Protein AF-A0AAV9HVR0-F1 (afdb_monomer)

Nearest PDB structures (foldseek):
  8p1p-assembly1_A  TM=6.462E-01  e=8.041E-19  Homo sapiens
  8p1p-assembly1_B-2  TM=6.160E-01  e=1.056E-17  Homo sapiens
  6h4i-assembly1_A  TM=6.341E-01  e=3.829E-17  Homo sapiens
  6hej-assembly1_B  TM=6.881E-01  e=4.518E-16  Homo sapiens
  8hje-assembly1_A  TM=6.708E-01  e=6.071E-10  Homo sapiens

Foldseek 3Di:
DPVVLLVVQLVVLCVLVVDALPPDPVLSSQLVSQLCVVQVNHSVSVSVVVVVPPDSVVSCVVRVDPPDDPCVVVDDPPDDDDDDDDDDDDDDDDDDDDDDDDDDDDDDDDDDDDDDDDDDDDDPPPDVVVVVVVVVVVVPDDDDDDDDDPDDDPPPDPDDDVVSPDDPPPDDPPPLPPFPALVLFFDDPPAFAFAFEDPVLQPDADAQVRLVLSLLLQQQLSLQLLLVLDDADPVFLDDDLCVQVPDDDFDPPQDPDDVDDGGQHDLSSLSNLSSLCRPFFRTNYGYCSSNLVSLQVVCPVPPDSHSVQSVLVVSCVSCVVVVVVVSNLQQKWKKFKAQLPVRHTDDIDMGREAEQEDDPPDPPDAAAPVSSVCCVQQVQLVVCPPPRGGGMGMATARHHQKYKYWFDYDPPFQHFYHYDQKWFRLLRHPVCVVVNSVLSVLVVVLVVLVVVLVVVLCVLQWDADPPPRDIDGLLVVLVVLLVVLVVVLLVLQLVLVVVVQVVCVVVVDPPDDRDRPPPDPDDPPDDPPPDRGDHDPVSVVSNVVSVVVSVVSVVSSVVSVVVCVPRRVVSVVVSVVSVVVSVQFLTDADPDPSRGGDFMKGWAWKDQGNFKIKGFADPPPDPPDDPQQRIWIWGDDSNHIDIDGHGPVCCSCPQRGTNTTMIIMIGTPPSNPDDRDDDDPSSVVRSVVNNVSSVVSVVVVVVVDDPPPDDDDDDDDDDDDDDDDDDDDDDDDDDDDDDDDDDDDDDDDDDDDDDDDDDDDDDDDDDDDDDDDDDDDDDDDDDDDDDDD

pLDDT: mean 70.29, std 22.04, range [25.86, 96.88]

Organism: NCBI:txid585594

InterPro domains:
  IPR055335 UBA domain-containing protein 6/RUP1 [PTHR39597] (28-734)

Mean predicted aligned error: 20.7 Å

Solvent-accessible surface area (backbone atoms only — not comparable to full-atom values): 49253 Å² total; per-residue (Å²): 130,60,68,72,59,54,52,55,35,45,53,51,35,49,64,71,67,72,62,74,83,75,82,42,73,70,60,36,50,51,28,47,53,44,43,26,69,77,42,81,67,38,38,70,58,44,48,53,54,52,69,69,44,88,43,70,67,61,56,46,62,67,32,66,71,72,76,85,67,79,64,78,80,66,71,64,101,68,89,78,93,76,86,81,87,87,79,89,86,85,81,92,80,83,86,86,81,83,88,83,88,79,93,86,82,88,84,90,85,84,92,86,86,79,84,90,79,85,82,88,78,100,78,76,94,78,49,69,66,58,56,49,52,55,57,62,63,69,73,76,81,87,81,91,83,90,83,81,95,76,82,82,71,81,96,80,66,96,74,79,65,66,84,80,73,51,83,73,76,69,78,80,67,71,68,77,75,71,78,60,57,64,76,66,33,49,44,55,91,97,57,78,48,42,36,38,66,58,77,93,76,48,95,59,83,78,59,46,53,27,45,52,52,54,42,36,58,72,28,27,36,49,33,40,36,47,56,60,68,34,75,86,54,95,87,39,81,62,86,56,96,54,28,57,78,39,45,77,62,62,60,91,85,60,68,66,50,94,93,50,76,69,70,68,56,58,64,46,56,47,50,34,50,52,56,44,38,56,73,70,46,54,43,29,57,36,40,35,47,44,58,43,50,52,36,49,61,77,37,76,88,54,97,70,95,46,46,61,60,36,44,42,53,52,50,49,53,55,27,59,79,65,71,39,61,80,50,39,37,37,41,37,24,36,32,41,31,25,34,64,84,79,70,41,83,75,47,79,50,74,42,42,62,46,79,48,67,60,64,89,83,42,80,79,68,66,51,35,54,66,50,49,50,48,54,67,36,36,38,39,57,73,69,25,83,85,56,71,91,76,23,41,32,47,27,33,72,43,73,29,42,32,45,35,36,35,41,46,64,46,99,83,49,59,70,60,55,49,72,68,63,63,46,42,52,38,71,42,29,51,93,39,43,72,62,41,52,50,50,50,51,54,49,51,53,50,49,52,52,50,51,53,48,48,55,54,46,46,67,70,38,49,39,64,39,92,86,76,70,50,74,43,52,47,62,60,52,46,51,51,51,40,52,52,44,51,51,53,45,48,52,54,51,49,52,31,45,50,52,55,48,54,52,42,52,76,72,66,55,81,93,78,78,90,77,68,90,87,78,59,105,56,80,89,82,81,75,84,78,85,70,84,59,83,68,51,74,69,53,49,53,53,42,52,54,41,50,53,51,43,53,51,48,52,53,49,52,53,53,49,51,51,47,42,56,69,65,45,49,56,54,52,52,51,47,55,53,50,50,52,51,63,63,43,54,21,56,45,83,56,94,49,75,90,40,37,48,80,49,57,26,38,58,42,28,43,32,50,51,49,46,39,34,36,34,56,53,68,95,82,66,61,102,79,63,54,86,62,45,46,26,33,41,37,37,58,58,90,60,41,74,48,76,46,76,36,34,64,69,53,48,47,58,71,35,41,27,60,67,42,47,28,34,39,33,31,30,26,67,64,31,61,68,37,80,71,70,78,77,51,71,51,48,50,52,35,36,55,50,52,40,52,50,52,52,50,51,46,49,51,49,66,70,69,54,76,83,76,94,80,75,90,74,83,81,81,86,74,87,84,84,90,83,85,81,87,79,92,75,91,78,85,85,80,82,90,82,88,77,91,81,84,89,82,89,83,89,81,90,83,89,82,86,85,87,86,87,87,83,88,91,81,88,84,90,85,91,83,85,85,88,81,84,84,86,80,91,79,90,79,89,86,79,91,79,90,78,91,132

Structure (mmCIF, N/CA/C/O backbone):
data_AF-A0AAV9HVR0-F1
#
_entry.id   AF-A0AAV9HVR0-F1
#
loop_
_atom_site.group_PDB
_atom_site.id
_atom_site.type_symbol
_atom_site.label_atom_id
_atom_site.label_alt_id
_atom_site.label_comp_id
_atom_site.label_asym_id
_atom_site.label_entity_id
_atom_site.label_seq_id
_atom_site.pdbx_PDB_ins_code
_atom_site.Cartn_x
_atom_site.Cartn_y
_atom_site.Cartn_z
_atom_site.occupancy
_atom_site.B_iso_or_equiv
_atom_site.auth_seq_id
_atom_site.auth_comp_id
_atom_site.auth_asym_id
_atom_site.auth_atom_id
_atom_site.pdbx_PDB_model_num
ATOM 1 N N . MET A 1 1 ? 3.695 33.295 18.277 1.00 54.12 1 MET A N 1
ATOM 2 C CA . MET A 1 1 ? 2.438 32.615 18.662 1.00 54.12 1 MET A CA 1
ATOM 3 C C . MET A 1 1 ? 2.546 31.175 18.195 1.00 54.12 1 MET A C 1
ATOM 5 O O . MET A 1 1 ? 3.170 30.970 17.165 1.00 54.12 1 MET A O 1
ATOM 9 N N . SER A 1 2 ? 2.028 30.203 18.947 1.00 61.91 2 SER A N 1
ATOM 10 C CA . SER A 1 2 ? 1.855 28.835 18.438 1.00 61.91 2 SER A CA 1
ATOM 11 C C . SER A 1 2 ? 0.768 28.820 17.358 1.00 61.91 2 SER A C 1
ATOM 13 O O . SER A 1 2 ? -0.158 29.630 17.431 1.00 61.91 2 SER A O 1
ATOM 15 N N . ASP A 1 3 ? 0.858 27.910 16.386 1.00 64.81 3 ASP A N 1
ATOM 16 C CA . ASP A 1 3 ? -0.096 27.833 15.265 1.00 64.81 3 ASP A CA 1
ATOM 17 C C . ASP A 1 3 ? -1.551 27.668 15.739 1.00 64.81 3 ASP A C 1
ATOM 19 O O . ASP A 1 3 ? -2.451 28.299 15.193 1.00 64.81 3 ASP A O 1
ATOM 23 N N . ASN A 1 4 ? -1.770 26.975 16.863 1.00 66.56 4 ASN A N 1
ATOM 24 C CA . ASN A 1 4 ? -3.090 26.838 17.496 1.00 66.56 4 ASN A CA 1
ATOM 25 C C . ASN A 1 4 ? -3.722 28.174 17.931 1.00 66.56 4 ASN A C 1
ATOM 27 O O . ASN A 1 4 ? -4.943 28.292 17.981 1.00 66.56 4 ASN A O 1
ATOM 31 N N . VAL A 1 5 ? -2.914 29.184 18.270 1.00 74.25 5 VAL A N 1
ATOM 32 C CA . VAL A 1 5 ? -3.422 30.514 18.649 1.00 74.25 5 VAL A CA 1
ATOM 33 C C . VAL A 1 5 ? -3.776 31.330 17.407 1.00 74.25 5 VAL A C 1
ATOM 35 O O . VAL A 1 5 ? -4.727 32.101 17.442 1.00 74.25 5 VAL A O 1
ATOM 38 N N . ILE A 1 6 ? -3.044 31.138 16.307 1.00 78.00 6 ILE A N 1
ATOM 39 C CA . ILE A 1 6 ? -3.316 31.813 15.033 1.00 78.00 6 ILE A CA 1
ATOM 40 C C . ILE A 1 6 ? -4.590 31.243 14.405 1.00 78.00 6 ILE A C 1
ATOM 42 O O . ILE A 1 6 ? -5.441 32.020 13.990 1.00 78.00 6 ILE A O 1
ATOM 46 N N . GLU A 1 7 ? -4.771 29.919 14.407 1.00 81.62 7 GLU A N 1
ATOM 47 C CA . GLU A 1 7 ? -6.015 29.293 13.934 1.00 81.62 7 GLU A CA 1
ATOM 48 C C . GLU A 1 7 ? -7.235 29.744 14.749 1.00 81.62 7 GLU A C 1
ATOM 50 O O . GLU A 1 7 ? -8.265 30.076 14.169 1.00 81.62 7 GLU A O 1
ATOM 55 N N . GLY A 1 8 ? -7.097 29.886 16.073 1.00 82.56 8 GLY A N 1
ATOM 56 C CA . GLY A 1 8 ? -8.169 30.429 16.913 1.00 82.56 8 GLY A CA 1
ATOM 57 C C . GLY A 1 8 ? -8.541 31.886 16.596 1.00 82.56 8 GLY A C 1
ATOM 58 O O . GLY A 1 8 ? -9.698 32.267 16.749 1.00 82.56 8 GLY A O 1
ATOM 59 N N . GLU A 1 9 ? -7.596 32.710 16.138 1.00 83.19 9 GLU A N 1
ATOM 60 C CA . GLU A 1 9 ? -7.876 34.083 15.685 1.00 83.19 9 GLU A CA 1
ATOM 61 C C . GLU A 1 9 ? -8.457 34.123 14.261 1.00 83.19 9 GLU A C 1
ATOM 63 O O . GLU A 1 9 ? -9.280 34.988 13.964 1.00 83.19 9 GLU A O 1
ATOM 68 N N . ILE A 1 10 ? -8.094 33.167 13.396 1.00 84.12 10 ILE A N 1
ATOM 69 C CA . ILE A 1 10 ? -8.716 32.992 12.074 1.00 84.12 10 ILE A CA 1
ATOM 70 C C . ILE A 1 10 ? -10.199 32.647 12.243 1.00 84.12 10 ILE A C 1
ATOM 72 O O . ILE A 1 10 ? -11.046 33.307 11.643 1.00 84.12 10 ILE A O 1
ATOM 76 N N . ASP A 1 11 ? -10.521 31.670 13.096 1.00 84.38 11 ASP A N 1
ATOM 77 C CA . ASP A 1 11 ? -11.905 31.245 13.328 1.00 84.38 11 ASP A CA 1
ATOM 78 C C . ASP A 1 11 ? -12.755 32.377 13.931 1.00 84.38 11 ASP A C 1
ATOM 80 O O . ASP A 1 11 ? -13.873 32.616 13.473 1.00 84.38 11 ASP A O 1
ATOM 84 N N . LYS A 1 12 ? -12.203 33.150 14.880 1.00 84.00 12 LYS A N 1
ATOM 85 C CA . LYS A 1 12 ? -12.871 34.348 15.422 1.00 84.00 12 LYS A CA 1
ATOM 86 C C . LYS A 1 12 ? -13.159 35.399 14.356 1.00 84.00 12 LYS A C 1
ATOM 88 O O . LYS A 1 12 ? -14.213 36.025 14.397 1.00 84.00 12 LYS A O 1
ATOM 93 N N . PHE A 1 13 ? -12.232 35.632 13.426 1.00 82.69 13 PHE A N 1
ATOM 94 C CA . PHE A 1 13 ? -12.444 36.598 12.350 1.00 82.69 13 PHE A CA 1
ATOM 95 C C . PHE A 1 13 ? -13.535 36.127 11.379 1.00 82.69 13 PHE A C 1
ATOM 97 O O . PHE A 1 13 ? -14.404 36.922 11.030 1.00 82.69 13 PHE A O 1
ATOM 104 N N . ILE A 1 14 ? -13.539 34.839 11.007 1.00 84.50 14 ILE A N 1
ATOM 105 C CA . ILE A 1 14 ? -14.584 34.232 10.163 1.00 84.50 14 ILE A CA 1
ATOM 106 C C . ILE A 1 14 ? -15.962 34.355 10.834 1.00 84.50 14 ILE A C 1
ATOM 108 O O . ILE A 1 14 ? -16.940 34.711 10.174 1.00 84.50 14 ILE A O 1
ATOM 112 N N . GLU A 1 15 ? -16.039 34.129 12.149 1.00 83.12 15 GLU A N 1
ATOM 113 C CA . GLU A 1 15 ? -17.267 34.318 12.930 1.00 83.12 15 GLU A CA 1
ATOM 114 C C . GLU A 1 15 ? -17.723 35.789 12.949 1.00 83.12 15 GLU A C 1
ATOM 116 O O . GLU A 1 15 ? -18.919 36.063 12.855 1.00 83.12 15 GLU A O 1
ATOM 121 N N . LEU A 1 16 ? -16.784 36.742 13.016 1.00 79.50 16 LEU A N 1
ATOM 122 C CA . LEU A 1 16 ? -17.091 38.174 13.082 1.00 79.50 16 LEU A CA 1
ATOM 123 C C . LEU A 1 16 ? -17.635 38.749 11.766 1.00 79.50 16 LEU A C 1
ATOM 125 O O . LEU A 1 16 ? -18.479 39.645 11.799 1.00 79.50 16 LEU A O 1
ATOM 129 N N . ILE A 1 17 ? -17.141 38.266 10.621 1.00 79.25 17 ILE A N 1
ATOM 130 C CA . ILE A 1 17 ? -17.593 38.724 9.297 1.00 79.25 17 ILE A CA 1
ATOM 131 C C . ILE A 1 17 ? -18.865 38.000 8.839 1.00 79.25 17 ILE A C 1
ATOM 133 O O . ILE A 1 17 ? -19.659 38.575 8.100 1.00 79.25 17 ILE A O 1
ATOM 137 N N . GLY A 1 18 ? -19.089 36.759 9.291 1.00 73.62 18 GLY A N 1
ATOM 138 C CA . GLY A 1 18 ? -20.303 35.985 9.001 1.00 73.62 18 GLY A CA 1
ATOM 139 C C . GLY A 1 18 ? -20.497 35.596 7.527 1.00 73.62 18 GLY A C 1
ATOM 140 O O . GLY A 1 18 ? -21.554 35.078 7.170 1.00 73.62 18 GLY A O 1
ATOM 141 N N . GLU A 1 19 ? -19.499 35.829 6.671 1.00 75.06 19 GLU A N 1
ATOM 142 C CA . GLU A 1 19 ? -19.525 35.540 5.236 1.00 75.06 19 GLU A CA 1
ATOM 143 C C . GLU A 1 19 ? -18.166 35.021 4.732 1.00 75.06 19 GLU A C 1
ATOM 145 O O . GLU A 1 19 ? -17.115 35.368 5.263 1.00 75.06 19 GLU A O 1
ATOM 150 N N . SER A 1 20 ? -18.175 34.167 3.702 1.00 76.62 20 SER A N 1
ATOM 151 C CA . SER A 1 20 ? -16.949 33.624 3.088 1.00 76.62 20 SER A CA 1
ATOM 152 C C . SER A 1 20 ? -16.311 34.641 2.138 1.00 76.62 20 SER A C 1
ATOM 154 O O . SER A 1 20 ? -17.031 35.329 1.412 1.00 76.62 20 SER A O 1
ATOM 156 N N . LEU A 1 21 ? -14.975 34.717 2.094 1.00 74.81 21 LEU A N 1
ATOM 157 C CA . LEU A 1 21 ? -14.229 35.654 1.246 1.00 74.81 21 LEU A CA 1
ATOM 158 C C . LEU A 1 21 ? -14.249 35.223 -0.231 1.00 74.81 21 LEU A C 1
ATOM 160 O O . LEU A 1 21 ? -14.633 35.999 -1.095 1.00 74.81 21 LEU A O 1
ATOM 164 N N . THR A 1 22 ? -13.913 33.981 -0.551 1.00 74.88 22 THR A N 1
ATOM 165 C CA . THR A 1 22 ? -13.774 33.504 -1.941 1.00 74.88 22 THR A CA 1
ATOM 166 C C . THR A 1 22 ? -14.703 32.339 -2.282 1.00 74.88 22 THR A C 1
ATOM 168 O O . THR A 1 22 ? -14.755 31.915 -3.434 1.00 74.88 22 THR A O 1
ATOM 171 N N . GLY A 1 23 ? -15.458 31.826 -1.305 1.00 71.19 23 GLY A N 1
ATOM 172 C CA . GLY A 1 23 ? -16.250 30.598 -1.421 1.00 71.19 23 GLY A CA 1
ATOM 173 C C . GLY A 1 23 ? -15.439 29.317 -1.191 1.00 71.19 23 GLY A C 1
ATOM 174 O O . GLY A 1 23 ? -16.030 28.245 -1.083 1.00 71.19 23 GLY A O 1
ATOM 175 N N . ASP A 1 24 ? -14.110 29.422 -1.085 1.00 73.75 24 ASP A N 1
ATOM 176 C CA . ASP A 1 24 ? -13.186 28.323 -0.802 1.00 73.75 24 ASP A CA 1
ATOM 177 C C . ASP A 1 24 ? -12.581 28.495 0.609 1.00 73.75 24 ASP A C 1
ATOM 179 O O . ASP A 1 24 ? -11.787 29.417 0.832 1.00 73.75 24 ASP A O 1
ATOM 183 N N . PRO A 1 25 ? -12.910 27.612 1.573 1.00 75.88 25 PRO A N 1
ATOM 184 C CA . PRO A 1 25 ? -12.429 27.714 2.950 1.00 75.88 25 PRO A CA 1
ATOM 185 C C . PRO A 1 25 ? -10.902 27.703 3.073 1.00 75.88 25 PRO A C 1
ATOM 187 O O . PRO A 1 25 ? -10.356 28.316 3.990 1.00 75.88 25 PRO A O 1
ATOM 190 N N . PHE A 1 26 ? -10.193 27.021 2.168 1.00 72.25 26 PHE A N 1
ATOM 191 C CA . PHE A 1 26 ? -8.735 26.922 2.233 1.00 72.25 26 PHE A CA 1
ATOM 192 C C . PHE A 1 26 ? -8.062 28.229 1.810 1.00 72.25 26 PHE A C 1
ATOM 194 O O . PHE A 1 26 ? -7.109 28.672 2.459 1.00 72.25 26 PHE A O 1
ATOM 201 N N . LYS A 1 27 ? -8.588 28.879 0.766 1.00 77.06 27 LYS A N 1
ATOM 202 C CA . LYS A 1 27 ? -8.116 30.194 0.304 1.00 77.06 27 LYS A CA 1
ATOM 203 C C . LYS A 1 27 ? -8.501 31.307 1.265 1.00 77.06 27 LYS A C 1
ATOM 205 O O . LYS A 1 27 ? -7.692 32.187 1.537 1.00 77.06 27 LYS A O 1
ATOM 210 N N . ASP A 1 28 ? -9.692 31.241 1.847 1.00 81.88 28 ASP A N 1
ATOM 211 C CA . ASP A 1 28 ? -10.123 32.218 2.844 1.00 81.88 28 ASP A CA 1
ATOM 212 C C . ASP A 1 28 ? -9.186 32.194 4.054 1.00 81.88 28 ASP A C 1
ATOM 214 O O . ASP A 1 28 ? -8.675 33.232 4.472 1.00 81.88 28 ASP A O 1
ATOM 218 N N . ARG A 1 29 ? -8.867 30.997 4.563 1.00 84.62 29 ARG A N 1
ATOM 219 C CA . ARG A 1 29 ? -7.934 30.840 5.686 1.00 84.62 29 ARG A CA 1
ATOM 220 C C . ARG A 1 29 ? -6.528 31.330 5.350 1.00 84.62 29 ARG A C 1
ATOM 222 O O . ARG A 1 29 ? -5.893 31.921 6.220 1.00 84.62 29 ARG A O 1
ATOM 229 N N . SER A 1 30 ? -6.024 31.129 4.130 1.00 82.12 30 SER A N 1
ATOM 230 C CA . SER A 1 30 ? -4.694 31.634 3.751 1.00 82.12 30 SER A CA 1
ATOM 231 C C . SER A 1 30 ? -4.657 33.166 3.666 1.00 82.12 30 SER A C 1
ATOM 233 O O . SER A 1 30 ? -3.738 33.779 4.213 1.00 82.12 30 SER A O 1
ATOM 235 N N . ILE A 1 31 ? -5.689 33.789 3.090 1.00 82.19 31 ILE A N 1
ATOM 236 C CA . ILE A 1 31 ? -5.834 35.251 3.006 1.00 82.19 31 ILE A CA 1
ATOM 237 C C . ILE A 1 31 ? -5.959 35.862 4.411 1.00 82.19 31 ILE A C 1
ATOM 239 O O . ILE A 1 31 ? -5.260 36.824 4.734 1.00 82.19 31 ILE A O 1
ATOM 243 N N . ILE A 1 32 ? -6.786 35.278 5.286 1.00 84.75 32 ILE A N 1
ATOM 244 C CA . ILE A 1 32 ? -6.977 35.750 6.669 1.00 84.75 32 ILE A CA 1
ATOM 245 C C . ILE A 1 32 ? -5.693 35.577 7.485 1.00 84.75 32 ILE A C 1
ATOM 247 O O . ILE A 1 32 ? -5.305 36.473 8.237 1.00 84.75 32 ILE A O 1
ATOM 251 N N . ARG A 1 33 ? -4.981 34.459 7.304 1.00 84.75 33 ARG A N 1
ATOM 252 C CA . ARG A 1 33 ? -3.683 34.219 7.948 1.00 84.75 33 ARG A CA 1
ATOM 253 C C . ARG A 1 33 ? -2.655 35.274 7.539 1.00 84.75 33 ARG A C 1
ATOM 255 O O . ARG A 1 33 ? -1.903 35.747 8.391 1.00 84.75 33 ARG A O 1
ATOM 262 N N . ASN A 1 34 ? -2.643 35.684 6.273 1.00 81.19 34 ASN A N 1
ATOM 263 C CA . ASN A 1 34 ? -1.795 36.780 5.810 1.00 81.19 34 ASN A CA 1
ATOM 264 C C . ASN A 1 34 ? -2.235 38.119 6.418 1.00 81.19 34 ASN A C 1
ATOM 266 O O . ASN A 1 34 ? -1.401 38.845 6.956 1.00 81.19 34 ASN A O 1
ATOM 270 N N . ALA A 1 35 ? -3.535 38.418 6.444 1.00 80.81 35 ALA A N 1
ATOM 271 C CA . ALA A 1 35 ? -4.063 39.635 7.062 1.00 80.81 35 ALA A CA 1
ATOM 272 C C . ALA A 1 35 ? -3.730 39.744 8.568 1.00 80.81 35 ALA A C 1
ATOM 274 O O . ALA A 1 35 ? -3.391 40.835 9.039 1.00 80.81 35 ALA A O 1
ATOM 275 N N . LEU A 1 36 ? -3.739 38.627 9.312 1.00 81.88 36 LEU A N 1
ATOM 276 C CA . LEU A 1 36 ? -3.297 38.546 10.716 1.00 81.88 36 LEU A CA 1
ATOM 277 C C . LEU A 1 36 ? -1.830 38.921 10.879 1.00 81.88 36 LEU A C 1
ATOM 279 O O . LEU A 1 36 ? -1.511 39.727 11.757 1.00 81.88 36 LEU A O 1
ATOM 283 N N . ARG A 1 37 ? -0.958 38.434 9.990 1.00 78.31 37 ARG A N 1
ATOM 284 C CA . ARG A 1 37 ? 0.477 38.748 10.036 1.00 78.31 37 ARG A CA 1
ATOM 285 C C . ARG A 1 37 ? 0.751 40.246 9.914 1.00 78.31 37 ARG A C 1
ATOM 287 O O . ARG A 1 37 ? 1.641 40.748 10.597 1.00 78.31 37 ARG A O 1
ATOM 294 N N . TYR A 1 38 ? -0.023 40.965 9.101 1.00 73.69 38 TYR A N 1
ATOM 295 C CA . TYR A 1 38 ? 0.150 42.409 8.902 1.00 73.69 38 TYR A CA 1
ATOM 296 C C . TYR A 1 38 ? -0.520 43.275 9.980 1.00 73.69 38 TYR A C 1
ATOM 298 O O . TYR A 1 38 ? -0.087 44.404 10.201 1.00 73.69 38 TYR A O 1
ATOM 306 N N . ASN A 1 39 ? -1.528 42.758 10.691 1.00 77.12 39 ASN A N 1
ATOM 307 C CA . ASN A 1 39 ? -2.329 43.522 11.658 1.00 77.12 39 ASN A CA 1
ATOM 308 C C . ASN A 1 39 ? -2.141 43.035 13.106 1.00 77.12 39 ASN A C 1
ATOM 310 O O . ASN A 1 39 ? -3.091 42.909 13.879 1.00 77.12 39 ASN A O 1
ATOM 314 N N . SER A 1 40 ? -0.883 42.788 13.495 1.00 77.38 40 SER A N 1
ATOM 315 C CA . SER A 1 40 ? -0.478 42.435 14.870 1.00 77.38 40 SER A CA 1
ATOM 316 C C . SER A 1 40 ? -1.107 41.150 15.437 1.00 77.38 40 SER A C 1
ATOM 318 O O . SER A 1 40 ? -1.135 40.970 16.653 1.00 77.38 40 SER A O 1
ATOM 320 N N . ASN A 1 41 ? -1.551 40.235 14.566 1.00 78.12 41 ASN A N 1
ATOM 321 C CA . ASN A 1 41 ? -2.150 38.939 14.906 1.00 78.12 41 ASN A CA 1
ATOM 322 C C . ASN A 1 41 ? -3.346 39.037 15.877 1.00 78.12 41 ASN A C 1
ATOM 324 O O . ASN A 1 41 ? -3.425 38.272 16.837 1.00 78.12 41 ASN A O 1
ATOM 328 N N . GLN A 1 42 ? -4.248 39.998 15.656 1.00 79.62 42 GLN A N 1
ATOM 329 C CA . GLN A 1 42 ? -5.499 40.153 16.410 1.00 79.62 42 GLN A CA 1
ATOM 330 C C . GLN A 1 42 ? -6.679 40.251 15.439 1.00 79.62 42 GLN A C 1
ATOM 332 O O . GLN A 1 42 ? -6.671 41.119 14.563 1.00 79.62 42 GLN A O 1
ATOM 337 N N . ALA A 1 43 ? -7.698 39.404 15.606 1.00 80.12 43 ALA A N 1
ATOM 338 C CA . ALA A 1 43 ? -8.868 39.367 14.724 1.00 80.12 43 ALA A CA 1
ATOM 339 C C . ALA A 1 43 ? -9.648 40.696 14.702 1.00 80.12 43 ALA A C 1
ATOM 341 O O . ALA A 1 43 ? -10.098 41.138 13.646 1.00 80.12 43 ALA A O 1
ATOM 342 N N . GLU A 1 44 ? -9.748 41.378 15.846 1.00 78.69 44 GLU A N 1
ATOM 343 C CA . GLU A 1 44 ? -10.481 42.647 15.995 1.00 78.69 44 GLU A CA 1
ATOM 344 C C . GLU A 1 44 ? -9.895 43.776 15.129 1.00 78.69 44 GLU A C 1
ATOM 346 O O . GLU A 1 44 ? -10.634 44.582 14.563 1.00 78.69 44 GLU A O 1
ATOM 351 N N . ASN A 1 45 ? -8.569 43.797 14.964 1.00 78.88 45 ASN A N 1
ATOM 352 C CA . ASN A 1 45 ? -7.878 44.792 14.141 1.00 78.88 45 ASN A CA 1
ATOM 353 C C . ASN A 1 45 ? -8.055 44.535 12.641 1.00 78.88 45 ASN A C 1
ATOM 355 O O . ASN A 1 45 ? -8.006 45.466 11.845 1.00 78.88 45 ASN A O 1
ATOM 359 N N . ILE A 1 46 ? -8.240 43.279 12.235 1.00 81.06 46 ILE A N 1
ATOM 360 C CA . ILE A 1 46 ? -8.563 42.956 10.840 1.00 81.06 46 ILE A CA 1
ATOM 361 C C . ILE A 1 46 ? -10.025 43.269 10.570 1.00 81.06 46 ILE A C 1
ATOM 363 O O . ILE A 1 46 ? -10.344 43.764 9.498 1.00 81.06 46 ILE A O 1
ATOM 367 N N . ALA A 1 47 ? -10.907 43.013 11.537 1.00 79.50 47 ALA A N 1
ATOM 368 C CA . ALA A 1 47 ? -12.326 43.308 11.412 1.00 79.50 47 ALA A CA 1
ATOM 369 C C . ALA A 1 47 ? -12.584 44.799 11.205 1.00 79.50 47 ALA A C 1
ATOM 371 O O . ALA A 1 47 ? -13.375 45.150 10.337 1.00 79.50 47 ALA A O 1
ATOM 372 N N . SER A 1 48 ? -11.878 45.684 11.915 1.00 78.50 48 SER A N 1
ATOM 373 C CA . SER A 1 48 ? -11.975 47.123 11.641 1.00 78.50 48 SER A CA 1
ATOM 374 C C . SER A 1 48 ? -11.531 47.467 10.215 1.00 78.50 48 SER A C 1
ATOM 376 O O . SER A 1 48 ? -12.250 48.168 9.514 1.00 78.50 48 SER A O 1
ATOM 378 N N . VAL A 1 49 ? -10.420 46.896 9.737 1.00 75.69 49 VAL A N 1
ATOM 379 C CA . VAL A 1 49 ? -9.940 47.084 8.354 1.00 75.69 49 VAL A CA 1
ATOM 380 C C . VAL A 1 49 ? -10.924 46.521 7.323 1.00 75.69 49 VAL A C 1
ATOM 382 O O . VAL A 1 49 ? -11.119 47.133 6.277 1.00 75.69 49 VAL A O 1
ATOM 385 N N . TRP A 1 50 ? -11.557 45.384 7.609 1.00 77.75 50 TRP A N 1
ATOM 386 C CA . TRP A 1 50 ? -12.583 44.768 6.769 1.00 77.75 50 TRP A CA 1
ATOM 387 C C . TRP A 1 50 ? -13.828 45.650 6.658 1.00 77.75 50 TRP A C 1
ATOM 389 O O . TRP A 1 50 ? -14.284 45.915 5.553 1.00 77.75 50 TRP A O 1
ATOM 399 N N . PHE A 1 51 ? -14.347 46.155 7.780 1.00 77.69 51 PHE A N 1
ATOM 400 C CA . PHE A 1 51 ? -15.533 47.015 7.778 1.00 77.69 51 PHE A CA 1
ATOM 401 C C . PHE A 1 51 ? -15.257 48.427 7.239 1.00 77.69 51 PHE A C 1
ATOM 403 O O . PHE A 1 51 ? -16.165 49.049 6.689 1.00 77.69 51 PHE A O 1
ATOM 410 N N . ASP A 1 52 ? -14.022 48.925 7.345 1.00 75.12 52 ASP A N 1
ATOM 411 C CA . ASP A 1 52 ? -13.610 50.193 6.730 1.00 75.12 52 ASP A CA 1
ATOM 412 C C . ASP A 1 52 ? -13.430 50.059 5.205 1.00 75.12 52 ASP A C 1
ATOM 414 O O . ASP A 1 52 ? -13.693 51.000 4.445 1.00 75.12 52 ASP A O 1
ATOM 418 N N . LEU A 1 53 ? -13.004 48.884 4.729 1.00 69.19 53 LEU A N 1
ATOM 419 C CA . LEU A 1 53 ? -12.931 48.549 3.310 1.00 69.19 53 LEU A CA 1
ATOM 420 C C . LEU A 1 53 ? -14.320 48.131 2.820 1.00 69.19 53 LEU A C 1
ATOM 422 O O . LEU A 1 53 ? -14.646 46.956 2.724 1.00 69.19 53 LEU A O 1
ATOM 426 N N . ASN A 1 54 ? -15.125 49.116 2.424 1.00 59.44 54 ASN A N 1
ATOM 427 C CA . ASN A 1 54 ? -16.471 48.959 1.845 1.00 59.44 54 ASN A CA 1
ATOM 428 C C . ASN A 1 54 ? -16.566 48.059 0.579 1.00 59.44 54 ASN A C 1
ATOM 430 O O . ASN A 1 54 ? -17.610 48.031 -0.075 1.00 59.44 54 ASN A O 1
ATOM 434 N N . ASN A 1 55 ? -15.492 47.368 0.185 1.00 68.81 55 ASN A N 1
ATOM 435 C CA . ASN A 1 55 ? -15.464 46.412 -0.911 1.00 68.81 55 ASN A CA 1
ATOM 436 C C . ASN A 1 55 ? -14.584 45.194 -0.568 1.00 68.81 55 ASN A C 1
ATOM 438 O O . ASN A 1 55 ? -13.357 45.287 -0.492 1.00 68.81 55 ASN A O 1
ATOM 442 N N . LYS A 1 56 ? -15.232 44.037 -0.458 1.00 73.31 56 LYS A N 1
ATOM 443 C CA . LYS A 1 56 ? -14.648 42.708 -0.252 1.00 73.31 56 LYS A CA 1
ATOM 444 C C . LYS A 1 56 ? -13.503 42.364 -1.211 1.00 73.31 56 LYS A C 1
ATOM 446 O O . LYS A 1 56 ? -12.487 41.826 -0.772 1.00 73.31 56 LYS A O 1
ATOM 451 N N . ASP A 1 57 ? -13.622 42.736 -2.483 1.00 74.19 57 ASP A N 1
ATOM 452 C CA . ASP A 1 57 ? -12.611 42.415 -3.496 1.00 74.19 57 ASP A CA 1
ATOM 453 C C . ASP A 1 57 ? -11.288 43.141 -3.216 1.00 74.19 57 ASP A C 1
ATOM 455 O O . ASP A 1 57 ? -10.214 42.580 -3.403 1.00 74.19 57 ASP A O 1
ATOM 459 N N . THR A 1 58 ? -11.348 44.349 -2.643 1.00 74.00 58 THR A N 1
ATOM 460 C CA . THR A 1 58 ? -10.141 45.122 -2.297 1.00 74.00 58 THR A CA 1
ATOM 461 C C . THR A 1 58 ? -9.381 44.535 -1.111 1.00 74.00 58 THR A C 1
ATOM 463 O O . THR A 1 58 ? -8.158 44.648 -1.037 1.00 74.00 58 THR A O 1
ATOM 466 N N . PHE A 1 59 ? -10.085 43.891 -0.178 1.00 80.25 59 PHE A N 1
ATOM 467 C CA . PHE A 1 59 ? -9.447 43.179 0.926 1.00 80.25 59 PHE A CA 1
ATOM 468 C C . PHE A 1 59 ? -8.770 41.902 0.429 1.00 80.25 59 PHE A C 1
ATOM 470 O O . PHE A 1 59 ? -7.639 41.613 0.817 1.00 80.25 59 PHE A O 1
ATOM 477 N N . ILE A 1 60 ? -9.446 41.169 -0.458 1.00 79.62 60 ILE A N 1
ATOM 478 C CA . ILE A 1 60 ? -8.905 39.969 -1.090 1.00 79.62 60 ILE A CA 1
ATOM 479 C C . ILE A 1 60 ? -7.654 40.341 -1.892 1.00 79.62 60 ILE A C 1
ATOM 481 O O . ILE A 1 60 ? -6.586 39.837 -1.572 1.00 79.62 60 ILE A O 1
ATOM 485 N N . GLU A 1 61 ? -7.715 41.312 -2.805 1.00 73.44 61 GLU A N 1
ATOM 486 C CA . GLU A 1 61 ? -6.548 41.773 -3.578 1.00 73.44 61 GLU A CA 1
ATOM 487 C C . GLU A 1 61 ? -5.361 42.180 -2.691 1.00 73.44 61 GLU A C 1
ATOM 489 O O . GLU A 1 61 ? -4.210 41.868 -3.001 1.00 73.44 61 GLU A O 1
ATOM 494 N N . ARG A 1 62 ? -5.628 42.834 -1.554 1.00 73.94 62 ARG A N 1
ATOM 495 C CA . ARG A 1 62 ? -4.588 43.314 -0.635 1.00 73.94 62 ARG A CA 1
ATOM 496 C C . ARG A 1 62 ? -3.821 42.196 0.073 1.00 73.94 62 ARG A C 1
ATOM 498 O O . ARG A 1 62 ? -2.656 42.400 0.406 1.00 73.94 62 ARG A O 1
ATOM 505 N N . TYR A 1 63 ? -4.460 41.058 0.339 1.00 77.31 63 TYR A N 1
ATOM 506 C CA . TYR A 1 63 ? -3.895 39.984 1.171 1.00 77.31 63 TYR A CA 1
ATOM 507 C C . TYR A 1 63 ? -3.788 38.626 0.452 1.00 77.31 63 TYR A C 1
ATOM 509 O O . TYR A 1 63 ? -3.219 37.680 1.005 1.00 77.31 63 TYR A O 1
ATOM 517 N N . GLN A 1 64 ? -4.291 38.535 -0.783 1.00 73.69 64 GLN A N 1
ATOM 518 C CA . GLN A 1 64 ? -4.189 37.373 -1.671 1.00 73.69 64 GLN A CA 1
ATOM 519 C C . GLN A 1 64 ? -2.815 37.277 -2.344 1.00 73.69 64 GLN A C 1
ATOM 521 O O . GLN A 1 64 ? -2.357 36.171 -2.617 1.00 73.69 64 GLN A O 1
ATOM 526 N N . VAL A 1 65 ? -2.135 38.406 -2.578 1.00 58.53 65 VAL A N 1
ATOM 527 C CA . VAL A 1 65 ? -0.837 38.456 -3.271 1.00 58.53 65 VAL A CA 1
ATOM 528 C C . VAL A 1 65 ? 0.265 38.871 -2.299 1.00 58.53 65 VAL A C 1
ATOM 530 O O . VAL A 1 65 ? 0.654 40.033 -2.220 1.00 58.53 65 VAL A O 1
ATOM 533 N N . SER A 1 66 ? 0.777 37.913 -1.531 1.00 48.78 66 SER A N 1
ATOM 534 C CA . SER A 1 66 ? 2.064 38.078 -0.849 1.00 48.78 66 SER A CA 1
ATOM 535 C C . SER A 1 66 ? 2.747 36.736 -0.570 1.00 48.78 66 SER A C 1
ATOM 537 O O . SER A 1 66 ? 3.218 36.486 0.540 1.00 48.78 66 SER A O 1
ATOM 539 N N . GLU A 1 67 ? 2.833 35.872 -1.580 1.00 42.44 67 GLU A N 1
ATOM 540 C CA . GLU A 1 67 ? 4.115 35.203 -1.798 1.00 42.44 67 GLU A CA 1
ATOM 541 C C . GLU A 1 67 ? 4.994 36.215 -2.529 1.00 42.44 67 GLU A C 1
ATOM 543 O O . GLU A 1 67 ? 4.606 36.788 -3.544 1.00 42.44 67 GLU A O 1
ATOM 548 N N . TRP A 1 68 ? 6.132 36.532 -1.925 1.00 41.16 68 TRP A N 1
ATOM 549 C CA . TRP A 1 68 ? 7.144 37.393 -2.514 1.00 41.16 68 TRP A CA 1
ATOM 550 C C . TRP A 1 68 ? 7.544 36.824 -3.878 1.00 41.16 68 TRP A C 1
ATOM 552 O O . TRP A 1 68 ? 8.122 35.742 -3.926 1.00 41.16 68 TRP A O 1
ATOM 562 N N . ASP A 1 69 ? 7.238 37.538 -4.963 1.00 42.28 69 ASP A N 1
ATOM 563 C CA . ASP A 1 69 ? 7.690 37.183 -6.306 1.00 42.28 69 ASP A CA 1
ATOM 564 C C . ASP A 1 69 ? 9.100 37.765 -6.537 1.00 42.28 69 ASP A C 1
ATOM 566 O O . ASP A 1 69 ? 9.256 38.982 -6.703 1.00 42.28 69 ASP A O 1
ATOM 570 N N . PRO A 1 70 ? 10.159 36.933 -6.536 1.00 42.34 70 PRO A N 1
ATOM 571 C CA . PRO A 1 70 ? 11.525 37.394 -6.749 1.00 42.34 70 PRO A CA 1
ATOM 572 C C . PRO A 1 70 ? 11.787 37.872 -8.189 1.00 42.34 70 PRO A C 1
ATOM 574 O O . PRO A 1 70 ? 12.849 38.445 -8.441 1.00 42.34 70 PRO A O 1
ATOM 577 N N . THR A 1 71 ? 10.856 37.681 -9.132 1.00 48.91 71 THR A N 1
ATOM 578 C CA . THR A 1 71 ? 11.040 38.073 -10.540 1.00 48.91 71 THR A CA 1
ATOM 579 C C . THR A 1 71 ? 10.750 39.552 -10.816 1.00 48.91 71 THR A C 1
ATOM 581 O O . THR A 1 71 ? 11.255 40.097 -11.799 1.00 48.91 71 THR A O 1
ATOM 584 N N . ALA A 1 72 ? 10.075 40.262 -9.903 1.00 49.09 72 ALA A N 1
ATOM 585 C CA . ALA A 1 72 ? 9.782 41.695 -10.041 1.00 49.09 72 ALA A CA 1
ATOM 586 C C . ALA A 1 72 ? 11.041 42.595 -10.080 1.00 49.09 72 ALA A C 1
ATOM 588 O O . ALA A 1 72 ? 10.994 43.713 -10.593 1.00 49.09 72 ALA A O 1
ATOM 589 N N . PHE A 1 73 ? 12.184 42.109 -9.580 1.00 43.03 73 PHE A N 1
ATOM 590 C CA . PHE A 1 73 ? 13.469 42.826 -9.599 1.00 43.03 73 PHE A CA 1
ATOM 591 C C . PHE A 1 73 ? 14.369 42.463 -10.794 1.00 43.03 73 PHE A C 1
ATOM 593 O O . PHE A 1 73 ? 15.442 43.046 -10.943 1.00 43.03 73 PHE A O 1
ATOM 600 N N . GLY A 1 74 ? 13.944 41.524 -11.647 1.00 50.09 74 GLY A N 1
ATOM 601 C CA . GLY A 1 74 ? 14.696 41.064 -12.820 1.00 50.09 74 GLY A CA 1
ATOM 602 C C . GLY A 1 74 ? 14.358 41.781 -14.130 1.00 50.09 74 GLY A C 1
ATOM 603 O O . GLY A 1 74 ? 14.902 41.419 -15.171 1.00 50.09 74 GLY A O 1
ATOM 604 N N . ALA A 1 75 ? 13.461 42.772 -14.113 1.00 43.00 75 ALA A N 1
ATOM 605 C CA . ALA A 1 75 ? 12.991 43.418 -15.334 1.00 43.00 75 ALA A CA 1
ATOM 606 C C . ALA A 1 75 ? 14.119 44.184 -16.052 1.00 43.00 75 ALA A C 1
ATOM 608 O O . ALA A 1 75 ? 14.749 45.094 -15.507 1.00 43.00 75 ALA A O 1
ATOM 609 N N . THR A 1 76 ? 14.363 43.817 -17.309 1.00 42.88 76 THR A N 1
ATOM 610 C CA . THR A 1 76 ? 15.279 44.512 -18.216 1.00 42.88 76 THR A CA 1
ATOM 611 C C . THR A 1 76 ? 14.788 45.925 -18.539 1.00 42.88 76 THR A C 1
ATOM 613 O O . THR A 1 76 ? 13.595 46.209 -18.537 1.00 42.88 76 THR A O 1
ATOM 616 N N . ARG A 1 77 ? 15.728 46.826 -18.854 1.00 40.66 77 ARG A N 1
ATOM 617 C CA . ARG A 1 77 ? 15.534 48.273 -19.091 1.00 40.66 77 ARG A CA 1
ATOM 618 C C . ARG A 1 77 ? 14.715 48.639 -20.349 1.00 40.66 77 ARG A C 1
ATOM 620 O O . ARG A 1 77 ? 14.845 49.758 -20.840 1.00 40.66 77 ARG A O 1
ATOM 627 N N . GLU A 1 78 ? 13.907 47.737 -20.889 1.00 36.66 78 GLU A N 1
ATOM 628 C CA . GLU A 1 78 ? 12.985 48.019 -21.992 1.00 36.66 78 GLU A CA 1
ATOM 629 C C . GLU A 1 78 ? 11.606 47.506 -21.588 1.00 36.66 78 GLU A C 1
ATOM 631 O O . GLU A 1 78 ? 11.428 46.330 -21.290 1.00 36.66 78 GLU A O 1
ATOM 636 N N . GLY A 1 79 ? 10.685 48.454 -21.414 1.00 48.72 79 GLY A N 1
ATOM 637 C CA . GLY A 1 79 ? 9.451 48.256 -20.673 1.00 48.72 79 GLY A CA 1
ATOM 638 C C . GLY A 1 79 ? 8.407 47.436 -21.416 1.00 48.72 79 GLY A C 1
ATOM 639 O O . GLY A 1 79 ? 8.134 47.694 -22.583 1.00 48.72 79 GLY A O 1
ATOM 640 N N . ASP A 1 80 ? 7.755 46.558 -20.658 1.00 32.16 80 ASP A N 1
ATOM 641 C CA . ASP A 1 80 ? 6.403 46.077 -20.921 1.00 32.16 80 ASP A CA 1
ATOM 642 C C . ASP A 1 80 ? 5.544 46.227 -19.647 1.00 32.16 80 ASP A C 1
ATOM 644 O O . ASP A 1 80 ? 6.090 46.280 -18.538 1.00 32.16 80 ASP A O 1
ATOM 648 N N . PRO A 1 81 ? 4.211 46.381 -19.775 1.00 41.22 81 PRO A N 1
ATOM 649 C CA . PRO A 1 81 ? 3.372 46.952 -18.729 1.00 41.22 81 PRO A CA 1
ATOM 650 C C . PRO A 1 81 ? 2.685 45.879 -17.868 1.00 41.22 81 PRO A C 1
ATOM 652 O O . PRO A 1 81 ? 1.798 45.171 -18.337 1.00 41.22 81 PRO A O 1
ATOM 655 N N . THR A 1 82 ? 3.006 45.830 -16.574 1.00 33.97 82 THR A N 1
ATOM 656 C CA . THR A 1 82 ? 2.195 45.171 -15.526 1.00 33.97 82 THR A CA 1
ATOM 657 C C . THR A 1 82 ? 2.079 46.095 -14.291 1.00 33.97 82 THR A C 1
ATOM 659 O O . THR A 1 82 ? 2.740 47.137 -14.244 1.00 33.97 82 THR A O 1
ATOM 662 N N . PRO A 1 83 ? 1.111 45.857 -13.382 1.00 34.16 83 PRO A N 1
ATOM 663 C CA . PRO A 1 83 ? 0.239 46.893 -12.839 1.00 34.16 83 PRO A CA 1
ATOM 664 C C . PRO A 1 83 ? 0.909 47.830 -11.828 1.00 34.16 83 PRO A C 1
ATOM 666 O O . PRO A 1 83 ? 1.724 47.458 -10.991 1.00 34.16 83 PRO A O 1
ATOM 669 N N . ILE A 1 84 ? 0.476 49.083 -11.921 1.00 34.19 84 ILE A N 1
ATOM 670 C CA . ILE A 1 84 ? 0.860 50.232 -11.108 1.00 34.19 84 ILE A CA 1
ATOM 671 C C . ILE A 1 84 ? 0.560 49.972 -9.624 1.00 34.19 84 ILE A C 1
ATOM 673 O O . ILE A 1 84 ? -0.582 49.714 -9.245 1.00 34.19 84 ILE A O 1
ATOM 677 N N . ILE A 1 85 ? 1.577 50.137 -8.776 1.00 31.12 85 ILE A N 1
ATOM 678 C CA . ILE A 1 85 ? 1.441 50.249 -7.319 1.00 31.12 85 ILE A CA 1
ATOM 679 C C . ILE A 1 85 ? 0.645 51.528 -7.011 1.00 31.12 85 ILE A C 1
ATOM 681 O O . ILE A 1 85 ? 1.158 52.640 -7.149 1.00 31.12 85 ILE A O 1
ATOM 685 N N . TYR A 1 86 ? -0.617 51.386 -6.600 1.00 29.17 86 TYR A N 1
ATOM 686 C CA . TYR A 1 86 ? -1.421 52.498 -6.094 1.00 29.17 86 TYR A CA 1
ATOM 687 C C . TYR A 1 86 ? -1.057 52.808 -4.639 1.00 29.17 86 TYR A C 1
ATOM 689 O O . TYR A 1 86 ? -1.313 52.024 -3.728 1.00 29.17 86 TYR A O 1
ATOM 697 N N . GLY A 1 87 ? -0.515 54.004 -4.415 1.00 27.02 87 GLY A N 1
ATOM 698 C CA . GLY A 1 87 ? -0.362 54.586 -3.089 1.00 27.02 87 GLY A CA 1
ATOM 699 C C . GLY A 1 87 ? 0.164 56.017 -3.150 1.00 27.02 87 GLY A C 1
ATOM 700 O O . GLY A 1 87 ? 1.325 56.229 -3.468 1.00 27.02 87 GLY A O 1
ATOM 701 N N . VAL A 1 88 ? -0.687 56.965 -2.742 1.00 27.50 88 VAL A N 1
ATOM 702 C CA . VAL A 1 88 ? -0.442 58.403 -2.490 1.00 27.50 88 VAL A CA 1
ATOM 703 C C . VAL A 1 88 ? -0.736 59.375 -3.651 1.00 27.50 88 VAL A C 1
ATOM 705 O O . VAL A 1 88 ? 0.128 59.779 -4.420 1.00 27.50 88 VAL A O 1
ATOM 708 N N . THR A 1 89 ? -1.969 59.886 -3.657 1.00 25.86 89 THR A N 1
ATOM 709 C CA . THR A 1 89 ? -2.309 61.276 -4.026 1.00 25.86 89 THR A CA 1
ATOM 710 C C . THR A 1 89 ? -2.786 61.966 -2.742 1.00 25.86 89 THR A C 1
ATOM 712 O O . THR A 1 89 ? -3.581 61.364 -2.029 1.00 25.86 89 THR A O 1
ATOM 715 N N . GLY A 1 90 ? -2.442 63.182 -2.329 1.00 27.97 90 GLY A N 1
ATOM 716 C CA . GLY A 1 90 ? -1.522 64.229 -2.759 1.00 27.97 90 GLY A CA 1
ATOM 717 C C . GLY A 1 90 ? -1.678 65.385 -1.749 1.00 27.97 90 GLY A C 1
ATOM 718 O O . GLY A 1 90 ? -2.744 65.520 -1.155 1.00 27.97 90 GLY A O 1
ATOM 719 N N . SER A 1 91 ? -0.647 66.200 -1.516 1.00 26.23 91 SER A N 1
ATOM 720 C CA . SER A 1 91 ? -0.798 67.588 -1.047 1.00 26.23 91 SER A CA 1
ATOM 721 C C . SER A 1 91 ? 0.534 68.325 -1.163 1.00 26.23 91 SER A C 1
ATOM 723 O O . SER A 1 91 ? 1.604 67.786 -0.898 1.00 26.23 91 SER A O 1
ATOM 725 N N . GLU A 1 92 ? 0.416 69.569 -1.592 1.00 30.89 92 GLU A N 1
ATOM 726 C CA . GLU A 1 92 ? 1.426 70.575 -1.884 1.00 30.89 92 GLU A CA 1
ATOM 727 C C . GLU A 1 92 ? 2.450 70.780 -0.753 1.00 30.89 92 GLU A C 1
ATOM 729 O O . GLU A 1 92 ? 2.057 70.872 0.409 1.00 30.89 92 GLU A O 1
ATOM 734 N N . SER A 1 93 ? 3.739 70.947 -1.096 1.00 31.00 93 SER A N 1
ATOM 735 C CA . SER A 1 93 ? 4.615 72.053 -0.635 1.00 31.00 93 SER A CA 1
ATOM 736 C C . SER A 1 93 ? 6.114 71.734 -0.777 1.00 31.00 93 SER A C 1
ATOM 738 O O . SER A 1 93 ? 6.646 70.845 -0.127 1.00 31.00 93 SER A O 1
ATOM 740 N N . PHE A 1 94 ? 6.778 72.534 -1.617 1.00 27.92 94 PHE A N 1
ATOM 741 C CA . PHE A 1 94 ? 8.173 72.995 -1.550 1.00 27.92 94 PHE A CA 1
ATOM 742 C C . PHE A 1 94 ? 9.269 72.045 -1.024 1.00 27.92 94 PHE A C 1
ATOM 744 O O . PHE A 1 94 ? 9.509 71.938 0.176 1.00 27.92 94 PHE A O 1
ATOM 751 N N . ALA A 1 95 ? 10.083 71.519 -1.947 1.00 29.36 95 ALA A N 1
ATOM 752 C CA . ALA A 1 95 ? 11.450 71.098 -1.637 1.00 29.36 95 ALA A CA 1
ATOM 753 C C . ALA A 1 95 ? 12.355 72.343 -1.452 1.00 29.36 95 ALA A C 1
ATOM 755 O O . ALA A 1 95 ? 12.429 73.169 -2.370 1.00 29.36 95 ALA A O 1
ATOM 756 N N . PRO A 1 96 ? 13.060 72.513 -0.315 1.00 31.61 96 PRO A N 1
ATOM 757 C CA . PRO A 1 96 ? 13.978 73.629 -0.113 1.00 31.61 96 PRO A CA 1
ATOM 758 C C . PRO A 1 96 ? 15.248 73.487 -0.958 1.00 31.61 96 PRO A C 1
ATOM 760 O O . PRO A 1 96 ? 15.878 72.434 -1.038 1.00 31.61 96 PRO A O 1
ATOM 763 N N . SER A 1 97 ? 15.633 74.599 -1.570 1.00 31.61 97 SER A N 1
ATOM 764 C CA . SER A 1 97 ? 16.812 74.803 -2.404 1.00 31.61 97 SER A CA 1
ATOM 765 C C . SER A 1 97 ? 18.148 74.832 -1.637 1.00 31.61 97 SER A C 1
ATOM 767 O O . SER A 1 97 ? 18.266 75.475 -0.600 1.00 31.61 97 SER A O 1
ATOM 769 N N . ARG A 1 98 ? 19.141 74.176 -2.260 1.00 45.47 98 ARG A N 1
ATOM 770 C CA . ARG A 1 98 ? 20.628 74.257 -2.232 1.00 45.47 98 ARG A CA 1
ATOM 771 C C . ARG A 1 98 ? 21.318 75.375 -1.418 1.00 45.47 98 ARG A C 1
ATOM 773 O O . ARG A 1 98 ? 20.876 76.520 -1.437 1.00 45.47 98 ARG A O 1
ATOM 780 N N . PRO A 1 99 ? 22.569 75.115 -0.978 1.00 34.72 99 PRO A N 1
ATOM 781 C CA . PRO A 1 99 ? 23.681 75.916 -1.510 1.00 34.72 99 PRO A CA 1
ATOM 782 C C . PRO A 1 99 ? 24.940 75.111 -1.921 1.00 34.72 99 PRO A C 1
ATOM 784 O O . PRO A 1 99 ? 25.028 73.914 -1.661 1.00 34.72 99 PRO A O 1
ATOM 787 N N . PRO A 1 100 ? 25.881 75.755 -2.645 1.00 34.47 100 PRO A N 1
ATOM 788 C CA . PRO A 1 100 ? 26.643 75.137 -3.730 1.00 34.47 100 PRO A CA 1
ATOM 789 C C . PRO A 1 100 ? 28.166 75.098 -3.506 1.00 34.47 100 PRO A C 1
ATOM 791 O O . PRO A 1 100 ? 28.684 75.644 -2.535 1.00 34.47 100 PRO A O 1
ATOM 794 N N . SER A 1 101 ? 28.867 74.626 -4.548 1.00 30.06 101 SER A N 1
ATOM 795 C CA . SER A 1 101 ? 30.308 74.789 -4.846 1.00 30.06 101 SER A CA 1
ATOM 796 C C . SER A 1 101 ? 31.182 73.639 -4.315 1.00 30.06 101 SER A C 1
ATOM 798 O O . SER A 1 101 ? 31.003 73.203 -3.193 1.00 30.06 101 SER A O 1
ATOM 800 N N . ARG A 1 102 ? 32.168 73.103 -5.041 1.00 32.25 102 ARG A N 1
ATOM 801 C CA . ARG A 1 102 ? 32.948 73.686 -6.136 1.00 32.25 102 ARG A CA 1
ATOM 802 C C . ARG A 1 102 ? 33.584 72.556 -6.956 1.00 32.25 102 ARG A C 1
ATOM 804 O O . ARG A 1 102 ? 34.359 71.761 -6.439 1.00 32.25 102 ARG A O 1
ATOM 811 N N . SER A 1 103 ? 33.233 72.513 -8.230 1.00 28.97 103 SER A N 1
ATOM 812 C CA . SER A 1 103 ? 34.039 71.951 -9.306 1.00 28.97 103 SER A CA 1
ATOM 813 C C . SER A 1 103 ? 35.357 72.720 -9.417 1.00 28.97 103 SER A C 1
ATOM 815 O O . SER A 1 103 ? 35.320 73.947 -9.437 1.00 28.97 103 SER A O 1
ATOM 817 N N . ASP A 1 104 ? 36.482 72.008 -9.469 1.00 29.22 104 ASP A N 1
ATOM 818 C CA . ASP A 1 104 ? 37.537 72.186 -10.477 1.00 29.22 104 ASP A CA 1
ATOM 819 C C . ASP A 1 104 ? 38.676 71.189 -10.218 1.00 29.22 104 ASP A C 1
ATOM 821 O O . ASP A 1 104 ? 39.398 71.294 -9.232 1.00 29.22 104 ASP A O 1
ATOM 825 N N . ASN A 1 105 ? 38.805 70.202 -11.109 1.00 30.66 105 ASN A N 1
ATOM 826 C CA . ASN A 1 105 ? 40.050 69.918 -11.829 1.00 30.66 105 ASN A CA 1
ATOM 827 C C . ASN A 1 105 ? 39.783 68.898 -12.954 1.00 30.66 105 ASN A C 1
ATOM 829 O O . ASN A 1 105 ? 39.698 67.692 -12.743 1.00 30.66 105 ASN A O 1
ATOM 833 N N . ARG A 1 106 ? 39.664 69.435 -14.177 1.00 33.66 106 ARG A N 1
ATOM 834 C CA . ARG A 1 106 ? 40.153 68.837 -15.441 1.00 33.66 106 ARG A CA 1
ATOM 835 C C . ARG A 1 106 ? 41.571 68.284 -15.237 1.00 33.66 106 ARG A C 1
ATOM 837 O O . ARG A 1 106 ? 42.323 68.885 -14.481 1.00 33.66 106 ARG A O 1
ATOM 844 N N . SER A 1 107 ? 42.103 67.268 -15.908 1.00 29.20 107 SER A N 1
ATOM 845 C CA . SER A 1 107 ? 41.813 66.414 -17.084 1.00 29.20 107 SER A CA 1
ATOM 846 C C . SER A 1 107 ? 42.903 65.285 -17.033 1.00 29.20 107 SER A C 1
ATOM 848 O O . SER A 1 107 ? 43.667 65.318 -16.064 1.00 29.20 107 SER A O 1
ATOM 850 N N . PRO A 1 108 ? 43.140 64.368 -18.011 1.00 40.72 108 PRO A N 1
ATOM 851 C CA . PRO A 1 108 ? 42.532 64.179 -19.339 1.00 40.72 108 PRO A CA 1
ATOM 852 C C . PRO A 1 108 ? 42.189 62.712 -19.715 1.00 40.72 108 PRO A C 1
ATOM 854 O O . PRO A 1 108 ? 42.680 61.768 -19.111 1.00 40.72 108 PRO A O 1
ATOM 857 N N . LEU A 1 109 ? 41.431 62.564 -20.810 1.00 31.06 109 LEU A N 1
ATOM 858 C CA . LEU A 1 109 ? 41.560 61.588 -21.921 1.00 31.06 109 LEU A CA 1
ATOM 859 C C . LEU A 1 109 ? 40.197 61.030 -22.393 1.00 31.06 109 LEU A C 1
ATOM 861 O O . LEU A 1 109 ? 39.249 60.984 -21.613 1.00 31.06 109 LEU A O 1
ATOM 865 N N . PRO A 1 110 ? 40.050 60.785 -23.711 1.00 33.12 110 PRO A N 1
ATOM 866 C CA . PRO A 1 110 ? 38.872 61.212 -24.466 1.00 33.12 110 PRO A CA 1
ATOM 867 C C . PRO A 1 110 ? 37.817 60.112 -24.685 1.00 33.12 110 PRO A C 1
ATOM 869 O O . PRO A 1 110 ? 38.128 58.927 -24.584 1.00 33.12 110 PRO A O 1
ATOM 872 N N . PRO A 1 111 ? 36.577 60.501 -25.040 1.00 41.75 111 PRO A N 1
ATOM 873 C CA . PRO A 1 111 ? 35.475 59.584 -25.285 1.00 41.75 111 PRO A CA 1
ATOM 874 C C . PRO A 1 111 ? 35.501 59.065 -26.728 1.00 41.75 111 PRO A C 1
ATOM 876 O O . PRO A 1 111 ? 35.615 59.850 -27.668 1.00 41.75 111 PRO A O 1
ATOM 879 N N . LEU A 1 112 ? 35.317 57.759 -26.908 1.00 31.11 112 LEU A N 1
ATOM 880 C CA . LEU A 1 112 ? 34.970 57.163 -28.196 1.00 31.11 112 LEU A CA 1
ATOM 881 C C . LEU A 1 112 ? 33.861 56.129 -27.984 1.00 31.11 112 LEU A C 1
ATOM 883 O O . LEU A 1 112 ? 34.110 54.982 -27.635 1.00 31.11 112 LEU A O 1
ATOM 887 N N . LEU A 1 113 ? 32.624 56.570 -28.211 1.00 33.16 113 LEU A N 1
ATOM 888 C CA . LEU A 1 113 ? 31.543 55.715 -28.679 1.00 33.16 113 LEU A CA 1
ATOM 889 C C . LEU A 1 113 ? 31.132 56.271 -30.045 1.00 33.16 113 LEU A C 1
ATOM 891 O O . LEU A 1 113 ? 30.752 57.439 -30.144 1.00 33.16 113 LEU A O 1
ATOM 895 N N . GLY A 1 114 ? 31.255 55.458 -31.090 1.00 27.52 114 GLY A N 1
ATOM 896 C CA . GLY A 1 114 ? 30.873 55.829 -32.447 1.00 27.52 114 GLY A CA 1
ATOM 897 C C . GLY A 1 114 ? 31.195 54.731 -33.455 1.00 27.52 114 GLY A C 1
ATOM 898 O O . GLY A 1 114 ? 32.327 54.631 -33.899 1.00 27.52 114 GLY A O 1
ATOM 899 N N . GLU A 1 115 ? 30.170 53.932 -33.756 1.00 33.50 115 GLU A N 1
ATOM 900 C CA . GLU A 1 115 ? 29.858 53.256 -35.027 1.00 33.50 115 GLU A CA 1
ATOM 901 C C . GLU A 1 115 ? 30.957 52.653 -35.935 1.00 33.50 115 GLU A C 1
ATOM 903 O O . GLU A 1 115 ? 31.831 53.338 -36.452 1.00 33.50 115 GLU A O 1
ATOM 908 N N . LYS A 1 116 ? 30.674 51.396 -36.326 1.00 35.09 116 LYS A N 1
ATOM 909 C CA . LYS A 1 116 ? 31.045 50.681 -37.569 1.00 35.09 116 LYS A CA 1
ATOM 910 C C . LYS A 1 116 ? 32.527 50.358 -37.823 1.00 35.09 116 LYS A C 1
ATOM 912 O O . LYS A 1 116 ? 33.284 51.215 -38.251 1.00 35.09 116 LYS A O 1
ATOM 917 N N . ALA A 1 117 ? 32.850 49.061 -37.792 1.00 27.38 117 ALA A N 1
ATOM 918 C CA . ALA A 1 117 ? 33.736 48.354 -38.739 1.00 27.38 117 ALA A CA 1
ATOM 919 C C . ALA A 1 117 ? 33.644 46.841 -38.411 1.00 27.38 117 ALA A C 1
ATOM 921 O O . ALA A 1 117 ? 33.640 46.488 -37.242 1.00 27.38 117 ALA A O 1
ATOM 922 N N . GLN A 1 118 ? 33.369 45.888 -39.307 1.00 28.98 118 GLN A N 1
ATOM 923 C CA . GLN A 1 118 ? 34.150 45.469 -40.478 1.00 28.98 118 GLN A CA 1
ATOM 924 C C . GLN A 1 118 ? 35.626 45.149 -40.163 1.00 28.98 118 GLN A C 1
ATOM 926 O O . GLN A 1 118 ? 36.468 46.030 -40.221 1.00 28.98 118 GLN A O 1
ATOM 931 N N . GLY A 1 119 ? 35.910 43.855 -39.957 1.00 30.19 119 GLY A N 1
ATOM 932 C CA . GLY A 1 119 ? 37.102 43.160 -40.466 1.00 30.19 119 GLY A CA 1
ATOM 933 C C . GLY A 1 119 ? 38.422 43.233 -39.679 1.00 30.19 119 GLY A C 1
ATOM 934 O O . GLY A 1 119 ? 38.954 44.317 -39.480 1.00 30.19 119 GLY A O 1
ATOM 935 N N . TYR A 1 120 ? 38.998 42.032 -39.464 1.00 30.98 120 TYR A N 1
ATOM 936 C CA . TYR A 1 120 ? 40.426 41.697 -39.234 1.00 30.98 120 TYR A CA 1
ATOM 937 C C . TYR A 1 120 ? 40.984 42.035 -37.823 1.00 30.98 120 TYR A C 1
ATOM 939 O O . TYR A 1 120 ? 40.683 43.097 -37.305 1.00 30.98 120 TYR A O 1
ATOM 947 N N . THR A 1 121 ? 41.773 41.227 -37.089 1.00 34.44 121 THR A N 1
ATOM 948 C CA . THR A 1 121 ? 42.672 40.071 -37.349 1.00 34.44 121 THR A CA 1
ATOM 949 C C . THR A 1 121 ? 42.942 39.249 -36.063 1.00 34.44 121 THR A C 1
ATOM 951 O O . THR A 1 121 ? 42.961 39.813 -34.971 1.00 34.44 121 THR A O 1
ATOM 954 N N . ASP A 1 122 ? 43.282 37.964 -36.226 1.00 42.81 122 ASP A N 1
ATOM 955 C CA . ASP A 1 122 ? 43.669 36.946 -35.221 1.00 42.81 122 ASP A CA 1
ATOM 956 C C . ASP A 1 122 ? 45.004 37.191 -34.462 1.00 42.81 122 ASP A C 1
ATOM 958 O O . ASP A 1 122 ? 45.945 36.406 -34.601 1.00 42.81 122 ASP A O 1
ATOM 962 N N . ALA A 1 123 ? 45.154 38.258 -33.663 1.00 47.75 123 ALA A N 1
ATOM 963 C CA . ALA A 1 123 ? 46.433 38.485 -32.955 1.00 47.75 123 ALA A CA 1
ATOM 964 C C . ALA A 1 123 ? 46.399 38.917 -31.474 1.00 47.75 123 ALA A C 1
ATOM 966 O O . ALA A 1 123 ? 47.464 38.898 -30.864 1.00 47.75 123 ALA A O 1
ATOM 967 N N . ASP A 1 124 ? 45.246 39.206 -30.860 1.00 45.84 124 ASP A N 1
ATOM 968 C CA . ASP A 1 124 ? 45.191 39.685 -29.456 1.00 45.84 124 ASP A CA 1
ATOM 969 C C . ASP A 1 124 ? 44.487 38.723 -28.471 1.00 45.84 124 ASP A C 1
ATOM 971 O O . ASP A 1 124 ? 44.243 39.058 -27.315 1.00 45.84 124 ASP A O 1
ATOM 975 N N . GLU A 1 125 ? 44.204 37.483 -28.880 1.00 46.97 125 GLU A N 1
ATOM 976 C CA . GLU A 1 125 ? 43.470 36.491 -28.069 1.00 46.97 125 GLU A CA 1
ATOM 977 C C . GLU A 1 125 ? 44.310 35.793 -26.970 1.00 46.97 125 GLU A C 1
ATOM 979 O O . GLU A 1 125 ? 43.821 34.899 -26.287 1.00 46.97 125 GLU A O 1
ATOM 984 N N . ASN A 1 126 ? 45.572 36.194 -26.768 1.00 51.34 126 ASN A N 1
ATOM 985 C CA . ASN A 1 126 ? 46.519 35.531 -25.855 1.00 51.34 126 ASN A CA 1
ATOM 986 C C . ASN A 1 126 ? 47.044 36.434 -24.721 1.00 51.34 126 ASN A C 1
ATOM 988 O O . ASN A 1 126 ? 48.169 36.234 -24.259 1.00 51.34 126 ASN A O 1
ATOM 992 N N . ASP A 1 127 ? 46.267 37.415 -24.253 1.00 60.44 127 ASP A N 1
ATOM 993 C CA . ASP A 1 127 ? 46.651 38.187 -23.064 1.00 60.44 127 ASP A CA 1
ATOM 994 C C . ASP A 1 127 ? 46.266 37.434 -21.766 1.00 60.44 127 ASP A C 1
ATOM 996 O O . ASP A 1 127 ? 45.072 37.283 -21.461 1.00 60.44 127 ASP A O 1
ATOM 1000 N N . PRO A 1 128 ? 47.244 36.928 -20.982 1.00 61.00 128 PRO A N 1
ATOM 1001 C CA . PRO A 1 128 ? 46.971 36.170 -19.764 1.00 61.00 128 PRO A CA 1
ATOM 1002 C C . PRO A 1 128 ? 46.273 37.003 -18.684 1.00 61.00 128 PRO A C 1
ATOM 1004 O O . PRO A 1 128 ? 45.567 36.425 -17.856 1.00 61.00 128 PRO A O 1
ATOM 1007 N N . ASP A 1 129 ? 46.417 38.332 -18.687 1.00 59.12 129 ASP A N 1
ATOM 1008 C CA . ASP A 1 129 ? 45.751 39.192 -17.703 1.00 59.12 129 ASP A CA 1
ATOM 1009 C C . ASP A 1 129 ? 44.267 39.397 -18.031 1.00 59.12 129 ASP A C 1
ATOM 1011 O O . ASP A 1 129 ? 43.438 39.443 -17.117 1.00 59.12 129 ASP A O 1
ATOM 1015 N N . LEU A 1 130 ? 43.893 39.405 -19.315 1.00 68.50 130 LEU A N 1
ATOM 1016 C CA . LEU A 1 130 ? 42.490 39.462 -19.730 1.00 68.50 130 LEU A CA 1
ATOM 1017 C C . LEU A 1 130 ? 41.763 38.148 -19.415 1.00 68.50 130 LEU A C 1
ATOM 1019 O O . LEU A 1 130 ? 40.652 38.163 -18.879 1.00 68.50 130 LEU A O 1
ATOM 1023 N N . ALA A 1 131 ? 42.414 37.008 -19.665 1.00 66.25 131 ALA A N 1
ATOM 1024 C CA . ALA A 1 131 ? 41.888 35.696 -19.292 1.00 66.25 131 ALA A CA 1
ATOM 1025 C C . ALA A 1 131 ? 41.722 35.561 -17.767 1.00 66.25 131 ALA A C 1
ATOM 1027 O O . ALA A 1 131 ? 40.735 34.997 -17.290 1.00 66.25 131 ALA A O 1
ATOM 1028 N N . ARG A 1 132 ? 42.650 36.130 -16.987 1.00 67.44 132 ARG A N 1
ATOM 1029 C CA . ARG A 1 132 ? 42.594 36.132 -15.519 1.00 67.44 132 ARG A CA 1
ATOM 1030 C C . ARG A 1 132 ? 41.507 37.062 -14.977 1.00 67.44 132 ARG A C 1
ATOM 1032 O O . ARG A 1 132 ? 40.822 36.694 -14.026 1.00 67.44 132 ARG A O 1
ATOM 1039 N N . ALA A 1 133 ? 41.301 38.222 -15.597 1.00 57.09 133 ALA A N 1
ATOM 1040 C CA . ALA A 1 133 ? 40.215 39.135 -15.249 1.00 57.09 133 ALA A CA 1
ATOM 1041 C C . ALA A 1 133 ? 38.836 38.521 -15.550 1.00 57.09 133 ALA A C 1
ATOM 1043 O O . ALA A 1 133 ? 37.954 38.551 -14.694 1.00 57.09 133 ALA A O 1
ATOM 1044 N N . LEU A 1 134 ? 38.672 37.874 -16.710 1.00 63.50 134 LEU A N 1
ATOM 1045 C CA . LEU A 1 134 ? 37.434 37.175 -17.079 1.00 63.50 134 LEU A CA 1
ATOM 1046 C C . LEU A 1 134 ? 37.157 35.950 -16.195 1.00 63.50 134 LEU A C 1
ATOM 1048 O O . LEU A 1 134 ? 36.000 35.679 -15.875 1.00 63.50 134 LEU A O 1
ATOM 1052 N N . ALA A 1 135 ? 38.196 35.227 -15.766 1.00 58.28 135 ALA A N 1
ATOM 1053 C CA . ALA A 1 135 ? 38.057 34.116 -14.826 1.00 58.28 135 ALA A CA 1
ATOM 1054 C C . ALA A 1 135 ? 37.613 34.592 -13.433 1.00 58.28 135 ALA A C 1
ATOM 1056 O O . ALA A 1 135 ? 36.726 33.987 -12.835 1.00 58.28 135 ALA A O 1
ATOM 1057 N N . ASN A 1 136 ? 38.168 35.708 -12.949 1.00 51.69 136 ASN A N 1
ATOM 1058 C CA . ASN A 1 136 ? 37.810 36.272 -11.647 1.00 51.69 136 ASN A CA 1
ATOM 1059 C C . ASN A 1 136 ? 36.403 36.899 -11.644 1.00 51.69 136 ASN A C 1
ATOM 1061 O O . ASN A 1 136 ? 35.714 36.828 -10.633 1.00 51.69 136 ASN A O 1
ATOM 1065 N N . SER A 1 137 ? 35.934 37.456 -12.767 1.00 45.75 137 SER A N 1
ATOM 1066 C CA . SER A 1 137 ? 34.579 38.023 -12.874 1.00 45.75 137 SER A CA 1
ATOM 1067 C C . SER A 1 137 ? 33.461 36.989 -13.068 1.00 45.75 137 SER A C 1
ATOM 1069 O O . SER A 1 137 ? 32.296 37.343 -12.914 1.00 45.75 137 SER A O 1
ATOM 1071 N N . ARG A 1 138 ? 33.768 35.720 -13.382 1.00 44.25 138 ARG A N 1
ATOM 1072 C CA . ARG A 1 138 ? 32.754 34.646 -13.506 1.00 44.25 138 ARG A CA 1
ATOM 1073 C C . ARG A 1 138 ? 32.358 34.004 -12.172 1.00 44.25 138 ARG A C 1
ATOM 1075 O O . ARG A 1 138 ? 31.440 33.193 -12.168 1.00 44.25 138 ARG A O 1
ATOM 1082 N N . ILE A 1 139 ? 33.028 34.352 -11.071 1.00 45.50 139 ILE A N 1
ATOM 1083 C CA . ILE A 1 139 ? 32.776 33.761 -9.746 1.00 45.50 139 ILE A CA 1
ATOM 1084 C C . ILE A 1 139 ? 31.701 34.535 -8.956 1.00 45.50 139 ILE A C 1
ATOM 1086 O O . ILE A 1 139 ? 31.031 33.937 -8.122 1.00 45.50 139 ILE A O 1
ATOM 1090 N N . ASP A 1 140 ? 31.437 35.806 -9.277 1.00 41.88 140 ASP A N 1
ATOM 1091 C CA . ASP A 1 140 ? 30.575 36.684 -8.465 1.00 41.88 140 ASP A CA 1
ATOM 1092 C C . ASP A 1 140 ? 29.284 37.128 -9.175 1.00 41.88 140 ASP A C 1
ATOM 1094 O O . ASP A 1 140 ? 28.989 38.321 -9.273 1.00 41.88 140 ASP A O 1
ATOM 1098 N N . ILE A 1 141 ? 28.469 36.186 -9.665 1.00 36.41 141 ILE A N 1
ATOM 1099 C CA . ILE A 1 141 ? 27.079 36.497 -10.044 1.00 36.41 141 ILE A CA 1
ATOM 1100 C C . ILE A 1 141 ? 26.133 35.410 -9.526 1.00 36.41 141 ILE A C 1
ATOM 1102 O O . ILE A 1 141 ? 25.854 34.429 -10.211 1.00 36.41 141 ILE A O 1
ATOM 1106 N N . GLY A 1 142 ? 25.598 35.631 -8.321 1.00 31.30 142 GLY A N 1
ATOM 1107 C CA . GLY A 1 142 ? 24.353 35.008 -7.868 1.00 31.30 142 GLY A CA 1
ATOM 1108 C C . GLY A 1 142 ? 24.306 34.693 -6.374 1.00 31.30 142 GLY A C 1
ATOM 1109 O O . GLY A 1 142 ? 24.924 33.733 -5.932 1.00 31.30 142 GLY A O 1
ATOM 1110 N N . GLY A 1 143 ? 23.505 35.442 -5.605 1.00 31.38 143 GLY A N 1
ATOM 1111 C CA . GLY A 1 143 ? 23.018 34.965 -4.304 1.00 31.38 143 GLY A CA 1
ATOM 1112 C C . GLY A 1 143 ? 22.761 36.041 -3.249 1.00 31.38 143 GLY A C 1
ATOM 1113 O O . GLY A 1 143 ? 23.689 36.531 -2.614 1.00 31.38 143 GLY A O 1
ATOM 1114 N N . ASN A 1 144 ? 21.479 36.350 -3.029 1.00 31.86 144 ASN A N 1
ATOM 1115 C CA . ASN A 1 144 ? 20.951 37.132 -1.906 1.00 31.86 144 ASN A CA 1
ATOM 1116 C C . ASN A 1 144 ? 21.466 36.626 -0.547 1.00 31.86 144 ASN A C 1
ATOM 1118 O O . ASN A 1 144 ? 21.284 35.459 -0.206 1.00 31.86 144 ASN A O 1
ATOM 1122 N N . ALA A 1 145 ? 22.003 37.534 0.271 1.00 33.56 145 ALA A N 1
ATOM 1123 C CA . ALA A 1 145 ? 22.413 37.261 1.643 1.00 33.56 145 ALA A CA 1
ATOM 1124 C C . ALA A 1 145 ? 21.465 37.936 2.647 1.00 33.56 145 ALA A C 1
ATOM 1126 O O . ALA A 1 145 ? 21.446 39.157 2.780 1.00 33.56 145 ALA A O 1
ATOM 1127 N N . TYR A 1 146 ? 20.755 37.124 3.427 1.00 35.97 146 TYR A N 1
ATOM 1128 C CA . TYR A 1 146 ? 20.399 37.471 4.800 1.00 35.97 146 TYR A CA 1
ATOM 1129 C C . TYR A 1 146 ? 21.060 36.447 5.718 1.00 35.97 146 TYR A C 1
ATOM 1131 O O . TYR A 1 146 ? 20.471 35.404 5.940 1.00 35.97 146 TYR A O 1
ATOM 1139 N N . THR A 1 147 ? 22.251 36.737 6.257 1.00 35.22 147 THR A N 1
ATOM 1140 C CA . THR A 1 147 ? 22.612 36.404 7.652 1.00 35.22 147 THR A CA 1
ATOM 1141 C C . THR A 1 147 ? 23.901 37.109 8.090 1.00 35.22 147 THR A C 1
ATOM 1143 O O . THR A 1 147 ? 24.885 37.150 7.358 1.00 35.22 147 THR A O 1
ATOM 1146 N N . SER A 1 148 ? 23.890 37.537 9.356 1.00 35.50 148 SER A N 1
ATOM 1147 C CA . SER A 1 148 ? 24.935 38.191 10.164 1.00 35.50 148 SER A CA 1
ATOM 1148 C C . SER A 1 148 ? 25.020 39.725 10.053 1.00 35.50 148 SER A C 1
ATOM 1150 O O . SER A 1 148 ? 25.618 40.308 9.156 1.00 35.50 148 SER A O 1
ATOM 1152 N N . ASN A 1 149 ? 24.392 40.394 11.027 1.00 46.44 149 ASN A N 1
ATOM 1153 C CA . ASN A 1 149 ? 24.520 41.830 11.279 1.00 46.44 149 ASN A CA 1
ATOM 1154 C C . ASN A 1 149 ? 25.955 42.161 11.721 1.00 46.44 149 ASN A C 1
ATOM 1156 O O . ASN A 1 149 ? 26.263 42.128 12.913 1.00 46.44 149 ASN A O 1
ATOM 1160 N N . VAL A 1 150 ? 26.820 42.523 10.775 1.00 48.75 150 VAL A N 1
ATOM 1161 C CA . VAL A 1 150 ? 28.035 43.295 11.062 1.00 48.75 150 VAL A CA 1
ATOM 1162 C C . VAL A 1 150 ? 27.717 44.762 10.768 1.00 48.75 150 VAL A C 1
ATOM 1164 O O . VAL A 1 150 ? 27.673 45.190 9.618 1.00 48.75 150 VAL A O 1
ATOM 1167 N N . GLN A 1 151 ? 27.423 45.539 11.813 1.00 48.19 151 GLN A N 1
ATOM 1168 C CA . GLN A 1 151 ? 27.143 46.970 11.682 1.00 48.19 151 GLN A CA 1
ATOM 1169 C C . GLN A 1 151 ? 28.468 47.745 11.600 1.00 48.19 151 GLN A C 1
ATOM 1171 O O . GLN A 1 151 ? 29.205 47.833 12.585 1.00 48.19 151 GLN A O 1
ATOM 1176 N N . PHE A 1 152 ? 28.768 48.340 10.446 1.00 54.00 152 PHE A N 1
ATOM 1177 C CA . PHE A 1 152 ? 29.876 49.288 10.322 1.00 54.00 152 PHE A CA 1
ATOM 1178 C C . PHE A 1 152 ? 29.527 50.596 11.049 1.00 54.00 152 PHE A C 1
ATOM 1180 O O . PHE A 1 152 ? 28.470 51.188 10.828 1.00 54.00 152 PHE A O 1
ATOM 1187 N N . GLY A 1 153 ? 30.410 51.044 11.944 1.00 59.97 153 GLY A N 1
ATOM 1188 C CA . GLY A 1 153 ? 30.309 52.364 12.570 1.00 59.97 153 GLY A CA 1
ATOM 1189 C C . GLY A 1 153 ? 30.726 53.492 11.612 1.00 59.97 153 GLY A C 1
ATOM 1190 O O . GLY A 1 153 ? 31.291 53.219 10.554 1.00 59.97 153 GLY A O 1
ATOM 1191 N N . PRO A 1 154 ? 30.481 54.768 11.969 1.00 61.25 154 PRO A N 1
ATOM 1192 C CA . PRO A 1 154 ? 30.924 55.909 11.168 1.00 61.25 154 PRO A CA 1
ATOM 1193 C C . PRO A 1 154 ? 32.441 55.863 10.930 1.00 61.25 154 PRO A C 1
ATOM 1195 O O . PRO A 1 154 ? 33.202 55.494 11.828 1.00 61.25 154 PRO A O 1
ATOM 1198 N N . ALA A 1 155 ? 32.857 56.231 9.715 1.00 52.56 155 ALA A N 1
ATOM 1199 C CA . ALA A 1 155 ? 34.210 56.088 9.172 1.00 52.56 155 ALA A CA 1
ATOM 1200 C C . ALA A 1 155 ? 35.237 57.053 9.804 1.00 52.56 155 ALA A C 1
ATOM 1202 O O . ALA A 1 155 ? 35.838 57.879 9.126 1.00 52.56 155 ALA A O 1
ATOM 1203 N N . ASN A 1 156 ? 35.432 56.936 11.117 1.00 58.44 156 ASN A N 1
ATOM 1204 C CA . ASN A 1 156 ? 36.373 57.729 11.909 1.00 58.44 156 ASN A CA 1
ATOM 1205 C C . ASN A 1 156 ? 37.434 56.832 12.577 1.00 58.44 156 ASN A C 1
ATOM 1207 O O . ASN A 1 156 ? 37.942 57.177 13.642 1.00 58.44 156 ASN A O 1
ATOM 1211 N N . ARG A 1 157 ? 37.702 55.643 12.024 1.00 60.53 157 ARG A N 1
ATOM 1212 C CA . ARG A 1 157 ? 38.690 54.698 12.562 1.00 60.53 157 ARG A CA 1
ATOM 1213 C C . ARG A 1 157 ? 39.872 54.601 11.608 1.00 60.53 157 ARG A C 1
ATOM 1215 O O . ARG A 1 157 ? 39.665 54.377 10.420 1.00 60.53 157 ARG A O 1
ATOM 1222 N N . ASP A 1 158 ? 41.069 54.778 12.157 1.00 66.00 158 ASP A N 1
ATOM 1223 C CA . ASP A 1 158 ? 42.323 54.770 11.397 1.00 66.00 158 ASP A CA 1
ATOM 1224 C C . ASP A 1 158 ? 42.747 53.353 11.005 1.00 66.00 158 ASP A C 1
ATOM 1226 O O . ASP A 1 158 ? 43.266 53.153 9.914 1.00 66.00 158 ASP A O 1
ATOM 1230 N N . ASP A 1 159 ? 42.436 52.372 11.854 1.00 59.72 159 ASP A N 1
ATOM 1231 C CA . ASP A 1 159 ? 42.663 50.963 11.586 1.00 59.72 159 ASP A CA 1
ATOM 1232 C C . ASP A 1 159 ? 41.416 50.152 11.886 1.00 59.72 159 ASP A C 1
ATOM 1234 O O . ASP A 1 159 ? 40.572 50.438 12.742 1.00 59.72 159 ASP A O 1
ATOM 1238 N N . TYR A 1 160 ? 41.332 49.093 11.127 1.00 60.53 160 TYR A N 1
ATOM 1239 C CA . TYR A 1 160 ? 40.180 48.267 10.951 1.00 60.53 160 TYR A CA 1
ATOM 1240 C C . TYR A 1 160 ? 40.802 46.849 11.228 1.00 60.53 160 TYR A C 1
ATOM 1242 O O . TYR A 1 160 ? 41.948 46.586 10.850 1.00 60.53 160 TYR A O 1
ATOM 1250 N N . ASP A 1 161 ? 40.120 45.929 11.927 1.00 59.38 161 ASP A N 1
ATOM 1251 C CA . ASP A 1 161 ? 40.573 44.534 12.111 1.00 59.38 161 ASP A CA 1
ATOM 1252 C C . ASP A 1 161 ? 40.253 43.634 10.885 1.00 59.38 161 ASP A C 1
ATOM 1254 O O . ASP A 1 161 ? 39.072 43.410 10.599 1.00 59.38 161 ASP A O 1
ATOM 1258 N N . PRO A 1 162 ? 41.259 43.056 10.189 1.00 58.47 162 PRO A N 1
ATOM 1259 C CA . PRO A 1 162 ? 41.056 42.208 9.010 1.00 58.47 162 PRO A CA 1
ATOM 1260 C C . PRO A 1 162 ? 40.165 40.987 9.247 1.00 58.47 162 PRO A C 1
ATOM 1262 O O . PRO A 1 162 ? 39.586 40.476 8.297 1.00 58.47 162 PRO A O 1
ATOM 1265 N N . SER A 1 163 ? 40.033 40.507 10.487 1.00 58.75 163 SER A N 1
ATOM 1266 C CA . SER A 1 163 ? 39.142 39.387 10.820 1.00 58.75 163 SER A CA 1
ATOM 1267 C C . SER A 1 163 ? 37.651 39.751 10.767 1.00 58.75 163 SER A C 1
ATOM 1269 O O . SER A 1 163 ? 36.806 38.860 10.741 1.00 58.75 163 SER A O 1
ATOM 1271 N N . GLN A 1 164 ? 37.320 41.048 10.720 1.00 55.19 164 GLN A N 1
ATOM 1272 C CA . GLN A 1 164 ? 35.947 41.552 10.616 1.00 55.19 164 GLN A CA 1
ATOM 1273 C C . GLN A 1 164 ? 35.500 41.836 9.174 1.00 55.19 164 GLN A C 1
ATOM 1275 O O . GLN A 1 164 ? 34.313 42.084 8.962 1.00 55.19 164 GLN A O 1
ATOM 1280 N N . TRP A 1 165 ? 36.406 41.790 8.187 1.00 55.72 165 TRP A N 1
ATOM 1281 C CA . TRP A 1 165 ? 36.048 41.861 6.755 1.00 55.72 165 TRP A CA 1
ATOM 1282 C C . TRP A 1 165 ? 36.851 40.899 5.875 1.00 55.72 165 TRP A C 1
ATOM 1284 O O . TRP A 1 165 ? 36.845 41.026 4.650 1.00 55.72 165 TRP A O 1
ATOM 1294 N N . SER A 1 166 ? 37.514 39.900 6.468 1.00 42.62 166 SER A N 1
ATOM 1295 C CA . SER A 1 166 ? 37.912 38.722 5.708 1.00 42.62 166 SER A CA 1
ATOM 1296 C C . SER A 1 166 ? 36.638 38.015 5.259 1.00 42.62 166 SER A C 1
ATOM 1298 O O . SER A 1 166 ? 35.679 37.889 6.023 1.00 42.62 166 SER A O 1
ATOM 1300 N N . MET A 1 167 ? 36.598 37.606 3.991 1.00 45.44 167 MET A N 1
ATOM 1301 C CA . MET A 1 167 ? 35.461 36.864 3.467 1.00 45.44 167 MET A CA 1
ATOM 1302 C C . MET A 1 167 ? 35.258 35.618 4.327 1.00 45.44 167 MET A C 1
ATOM 1304 O O . MET A 1 167 ? 36.077 34.698 4.312 1.00 45.44 167 MET A O 1
ATOM 1308 N N . VAL A 1 168 ? 34.171 35.596 5.095 1.00 42.22 168 VAL A N 1
ATOM 1309 C CA . VAL A 1 168 ? 33.662 34.364 5.680 1.00 42.22 168 VAL A CA 1
ATOM 1310 C C . VAL A 1 168 ? 33.243 33.525 4.483 1.00 42.22 168 VAL A C 1
ATOM 1312 O O . VAL A 1 168 ? 32.282 33.878 3.799 1.00 42.22 168 VAL A O 1
ATOM 1315 N N . THR A 1 169 ? 33.986 32.455 4.182 1.00 37.75 169 THR A N 1
ATOM 1316 C CA . THR A 1 169 ? 33.497 31.438 3.248 1.00 37.75 169 THR A CA 1
ATOM 1317 C C . THR A 1 169 ? 32.128 31.039 3.759 1.00 37.75 169 THR A C 1
ATOM 1319 O O . THR A 1 169 ? 32.009 30.596 4.907 1.00 37.75 169 THR A O 1
ATOM 1322 N N . GLN A 1 170 ? 31.102 31.298 2.948 1.00 36.91 170 GLN A N 1
ATOM 1323 C CA . GLN A 1 170 ? 29.729 30.950 3.267 1.00 36.91 170 GLN A CA 1
ATOM 1324 C C . GLN A 1 170 ? 29.716 29.535 3.842 1.00 36.91 170 GLN A C 1
ATOM 1326 O O . GLN A 1 170 ? 30.381 28.636 3.323 1.00 36.91 170 GLN A O 1
ATOM 1331 N N . THR A 1 171 ? 29.032 29.408 4.979 1.00 34.56 171 THR A N 1
ATOM 1332 C CA . THR A 1 171 ? 28.568 28.162 5.592 1.00 34.56 171 THR A CA 1
ATOM 1333 C C . THR A 1 171 ? 28.682 26.990 4.637 1.00 34.56 171 THR A C 1
ATOM 1335 O O . THR A 1 171 ? 27.904 26.965 3.691 1.00 34.56 171 THR A O 1
ATOM 1338 N N . ARG A 1 172 ? 29.647 26.088 4.880 1.00 40.50 172 ARG A N 1
ATOM 1339 C CA . ARG A 1 172 ? 29.764 24.739 4.302 1.00 40.50 172 ARG A CA 1
ATOM 1340 C C . ARG A 1 172 ? 28.748 24.505 3.178 1.00 40.50 172 ARG A C 1
ATOM 1342 O O . ARG A 1 172 ? 27.754 23.814 3.380 1.00 40.50 172 ARG A O 1
ATOM 1349 N N . ILE A 1 173 ? 28.994 25.095 2.009 1.00 39.28 173 ILE A N 1
ATOM 1350 C CA . ILE A 1 173 ? 28.567 24.449 0.780 1.00 39.28 173 ILE A CA 1
ATOM 1351 C C . ILE A 1 173 ? 29.358 23.158 0.876 1.00 39.28 173 ILE A C 1
ATOM 1353 O O . ILE A 1 173 ? 30.590 23.199 0.895 1.00 39.28 173 ILE A O 1
ATOM 1357 N N . GLU A 1 174 ? 28.679 22.048 1.164 1.00 36.03 174 GLU A N 1
ATOM 1358 C CA . GLU A 1 174 ? 29.308 20.752 0.985 1.00 36.03 174 GLU A CA 1
ATOM 1359 C C . GLU A 1 174 ? 29.882 20.816 -0.423 1.00 36.03 174 GLU A C 1
ATOM 1361 O O . GLU A 1 174 ? 29.123 20.983 -1.378 1.00 36.03 174 GLU A O 1
ATOM 1366 N N . GLU A 1 175 ? 31.217 20.844 -0.542 1.00 34.50 175 GLU A N 1
ATOM 1367 C CA . GLU A 1 175 ? 31.857 20.679 -1.840 1.00 34.50 175 GLU A CA 1
ATOM 1368 C C . GLU A 1 175 ? 31.111 19.520 -2.499 1.00 34.50 175 GLU A C 1
ATOM 1370 O O . GLU A 1 175 ? 30.956 18.494 -1.818 1.00 34.50 175 GLU A O 1
ATOM 1375 N N . PRO A 1 176 ? 30.564 19.679 -3.724 1.00 43.94 176 PRO A N 1
ATOM 1376 C CA . PRO A 1 176 ? 29.891 18.575 -4.385 1.00 43.94 176 PRO A CA 1
ATOM 1377 C C . PRO A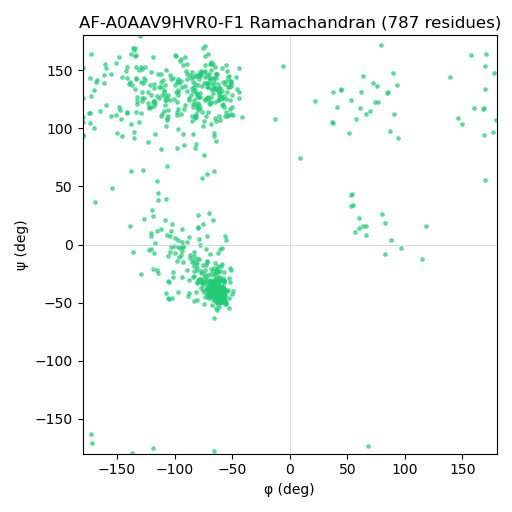 1 176 ? 30.878 17.428 -4.315 1.00 43.94 176 PRO A C 1
ATOM 1379 O O . PRO A 1 176 ? 31.989 17.561 -4.833 1.00 43.94 176 PRO A O 1
ATOM 1382 N N . GLN A 1 177 ? 30.534 16.389 -3.544 1.00 48.81 177 GLN A N 1
ATOM 1383 C CA . GLN A 1 177 ? 31.436 15.271 -3.331 1.00 48.81 177 GLN A CA 1
ATOM 1384 C C . GLN A 1 177 ? 31.823 14.816 -4.726 1.00 48.81 177 GLN A C 1
ATOM 1386 O O . GLN A 1 177 ? 30.955 14.391 -5.491 1.00 48.81 177 GLN A O 1
ATOM 1391 N N . GLY A 1 178 ? 33.092 15.034 -5.090 1.00 58.69 178 GLY A N 1
ATOM 1392 C CA . GLY A 1 178 ? 33.582 14.663 -6.404 1.00 58.69 178 GLY A CA 1
ATOM 1393 C C . GLY A 1 178 ? 33.194 13.214 -6.630 1.00 58.69 178 GLY A C 1
ATOM 1394 O O . GLY A 1 178 ? 33.267 12.411 -5.695 1.00 58.69 178 GLY A O 1
ATOM 1395 N N . GLU A 1 179 ? 32.700 12.907 -7.826 1.00 69.12 179 GLU A N 1
ATOM 1396 C CA . GLU A 1 179 ? 32.172 11.577 -8.079 1.00 69.12 179 GLU A CA 1
ATOM 1397 C C . GLU A 1 179 ? 33.185 10.506 -7.665 1.00 69.12 179 GLU A C 1
ATOM 1399 O O . GLU A 1 179 ? 34.397 10.683 -7.863 1.00 69.12 179 GLU A O 1
ATOM 1404 N N . PRO A 1 180 ? 32.709 9.402 -7.065 1.00 74.88 180 PRO A N 1
ATOM 1405 C CA . PRO A 1 180 ? 33.588 8.358 -6.570 1.00 74.88 180 PRO A CA 1
ATOM 1406 C C . PRO A 1 180 ? 34.504 7.871 -7.694 1.00 74.88 180 PRO A C 1
ATOM 1408 O O . PRO A 1 180 ? 34.135 7.845 -8.876 1.00 74.88 180 PRO A O 1
ATOM 1411 N N . ASP A 1 181 ? 35.709 7.445 -7.315 1.00 78.88 181 ASP A N 1
ATOM 1412 C CA . ASP A 1 181 ? 36.684 6.942 -8.277 1.00 78.88 181 ASP A CA 1
ATOM 1413 C C . ASP A 1 181 ? 36.054 5.852 -9.172 1.00 78.88 181 ASP A C 1
ATOM 1415 O O . ASP A 1 181 ? 35.291 5.019 -8.662 1.00 78.88 181 ASP A O 1
ATOM 1419 N N . PRO A 1 182 ? 36.360 5.813 -10.485 1.00 80.88 182 PRO A N 1
ATOM 1420 C CA . PRO A 1 182 ? 35.773 4.835 -11.404 1.00 80.88 182 PRO A CA 1
ATOM 1421 C C . PRO A 1 182 ? 35.924 3.386 -10.916 1.00 80.88 182 PRO A C 1
ATOM 1423 O O . PRO A 1 182 ? 35.071 2.542 -11.187 1.00 80.88 182 PRO A O 1
ATOM 1426 N N . SER A 1 183 ? 36.973 3.096 -10.139 1.00 83.44 183 SER A N 1
ATOM 1427 C CA . SER A 1 183 ? 37.212 1.781 -9.538 1.00 83.44 183 SER A CA 1
ATOM 1428 C C . SER A 1 183 ? 36.117 1.359 -8.547 1.00 83.44 183 SER A C 1
ATOM 1430 O O . SER A 1 183 ? 35.736 0.188 -8.530 1.00 83.44 183 SER A O 1
ATOM 1432 N N . PHE A 1 184 ? 35.574 2.293 -7.754 1.00 81.88 184 PHE A N 1
ATOM 1433 C CA . PHE A 1 184 ? 34.467 2.033 -6.816 1.00 81.88 184 PHE A CA 1
ATOM 1434 C C . PHE A 1 184 ? 33.113 1.897 -7.522 1.00 81.88 184 PHE A C 1
ATOM 1436 O O . PHE A 1 184 ? 32.180 1.320 -6.967 1.00 81.88 184 PHE A O 1
ATOM 1443 N N . ARG A 1 185 ? 33.027 2.376 -8.767 1.00 86.56 185 ARG A N 1
ATOM 1444 C CA . ARG A 1 185 ? 31.836 2.302 -9.6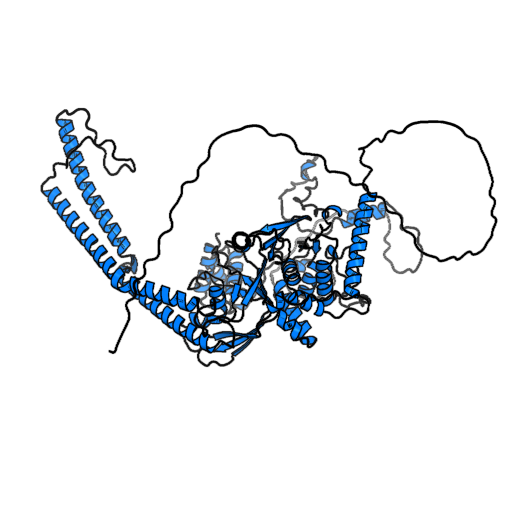22 1.00 86.56 185 ARG A CA 1
ATOM 1445 C C . ARG A 1 185 ? 31.760 1.045 -10.477 1.00 86.56 185 ARG A C 1
ATOM 1447 O O . ARG A 1 185 ? 30.845 0.905 -11.281 1.00 86.56 185 ARG A O 1
ATOM 1454 N N . LYS A 1 186 ? 32.717 0.128 -10.354 1.00 88.38 186 LYS A N 1
ATOM 1455 C CA . LYS A 1 186 ? 32.719 -1.106 -11.139 1.00 88.38 186 LYS A CA 1
ATOM 1456 C C . LYS A 1 186 ? 31.734 -2.122 -10.556 1.00 88.38 186 LYS A C 1
ATOM 1458 O O . LYS A 1 186 ? 31.832 -2.477 -9.381 1.00 88.38 186 LYS A O 1
ATOM 1463 N N . ARG A 1 187 ? 30.824 -2.634 -11.390 1.00 88.75 187 ARG A N 1
ATOM 1464 C CA . ARG A 1 187 ? 29.869 -3.685 -11.012 1.00 88.75 187 ARG A CA 1
ATOM 1465 C C . ARG A 1 187 ? 30.604 -4.983 -10.680 1.00 88.75 187 ARG A C 1
ATOM 1467 O O . ARG A 1 187 ? 31.505 -5.406 -11.412 1.00 88.75 187 ARG A O 1
ATOM 1474 N N . ARG A 1 188 ? 30.225 -5.638 -9.580 1.00 84.81 188 ARG A N 1
ATOM 1475 C CA . ARG A 1 188 ? 30.672 -7.012 -9.310 1.00 84.81 188 ARG A CA 1
ATOM 1476 C C . ARG A 1 188 ? 29.862 -7.989 -10.172 1.00 84.81 188 ARG A C 1
ATOM 1478 O O . ARG A 1 188 ? 28.697 -7.717 -10.452 1.00 84.81 188 ARG A O 1
ATOM 1485 N N . PRO A 1 189 ? 30.431 -9.135 -10.582 1.00 80.06 189 PRO A N 1
ATOM 1486 C CA . PRO A 1 189 ? 29.675 -10.143 -11.321 1.00 80.06 189 PRO A CA 1
ATOM 1487 C C . PRO A 1 189 ? 28.391 -10.535 -10.575 1.00 80.06 189 PRO A C 1
ATOM 1489 O O . PRO A 1 189 ? 28.445 -10.763 -9.367 1.00 80.06 189 PRO A O 1
ATOM 1492 N N . LYS A 1 190 ? 27.261 -10.626 -11.293 1.00 77.06 190 LYS A N 1
ATOM 1493 C CA . LYS A 1 190 ? 25.922 -10.951 -10.752 1.00 77.06 190 LYS A CA 1
ATOM 1494 C C . LYS A 1 190 ? 25.342 -9.928 -9.752 1.00 77.06 190 LYS A C 1
ATOM 1496 O O . LYS A 1 190 ? 24.407 -10.242 -9.019 1.00 77.06 190 LYS A O 1
ATOM 1501 N N . GLN A 1 191 ? 25.898 -8.717 -9.690 1.00 83.62 191 GLN A N 1
ATOM 1502 C CA . GLN A 1 191 ? 25.348 -7.624 -8.890 1.00 83.62 191 GLN A CA 1
ATOM 1503 C C . GLN A 1 191 ? 24.336 -6.817 -9.714 1.00 83.62 191 GLN A C 1
ATOM 1505 O O . GLN A 1 191 ? 24.565 -6.572 -10.897 1.00 83.62 191 GLN A O 1
ATOM 1510 N N . GLU A 1 192 ? 23.250 -6.366 -9.082 1.00 88.69 192 GLU A N 1
ATOM 1511 C CA . GLU A 1 192 ? 22.287 -5.482 -9.756 1.00 88.69 192 GLU A CA 1
ATOM 1512 C C . GLU A 1 192 ? 22.835 -4.072 -9.922 1.00 88.69 192 GLU A C 1
ATOM 1514 O O . GLU A 1 192 ? 23.607 -3.602 -9.080 1.00 88.69 192 GLU A O 1
ATOM 1519 N N . VAL A 1 193 ? 22.400 -3.406 -10.986 1.00 91.25 193 VAL A N 1
ATOM 1520 C CA . VAL A 1 193 ? 22.696 -1.997 -11.241 1.00 91.25 193 VAL A CA 1
ATOM 1521 C C . VAL A 1 193 ? 21.710 -1.132 -10.458 1.00 91.25 193 VAL A C 1
ATOM 1523 O O . VAL A 1 193 ? 20.515 -1.410 -10.441 1.00 91.25 193 VAL A O 1
ATOM 1526 N N . PHE A 1 194 ? 22.209 -0.087 -9.799 1.00 92.81 194 PHE A N 1
ATOM 1527 C CA . PHE A 1 194 ? 21.374 0.878 -9.085 1.00 92.81 194 PHE A CA 1
ATOM 1528 C C . PHE A 1 194 ? 21.054 2.102 -9.954 1.00 92.81 194 PHE A C 1
ATOM 1530 O O . PHE A 1 194 ? 21.936 2.611 -10.642 1.00 92.81 194 PHE A O 1
ATOM 1537 N N . LEU A 1 195 ? 19.830 2.625 -9.891 1.00 92.50 195 LEU A N 1
ATOM 1538 C CA . LEU A 1 195 ? 19.470 3.902 -10.517 1.00 92.50 195 LEU A CA 1
ATOM 1539 C C . LEU A 1 195 ? 19.292 4.970 -9.440 1.00 92.50 195 LEU A C 1
ATOM 1541 O O . LEU A 1 195 ? 18.317 4.944 -8.695 1.00 92.50 195 LEU A O 1
ATOM 1545 N N . ARG A 1 196 ? 20.248 5.900 -9.357 1.00 89.50 196 ARG A N 1
ATOM 1546 C CA . ARG A 1 196 ? 20.231 7.002 -8.389 1.00 89.50 196 ARG A CA 1
ATOM 1547 C C . ARG A 1 196 ? 19.423 8.188 -8.905 1.00 89.50 196 ARG A C 1
ATOM 1549 O O . ARG A 1 196 ? 19.460 8.492 -10.098 1.00 89.50 196 ARG A O 1
ATOM 1556 N N . THR A 1 197 ? 18.803 8.902 -7.978 1.00 84.81 197 THR A N 1
ATOM 1557 C CA . THR A 1 197 ? 18.250 10.244 -8.186 1.00 84.81 197 THR A CA 1
ATOM 1558 C C . THR A 1 197 ? 19.276 11.266 -7.688 1.00 84.81 197 THR A C 1
ATOM 1560 O O . THR A 1 197 ? 19.836 11.075 -6.605 1.00 84.81 197 THR A O 1
ATOM 1563 N N . THR A 1 198 ? 19.586 12.328 -8.445 1.00 74.06 198 THR A N 1
ATOM 1564 C CA . THR A 1 198 ? 20.478 13.393 -7.942 1.00 74.06 198 THR A CA 1
ATOM 1565 C C . THR A 1 198 ? 19.695 14.585 -7.391 1.00 74.06 198 THR A C 1
ATOM 1567 O O . THR A 1 198 ? 18.843 15.184 -8.048 1.00 74.06 198 THR A O 1
ATOM 1570 N N . ALA A 1 199 ? 20.033 14.982 -6.160 1.00 57.94 199 ALA A N 1
ATOM 1571 C CA . ALA A 1 199 ? 19.381 16.087 -5.456 1.00 57.94 199 ALA A CA 1
ATOM 1572 C C . ALA A 1 199 ? 19.508 17.446 -6.177 1.00 57.94 199 ALA A C 1
ATOM 1574 O O . ALA A 1 199 ? 18.687 18.328 -5.961 1.00 57.94 199 ALA A O 1
ATOM 1575 N N . ALA A 1 200 ? 20.510 17.622 -7.049 1.00 49.72 200 ALA A N 1
ATOM 1576 C CA . ALA A 1 200 ? 20.763 18.879 -7.758 1.00 49.72 200 ALA A CA 1
ATOM 1577 C C . ALA A 1 200 ? 19.737 19.191 -8.865 1.00 49.72 200 ALA A C 1
ATOM 1579 O O . ALA A 1 200 ? 19.654 20.336 -9.307 1.00 49.72 200 ALA A O 1
ATOM 1580 N N . ARG A 1 201 ? 18.974 18.190 -9.328 1.00 50.91 201 ARG A N 1
ATOM 1581 C CA . ARG A 1 201 ? 17.922 18.353 -10.348 1.00 50.91 201 ARG A CA 1
ATOM 1582 C C . ARG A 1 201 ? 16.516 18.012 -9.855 1.00 50.91 201 ARG A C 1
ATOM 1584 O O . ARG A 1 201 ? 15.557 18.283 -10.569 1.00 50.91 201 ARG A O 1
ATOM 1591 N N . SER A 1 202 ? 16.387 17.477 -8.641 1.00 51.00 202 SER A N 1
ATOM 1592 C CA . SER A 1 202 ? 15.095 17.291 -7.983 1.00 51.00 202 SER A CA 1
ATOM 1593 C C . SER A 1 202 ? 14.585 18.635 -7.458 1.00 51.00 202 SER A C 1
ATOM 1595 O O . SER A 1 202 ? 15.154 19.210 -6.534 1.00 51.00 202 SER A O 1
ATOM 1597 N N . THR A 1 203 ? 13.489 19.144 -8.015 1.00 46.19 203 THR A N 1
ATOM 1598 C CA . THR A 1 203 ? 12.785 20.353 -7.546 1.00 46.19 203 THR A CA 1
ATOM 1599 C C . THR A 1 203 ? 11.961 20.124 -6.263 1.00 46.19 203 THR A C 1
ATOM 1601 O O . THR A 1 203 ? 11.100 20.935 -5.928 1.00 46.19 203 THR A O 1
ATOM 1604 N N . GLY A 1 204 ? 12.220 19.046 -5.510 1.00 51.53 204 GLY A N 1
ATOM 1605 C CA . GLY A 1 204 ? 11.477 18.681 -4.299 1.00 51.53 204 GLY A CA 1
ATOM 1606 C C . GLY A 1 204 ? 12.079 17.499 -3.529 1.00 51.53 204 GLY A C 1
ATOM 1607 O O . GLY A 1 204 ? 13.243 17.139 -3.733 1.00 51.53 204 GLY A O 1
ATOM 1608 N N . SER A 1 205 ? 11.285 16.898 -2.628 1.00 54.50 205 SER A N 1
ATOM 1609 C CA . SER A 1 205 ? 11.658 15.655 -1.936 1.00 54.50 205 SER A CA 1
ATOM 1610 C C . SER A 1 205 ? 12.022 14.586 -2.963 1.00 54.50 205 SER A C 1
ATOM 1612 O O . SER A 1 205 ? 11.265 14.389 -3.910 1.00 54.50 205 SER A O 1
ATOM 1614 N N . GLY A 1 206 ? 13.158 13.916 -2.775 1.00 70.00 206 GLY A N 1
ATOM 1615 C CA . GLY A 1 206 ? 13.678 12.914 -3.702 1.00 70.00 206 GLY A CA 1
ATOM 1616 C C . GLY A 1 206 ? 12.631 11.910 -4.195 1.00 70.00 206 GLY A C 1
ATOM 1617 O O . GLY A 1 206 ? 11.844 11.386 -3.403 1.00 70.00 206 GLY A O 1
ATOM 1618 N N . HIS A 1 207 ? 12.607 11.659 -5.505 1.00 85.31 207 HIS A N 1
ATOM 1619 C CA . HIS A 1 207 ? 11.668 10.734 -6.135 1.00 85.31 207 HIS A CA 1
ATOM 1620 C C . HIS A 1 207 ? 12.243 9.317 -6.266 1.00 85.31 207 HIS A C 1
ATOM 1622 O O . HIS A 1 207 ? 13.450 9.099 -6.391 1.00 85.31 207 HIS A O 1
ATOM 1628 N N . ARG A 1 208 ? 11.354 8.330 -6.318 1.00 90.06 208 ARG A N 1
ATOM 1629 C CA . ARG A 1 208 ? 11.620 6.883 -6.315 1.00 90.06 208 ARG A CA 1
ATOM 1630 C C . ARG A 1 208 ? 11.489 6.233 -7.690 1.00 90.06 208 ARG A C 1
ATOM 1632 O O . ARG A 1 208 ? 11.520 5.010 -7.788 1.00 90.06 208 ARG A O 1
ATOM 1639 N N . LEU A 1 209 ? 11.392 7.026 -8.759 1.00 91.19 209 LEU A N 1
ATOM 1640 C CA . LEU A 1 209 ? 11.292 6.512 -10.130 1.00 91.19 209 LEU A CA 1
ATOM 1641 C C . LEU A 1 209 ? 12.437 5.545 -10.494 1.00 91.19 209 LEU A C 1
ATOM 1643 O O . LEU A 1 209 ? 12.186 4.505 -11.096 1.00 91.19 209 LEU A O 1
ATOM 1647 N N . GLY A 1 210 ? 13.678 5.827 -10.075 1.00 91.75 210 GLY A N 1
ATOM 1648 C CA . GLY A 1 210 ? 14.820 4.934 -10.325 1.00 91.75 210 GLY A CA 1
ATOM 1649 C C . GLY A 1 210 ? 14.641 3.561 -9.674 1.00 91.75 210 GLY A C 1
ATOM 1650 O O . GLY A 1 210 ? 14.836 2.531 -10.317 1.00 91.75 210 GLY A O 1
ATOM 1651 N N . ALA A 1 211 ? 14.172 3.545 -8.427 1.00 92.50 211 ALA A N 1
ATOM 1652 C CA . ALA A 1 211 ? 13.847 2.323 -7.705 1.00 92.50 211 ALA A CA 1
ATOM 1653 C C . ALA A 1 211 ? 12.692 1.544 -8.354 1.00 92.50 211 ALA A C 1
ATOM 1655 O O . ALA A 1 211 ? 12.759 0.320 -8.457 1.00 92.50 211 ALA A O 1
ATOM 1656 N N . LEU A 1 212 ? 11.660 2.244 -8.836 1.00 94.06 212 LEU A N 1
ATOM 1657 C CA . LEU A 1 212 ? 10.543 1.635 -9.557 1.00 94.06 212 LEU A CA 1
ATOM 1658 C C . LEU A 1 212 ? 11.021 0.943 -10.843 1.00 94.06 212 LEU A C 1
ATOM 1660 O O . LEU A 1 212 ? 10.673 -0.211 -11.082 1.00 94.06 212 LEU A O 1
ATOM 1664 N N . MET A 1 213 ? 11.889 1.600 -11.620 1.00 94.69 213 MET A N 1
ATOM 1665 C CA . MET A 1 213 ? 12.482 1.015 -12.829 1.00 94.69 213 MET A CA 1
ATOM 1666 C C . MET A 1 213 ? 13.329 -0.222 -12.520 1.00 94.69 213 MET A C 1
ATOM 1668 O O . MET A 1 213 ? 13.268 -1.204 -13.257 1.00 94.69 213 MET A O 1
ATOM 1672 N N . MET A 1 214 ? 14.081 -0.215 -11.414 1.00 94.75 214 MET A N 1
ATOM 1673 C CA . MET A 1 214 ? 14.831 -1.395 -10.971 1.00 94.75 214 MET A CA 1
ATOM 1674 C C . MET A 1 214 ? 13.910 -2.574 -10.632 1.00 94.75 214 MET A C 1
ATOM 1676 O O . MET A 1 214 ? 14.256 -3.713 -10.931 1.00 94.75 214 MET A O 1
ATOM 1680 N N . ILE A 1 215 ? 12.747 -2.326 -10.021 1.00 95.44 215 ILE A N 1
ATOM 1681 C CA . ILE A 1 215 ? 11.782 -3.389 -9.711 1.00 95.44 215 ILE A CA 1
ATOM 1682 C C . ILE A 1 215 ? 11.128 -3.912 -10.994 1.00 95.44 215 ILE A C 1
ATOM 1684 O O . ILE A 1 215 ? 11.064 -5.123 -11.192 1.00 95.44 215 ILE A O 1
ATOM 1688 N N . PHE A 1 216 ? 10.695 -3.025 -11.894 1.00 95.69 216 PHE A N 1
ATOM 1689 C CA . PHE A 1 216 ? 10.106 -3.426 -13.176 1.00 95.69 216 PHE A CA 1
ATOM 1690 C C . PHE A 1 216 ? 11.078 -4.206 -14.055 1.00 95.69 216 PHE A C 1
ATOM 1692 O O . PHE A 1 216 ? 10.677 -5.171 -14.692 1.00 95.69 216 PHE A O 1
ATOM 1699 N N . HIS A 1 217 ? 12.365 -3.857 -14.041 1.00 94.56 217 HIS A N 1
ATOM 1700 C CA . HIS A 1 217 ? 13.406 -4.622 -14.730 1.00 94.56 217 HIS A CA 1
ATOM 1701 C C . HIS A 1 217 ? 13.479 -6.087 -14.276 1.00 94.56 217 HIS A C 1
ATOM 1703 O O . HIS A 1 217 ? 13.810 -6.958 -15.080 1.00 94.56 217 HIS A O 1
ATOM 1709 N N . LYS A 1 218 ? 13.146 -6.369 -13.012 1.00 93.00 218 LYS A N 1
ATOM 1710 C CA . LYS A 1 218 ? 13.153 -7.725 -12.451 1.00 93.00 218 LYS A CA 1
ATOM 1711 C C . LYS A 1 218 ? 11.903 -8.537 -12.718 1.00 93.00 218 LYS A C 1
ATOM 1713 O O . LYS A 1 218 ? 11.946 -9.747 -12.545 1.00 93.00 218 LYS A O 1
ATOM 1718 N N . ILE A 1 219 ? 10.828 -7.908 -13.170 1.00 95.12 219 ILE A N 1
ATOM 1719 C CA . ILE A 1 219 ? 9.624 -8.610 -13.601 1.00 95.12 219 ILE A CA 1
ATOM 1720 C C . ILE A 1 219 ? 9.743 -8.799 -15.120 1.00 95.12 219 ILE A C 1
ATOM 1722 O O . ILE A 1 219 ? 9.705 -7.798 -15.839 1.00 95.12 219 ILE A O 1
ATOM 1726 N N . PRO A 1 220 ? 9.899 -10.032 -15.639 1.00 94.31 220 PRO A N 1
ATOM 1727 C CA . PRO A 1 220 ? 10.123 -10.260 -17.066 1.00 94.31 220 PRO A CA 1
ATOM 1728 C C . PRO A 1 220 ? 9.088 -9.590 -17.976 1.00 94.31 220 PRO A C 1
ATOM 1730 O O . PRO A 1 220 ? 9.485 -8.892 -18.909 1.00 94.31 220 PRO A O 1
ATOM 1733 N N . GLY A 1 221 ? 7.793 -9.698 -17.662 1.00 93.38 221 GLY A N 1
ATOM 1734 C CA . GLY A 1 221 ? 6.736 -9.060 -18.454 1.00 93.38 221 GLY A CA 1
ATOM 1735 C C . GLY A 1 221 ? 6.795 -7.530 -18.447 1.00 93.38 221 GLY A C 1
ATOM 1736 O O . GLY A 1 221 ? 6.711 -6.894 -19.497 1.00 93.38 221 GLY A O 1
ATOM 1737 N N . ALA A 1 222 ? 7.075 -6.911 -17.294 1.00 95.00 222 ALA A N 1
ATOM 1738 C CA . ALA A 1 222 ? 7.272 -5.460 -17.216 1.00 95.00 222 ALA A CA 1
ATOM 1739 C C . ALA A 1 222 ? 8.525 -5.009 -17.976 1.00 95.00 222 ALA A C 1
ATOM 1741 O O . ALA A 1 222 ? 8.485 -4.029 -18.721 1.00 95.00 222 ALA A O 1
ATOM 1742 N N . ARG A 1 223 ? 9.639 -5.736 -17.835 1.00 94.56 223 ARG A N 1
ATOM 1743 C CA . ARG A 1 223 ? 10.875 -5.477 -18.583 1.00 94.56 223 ARG A CA 1
ATOM 1744 C C . ARG A 1 223 ? 10.627 -5.545 -20.090 1.00 94.56 223 ARG A C 1
ATOM 1746 O O . ARG A 1 223 ? 11.066 -4.657 -20.820 1.00 94.56 223 ARG A O 1
ATOM 1753 N N . ASN A 1 224 ? 9.925 -6.577 -20.551 1.00 93.50 224 ASN A N 1
ATOM 1754 C CA . ASN A 1 224 ? 9.567 -6.764 -21.954 1.00 93.50 224 ASN A CA 1
ATOM 1755 C C . ASN A 1 224 ? 8.700 -5.607 -22.461 1.00 93.50 224 ASN A C 1
ATOM 1757 O O . ASN A 1 224 ? 9.018 -5.008 -23.488 1.00 93.50 224 ASN A O 1
ATOM 1761 N N . ALA A 1 225 ? 7.665 -5.238 -21.707 1.00 91.94 225 ALA A N 1
ATOM 1762 C CA . ALA A 1 225 ? 6.785 -4.121 -22.025 1.00 91.94 225 ALA A CA 1
ATOM 1763 C C . ALA A 1 225 ? 7.550 -2.791 -22.147 1.00 91.94 225 ALA A C 1
ATOM 1765 O O . ALA A 1 225 ? 7.391 -2.089 -23.145 1.00 91.94 225 ALA A O 1
ATOM 1766 N N . LEU A 1 226 ? 8.455 -2.483 -21.208 1.00 92.31 226 LEU A N 1
ATOM 1767 C CA . LEU A 1 226 ? 9.268 -1.258 -21.248 1.00 92.31 226 LEU A CA 1
ATOM 1768 C C . LEU A 1 226 ? 10.240 -1.215 -22.436 1.00 92.31 226 LEU A C 1
ATOM 1770 O O . LEU A 1 226 ? 10.472 -0.150 -23.006 1.00 92.31 226 LEU A O 1
ATOM 1774 N N . LEU A 1 227 ? 10.789 -2.363 -22.850 1.00 90.50 227 LEU A N 1
ATOM 1775 C CA . LEU A 1 227 ? 11.608 -2.458 -24.067 1.00 90.50 227 LEU A CA 1
ATOM 1776 C C . LEU A 1 227 ? 10.791 -2.244 -25.350 1.00 90.50 227 LEU A C 1
ATOM 1778 O O . LEU A 1 227 ? 11.360 -1.861 -26.374 1.00 90.50 227 LEU A O 1
ATOM 1782 N N . LEU A 1 228 ? 9.484 -2.512 -25.304 1.00 87.00 228 LEU A N 1
ATOM 1783 C CA . LEU A 1 228 ? 8.552 -2.377 -26.425 1.00 87.00 228 LEU A CA 1
ATOM 1784 C C . LEU A 1 228 ? 7.843 -1.016 -26.474 1.00 87.00 228 LEU A C 1
ATOM 1786 O O . LEU A 1 228 ? 7.138 -0.750 -27.458 1.00 87.00 228 LEU A O 1
ATOM 1790 N N . THR A 1 229 ? 8.040 -0.157 -25.468 1.00 82.62 229 THR A N 1
ATOM 1791 C CA . THR A 1 229 ? 7.506 1.212 -25.423 1.00 82.62 229 THR A CA 1
ATOM 1792 C C . THR A 1 229 ? 7.950 2.007 -26.655 1.00 82.62 229 THR A C 1
ATOM 1794 O O . THR A 1 229 ? 7.115 2.529 -27.399 1.00 82.62 229 THR A O 1
ATOM 1797 N N . GLY A 1 230 ? 9.257 2.006 -26.941 1.00 76.31 230 GLY A N 1
ATOM 1798 C CA . GLY A 1 230 ? 9.851 2.689 -28.090 1.00 76.31 230 GLY A CA 1
ATOM 1799 C C . GLY A 1 230 ? 10.051 1.802 -29.319 1.00 76.31 230 GLY A C 1
ATOM 1800 O O . GLY A 1 230 ? 10.139 0.578 -29.231 1.00 76.31 230 GLY A O 1
ATOM 1801 N N . ASN A 1 231 ? 10.155 2.420 -30.497 1.00 78.00 231 ASN A N 1
ATOM 1802 C CA . ASN A 1 231 ? 10.696 1.745 -31.680 1.00 78.00 231 ASN A CA 1
ATOM 1803 C C . ASN A 1 231 ? 12.210 1.957 -31.721 1.00 78.00 231 ASN A C 1
ATOM 1805 O O . ASN A 1 231 ? 12.688 3.017 -31.337 1.00 78.00 231 ASN A O 1
ATOM 1809 N N . ALA A 1 232 ? 12.969 0.983 -32.228 1.00 77.56 232 ALA A N 1
ATOM 1810 C CA . ALA A 1 232 ? 14.410 1.155 -32.387 1.00 77.56 232 ALA A CA 1
ATOM 1811 C C . ALA A 1 232 ? 14.703 2.358 -33.312 1.00 77.56 232 ALA A C 1
ATOM 1813 O O . ALA A 1 232 ? 14.297 2.318 -34.481 1.00 77.56 232 ALA A O 1
ATOM 1814 N N . PRO A 1 233 ? 15.415 3.401 -32.838 1.00 81.06 233 PRO A N 1
ATOM 1815 C CA . PRO A 1 233 ? 15.716 4.561 -33.665 1.00 81.06 233 PRO A CA 1
ATOM 1816 C C . PRO A 1 233 ? 16.565 4.150 -34.870 1.00 81.06 233 PRO A C 1
ATOM 1818 O O . PRO A 1 233 ? 17.519 3.380 -34.701 1.00 81.06 233 PRO A O 1
ATOM 1821 N N . PRO A 1 234 ? 16.294 4.676 -36.079 1.00 76.56 234 PRO A N 1
ATOM 1822 C CA . PRO A 1 234 ? 17.048 4.315 -37.281 1.00 76.56 234 PRO A CA 1
ATOM 1823 C C . PRO A 1 234 ? 18.540 4.667 -37.173 1.00 76.56 234 PRO A C 1
ATOM 1825 O O . PRO A 1 234 ? 19.387 3.977 -37.736 1.00 76.56 234 PRO A O 1
ATOM 1828 N N . GLU A 1 235 ? 18.870 5.706 -36.407 1.00 78.81 235 GLU A N 1
ATOM 1829 C CA . GLU A 1 235 ? 20.240 6.176 -36.167 1.00 78.81 235 GLU A CA 1
ATOM 1830 C C . GLU A 1 235 ? 20.876 5.552 -34.906 1.00 78.81 235 GLU A C 1
ATOM 1832 O O . GLU A 1 235 ? 22.056 5.759 -34.612 1.00 78.81 235 GLU A O 1
ATOM 1837 N N . GLY A 1 236 ? 20.112 4.728 -34.181 1.00 82.88 236 GLY A N 1
ATOM 1838 C CA . GLY A 1 236 ? 20.465 4.169 -32.880 1.00 82.88 236 GLY A CA 1
ATOM 1839 C C . GLY A 1 236 ? 20.262 5.147 -31.718 1.00 82.88 236 GLY A C 1
ATOM 1840 O O . GLY A 1 236 ? 20.019 6.333 -31.901 1.00 82.88 236 GLY A O 1
ATOM 1841 N N . TYR A 1 237 ? 20.401 4.647 -30.489 1.00 85.06 237 TYR A N 1
ATOM 1842 C CA . TYR A 1 237 ? 20.100 5.392 -29.257 1.00 85.06 237 TYR A CA 1
ATOM 1843 C C . TYR A 1 237 ? 21.093 6.519 -28.899 1.00 85.06 237 TYR A C 1
ATOM 1845 O O . TYR A 1 237 ? 20.977 7.101 -27.824 1.00 85.06 237 TYR A O 1
ATOM 1853 N N . GLY A 1 238 ? 22.062 6.855 -29.756 1.00 86.06 238 GLY A N 1
ATOM 1854 C CA . GLY A 1 238 ? 23.107 7.845 -29.453 1.00 86.06 238 GLY A CA 1
ATOM 1855 C C . GLY A 1 238 ? 24.095 7.396 -28.361 1.00 86.06 238 GLY A C 1
ATOM 1856 O O . GLY A 1 238 ? 24.105 6.236 -27.958 1.00 86.06 238 GLY A O 1
ATOM 1857 N N . ASN A 1 239 ? 24.997 8.286 -27.933 1.00 86.56 239 ASN A N 1
ATOM 1858 C CA . ASN A 1 239 ? 25.915 8.071 -26.802 1.00 86.56 239 ASN A CA 1
ATOM 1859 C C . ASN A 1 239 ? 26.457 9.421 -26.298 1.00 86.56 239 ASN A C 1
ATOM 1861 O O . ASN A 1 239 ? 26.839 10.262 -27.113 1.00 86.56 239 ASN A O 1
ATOM 1865 N N . HIS A 1 240 ? 26.554 9.597 -24.980 1.00 88.06 240 HIS A N 1
ATOM 1866 C CA . HIS A 1 240 ? 27.235 10.717 -24.340 1.00 88.06 240 HIS A CA 1
ATOM 1867 C C . HIS A 1 240 ? 28.083 10.227 -23.149 1.00 88.06 240 HIS A C 1
ATOM 1869 O O . HIS A 1 240 ? 27.634 9.396 -22.362 1.00 88.06 240 HIS A O 1
ATOM 1875 N N . LYS A 1 241 ? 29.312 10.752 -22.996 1.00 86.75 241 LYS A N 1
ATOM 1876 C CA . LYS A 1 241 ? 30.281 10.298 -21.970 1.00 86.75 241 LYS A CA 1
ATOM 1877 C C . LYS A 1 241 ? 29.754 10.445 -20.545 1.00 86.75 241 LYS A C 1
ATOM 1879 O O . LYS A 1 241 ? 30.022 9.589 -19.707 1.00 86.75 241 LYS A O 1
ATOM 1884 N N . ASP A 1 242 ? 28.990 11.503 -20.322 1.00 87.38 242 ASP A N 1
ATOM 1885 C CA . ASP A 1 242 ? 28.470 11.880 -19.011 1.00 87.38 242 ASP A CA 1
ATOM 1886 C C . ASP A 1 242 ? 26.941 11.624 -18.939 1.00 87.38 242 ASP A C 1
ATOM 1888 O O . ASP A 1 242 ? 26.233 12.229 -18.138 1.00 87.38 242 ASP A O 1
ATOM 1892 N N . TRP A 1 243 ? 26.396 10.754 -19.816 1.00 90.56 243 TRP A N 1
ATOM 1893 C CA . TRP A 1 243 ? 24.967 10.375 -19.793 1.00 90.56 243 TRP A CA 1
ATOM 1894 C C . TRP A 1 243 ? 24.583 9.678 -18.495 1.00 90.56 243 TRP A C 1
ATOM 1896 O O . TRP A 1 243 ? 23.621 10.069 -17.849 1.00 90.56 243 TRP A O 1
ATOM 1906 N N . TRP A 1 244 ? 25.395 8.712 -18.067 1.00 87.56 244 TRP A N 1
ATOM 1907 C CA . TRP A 1 244 ? 25.190 7.959 -16.830 1.00 87.56 244 TRP A CA 1
ATOM 1908 C C . TRP A 1 244 ? 25.179 8.846 -15.567 1.00 87.56 244 TRP A C 1
ATOM 1910 O O . TRP A 1 244 ? 24.677 8.409 -14.535 1.00 87.56 244 TRP A O 1
ATOM 1920 N N . GLU A 1 245 ? 25.709 10.075 -15.641 1.00 85.38 245 GLU A N 1
ATOM 1921 C CA . GLU A 1 245 ? 25.662 11.083 -14.569 1.00 85.38 245 GLU A CA 1
ATOM 1922 C C . GLU A 1 245 ? 24.334 11.861 -14.564 1.00 85.38 245 GLU A C 1
ATOM 1924 O O . GLU A 1 245 ? 23.972 12.441 -13.542 1.00 85.38 245 GLU A O 1
ATOM 1929 N N . GLY A 1 246 ? 23.588 11.825 -15.672 1.00 83.75 246 GLY A N 1
ATOM 1930 C CA . GLY A 1 246 ? 22.319 12.517 -15.902 1.00 83.75 246 GLY A CA 1
ATOM 1931 C C . GLY A 1 246 ? 22.363 13.520 -17.063 1.00 83.75 246 GLY A C 1
ATOM 1932 O O . GLY A 1 246 ? 21.527 14.422 -17.114 1.00 83.75 246 GLY A O 1
ATOM 1933 N N . THR A 1 247 ? 23.362 13.476 -17.952 1.00 87.44 247 THR A N 1
ATOM 1934 C CA . THR A 1 247 ? 23.391 14.370 -19.126 1.00 87.44 247 THR A CA 1
ATOM 1935 C C . THR A 1 247 ? 22.519 13.799 -20.251 1.00 87.44 247 THR A C 1
ATOM 1937 O O . THR A 1 247 ? 22.806 12.699 -20.721 1.00 87.44 247 THR A O 1
ATOM 1940 N N . PRO A 1 248 ? 21.491 14.519 -20.734 1.00 85.81 248 PRO A N 1
ATOM 1941 C CA . PRO A 1 248 ? 20.589 13.991 -21.753 1.00 85.81 248 PRO A CA 1
ATOM 1942 C C . PRO A 1 248 ? 21.290 13.712 -23.091 1.00 85.81 248 PRO A C 1
ATOM 1944 O O . PRO A 1 248 ? 22.181 14.455 -23.510 1.00 85.81 248 PRO A O 1
ATOM 1947 N N . ILE A 1 249 ? 20.837 12.673 -23.800 1.00 86.06 249 ILE A N 1
ATOM 1948 C CA . ILE A 1 249 ? 21.243 12.391 -25.185 1.00 86.06 249 ILE A CA 1
ATOM 1949 C C . ILE A 1 249 ? 20.171 12.931 -26.131 1.00 86.06 249 ILE A C 1
ATOM 1951 O O . ILE A 1 249 ? 19.067 12.395 -26.209 1.00 86.06 249 ILE A O 1
ATOM 1955 N N . LEU A 1 250 ? 20.525 13.969 -26.884 1.00 83.94 250 LEU A N 1
ATOM 1956 C CA . LEU A 1 250 ? 19.632 14.617 -27.841 1.00 83.94 250 LEU A CA 1
ATOM 1957 C C . LEU A 1 250 ? 19.498 13.811 -29.149 1.00 83.94 250 LEU A C 1
ATOM 1959 O O . LEU A 1 250 ? 20.477 13.190 -29.580 1.00 83.94 250 LEU A O 1
ATOM 1963 N N . PRO A 1 251 ? 18.323 13.836 -29.807 1.00 77.06 251 PRO A N 1
ATOM 1964 C CA . PRO A 1 251 ? 18.128 13.209 -31.114 1.00 77.06 251 PRO A CA 1
ATOM 1965 C C . PRO A 1 251 ? 19.005 13.877 -32.185 1.00 77.06 251 PRO A C 1
ATOM 1967 O O . PRO A 1 251 ? 19.262 15.086 -32.139 1.00 77.06 251 PRO A O 1
ATOM 1970 N N . ALA A 1 252 ? 19.482 13.105 -33.168 1.00 66.06 252 ALA A N 1
ATOM 1971 C CA . ALA A 1 252 ? 20.333 13.665 -34.214 1.00 66.06 252 ALA A CA 1
ATOM 1972 C C . ALA A 1 252 ? 19.519 14.567 -35.161 1.00 66.06 252 ALA A C 1
ATOM 1974 O O . ALA A 1 252 ? 18.401 14.251 -35.558 1.00 66.06 252 ALA A O 1
ATOM 1975 N N . GLY A 1 253 ? 20.079 15.736 -35.495 1.00 58.69 253 GLY A N 1
ATOM 1976 C CA . GLY A 1 253 ? 19.436 16.732 -36.363 1.00 58.69 253 GLY A CA 1
ATOM 1977 C C . GLY A 1 253 ? 18.694 17.868 -35.647 1.00 58.69 253 GLY A C 1
ATOM 1978 O O . GLY A 1 253 ? 18.245 18.796 -36.315 1.00 58.69 253 GLY A O 1
ATOM 1979 N N . GLY A 1 254 ? 18.616 17.865 -34.312 1.00 56.31 254 GLY A N 1
ATOM 1980 C CA . GLY A 1 254 ? 18.059 18.976 -33.532 1.00 56.31 254 GLY A CA 1
ATOM 1981 C C . GLY A 1 254 ? 19.001 20.182 -33.463 1.00 56.31 254 GLY A C 1
ATOM 1982 O O . GLY A 1 254 ? 19.663 20.388 -32.449 1.00 56.31 254 GLY A O 1
ATOM 1983 N N . GLN A 1 255 ? 19.104 20.982 -34.527 1.00 51.31 255 GLN A N 1
ATOM 1984 C CA . GLN A 1 255 ? 19.668 22.329 -34.393 1.00 51.31 255 GLN A CA 1
ATOM 1985 C C . GLN A 1 255 ? 18.622 23.248 -33.748 1.00 51.31 255 GLN A C 1
ATOM 1987 O O . GLN A 1 255 ? 17.460 23.200 -34.155 1.00 51.31 255 GLN A O 1
ATOM 1992 N N . PRO A 1 256 ? 18.999 24.096 -32.775 1.00 54.31 256 PRO A N 1
ATOM 1993 C CA . PRO A 1 256 ? 18.095 25.118 -32.273 1.00 54.31 256 PRO A CA 1
ATOM 1994 C C . PRO A 1 256 ? 17.737 26.058 -33.429 1.00 54.31 256 PRO A C 1
ATOM 1996 O O . PRO A 1 256 ? 18.582 26.798 -33.930 1.00 54.31 256 PRO A O 1
ATOM 1999 N N . THR A 1 257 ? 16.490 26.007 -33.892 1.00 51.62 257 THR A N 1
ATOM 2000 C CA . THR A 1 257 ? 15.931 27.051 -34.759 1.00 51.62 257 THR A CA 1
ATOM 2001 C C . THR A 1 257 ? 15.953 28.376 -33.999 1.00 51.62 257 THR A C 1
ATOM 2003 O O . THR A 1 257 ? 15.576 28.402 -32.829 1.00 51.62 257 THR A O 1
ATOM 2006 N N . GLU A 1 258 ? 16.384 29.472 -34.633 1.00 40.38 258 GLU A N 1
ATOM 2007 C CA . GLU A 1 258 ? 16.343 30.810 -34.023 1.00 40.38 258 GLU A CA 1
ATOM 2008 C C . GLU A 1 258 ? 14.906 31.122 -33.558 1.00 40.38 258 GLU A C 1
ATOM 2010 O O . GLU A 1 258 ? 13.995 31.258 -34.373 1.00 40.38 258 GLU A O 1
ATOM 2015 N N . GLY A 1 259 ? 14.692 31.166 -32.236 1.00 55.84 259 GLY A N 1
ATOM 2016 C CA . GLY A 1 259 ? 13.379 31.368 -31.605 1.00 55.84 259 GLY A CA 1
ATOM 2017 C C . GLY A 1 259 ? 12.535 30.105 -31.350 1.00 55.84 259 GLY A C 1
ATOM 2018 O O . GLY A 1 259 ? 11.403 30.235 -30.892 1.00 55.84 259 GLY A O 1
ATOM 2019 N N . GLY A 1 260 ? 13.048 28.901 -31.629 1.00 53.81 260 GLY A N 1
ATOM 2020 C CA . GLY A 1 260 ? 12.377 27.623 -31.348 1.00 53.81 260 GLY A CA 1
ATOM 2021 C C . GLY A 1 260 ? 12.781 26.996 -30.008 1.00 53.81 260 GLY A C 1
ATOM 2022 O O . GLY A 1 260 ? 13.838 27.307 -29.461 1.00 53.81 260 GLY A O 1
ATOM 2023 N N . GLN A 1 261 ? 11.938 26.097 -29.484 1.00 54.50 261 GLN A N 1
ATOM 2024 C CA . GLN A 1 261 ? 12.247 25.288 -28.298 1.00 54.50 261 GLN A CA 1
ATOM 2025 C C . GLN A 1 261 ? 13.548 24.499 -28.515 1.00 54.50 261 GLN A C 1
ATOM 2027 O O . GLN A 1 261 ? 13.778 23.954 -29.597 1.00 54.50 261 GLN A O 1
ATOM 2032 N N . SER A 1 262 ? 14.401 24.446 -27.487 1.00 59.62 262 SER A N 1
ATOM 2033 C CA . SER A 1 262 ? 15.595 23.597 -27.489 1.00 59.62 262 SER A CA 1
ATOM 2034 C C . SER A 1 262 ? 15.214 22.145 -27.802 1.00 59.62 262 SER A C 1
ATOM 2036 O O . SER A 1 262 ? 14.156 21.702 -27.351 1.00 59.62 262 SER A O 1
ATOM 2038 N N . PRO A 1 263 ? 16.049 21.390 -28.541 1.00 64.25 263 PRO A N 1
ATOM 2039 C CA . PRO A 1 263 ? 15.790 19.975 -28.790 1.00 64.25 263 PRO A CA 1
ATOM 2040 C C . PRO A 1 263 ? 15.618 19.240 -27.454 1.00 64.25 263 PRO A C 1
ATOM 2042 O O . PRO A 1 263 ? 16.477 19.334 -26.577 1.00 64.25 263 PRO A O 1
ATOM 2045 N N . VAL A 1 264 ? 14.493 18.543 -27.304 1.00 69.88 264 VAL A N 1
ATOM 2046 C CA . VAL A 1 264 ? 14.165 17.726 -26.128 1.00 69.88 264 VAL A CA 1
ATOM 2047 C C . VAL A 1 264 ? 14.536 16.274 -26.450 1.00 69.88 264 VAL A C 1
ATOM 2049 O O . VAL A 1 264 ? 14.374 15.861 -27.603 1.00 69.88 264 VAL A O 1
ATOM 2052 N N . PRO A 1 265 ? 15.088 15.497 -25.503 1.00 76.19 265 PRO A N 1
ATOM 2053 C CA . PRO A 1 265 ? 15.327 14.080 -25.738 1.00 76.19 265 PRO A CA 1
ATOM 2054 C C . PRO A 1 265 ? 14.008 13.311 -25.883 1.00 76.19 265 PRO A C 1
ATOM 2056 O O . PRO A 1 265 ? 12.961 13.732 -25.395 1.00 76.19 265 PRO A O 1
ATOM 2059 N N . ASN A 1 266 ? 14.064 12.174 -26.573 1.00 84.12 266 ASN A N 1
ATOM 2060 C CA . ASN A 1 266 ? 12.909 11.296 -26.710 1.00 84.12 266 ASN A CA 1
ATOM 2061 C C . ASN A 1 266 ? 12.751 10.446 -25.443 1.00 84.12 266 ASN A C 1
ATOM 2063 O O . ASN A 1 266 ? 13.596 9.590 -25.167 1.00 84.12 266 ASN A O 1
ATOM 2067 N N . TRP A 1 267 ? 11.630 10.615 -24.747 1.00 86.75 267 TRP A N 1
ATOM 2068 C CA . TRP A 1 267 ? 11.311 9.886 -23.516 1.00 86.75 267 TRP A CA 1
ATOM 2069 C C . TRP A 1 267 ? 11.336 8.360 -23.685 1.00 86.75 267 TRP A C 1
ATOM 2071 O O . TRP A 1 267 ? 11.943 7.638 -22.896 1.00 86.75 267 TRP A O 1
ATOM 2081 N N . GLU A 1 268 ? 10.749 7.850 -24.769 1.00 88.25 268 GLU A N 1
ATOM 2082 C CA . GLU A 1 268 ? 10.709 6.413 -25.072 1.00 88.25 268 GLU A CA 1
ATOM 2083 C C . GLU A 1 268 ? 12.100 5.800 -25.296 1.00 88.25 268 GLU A C 1
ATOM 2085 O O . GLU A 1 268 ? 12.360 4.649 -24.921 1.00 88.25 268 GLU A O 1
ATOM 2090 N N . ASP A 1 269 ? 13.008 6.584 -25.883 1.00 89.12 269 ASP A N 1
ATOM 2091 C CA . ASP A 1 269 ? 14.382 6.165 -26.114 1.00 89.12 269 ASP A CA 1
ATOM 2092 C C . ASP A 1 269 ? 15.133 6.089 -24.790 1.00 89.12 269 ASP A C 1
ATOM 2094 O O . ASP A 1 269 ? 15.918 5.163 -24.587 1.00 89.12 269 ASP A O 1
ATOM 2098 N N . GLU A 1 270 ? 14.864 7.022 -23.877 1.00 91.12 270 GLU A N 1
ATOM 2099 C CA . GLU A 1 270 ? 15.451 7.035 -22.543 1.00 91.12 270 GLU A CA 1
ATOM 2100 C C . GLU A 1 270 ? 14.985 5.843 -21.695 1.00 91.12 270 GLU A C 1
ATOM 2102 O O . GLU A 1 270 ? 15.825 5.167 -21.097 1.00 91.12 270 GLU A O 1
ATOM 2107 N N . VAL A 1 271 ? 13.692 5.490 -21.731 1.00 92.12 271 VAL A N 1
ATOM 2108 C CA . VAL A 1 271 ? 13.178 4.258 -21.098 1.00 92.12 271 VAL A CA 1
ATOM 2109 C C . VAL A 1 271 ? 13.930 3.029 -21.622 1.00 92.12 271 VAL A C 1
ATOM 2111 O O . VAL A 1 271 ? 14.461 2.235 -20.842 1.00 92.12 271 VAL A O 1
ATOM 2114 N N . CYS A 1 272 ? 14.054 2.895 -22.946 1.00 91.50 272 CYS A N 1
ATOM 2115 C CA . CYS A 1 272 ? 14.763 1.771 -23.562 1.00 91.50 272 CYS A CA 1
ATOM 2116 C C . CYS A 1 272 ? 16.257 1.736 -23.196 1.00 91.50 272 CYS A C 1
ATOM 2118 O O . CYS A 1 272 ? 16.805 0.655 -22.959 1.00 91.50 272 CYS A O 1
ATOM 2120 N N . ARG A 1 273 ? 16.931 2.896 -23.154 1.00 92.06 273 ARG A N 1
ATOM 2121 C CA . ARG A 1 273 ? 18.345 3.010 -22.751 1.00 92.06 273 ARG A CA 1
ATOM 2122 C C . ARG A 1 273 ? 18.545 2.538 -21.319 1.00 92.06 273 ARG A C 1
ATOM 2124 O O . ARG A 1 273 ? 19.480 1.782 -21.072 1.00 92.06 273 ARG A O 1
ATOM 2131 N N . LEU A 1 274 ? 17.678 2.959 -20.400 1.00 94.12 274 LEU A N 1
ATOM 2132 C CA . LEU A 1 274 ? 17.769 2.615 -18.984 1.00 94.12 274 LEU A CA 1
ATOM 2133 C C . LEU A 1 274 ? 17.557 1.119 -18.746 1.00 94.12 274 LEU A C 1
ATOM 2135 O O . LEU A 1 274 ? 18.355 0.506 -18.042 1.00 94.12 274 LEU A O 1
ATOM 2139 N N . ILE A 1 275 ? 16.557 0.500 -19.380 1.00 94.50 275 ILE A N 1
ATOM 2140 C CA . ILE A 1 275 ? 16.337 -0.949 -19.246 1.00 94.50 275 ILE A CA 1
ATOM 2141 C C . ILE A 1 275 ? 17.496 -1.749 -19.853 1.00 94.50 275 ILE A C 1
ATOM 2143 O O . ILE A 1 275 ? 18.003 -2.672 -19.216 1.00 94.50 275 ILE A O 1
ATOM 2147 N N . ALA A 1 276 ? 17.994 -1.354 -21.030 1.00 93.06 276 ALA A N 1
ATOM 2148 C CA . ALA A 1 276 ? 19.172 -1.990 -21.622 1.00 93.06 276 ALA A CA 1
ATOM 2149 C C . ALA A 1 276 ? 20.430 -1.813 -20.749 1.00 93.06 276 ALA A C 1
ATOM 2151 O O . ALA A 1 276 ? 21.253 -2.722 -20.635 1.00 93.06 276 ALA A O 1
ATOM 2152 N N . PHE A 1 277 ? 20.581 -0.650 -20.112 1.00 94.31 277 PHE A N 1
ATOM 2153 C CA . PHE A 1 277 ? 21.661 -0.373 -19.169 1.00 94.31 277 PHE A CA 1
ATOM 2154 C C . PHE A 1 277 ? 21.577 -1.265 -17.921 1.00 94.31 277 PHE A C 1
ATOM 2156 O O . PHE A 1 277 ? 22.603 -1.788 -17.485 1.00 94.31 277 PHE A O 1
ATOM 2163 N N . LEU A 1 278 ? 20.380 -1.488 -17.373 1.00 94.19 278 LEU A N 1
ATOM 2164 C CA . LEU A 1 278 ? 20.179 -2.367 -16.217 1.00 94.19 278 LEU A CA 1
ATOM 2165 C C . LEU A 1 278 ? 20.573 -3.829 -16.495 1.00 94.19 278 LEU A C 1
ATOM 2167 O O . LEU A 1 278 ? 21.097 -4.489 -15.595 1.00 94.19 278 LEU A O 1
ATOM 2171 N N . ASP A 1 279 ? 20.392 -4.321 -17.724 1.00 91.62 279 ASP A N 1
ATOM 2172 C CA . ASP A 1 279 ? 20.813 -5.675 -18.111 1.00 91.62 279 ASP A CA 1
ATOM 2173 C C . ASP A 1 279 ? 22.348 -5.838 -18.069 1.00 91.62 279 ASP A C 1
ATOM 2175 O O . ASP A 1 279 ? 22.908 -6.608 -17.277 1.00 91.62 279 ASP A O 1
ATOM 2179 N N . ASP A 1 280 ? 23.052 -5.077 -18.912 1.00 90.69 280 ASP A N 1
ATOM 2180 C CA . ASP A 1 280 ? 24.405 -5.434 -19.362 1.00 90.69 280 ASP A CA 1
ATOM 2181 C C . ASP A 1 280 ? 25.493 -4.393 -19.019 1.00 90.69 280 ASP A C 1
ATOM 2183 O O . ASP A 1 280 ? 26.635 -4.507 -19.476 1.00 90.69 280 ASP A O 1
ATOM 2187 N N . SER A 1 281 ? 25.195 -3.378 -18.202 1.00 92.19 281 SER A N 1
ATOM 2188 C CA . SER A 1 281 ? 26.185 -2.350 -17.837 1.00 92.19 281 SER A CA 1
ATOM 2189 C C . SER A 1 281 ? 27.358 -2.892 -17.008 1.00 92.19 281 SER A C 1
ATOM 2191 O O . SER A 1 281 ? 27.199 -3.744 -16.139 1.00 92.19 281 SER A O 1
ATOM 2193 N N . ASP A 1 282 ? 28.567 -2.376 -17.226 1.00 92.19 282 ASP A N 1
ATOM 2194 C CA . ASP A 1 282 ? 29.740 -2.653 -16.381 1.00 92.19 282 ASP A CA 1
ATOM 2195 C C . ASP A 1 282 ? 29.784 -1.754 -15.123 1.00 92.19 282 ASP A C 1
ATOM 2197 O O . ASP A 1 282 ? 30.604 -1.973 -14.218 1.00 92.19 282 ASP A O 1
ATOM 2201 N N . ARG A 1 283 ? 28.915 -0.736 -15.052 1.00 91.50 283 ARG A N 1
ATOM 2202 C CA . ARG A 1 283 ? 28.821 0.221 -13.940 1.00 91.50 283 ARG A CA 1
ATOM 2203 C C . ARG A 1 283 ? 27.913 -0.314 -12.833 1.00 91.50 283 ARG A C 1
ATOM 2205 O O . ARG A 1 283 ? 26.932 -1.001 -13.093 1.00 91.50 283 ARG A O 1
ATOM 2212 N N . SER A 1 284 ? 28.230 0.006 -11.581 1.00 91.00 284 SER A N 1
ATOM 2213 C CA . SER A 1 284 ? 27.405 -0.365 -10.425 1.00 91.00 284 SER A CA 1
ATOM 2214 C C . SER A 1 284 ? 26.140 0.486 -10.309 1.00 91.00 284 SER A C 1
ATOM 2216 O O . SER A 1 284 ? 25.157 0.018 -9.739 1.00 91.00 284 SER A O 1
ATOM 2218 N N . TYR A 1 285 ? 26.145 1.706 -10.853 1.00 92.19 285 TYR A N 1
ATOM 2219 C CA . TYR A 1 285 ? 24.982 2.585 -10.867 1.00 92.19 285 TYR A CA 1
ATOM 2220 C C . TYR A 1 285 ? 24.927 3.493 -12.107 1.00 92.19 285 TYR A C 1
ATOM 2222 O O . TYR A 1 285 ? 25.945 3.721 -12.765 1.00 92.19 285 TYR A O 1
ATOM 2230 N N . GLY A 1 286 ? 23.739 4.034 -12.382 1.00 90.69 286 GLY A N 1
ATOM 2231 C CA . GLY A 1 286 ? 23.466 5.139 -13.310 1.00 90.69 286 GLY A CA 1
ATOM 2232 C C .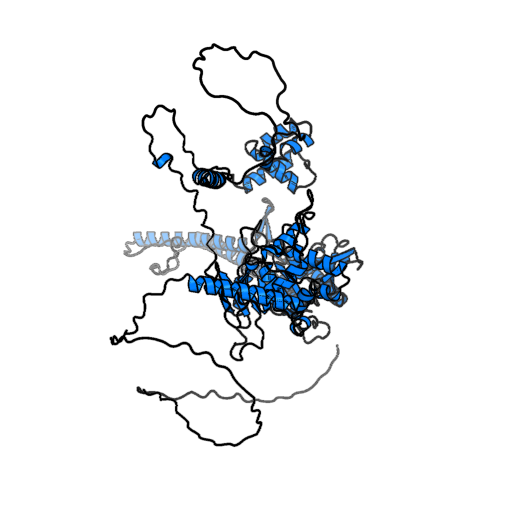 GLY A 1 286 ? 22.459 6.123 -12.702 1.00 90.69 286 GLY A C 1
ATOM 2233 O O . GLY A 1 286 ? 22.027 5.924 -11.567 1.00 90.69 286 GLY A O 1
ATOM 2234 N N . THR A 1 287 ? 22.093 7.175 -13.430 1.00 90.00 287 THR A N 1
ATOM 2235 C CA . THR A 1 287 ? 21.172 8.231 -12.969 1.00 90.00 287 THR A CA 1
ATOM 2236 C C . THR A 1 287 ? 19.825 8.163 -13.709 1.00 90.00 287 THR A C 1
ATOM 2238 O O . THR A 1 287 ? 19.808 7.908 -14.909 1.00 90.00 287 THR A O 1
ATOM 2241 N N . ILE A 1 288 ? 18.704 8.413 -13.014 1.00 90.19 288 ILE A N 1
ATOM 2242 C CA . ILE A 1 288 ? 17.336 8.434 -13.592 1.00 90.19 288 ILE A CA 1
ATOM 2243 C C . ILE A 1 288 ? 16.840 9.847 -13.977 1.00 90.19 288 ILE A C 1
ATOM 2245 O O . ILE A 1 288 ? 15.813 9.999 -14.634 1.00 90.19 288 ILE A O 1
ATOM 2249 N N . ASP A 1 289 ? 17.559 10.894 -13.572 1.00 85.94 289 ASP A N 1
ATOM 2250 C CA . ASP A 1 289 ? 17.106 12.292 -13.634 1.00 85.94 289 ASP A CA 1
ATOM 2251 C C . ASP A 1 289 ? 16.703 12.778 -15.029 1.00 85.94 289 ASP A C 1
ATOM 2253 O O . ASP A 1 289 ? 15.833 13.635 -15.143 1.00 85.94 289 ASP A O 1
ATOM 2257 N N . THR A 1 290 ? 17.333 12.264 -16.089 1.00 85.62 290 THR A N 1
ATOM 2258 C CA . THR A 1 290 ? 16.986 12.620 -17.472 1.00 85.62 290 THR A CA 1
ATOM 2259 C C . THR A 1 290 ? 15.538 12.238 -17.776 1.00 85.62 290 THR A C 1
ATOM 2261 O O . THR A 1 290 ? 14.751 13.096 -18.173 1.00 85.62 290 THR A O 1
ATOM 2264 N N . LEU A 1 291 ? 15.154 10.998 -17.452 1.00 87.31 291 LEU A N 1
ATOM 2265 C CA . LEU A 1 291 ? 13.780 10.528 -17.603 1.00 87.31 291 LEU A CA 1
ATOM 2266 C C . LEU A 1 291 ? 12.818 11.315 -16.706 1.00 87.31 291 LEU A C 1
ATOM 2268 O O . LEU A 1 291 ? 11.758 11.737 -17.162 1.00 87.31 291 LEU A O 1
ATOM 2272 N N . ALA A 1 292 ? 13.183 11.547 -15.442 1.00 84.44 292 ALA A N 1
ATOM 2273 C CA . ALA A 1 292 ? 12.334 12.276 -14.497 1.00 84.44 292 ALA A CA 1
ATOM 2274 C C . ALA A 1 292 ? 12.100 13.741 -14.919 1.00 84.44 292 ALA A C 1
ATOM 2276 O O . ALA A 1 292 ? 10.987 14.261 -14.793 1.00 84.44 292 ALA A O 1
ATOM 2277 N N . GLY A 1 293 ? 13.131 14.395 -15.460 1.00 78.06 293 GLY A N 1
ATOM 2278 C CA . GLY A 1 293 ? 13.055 15.753 -15.990 1.00 78.06 293 GLY A CA 1
ATOM 2279 C C . GLY A 1 293 ? 12.171 15.855 -17.233 1.00 78.06 293 GLY A C 1
ATOM 2280 O O . GLY A 1 293 ? 11.357 16.769 -17.321 1.00 78.06 293 GLY A O 1
ATOM 2281 N N . GLU A 1 294 ? 12.277 14.906 -18.167 1.00 72.56 294 GLU A N 1
ATOM 2282 C CA . GLU A 1 294 ? 11.433 14.853 -19.376 1.00 72.56 294 GLU A CA 1
ATOM 2283 C C . GLU A 1 294 ? 9.967 14.581 -19.059 1.00 72.56 294 GLU A C 1
ATOM 2285 O O . GLU A 1 294 ? 9.068 15.223 -19.610 1.00 72.56 294 GLU A O 1
ATOM 2290 N N . THR A 1 295 ? 9.754 13.660 -18.125 1.00 68.50 295 THR A N 1
ATOM 2291 C CA . THR A 1 295 ? 8.443 13.320 -17.587 1.00 68.50 295 THR A CA 1
ATOM 2292 C C . THR A 1 295 ? 7.793 14.583 -17.000 1.00 68.50 295 THR A C 1
ATOM 2294 O O . THR A 1 295 ? 6.703 14.979 -17.400 1.00 68.50 295 THR A O 1
ATOM 2297 N N . SER A 1 296 ? 8.528 15.336 -16.174 1.00 63.34 296 SER A N 1
ATOM 2298 C CA . SER A 1 296 ? 8.034 16.582 -15.564 1.00 63.34 296 SER A CA 1
ATOM 2299 C C . SER A 1 296 ? 7.836 17.735 -16.565 1.00 63.34 296 SER A C 1
ATOM 2301 O O . SER A 1 296 ? 6.919 18.540 -16.410 1.00 63.34 296 SER A O 1
ATOM 2303 N N . ALA A 1 297 ? 8.676 17.842 -17.601 1.00 60.09 297 ALA A N 1
ATOM 2304 C CA . ALA A 1 297 ? 8.601 18.912 -18.604 1.00 60.09 297 ALA A CA 1
ATOM 2305 C C . ALA A 1 297 ? 7.410 18.753 -19.564 1.00 60.09 297 ALA A C 1
ATOM 2307 O O . ALA A 1 297 ? 6.815 19.748 -19.983 1.00 60.09 297 ALA A O 1
ATOM 2308 N N . SER A 1 298 ? 7.038 17.510 -19.880 1.00 56.66 298 SER A N 1
ATOM 2309 C CA . SER A 1 298 ? 5.861 17.188 -20.703 1.00 56.66 298 SER A CA 1
ATOM 2310 C C . SER A 1 298 ? 4.545 17.553 -19.998 1.00 56.66 298 SER A C 1
ATOM 2312 O O . SER A 1 298 ? 3.538 17.828 -20.648 1.00 56.66 298 SER A O 1
ATOM 2314 N N . SER A 1 299 ? 4.590 17.644 -18.666 1.00 51.56 299 SER A N 1
ATOM 2315 C CA . SER A 1 299 ? 3.469 17.921 -17.767 1.00 51.56 299 SER A CA 1
ATOM 2316 C C . SER A 1 299 ? 3.295 19.401 -17.411 1.00 51.56 299 SER A C 1
ATOM 2318 O O . SER A 1 299 ? 2.538 19.732 -16.509 1.00 51.56 299 SER A O 1
ATOM 2320 N N . ALA A 1 300 ? 3.942 20.344 -18.110 1.00 51.56 300 ALA A N 1
ATOM 2321 C CA . ALA A 1 300 ? 3.870 21.782 -17.790 1.00 51.56 300 ALA A CA 1
ATOM 2322 C C . ALA A 1 300 ? 2.443 22.400 -17.819 1.00 51.56 300 ALA A C 1
ATOM 2324 O O . ALA A 1 300 ? 2.274 23.579 -17.507 1.00 51.56 300 ALA A O 1
ATOM 2325 N N . MET A 1 301 ? 1.414 21.624 -18.187 1.00 48.66 301 MET A N 1
ATOM 2326 C CA . MET A 1 301 ? -0.007 21.974 -18.062 1.00 48.66 301 MET A CA 1
ATOM 2327 C C . MET A 1 301 ? -0.713 21.388 -16.821 1.00 48.66 301 MET A C 1
ATOM 2329 O O . MET A 1 301 ? -1.810 21.843 -16.496 1.00 48.66 301 MET A O 1
ATOM 2333 N N . LEU A 1 302 ? -0.128 20.408 -16.125 1.00 50.75 302 LEU A N 1
ATOM 2334 C CA . LEU A 1 302 ? -0.679 19.774 -14.926 1.00 50.75 302 LEU A CA 1
ATOM 2335 C C . LEU A 1 302 ? 0.025 20.309 -13.669 1.00 50.75 302 LEU A C 1
ATOM 2337 O O . LEU A 1 302 ? 1.227 20.548 -13.634 1.00 50.75 302 LEU A O 1
ATOM 2341 N N . THR A 1 303 ? -0.730 20.493 -12.590 1.00 43.38 303 THR A N 1
ATOM 2342 C CA . THR A 1 303 ? -0.254 21.079 -11.323 1.00 43.38 303 THR A CA 1
ATOM 2343 C C . THR A 1 303 ? 0.514 20.089 -10.430 1.00 43.38 303 THR A C 1
ATOM 2345 O O . THR A 1 303 ? 0.647 20.324 -9.230 1.00 43.38 303 THR A O 1
ATOM 2348 N N . SER A 1 304 ? 0.946 18.944 -10.968 1.00 50.25 304 SER A N 1
ATOM 2349 C CA . SER A 1 304 ? 1.479 17.804 -10.213 1.00 50.25 304 SER A CA 1
ATOM 2350 C C . SER A 1 304 ? 2.997 17.688 -10.381 1.00 50.25 304 SER A C 1
ATOM 2352 O O . SER A 1 304 ? 3.475 17.264 -11.425 1.00 50.25 304 SER A O 1
ATOM 2354 N N . THR A 1 305 ? 3.760 17.996 -9.330 1.00 65.88 305 THR A N 1
ATOM 2355 C CA . THR A 1 305 ? 5.236 17.873 -9.276 1.00 65.88 305 THR A CA 1
ATOM 2356 C C . THR A 1 305 ? 5.713 16.428 -9.025 1.00 65.88 305 THR A C 1
ATOM 2358 O O . THR A 1 305 ? 6.769 16.214 -8.436 1.00 65.88 305 THR A O 1
ATOM 2361 N N . ASP A 1 306 ? 4.919 15.418 -9.385 1.00 83.00 306 ASP A N 1
ATOM 2362 C CA . ASP A 1 306 ? 5.177 14.019 -9.033 1.00 83.00 306 ASP A CA 1
ATOM 2363 C C . ASP A 1 306 ? 5.646 13.190 -10.245 1.00 83.00 306 ASP A C 1
ATOM 2365 O O . ASP A 1 306 ? 4.814 12.768 -11.057 1.00 83.00 306 ASP A O 1
ATOM 2369 N N . PRO A 1 307 ? 6.959 12.912 -10.372 1.00 85.31 307 PRO A N 1
ATOM 2370 C CA . PRO A 1 307 ? 7.512 12.210 -11.529 1.00 85.31 307 PRO A CA 1
ATOM 2371 C C . PRO A 1 307 ? 7.083 10.739 -11.604 1.00 85.31 307 PRO A C 1
ATOM 2373 O O . PRO A 1 307 ? 7.133 10.151 -12.680 1.00 85.31 307 PRO A O 1
ATOM 2376 N N . GLU A 1 308 ? 6.653 10.122 -10.497 1.00 88.44 308 GLU A N 1
ATOM 2377 C CA . GLU A 1 308 ? 6.188 8.731 -10.515 1.00 88.44 308 GLU A CA 1
ATOM 2378 C C . GLU A 1 308 ? 4.812 8.620 -11.170 1.00 88.44 308 GLU A C 1
ATOM 2380 O O . GLU A 1 308 ? 4.605 7.756 -12.017 1.00 88.44 308 GLU A O 1
ATOM 2385 N N . LYS A 1 309 ? 3.881 9.513 -10.816 1.00 88.25 309 LYS A N 1
ATOM 2386 C CA . LYS A 1 309 ? 2.560 9.584 -11.460 1.00 88.25 309 LYS A CA 1
ATOM 2387 C C . LYS A 1 309 ? 2.672 9.956 -12.924 1.00 88.25 309 LYS A C 1
ATOM 2389 O O . LYS A 1 309 ? 2.045 9.332 -13.776 1.00 88.25 309 LYS A O 1
ATOM 2394 N N . GLU A 1 310 ? 3.473 10.976 -13.198 1.00 86.88 310 GLU A N 1
ATOM 2395 C CA . GLU A 1 310 ? 3.614 11.505 -14.542 1.00 86.88 310 GLU A CA 1
ATOM 2396 C C . GLU A 1 310 ? 4.243 10.473 -15.487 1.00 86.88 310 GLU A C 1
ATOM 2398 O O . GLU A 1 310 ? 3.827 10.374 -16.637 1.00 86.88 310 GLU A O 1
ATOM 2403 N N . PHE A 1 311 ? 5.134 9.605 -14.989 1.00 90.62 311 PHE A N 1
ATOM 2404 C CA . PHE A 1 311 ? 5.651 8.478 -15.767 1.00 90.62 311 PHE A CA 1
ATOM 2405 C C . PHE A 1 311 ? 4.523 7.568 -16.277 1.00 90.62 311 PHE A C 1
ATOM 2407 O O . PHE A 1 311 ? 4.501 7.224 -17.458 1.00 90.62 311 PHE A O 1
ATOM 2414 N N . PHE A 1 312 ? 3.559 7.202 -15.422 1.00 90.88 312 PHE A N 1
ATOM 2415 C CA . PHE A 1 312 ? 2.421 6.375 -15.840 1.00 90.88 312 PHE A CA 1
ATOM 2416 C C . PHE A 1 312 ? 1.465 7.119 -16.775 1.00 90.88 312 PHE A C 1
ATOM 2418 O O . PHE A 1 312 ? 0.950 6.507 -17.710 1.00 90.88 312 PHE A O 1
ATOM 2425 N N . HIS A 1 313 ? 1.240 8.419 -16.561 1.00 87.12 313 HIS A N 1
ATOM 2426 C CA . HIS A 1 313 ? 0.435 9.235 -17.475 1.00 87.12 313 HIS A CA 1
ATOM 2427 C C . HIS A 1 313 ? 1.065 9.306 -18.869 1.00 87.12 313 HIS A C 1
ATOM 2429 O O . HIS A 1 313 ? 0.382 9.079 -19.868 1.00 87.12 313 HIS A O 1
ATOM 2435 N N . GLN A 1 314 ? 2.371 9.555 -18.944 1.00 86.56 314 GLN A N 1
ATOM 2436 C CA . GLN A 1 314 ? 3.096 9.588 -20.208 1.00 86.56 314 GLN A CA 1
ATOM 2437 C C . GLN A 1 314 ? 3.119 8.214 -20.884 1.00 86.56 314 GLN A C 1
ATOM 2439 O O . GLN A 1 314 ? 2.854 8.121 -22.082 1.00 86.56 314 GLN A O 1
ATOM 2444 N N . LEU A 1 315 ? 3.340 7.141 -20.118 1.00 88.00 315 LEU A N 1
ATOM 2445 C CA . LEU A 1 315 ? 3.269 5.770 -20.618 1.00 88.00 315 LEU A CA 1
ATOM 2446 C C . LEU A 1 315 ? 1.887 5.452 -21.211 1.00 88.00 315 LEU A C 1
ATOM 2448 O O . LEU A 1 315 ? 1.808 4.906 -22.309 1.00 88.00 315 LEU A O 1
ATOM 2452 N N . ALA A 1 316 ? 0.803 5.830 -20.529 1.00 85.31 316 ALA A N 1
ATOM 2453 C CA . ALA A 1 316 ? -0.559 5.645 -21.029 1.00 85.31 316 ALA A CA 1
ATOM 2454 C C . ALA A 1 316 ? -0.777 6.368 -22.364 1.00 85.31 316 ALA A C 1
ATOM 2456 O O . ALA A 1 316 ? -1.209 5.750 -23.339 1.00 85.31 316 ALA A O 1
ATOM 2457 N N . ASN A 1 317 ? -0.401 7.648 -22.424 1.00 83.69 317 ASN A N 1
ATOM 2458 C CA . ASN A 1 317 ? -0.558 8.480 -23.614 1.00 83.69 317 ASN A CA 1
ATOM 2459 C C . ASN A 1 317 ? 0.222 7.921 -24.816 1.00 83.69 317 ASN A C 1
ATOM 2461 O O . ASN A 1 317 ? -0.312 7.838 -25.924 1.00 83.69 317 ASN A O 1
ATOM 2465 N N . GLU A 1 318 ? 1.478 7.510 -24.618 1.00 79.12 318 GLU A N 1
ATOM 2466 C CA . GLU A 1 318 ? 2.315 6.963 -25.694 1.00 79.12 318 GLU A CA 1
ATOM 2467 C C . GLU A 1 318 ? 1.771 5.641 -26.251 1.00 79.12 318 GLU A C 1
ATOM 2469 O O . GLU A 1 318 ? 1.781 5.410 -27.466 1.00 79.12 318 GLU A O 1
ATOM 2474 N N . LEU A 1 319 ? 1.254 4.771 -25.383 1.00 75.94 319 LEU A N 1
ATOM 2475 C CA . LEU A 1 319 ? 0.737 3.466 -25.790 1.00 75.94 319 LEU A CA 1
ATOM 2476 C C . LEU A 1 319 ? -0.625 3.563 -26.489 1.00 75.94 319 LEU A C 1
ATOM 2478 O O . LEU A 1 319 ? -0.866 2.836 -27.460 1.00 75.94 319 LEU A O 1
ATOM 2482 N N . GLU A 1 320 ? -1.477 4.499 -26.063 1.00 76.75 320 GLU A N 1
ATOM 2483 C CA . GLU A 1 320 ? -2.737 4.823 -26.739 1.00 76.75 320 GLU A CA 1
ATOM 2484 C C . GLU A 1 320 ? -2.493 5.392 -28.141 1.00 76.75 320 GLU A C 1
ATOM 2486 O O . GLU A 1 320 ? -3.041 4.882 -29.124 1.00 76.75 320 GLU A O 1
ATOM 2491 N N . ASN A 1 321 ? -1.594 6.375 -28.265 1.00 75.81 321 ASN A N 1
ATOM 2492 C CA . ASN A 1 321 ? -1.245 6.992 -29.548 1.00 75.81 321 ASN A CA 1
ATOM 2493 C C . ASN A 1 321 ? -0.711 5.977 -30.570 1.00 75.81 321 ASN A C 1
ATOM 2495 O O . ASN A 1 321 ? -0.873 6.153 -31.780 1.00 75.81 321 ASN A O 1
ATOM 2499 N N . ARG A 1 322 ? -0.080 4.899 -30.096 1.00 68.44 322 ARG A N 1
ATOM 2500 C CA . ARG A 1 322 ? 0.539 3.867 -30.938 1.00 68.44 322 ARG A CA 1
ATOM 2501 C C . ARG A 1 322 ? -0.327 2.640 -31.168 1.00 68.44 322 ARG A C 1
ATOM 2503 O O . ARG A 1 322 ? 0.100 1.754 -31.906 1.00 68.44 322 ARG A O 1
ATOM 2510 N N . SER A 1 323 ? -1.522 2.579 -30.574 1.00 72.06 323 SER A N 1
ATOM 2511 C CA . SER A 1 323 ? -2.396 1.402 -30.642 1.00 72.06 323 SER A CA 1
ATOM 2512 C C . SER A 1 323 ? -1.676 0.111 -30.216 1.00 72.06 323 SER A C 1
ATOM 2514 O O . SER A 1 323 ? -1.830 -0.926 -30.860 1.00 72.06 323 SER A O 1
ATOM 2516 N N . LYS A 1 324 ? -0.879 0.175 -29.137 1.00 74.50 324 LYS A N 1
ATOM 2517 C CA . LYS A 1 324 ? -0.243 -0.991 -28.492 1.00 74.50 324 LYS A CA 1
ATOM 2518 C C . LYS A 1 324 ? -0.950 -1.313 -27.160 1.00 74.50 324 LYS A C 1
ATOM 2520 O O . LYS A 1 324 ? -0.351 -1.117 -26.102 1.00 74.50 324 LYS A O 1
ATOM 2525 N N . PRO A 1 325 ? -2.218 -1.772 -27.182 1.00 71.81 325 PRO A N 1
ATOM 2526 C CA . 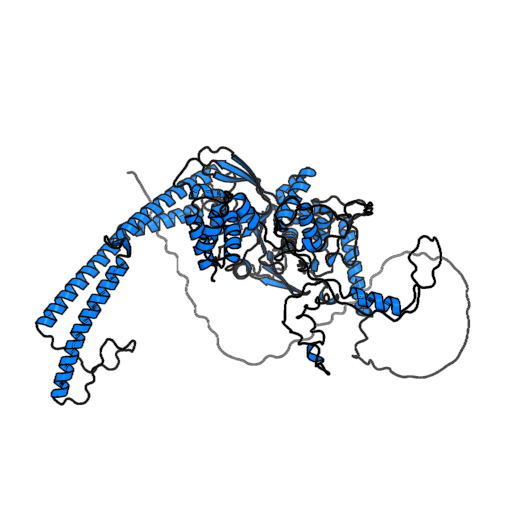PRO A 1 325 ? -2.990 -2.004 -25.961 1.00 71.81 325 PRO A CA 1
ATOM 2527 C C . PRO A 1 325 ? -2.366 -3.086 -25.068 1.00 71.81 325 PRO A C 1
ATOM 2529 O O . PRO A 1 325 ? -2.373 -2.923 -23.855 1.00 71.81 325 PRO A O 1
ATOM 2532 N N . ASP A 1 326 ? -1.740 -4.108 -25.659 1.00 78.38 326 ASP A N 1
ATOM 2533 C CA . ASP A 1 326 ? -1.115 -5.225 -24.930 1.00 78.38 326 ASP A CA 1
ATOM 2534 C C . ASP A 1 326 ? 0.052 -4.779 -24.032 1.00 78.38 326 ASP A C 1
ATOM 2536 O O . ASP A 1 326 ? 0.342 -5.395 -23.016 1.00 78.38 326 ASP A O 1
ATOM 2540 N N . VAL A 1 327 ? 0.740 -3.689 -24.391 1.00 82.38 327 VAL A N 1
ATOM 2541 C CA . VAL A 1 327 ? 1.820 -3.126 -23.562 1.00 82.38 327 VAL A CA 1
ATOM 2542 C C . VAL A 1 327 ? 1.233 -2.269 -22.437 1.00 82.38 327 VAL A C 1
ATOM 2544 O O . VAL A 1 327 ? 1.792 -2.202 -21.345 1.00 82.38 327 VAL A O 1
ATOM 2547 N N . ALA A 1 328 ? 0.092 -1.618 -22.688 1.00 83.25 328 ALA A N 1
ATOM 2548 C CA . ALA A 1 328 ? -0.577 -0.771 -21.706 1.00 83.25 328 ALA A CA 1
ATOM 2549 C C . ALA A 1 328 ? -1.213 -1.603 -20.590 1.00 83.25 328 ALA A C 1
ATOM 2551 O O . ALA A 1 328 ? -1.135 -1.202 -19.429 1.00 83.25 328 ALA A O 1
ATOM 2552 N N . SER A 1 329 ? -1.772 -2.772 -20.919 1.00 87.69 329 SER A N 1
ATOM 2553 C CA . SER A 1 329 ? -2.361 -3.696 -19.943 1.00 87.69 329 SER A CA 1
ATOM 2554 C C . SER A 1 329 ? -1.353 -4.238 -18.930 1.00 87.69 329 SER A C 1
ATOM 2556 O O . SER A 1 329 ? -1.752 -4.671 -17.859 1.00 87.69 329 SER A O 1
ATOM 2558 N N . VAL A 1 330 ? -0.046 -4.163 -19.201 1.00 92.50 330 VAL A N 1
ATOM 2559 C CA . VAL A 1 330 ? 0.967 -4.582 -18.221 1.00 92.50 330 VAL A CA 1
ATOM 2560 C C . VAL A 1 330 ? 1.028 -3.624 -17.028 1.00 92.50 330 VAL A C 1
ATOM 2562 O O . VAL A 1 330 ? 1.277 -4.062 -15.909 1.00 92.50 330 VAL A O 1
ATOM 2565 N N . PHE A 1 331 ? 0.779 -2.327 -17.239 1.00 93.44 331 PHE A N 1
ATOM 2566 C CA . PHE A 1 331 ? 0.979 -1.291 -16.217 1.00 93.44 331 PHE A CA 1
ATOM 2567 C C . PHE A 1 331 ? -0.286 -0.531 -15.816 1.00 93.44 331 PHE A C 1
ATOM 2569 O O . PHE A 1 331 ? -0.293 0.096 -14.760 1.00 93.44 331 PHE A O 1
ATOM 2576 N N . ILE A 1 332 ? -1.327 -0.521 -16.653 1.00 93.31 332 ILE A N 1
ATOM 2577 C CA . ILE A 1 332 ? -2.492 0.353 -16.487 1.00 93.31 332 ILE A CA 1
ATOM 2578 C C . ILE A 1 332 ? -3.742 -0.491 -16.277 1.00 93.31 332 ILE A C 1
ATOM 2580 O O . ILE A 1 332 ? -4.089 -1.320 -17.114 1.00 93.31 332 ILE A O 1
ATOM 2584 N N . SER A 1 333 ? -4.420 -0.246 -15.158 1.00 94.06 333 SER A N 1
ATOM 2585 C CA . SER A 1 333 ? -5.693 -0.877 -14.816 1.00 94.06 333 SER A CA 1
ATOM 2586 C C . SER A 1 333 ? -6.865 0.036 -15.165 1.00 94.06 333 SER A C 1
ATOM 2588 O O . SER A 1 333 ? -6.822 1.236 -14.881 1.00 94.06 333 SER A O 1
ATOM 2590 N N . ASP A 1 334 ? -7.935 -0.548 -15.700 1.00 93.06 334 ASP A N 1
ATOM 2591 C CA . ASP A 1 334 ? -9.175 0.160 -16.024 1.00 93.06 334 ASP A CA 1
ATOM 2592 C C . ASP A 1 334 ? -10.221 -0.048 -14.925 1.00 93.06 334 ASP A C 1
ATOM 2594 O O . ASP A 1 334 ? -10.506 -1.177 -14.508 1.00 93.06 334 ASP A O 1
ATOM 2598 N N . VAL A 1 335 ? -10.833 1.047 -14.481 1.00 93.88 335 VAL A N 1
ATOM 2599 C CA . VAL A 1 335 ? -11.764 1.098 -13.353 1.00 93.88 335 VAL A CA 1
ATOM 2600 C C . VAL A 1 335 ? -13.115 1.640 -13.802 1.00 93.88 335 VAL A C 1
ATOM 2602 O O . VAL A 1 335 ? -13.220 2.625 -14.528 1.00 93.88 335 VAL A O 1
ATOM 2605 N N . GLU A 1 336 ? -14.178 1.003 -13.330 1.00 92.94 336 GLU A N 1
ATOM 2606 C CA . GLU A 1 336 ? -15.550 1.474 -13.480 1.00 92.94 336 GLU A CA 1
ATOM 2607 C C . GLU A 1 336 ? -16.061 1.957 -12.121 1.00 92.94 336 GLU A C 1
ATOM 2609 O O . GLU A 1 336 ? -16.059 1.211 -11.141 1.00 92.94 336 GLU A O 1
ATOM 2614 N N . VAL A 1 337 ? -16.527 3.204 -12.070 1.00 90.56 337 VAL A N 1
ATOM 2615 C CA . VAL A 1 337 ? -17.195 3.778 -10.898 1.00 90.56 337 VAL A CA 1
ATOM 2616 C C . VAL A 1 337 ? -18.694 3.694 -11.115 1.00 90.56 337 VAL A C 1
ATOM 2618 O O . VAL A 1 337 ? -19.227 4.220 -12.097 1.00 90.56 337 VAL A O 1
ATOM 2621 N N . ILE A 1 338 ? -19.391 3.044 -10.192 1.00 88.25 338 ILE A N 1
ATOM 2622 C CA . ILE A 1 338 ? -20.811 2.732 -10.307 1.00 88.25 338 ILE A CA 1
ATOM 2623 C C . ILE A 1 338 ? -21.592 3.184 -9.073 1.00 88.25 338 ILE A C 1
ATOM 2625 O O . ILE A 1 338 ? -21.082 3.227 -7.954 1.00 88.25 338 ILE A O 1
ATOM 2629 N N . ASN A 1 339 ? -22.870 3.503 -9.266 1.00 86.06 339 ASN A N 1
ATOM 2630 C CA . ASN A 1 339 ? -23.773 3.783 -8.153 1.00 86.06 339 ASN A CA 1
ATOM 2631 C C . ASN A 1 339 ? -24.138 2.477 -7.433 1.00 86.06 339 ASN A C 1
ATOM 2633 O O . ASN A 1 339 ? -24.671 1.560 -8.061 1.00 86.06 339 ASN A O 1
ATOM 2637 N N . TYR A 1 340 ? -23.924 2.414 -6.120 1.00 81.19 340 TYR A N 1
ATOM 2638 C CA . TYR A 1 340 ? -24.153 1.215 -5.311 1.00 81.19 340 TYR A CA 1
ATOM 2639 C C . TYR A 1 340 ? -25.602 0.705 -5.387 1.00 81.19 340 TYR A C 1
ATOM 2641 O O . TYR A 1 340 ? -25.830 -0.497 -5.511 1.00 81.19 340 TYR A O 1
ATOM 2649 N N . GLN A 1 341 ? -26.594 1.604 -5.350 1.00 77.75 341 GLN A N 1
ATOM 2650 C CA . GLN A 1 341 ? -28.010 1.221 -5.334 1.00 77.75 341 GLN A CA 1
ATOM 2651 C C . GLN A 1 341 ? -28.546 0.867 -6.721 1.00 77.75 341 GLN A C 1
ATOM 2653 O O . GLN A 1 341 ? -29.233 -0.138 -6.893 1.00 77.75 341 GLN A O 1
ATOM 2658 N N . GLN A 1 342 ? -28.266 1.718 -7.708 1.00 79.44 342 GLN A N 1
ATOM 2659 C CA . GLN A 1 342 ? -28.822 1.590 -9.055 1.00 79.44 342 GLN A CA 1
ATOM 2660 C C . GLN A 1 342 ? -28.003 0.641 -9.935 1.00 79.44 342 GLN A C 1
ATOM 2662 O O . GLN A 1 342 ? -28.495 0.213 -10.977 1.00 79.44 342 GLN A O 1
ATOM 2667 N N . LYS A 1 343 ? -26.769 0.311 -9.525 1.00 80.94 343 LYS A N 1
ATOM 2668 C CA . LYS A 1 343 ? -25.791 -0.468 -10.301 1.00 80.94 343 LYS A CA 1
ATOM 2669 C C . LYS A 1 343 ? -25.551 0.114 -11.697 1.00 80.94 343 LYS A C 1
ATOM 2671 O O . LYS A 1 343 ? -25.343 -0.614 -12.664 1.00 80.94 343 LYS A O 1
ATOM 2676 N N . LEU A 1 344 ? -25.623 1.439 -11.800 1.00 83.75 344 LEU A N 1
ATOM 2677 C CA . LEU A 1 344 ? -25.415 2.170 -13.043 1.00 83.75 344 LEU A CA 1
ATOM 2678 C C . LEU A 1 344 ? -23.999 2.732 -13.083 1.00 83.75 344 LEU A C 1
ATOM 2680 O O . LEU A 1 344 ? -23.528 3.291 -12.091 1.00 83.75 344 LEU A O 1
ATOM 2684 N N . LEU A 1 345 ? -23.363 2.610 -14.248 1.00 87.31 345 LEU A N 1
ATOM 2685 C CA . LEU A 1 345 ? -22.071 3.221 -14.536 1.00 87.31 345 LEU A CA 1
ATOM 2686 C C . LEU A 1 345 ? -22.175 4.743 -14.428 1.00 87.31 345 LEU A C 1
ATOM 2688 O O . LEU A 1 345 ? -23.035 5.357 -15.061 1.00 87.31 345 LEU A O 1
ATOM 2692 N N . GLN A 1 346 ? -21.294 5.334 -13.627 1.00 86.44 346 GLN A N 1
ATOM 2693 C CA . GLN A 1 346 ? -21.198 6.778 -13.436 1.00 86.44 346 GLN A CA 1
ATOM 2694 C C . GLN A 1 346 ? -19.959 7.359 -14.115 1.00 86.44 346 GLN A C 1
ATOM 2696 O O . GLN A 1 346 ? -20.059 8.415 -14.737 1.00 86.44 346 GLN A O 1
ATOM 2701 N N . ALA A 1 347 ? -18.814 6.682 -14.012 1.00 88.56 347 ALA A N 1
ATOM 2702 C CA . ALA A 1 347 ? -17.566 7.118 -14.628 1.00 88.56 347 ALA A CA 1
ATOM 2703 C C . ALA A 1 347 ? -16.665 5.928 -14.985 1.00 88.56 347 ALA A C 1
ATOM 2705 O O . ALA A 1 347 ? -16.768 4.856 -14.390 1.00 88.56 347 ALA A O 1
ATOM 2706 N N . LEU A 1 348 ? -15.785 6.151 -15.958 1.00 90.50 348 LEU A N 1
ATOM 2707 C CA . LEU A 1 348 ? -14.652 5.288 -16.275 1.00 90.50 348 LEU A CA 1
ATOM 2708 C C . LEU A 1 348 ? -13.386 6.017 -15.844 1.00 90.50 348 LEU A C 1
ATOM 2710 O O . LEU A 1 348 ? -13.268 7.219 -16.086 1.00 90.50 348 LEU A O 1
ATOM 2714 N N . ASP A 1 349 ? -12.475 5.291 -15.219 1.00 90.75 349 ASP A N 1
ATOM 2715 C CA . ASP A 1 349 ? -11.203 5.810 -14.739 1.00 90.75 349 ASP A CA 1
ATOM 2716 C C . ASP A 1 349 ? -10.078 4.810 -15.039 1.00 90.75 349 ASP A C 1
ATOM 2718 O O . ASP A 1 349 ? -10.338 3.649 -15.363 1.00 90.75 349 ASP A O 1
ATOM 2722 N N . ARG A 1 350 ? -8.825 5.255 -14.966 1.00 90.62 350 ARG A N 1
ATOM 2723 C CA . ARG A 1 350 ? -7.641 4.420 -15.200 1.00 90.62 350 ARG A CA 1
ATOM 2724 C C . ARG A 1 350 ? -6.544 4.791 -14.216 1.00 90.62 350 ARG A C 1
ATOM 2726 O O . ARG A 1 350 ? -6.336 5.968 -13.936 1.00 90.62 350 ARG A O 1
ATOM 2733 N N . PHE A 1 351 ? -5.783 3.808 -13.744 1.00 92.94 351 PHE A N 1
ATOM 2734 C CA . PHE A 1 351 ? -4.616 4.079 -12.905 1.00 92.94 351 PHE A CA 1
ATOM 2735 C C . PHE A 1 351 ? -3.428 3.188 -13.271 1.00 92.94 351 PHE A C 1
ATOM 2737 O O . PHE A 1 351 ? -3.586 1.997 -13.528 1.00 92.94 351 PHE A O 1
ATOM 2744 N N . GLY A 1 352 ? -2.227 3.774 -13.263 1.00 91.31 352 GLY A N 1
ATOM 2745 C CA . GLY A 1 352 ? -0.959 3.028 -13.257 1.00 91.31 352 GLY A CA 1
ATOM 2746 C C . GLY A 1 352 ? -0.308 2.963 -11.870 1.00 91.31 352 GLY A C 1
ATOM 2747 O O . GLY A 1 352 ? 0.361 1.993 -11.522 1.00 91.31 352 GLY A O 1
ATOM 2748 N N . ILE A 1 353 ? -0.578 3.969 -11.033 1.00 93.50 353 ILE A N 1
ATOM 2749 C CA . ILE A 1 353 ? -0.195 4.005 -9.622 1.00 93.50 353 ILE A CA 1
ATOM 2750 C C . ILE A 1 353 ? -1.418 4.326 -8.767 1.00 93.50 353 ILE A C 1
ATOM 2752 O O . ILE A 1 353 ? -2.073 5.348 -8.962 1.00 93.50 353 ILE A O 1
ATOM 2756 N N . LEU A 1 354 ? -1.725 3.452 -7.810 1.00 93.25 354 LEU A N 1
ATOM 2757 C CA . LEU A 1 354 ? -2.828 3.652 -6.878 1.00 93.25 354 LEU A CA 1
ATOM 2758 C C . LEU A 1 354 ? -2.332 4.361 -5.614 1.00 93.25 354 LEU A C 1
ATOM 2760 O O . LEU A 1 354 ? -1.507 3.826 -4.866 1.00 93.25 354 LEU A O 1
ATOM 2764 N N . GLU A 1 355 ? -2.836 5.567 -5.359 1.00 90.94 355 GLU A N 1
ATOM 2765 C CA . GLU A 1 355 ? -2.551 6.292 -4.121 1.00 90.94 355 GLU A CA 1
ATOM 2766 C C . GLU A 1 355 ? -3.437 5.812 -2.980 1.00 90.94 355 GLU A C 1
ATOM 2768 O O . GLU A 1 355 ? -4.635 6.080 -2.918 1.00 90.94 355 GLU A O 1
ATOM 2773 N N . LEU A 1 356 ? -2.808 5.131 -2.032 1.00 88.38 356 LEU A N 1
ATOM 2774 C CA . LEU A 1 356 ? -3.447 4.624 -0.838 1.00 88.38 356 LEU A CA 1
ATOM 2775 C C . LEU A 1 356 ? -3.320 5.662 0.282 1.00 88.38 356 LEU A C 1
ATOM 2777 O O . LEU A 1 356 ? -2.387 5.607 1.086 1.00 88.38 356 LEU A O 1
ATOM 2781 N N . SER A 1 357 ? -4.250 6.617 0.313 1.00 82.75 357 SER A N 1
ATOM 2782 C CA . SER A 1 357 ? -4.367 7.620 1.379 1.00 82.75 357 SER A CA 1
ATOM 2783 C C . SER A 1 357 ? -5.637 7.389 2.199 1.00 82.75 357 SER A C 1
ATOM 2785 O O . SER A 1 357 ? -6.685 7.031 1.664 1.00 82.75 357 SER A O 1
ATOM 2787 N N . PHE A 1 358 ? -5.549 7.555 3.517 1.00 77.00 358 PHE A N 1
ATOM 2788 C CA . PHE A 1 358 ? -6.702 7.447 4.409 1.00 77.00 358 PHE A CA 1
ATOM 2789 C C . PHE A 1 358 ? -6.570 8.429 5.574 1.00 77.00 358 PHE A C 1
ATOM 2791 O O . PHE A 1 358 ? -5.469 8.702 6.059 1.00 77.00 358 PHE A O 1
ATOM 2798 N N . ALA A 1 359 ? -7.708 8.975 6.003 1.00 69.38 359 ALA A N 1
ATOM 2799 C CA . ALA A 1 359 ? -7.767 9.939 7.092 1.00 69.38 359 ALA A CA 1
ATOM 2800 C C . ALA A 1 359 ? -7.533 9.271 8.457 1.00 69.38 359 ALA A C 1
ATOM 2802 O O . ALA A 1 359 ? -7.767 8.073 8.641 1.00 69.38 359 ALA A O 1
ATOM 2803 N N . GLU A 1 360 ? -7.058 10.053 9.424 1.00 65.00 360 GLU A N 1
ATOM 2804 C CA . GLU A 1 360 ? -6.746 9.581 10.778 1.00 65.00 360 GLU A CA 1
ATOM 2805 C C . GLU A 1 360 ? -7.992 9.110 11.545 1.00 65.00 360 GLU A C 1
ATOM 2807 O O . GLU A 1 360 ? -7.929 8.168 12.336 1.00 65.00 360 GLU A O 1
ATOM 2812 N N . ASP A 1 361 ? -9.140 9.716 11.252 1.00 61.59 361 ASP A N 1
ATOM 2813 C CA . ASP A 1 361 ? -10.453 9.409 11.810 1.00 61.59 361 ASP A CA 1
ATOM 2814 C C . ASP A 1 361 ? -11.206 8.308 11.042 1.00 61.59 361 ASP A C 1
ATOM 2816 O O . ASP A 1 361 ? -12.357 8.004 11.365 1.00 61.59 361 ASP A O 1
ATOM 2820 N N . ALA A 1 362 ? -10.566 7.667 10.055 1.00 63.94 362 ALA A N 1
ATOM 2821 C CA . ALA A 1 362 ? -11.180 6.584 9.298 1.00 63.94 362 ALA A CA 1
ATOM 2822 C C . ALA A 1 362 ? -11.612 5.439 10.231 1.00 63.94 362 ALA A C 1
ATOM 2824 O O . ALA A 1 362 ? -10.801 4.824 10.933 1.00 63.94 362 ALA A O 1
ATOM 2825 N N . TYR A 1 363 ? -12.910 5.128 10.211 1.00 57.28 363 TYR A N 1
ATOM 2826 C CA . TYR A 1 363 ? -13.498 4.028 10.966 1.00 57.28 363 TYR A CA 1
ATOM 2827 C C . TYR A 1 363 ? -14.061 2.951 10.020 1.00 57.28 363 TYR A C 1
ATOM 2829 O O . TYR A 1 363 ? -14.872 3.274 9.151 1.00 57.28 363 TYR A O 1
ATOM 2837 N N . PRO A 1 364 ? -13.697 1.665 10.196 1.00 64.06 364 PRO A N 1
ATOM 2838 C CA . PRO A 1 364 ? -12.705 1.155 11.142 1.00 64.06 364 PRO A CA 1
ATOM 2839 C C . PRO A 1 364 ? -11.273 1.541 10.737 1.00 64.06 364 PRO A C 1
ATOM 2841 O O . PRO A 1 364 ? -10.944 1.599 9.555 1.00 64.06 364 PRO A O 1
ATOM 2844 N N . SER A 1 365 ? -10.409 1.758 11.733 1.00 69.75 365 SER A N 1
ATOM 2845 C CA . SER A 1 365 ? -9.004 2.108 11.496 1.00 69.75 365 SER A CA 1
ATOM 2846 C C . SER A 1 365 ? -8.295 0.980 10.733 1.00 69.75 365 SER A C 1
ATOM 2848 O O . SER A 1 365 ? -8.276 -0.154 11.233 1.00 69.75 365 SER A O 1
ATOM 2850 N N . PRO A 1 366 ? -7.678 1.253 9.568 1.00 78.62 366 PRO A N 1
ATOM 2851 C CA . PRO A 1 366 ? -7.101 0.209 8.729 1.00 78.62 366 PRO A CA 1
ATOM 2852 C C . PRO A 1 366 ? -5.947 -0.499 9.444 1.00 78.62 366 PRO A C 1
ATOM 2854 O O . PRO A 1 366 ? -5.202 0.103 10.221 1.00 78.62 366 PRO A O 1
ATOM 2857 N N . SER A 1 367 ? -5.837 -1.808 9.233 1.00 81.81 367 SER A N 1
ATOM 2858 C CA . SER A 1 367 ? -4.841 -2.676 9.885 1.00 81.81 367 SER A CA 1
ATOM 2859 C C . SER A 1 367 ? -4.056 -3.532 8.900 1.00 81.81 367 SER A C 1
ATOM 2861 O O . SER A 1 367 ? -2.940 -3.925 9.205 1.00 81.81 367 SER A O 1
ATOM 2863 N N . ASN A 1 368 ? -4.633 -3.820 7.736 1.00 87.06 368 ASN A N 1
ATOM 2864 C CA . ASN A 1 368 ? -4.015 -4.582 6.660 1.00 87.06 368 ASN A CA 1
ATOM 2865 C C . ASN A 1 368 ? -4.260 -3.869 5.322 1.00 87.06 368 ASN A C 1
ATOM 2867 O O . ASN A 1 368 ? -5.081 -2.948 5.245 1.00 87.06 368 ASN A O 1
ATOM 2871 N N . LEU A 1 369 ? -3.566 -4.313 4.276 1.00 88.88 369 LEU A N 1
ATOM 2872 C CA . LEU A 1 369 ? -3.684 -3.734 2.938 1.00 88.88 369 LEU A CA 1
ATOM 2873 C C . LEU A 1 369 ? -5.122 -3.783 2.380 1.00 88.88 369 LEU A C 1
ATOM 2875 O O . LEU A 1 369 ? -5.583 -2.791 1.822 1.00 88.88 369 LEU A O 1
ATOM 2879 N N . TYR A 1 370 ? -5.863 -4.877 2.596 1.00 90.00 370 TYR A N 1
ATOM 2880 C CA . TYR A 1 370 ? -7.262 -5.005 2.154 1.00 90.00 370 TYR A CA 1
ATOM 2881 C C . TYR A 1 370 ? -8.184 -3.954 2.779 1.00 90.00 370 TYR A C 1
ATOM 2883 O O . TYR A 1 370 ? -9.034 -3.393 2.098 1.00 90.00 370 TYR A O 1
ATOM 2891 N N . ASN A 1 371 ? -7.996 -3.625 4.058 1.00 85.69 371 ASN A N 1
ATOM 2892 C CA . ASN A 1 371 ? -8.778 -2.591 4.731 1.00 85.69 371 ASN A CA 1
ATOM 2893 C C . ASN A 1 371 ? -8.523 -1.214 4.111 1.00 85.69 371 ASN A C 1
ATOM 2895 O O . ASN A 1 371 ? -9.447 -0.411 4.035 1.00 85.69 371 ASN A O 1
ATOM 2899 N N . VAL A 1 372 ? -7.291 -0.948 3.665 1.00 87.50 372 VAL A N 1
ATOM 2900 C CA . VAL A 1 372 ? -6.935 0.305 2.984 1.00 87.50 372 VAL A CA 1
ATOM 2901 C C . VAL A 1 372 ? -7.574 0.368 1.598 1.00 87.50 372 VAL A C 1
ATOM 2903 O O . VAL A 1 372 ? -8.200 1.367 1.262 1.00 87.50 372 VAL A O 1
ATOM 2906 N N . TRP A 1 373 ? -7.497 -0.710 0.819 1.00 90.62 373 TRP A N 1
ATOM 2907 C CA . TRP A 1 373 ? -8.164 -0.790 -0.483 1.00 90.62 373 TRP A CA 1
ATOM 2908 C C . TRP A 1 373 ? -9.688 -0.682 -0.359 1.00 90.62 373 TRP A C 1
ATOM 2910 O O . TRP A 1 373 ? -10.326 0.067 -1.095 1.00 90.62 373 TRP A O 1
ATOM 2920 N N . ASP A 1 374 ? -10.282 -1.338 0.638 1.00 87.06 374 ASP A N 1
ATOM 2921 C CA . ASP A 1 374 ? -11.708 -1.230 0.940 1.00 87.06 374 ASP A CA 1
ATOM 2922 C C . ASP A 1 374 ? -12.131 0.192 1.348 1.00 87.06 374 ASP A C 1
ATOM 2924 O O . ASP A 1 374 ? -13.318 0.513 1.298 1.00 87.06 374 ASP A O 1
ATOM 2928 N N . LEU A 1 375 ? -11.213 1.033 1.832 1.00 82.19 375 LEU A N 1
ATOM 2929 C CA . LEU A 1 375 ? -11.489 2.441 2.123 1.00 82.19 375 LEU A CA 1
ATOM 2930 C C . LEU A 1 375 ? -11.450 3.319 0.878 1.00 82.19 375 LEU A C 1
ATOM 2932 O O . LEU A 1 375 ? -11.897 4.451 0.984 1.00 82.19 375 LEU A O 1
ATOM 2936 N N . ILE A 1 376 ? -10.946 2.828 -0.254 1.00 85.88 376 ILE A N 1
ATOM 2937 C CA . ILE A 1 376 ? -10.822 3.571 -1.518 1.00 85.88 376 ILE A CA 1
ATOM 2938 C C . ILE A 1 376 ? -11.886 3.105 -2.509 1.00 85.88 376 ILE A C 1
ATOM 2940 O O . ILE A 1 376 ? -12.597 3.915 -3.088 1.00 85.88 376 ILE A O 1
ATOM 2944 N N . PHE A 1 377 ? -12.052 1.790 -2.664 1.00 88.06 377 PHE A N 1
ATOM 2945 C CA . PHE A 1 377 ? -13.035 1.223 -3.590 1.00 88.06 377 PHE A CA 1
ATOM 2946 C C . PHE A 1 377 ? -14.471 1.278 -3.044 1.00 88.06 377 PHE A C 1
ATOM 2948 O O . PHE A 1 377 ? -15.423 1.304 -3.826 1.00 88.06 377 PHE A O 1
ATOM 2955 N N . TYR A 1 378 ? -14.636 1.324 -1.714 1.00 83.81 378 TYR A N 1
ATOM 2956 C CA . TYR A 1 378 ? -15.940 1.282 -1.034 1.00 83.81 378 TYR A CA 1
ATOM 2957 C C . TYR A 1 378 ? -16.166 2.445 -0.049 1.00 83.81 378 TYR A C 1
ATOM 2959 O O . TYR A 1 378 ? -16.978 2.318 0.873 1.00 83.81 378 TYR A O 1
ATOM 2967 N N . THR A 1 379 ? -15.455 3.572 -0.203 1.00 72.25 379 THR A N 1
ATOM 2968 C CA . THR A 1 379 ? -15.495 4.725 0.723 1.00 72.25 379 THR A CA 1
ATOM 2969 C C . THR A 1 379 ? -16.914 5.224 0.975 1.00 72.25 379 THR A C 1
ATOM 2971 O O . THR A 1 379 ? -17.369 5.283 2.121 1.00 72.25 379 THR A O 1
ATOM 2974 N N . ASP A 1 380 ? -17.633 5.538 -0.103 1.00 68.19 380 ASP A N 1
ATOM 2975 C CA . ASP A 1 380 ? -18.917 6.225 -0.016 1.00 68.19 380 ASP A CA 1
ATOM 2976 C C . ASP A 1 380 ? -19.976 5.333 0.627 1.00 68.19 380 ASP A C 1
ATOM 2978 O O . ASP A 1 380 ? -20.833 5.819 1.359 1.00 68.19 380 ASP A O 1
ATOM 2982 N N . VAL A 1 381 ? -19.891 4.014 0.438 1.00 61.00 381 VAL A N 1
ATOM 2983 C CA . VAL A 1 381 ? -20.812 3.037 1.040 1.00 61.00 381 VAL A CA 1
ATOM 2984 C C . VAL A 1 381 ? -20.719 3.044 2.567 1.00 61.00 381 VAL A C 1
ATOM 2986 O O . VAL A 1 381 ? -21.736 2.960 3.252 1.00 61.00 381 VAL A O 1
ATOM 2989 N N . LYS A 1 382 ? -19.515 3.211 3.122 1.00 62.97 382 LYS A N 1
ATOM 2990 C CA . LYS A 1 382 ? -19.303 3.245 4.578 1.00 62.97 382 LYS A CA 1
ATOM 2991 C C . LYS A 1 382 ? -19.710 4.582 5.201 1.00 62.97 382 LYS A C 1
ATOM 2993 O O . LYS A 1 382 ? -20.136 4.609 6.353 1.00 62.97 382 LYS A O 1
ATOM 2998 N N . GLN A 1 383 ? -19.612 5.680 4.450 1.00 60.12 383 GLN A N 1
ATOM 2999 C CA . GLN A 1 383 ? -19.999 7.019 4.911 1.00 60.12 383 GLN A CA 1
ATOM 3000 C C . GLN A 1 383 ? -21.510 7.295 4.760 1.00 60.12 383 GLN A C 1
ATOM 3002 O O . GLN A 1 383 ? -22.086 8.056 5.538 1.00 60.12 383 GLN A O 1
ATOM 3007 N N . THR A 1 384 ? -22.189 6.641 3.810 1.00 53.34 384 THR A N 1
ATOM 3008 C CA . THR A 1 384 ? -23.609 6.880 3.462 1.00 53.34 384 THR A CA 1
ATOM 3009 C C . THR A 1 384 ? -24.642 6.236 4.391 1.00 53.34 384 THR A C 1
ATOM 3011 O O . THR A 1 384 ? -25.835 6.272 4.083 1.00 53.34 384 THR A O 1
ATOM 3014 N N . VAL A 1 385 ? -24.255 5.761 5.582 1.00 52.53 385 VAL A N 1
ATOM 3015 C CA . VAL A 1 385 ? -25.196 5.262 6.614 1.00 52.53 385 VAL A CA 1
ATOM 3016 C C . VAL A 1 385 ? -26.317 6.282 6.926 1.00 52.53 385 VAL A C 1
ATOM 3018 O O . VAL A 1 385 ? -27.385 5.902 7.400 1.00 52.53 385 VAL A O 1
ATOM 3021 N N . GLN A 1 386 ? -26.121 7.572 6.613 1.00 49.25 386 GLN A N 1
ATOM 3022 C CA . GLN A 1 386 ? -27.097 8.646 6.842 1.00 49.25 386 GLN A CA 1
ATOM 3023 C C . GLN A 1 386 ? -27.893 9.097 5.591 1.00 49.25 386 GLN A C 1
ATOM 3025 O O . GLN A 1 386 ? -29.010 9.591 5.748 1.00 49.25 386 GLN A O 1
ATOM 3030 N N . THR A 1 387 ? -27.392 8.898 4.362 1.00 49.78 387 THR A N 1
ATOM 3031 C CA . THR A 1 387 ? -28.071 9.274 3.095 1.00 49.78 387 THR A CA 1
ATOM 3032 C C . THR A 1 387 ? -27.767 8.258 1.977 1.00 49.78 387 THR A C 1
ATOM 3034 O O . THR A 1 387 ? -26.768 8.402 1.275 1.00 49.78 387 THR A O 1
ATOM 3037 N N . PRO A 1 388 ? -28.622 7.237 1.772 1.00 51.53 388 PRO A N 1
ATOM 3038 C CA . PRO A 1 388 ? -28.288 6.055 0.963 1.00 51.53 388 PRO A CA 1
ATOM 3039 C C . PRO A 1 388 ? -28.198 6.233 -0.565 1.00 51.53 388 PRO A C 1
ATOM 3041 O O . PRO A 1 388 ? -27.724 5.322 -1.238 1.00 51.53 388 PRO A O 1
ATOM 3044 N N . SER A 1 389 ? -28.706 7.326 -1.151 1.00 54.22 389 SER A N 1
ATOM 3045 C CA . SER A 1 389 ? -29.017 7.343 -2.595 1.00 54.22 389 SER A CA 1
ATOM 3046 C C . SER A 1 389 ? -27.831 7.579 -3.535 1.00 54.22 389 SER A C 1
ATOM 3048 O O . SER A 1 389 ? -27.959 7.306 -4.726 1.00 54.22 389 SER A O 1
ATOM 3050 N N . ASP A 1 390 ? -26.696 8.065 -3.027 1.00 62.84 390 ASP A N 1
ATOM 3051 C CA . ASP A 1 390 ? -25.570 8.526 -3.860 1.00 62.84 390 ASP A CA 1
ATOM 3052 C C . ASP A 1 390 ? -24.250 7.779 -3.625 1.00 62.84 390 ASP A C 1
ATOM 3054 O O . ASP A 1 390 ? -23.228 8.154 -4.195 1.00 62.84 390 ASP A O 1
ATOM 3058 N N . GLY A 1 391 ? -24.261 6.706 -2.824 1.00 73.75 391 GLY A N 1
ATOM 3059 C CA . GLY A 1 391 ? -23.058 5.918 -2.555 1.00 73.75 391 GLY A CA 1
ATOM 3060 C C . GLY A 1 391 ? -22.460 5.340 -3.840 1.00 73.75 391 GLY A C 1
ATOM 3061 O O . GLY A 1 391 ? -23.161 4.668 -4.602 1.00 73.75 391 GLY A O 1
ATOM 3062 N N . ARG A 1 392 ? -21.172 5.594 -4.080 1.00 83.19 392 ARG A N 1
ATOM 3063 C CA . ARG A 1 392 ? -20.423 5.062 -5.222 1.00 83.19 392 ARG A CA 1
ATOM 3064 C C . ARG A 1 392 ? -19.517 3.924 -4.776 1.00 83.19 392 ARG A C 1
ATOM 3066 O O . ARG A 1 392 ? -18.998 3.925 -3.662 1.00 83.19 392 ARG A O 1
ATOM 3073 N N . ILE A 1 393 ? -19.338 2.950 -5.656 1.00 87.62 393 ILE A N 1
ATOM 3074 C CA . ILE A 1 393 ? -18.269 1.963 -5.533 1.00 87.62 393 ILE A CA 1
ATOM 3075 C C . ILE A 1 393 ? -17.463 1.939 -6.816 1.00 87.62 393 ILE A C 1
ATOM 3077 O O . ILE A 1 393 ? -17.982 2.245 -7.889 1.00 87.62 393 ILE A O 1
ATOM 3081 N N . ALA A 1 394 ? -16.202 1.562 -6.694 1.00 90.06 394 ALA A N 1
ATOM 3082 C CA . ALA A 1 394 ? -15.352 1.278 -7.831 1.00 90.06 394 ALA A CA 1
ATOM 3083 C C . ALA A 1 394 ? -15.122 -0.231 -7.936 1.00 90.06 394 ALA A C 1
ATOM 3085 O O . ALA A 1 394 ? -15.095 -0.940 -6.927 1.00 90.06 394 ALA A O 1
ATOM 3086 N N . TRP A 1 395 ? -14.916 -0.715 -9.154 1.00 91.56 395 TRP A N 1
ATOM 3087 C CA . TRP A 1 395 ? -14.332 -2.027 -9.410 1.00 91.56 395 TRP A CA 1
ATOM 3088 C C . TRP A 1 395 ? -13.399 -1.964 -10.611 1.00 91.56 395 TRP A C 1
ATOM 3090 O O . TRP A 1 395 ? -13.550 -1.139 -11.513 1.00 91.56 395 TRP A O 1
ATOM 3100 N N . ILE A 1 396 ? -12.425 -2.857 -10.620 1.00 94.81 396 ILE A N 1
ATOM 3101 C CA . ILE A 1 396 ? -11.455 -3.017 -11.689 1.00 94.81 396 ILE A CA 1
ATOM 3102 C C . ILE A 1 396 ? -12.086 -3.912 -12.753 1.00 94.81 396 ILE A C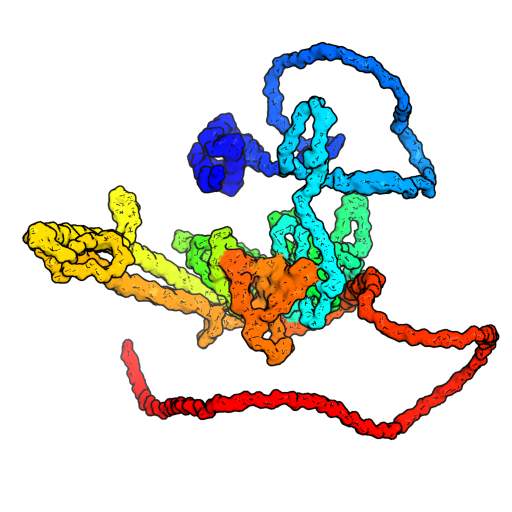 1
ATOM 3104 O O . ILE A 1 396 ? -12.495 -5.041 -12.475 1.00 94.81 396 ILE A O 1
ATOM 3108 N N . SER A 1 397 ? -12.199 -3.381 -13.967 1.00 93.38 397 SER A N 1
ATOM 3109 C CA . SER A 1 397 ? -12.735 -4.113 -15.119 1.00 93.38 397 SER A CA 1
ATOM 3110 C C . SER A 1 397 ? -11.641 -4.885 -15.838 1.00 93.38 397 SER A C 1
ATOM 3112 O O . SER A 1 397 ? -11.849 -6.039 -16.194 1.00 93.38 397 SER A O 1
ATOM 3114 N N . TYR A 1 398 ? -10.474 -4.260 -16.000 1.00 92.31 398 TYR A N 1
ATOM 3115 C CA . TYR A 1 398 ? -9.290 -4.883 -16.577 1.00 92.31 398 TYR A CA 1
ATOM 3116 C C . TYR A 1 398 ? -8.104 -4.599 -15.655 1.00 92.31 398 TYR A C 1
ATOM 3118 O O . TYR A 1 398 ? -7.665 -3.448 -15.578 1.00 92.31 398 TYR A O 1
ATOM 3126 N N . PRO A 1 399 ? -7.642 -5.594 -14.879 1.00 94.31 399 PRO A N 1
ATOM 3127 C CA . PRO A 1 399 ? -6.507 -5.411 -13.991 1.00 94.31 399 PRO A CA 1
ATOM 3128 C C . PRO A 1 399 ? -5.195 -5.425 -14.776 1.00 94.31 399 PRO A C 1
ATOM 3130 O O . PRO A 1 399 ? -5.062 -6.161 -15.749 1.00 94.31 399 PRO A O 1
ATOM 3133 N N . ALA A 1 400 ? -4.226 -4.626 -14.330 1.00 95.00 400 ALA A N 1
ATOM 3134 C CA . ALA A 1 400 ? -2.883 -4.654 -14.890 1.00 95.00 400 ALA A CA 1
ATOM 3135 C C . ALA A 1 400 ? -2.103 -5.887 -14.424 1.00 95.00 400 ALA A C 1
ATOM 3137 O O . ALA A 1 400 ? -2.258 -6.320 -13.276 1.00 95.00 400 ALA A O 1
ATOM 3138 N N . ASP A 1 401 ? -1.200 -6.401 -15.258 1.00 95.38 401 ASP A N 1
ATOM 3139 C CA . ASP A 1 401 ? -0.320 -7.508 -14.858 1.00 95.38 401 ASP A CA 1
ATOM 3140 C C . ASP A 1 401 ? 0.638 -7.110 -13.729 1.00 95.38 401 ASP A C 1
ATOM 3142 O O . ASP A 1 401 ? 1.005 -7.935 -12.888 1.00 95.38 401 ASP A O 1
ATOM 3146 N N . VAL A 1 402 ? 1.015 -5.830 -13.679 1.00 96.38 402 VAL A N 1
ATOM 3147 C CA . VAL A 1 402 ? 1.833 -5.235 -12.625 1.00 96.38 402 VAL A CA 1
ATOM 3148 C C . VAL A 1 402 ? 1.094 -4.068 -11.981 1.00 96.38 402 VAL A C 1
ATOM 3150 O O . VAL A 1 402 ? 0.816 -3.049 -12.608 1.00 96.38 402 VAL A O 1
ATOM 3153 N N . ILE A 1 403 ? 0.818 -4.199 -10.685 1.00 96.19 403 ILE A N 1
ATOM 3154 C CA . ILE A 1 403 ? 0.106 -3.200 -9.888 1.00 96.19 403 ILE A CA 1
ATOM 3155 C C . ILE A 1 403 ? 1.098 -2.452 -9.007 1.00 96.19 403 ILE A C 1
ATOM 3157 O O . ILE A 1 403 ? 1.798 -3.044 -8.182 1.00 96.19 403 ILE A O 1
ATOM 3161 N N . THR A 1 404 ? 1.101 -1.125 -9.137 1.00 95.94 404 THR A N 1
ATOM 3162 C CA . THR A 1 404 ? 1.901 -0.231 -8.296 1.00 95.94 404 THR A CA 1
ATOM 3163 C C . THR A 1 404 ? 0.996 0.526 -7.332 1.00 95.94 404 THR A C 1
ATOM 3165 O O . THR A 1 404 ? 0.022 1.156 -7.736 1.00 95.94 404 THR A O 1
ATOM 3168 N N . CYS A 1 405 ? 1.313 0.480 -6.041 1.00 94.69 405 CYS A N 1
ATOM 3169 C CA . CYS A 1 405 ? 0.569 1.167 -4.986 1.00 94.69 405 CYS A CA 1
ATOM 3170 C C . CYS A 1 405 ? 1.501 2.039 -4.157 1.00 94.69 405 CYS A C 1
ATOM 3172 O O . CYS A 1 405 ? 2.614 1.626 -3.842 1.00 94.69 405 CYS A O 1
ATOM 3174 N N . ARG A 1 406 ? 1.037 3.209 -3.725 1.00 91.88 406 ARG A N 1
ATOM 3175 C CA . ARG A 1 406 ? 1.790 4.086 -2.825 1.00 91.88 406 ARG A CA 1
ATOM 3176 C C . ARG A 1 406 ? 0.997 4.365 -1.565 1.00 91.88 406 ARG A C 1
ATOM 3178 O O . ARG A 1 406 ? -0.056 4.988 -1.640 1.00 91.88 406 ARG A O 1
ATOM 3185 N N . LEU A 1 407 ? 1.519 3.951 -0.415 1.00 88.62 407 LEU A N 1
ATOM 3186 C CA . LEU A 1 407 ? 0.910 4.254 0.875 1.00 88.62 407 LEU A CA 1
ATOM 3187 C C . LEU A 1 407 ? 1.320 5.644 1.352 1.00 88.62 407 LEU A C 1
ATOM 3189 O O . LEU A 1 407 ? 2.506 5.935 1.497 1.00 88.62 407 LEU A O 1
ATOM 3193 N N . GLN A 1 408 ? 0.329 6.487 1.627 1.00 80.25 408 GLN A N 1
ATOM 3194 C CA . GLN A 1 408 ? 0.511 7.811 2.210 1.00 80.25 408 GLN A CA 1
ATOM 3195 C C . GLN A 1 408 ? -0.207 7.873 3.557 1.00 80.25 408 GLN A C 1
ATOM 3197 O O . GLN A 1 408 ? -1.412 7.642 3.652 1.00 80.25 408 GLN A O 1
ATOM 3202 N N . TYR A 1 409 ? 0.547 8.193 4.606 1.00 72.38 409 TYR A N 1
ATOM 3203 C CA . TYR A 1 409 ? 0.013 8.365 5.953 1.00 72.38 409 TYR A CA 1
ATOM 3204 C C . TYR A 1 409 ? -0.232 9.850 6.221 1.00 72.38 409 TYR A C 1
ATOM 3206 O O . TYR A 1 409 ? 0.570 10.696 5.824 1.00 72.38 409 TYR A O 1
ATOM 3214 N N . GLY A 1 410 ? -1.312 10.166 6.940 1.00 61.41 410 GLY A N 1
ATOM 3215 C CA . GLY A 1 410 ? -1.504 11.502 7.507 1.00 61.41 410 GLY A CA 1
ATOM 3216 C C . GLY A 1 410 ? -0.356 11.876 8.455 1.00 61.41 410 GLY A C 1
ATOM 3217 O O . GLY A 1 410 ? 0.257 10.998 9.065 1.00 61.41 410 GLY A O 1
ATOM 3218 N N . ALA A 1 411 ? -0.073 13.176 8.583 1.00 54.78 411 ALA A N 1
ATOM 3219 C CA . ALA A 1 411 ? 1.106 13.736 9.262 1.00 54.78 411 ALA A CA 1
ATOM 3220 C C . ALA A 1 411 ? 1.366 13.213 10.698 1.00 54.78 411 ALA A C 1
ATOM 3222 O O . ALA A 1 411 ? 2.504 13.253 11.174 1.00 54.78 411 ALA A O 1
ATOM 3223 N N . GLU A 1 412 ? 0.344 12.686 11.378 1.00 54.44 412 GLU A N 1
ATOM 3224 C CA . GLU A 1 412 ? 0.418 12.206 12.764 1.00 54.44 412 GLU A CA 1
ATOM 3225 C C . GLU A 1 412 ? 0.426 10.666 12.902 1.00 54.44 412 GLU A C 1
ATOM 3227 O O . GLU A 1 412 ? 0.759 10.137 13.968 1.00 54.44 412 GLU A O 1
ATOM 3232 N N . MET A 1 413 ? 0.174 9.910 11.825 1.00 54.22 413 MET A N 1
ATOM 3233 C CA . MET A 1 413 ? 0.010 8.453 11.886 1.00 54.22 413 MET A CA 1
ATOM 3234 C C . MET A 1 413 ? 1.335 7.680 11.849 1.00 54.22 413 MET A C 1
ATOM 3236 O O . MET A 1 413 ? 2.075 7.673 10.871 1.00 54.22 413 MET A O 1
ATOM 3240 N N . GLY A 1 414 ? 1.592 6.939 12.930 1.00 54.97 414 GLY A N 1
ATOM 3241 C CA . GLY A 1 414 ? 2.641 5.924 13.052 1.00 54.97 414 GLY A CA 1
ATOM 3242 C C . GLY A 1 414 ? 2.073 4.516 13.237 1.00 54.97 414 GLY A C 1
ATOM 3243 O O . GLY A 1 414 ? 2.588 3.764 14.066 1.00 54.97 414 GLY A O 1
ATOM 3244 N N . LYS A 1 415 ? 0.974 4.172 12.553 1.00 64.75 415 LYS A N 1
ATOM 3245 C CA . LYS A 1 415 ? 0.390 2.826 12.624 1.00 64.75 415 LYS A CA 1
ATOM 3246 C C . LYS A 1 415 ? 1.011 1.932 11.554 1.00 64.75 415 LYS A C 1
ATOM 3248 O O . LYS A 1 415 ? 1.118 2.332 10.404 1.00 64.75 415 LYS A O 1
ATOM 3253 N N . GLU A 1 416 ? 1.424 0.743 11.962 1.00 75.81 416 GLU A N 1
ATOM 3254 C CA . GLU A 1 416 ? 1.945 -0.294 11.074 1.00 75.81 416 GLU A CA 1
ATOM 3255 C C . GLU A 1 416 ? 0.774 -0.976 10.358 1.00 75.81 416 GLU A C 1
ATOM 3257 O O . GLU A 1 416 ? -0.222 -1.331 10.999 1.00 75.81 416 GLU A O 1
ATOM 3262 N N . ILE A 1 417 ? 0.872 -1.098 9.035 1.00 84.19 417 ILE A N 1
ATOM 3263 C CA . ILE A 1 417 ? -0.112 -1.790 8.201 1.00 84.19 417 ILE A CA 1
ATOM 3264 C C . ILE A 1 417 ? 0.487 -3.122 7.785 1.00 84.19 417 ILE A C 1
ATOM 3266 O O . ILE A 1 417 ? 1.596 -3.169 7.256 1.00 84.19 417 ILE A O 1
ATOM 3270 N N . ASP A 1 418 ? -0.270 -4.192 7.998 1.00 88.50 418 ASP A N 1
ATOM 3271 C CA . ASP A 1 418 ? 0.114 -5.525 7.556 1.00 88.50 418 ASP A CA 1
ATOM 3272 C C . ASP A 1 418 ? 0.014 -5.625 6.026 1.00 88.50 418 ASP A C 1
ATOM 3274 O O . ASP A 1 418 ? -1.072 -5.501 5.441 1.00 88.50 418 ASP A O 1
ATOM 3278 N N . ILE A 1 419 ? 1.168 -5.792 5.382 1.00 90.69 419 ILE A N 1
ATOM 3279 C CA . ILE A 1 419 ? 1.303 -5.901 3.930 1.00 90.69 419 ILE A CA 1
ATOM 3280 C C . ILE A 1 419 ? 1.595 -7.365 3.605 1.00 90.69 419 ILE A C 1
ATOM 3282 O O . ILE A 1 419 ? 2.637 -7.876 4.018 1.00 90.69 419 ILE A O 1
ATOM 3286 N N . PRO A 1 420 ? 0.697 -8.051 2.881 1.00 91.75 420 PRO A N 1
ATOM 3287 C CA . PRO A 1 420 ? 0.878 -9.459 2.576 1.00 91.75 420 PRO A CA 1
ATOM 3288 C C . PRO A 1 420 ? 1.895 -9.660 1.446 1.00 91.75 420 PRO A C 1
ATOM 3290 O O . PRO A 1 420 ? 1.986 -8.860 0.521 1.00 91.75 420 PRO A O 1
ATOM 3293 N N . GLU A 1 421 ? 2.632 -10.772 1.475 1.00 91.00 421 GLU A N 1
ATOM 3294 C CA . GLU A 1 421 ? 3.503 -11.158 0.354 1.00 91.00 421 GLU A CA 1
ATOM 3295 C C . GLU A 1 421 ? 2.688 -11.580 -0.883 1.00 91.00 421 GLU A C 1
ATOM 3297 O O . GLU A 1 421 ? 3.109 -11.364 -2.018 1.00 91.00 421 GLU A O 1
ATOM 3302 N N . VAL A 1 422 ? 1.512 -12.174 -0.653 1.00 92.69 422 VAL A N 1
ATOM 3303 C CA . VAL A 1 422 ? 0.565 -12.588 -1.691 1.00 92.69 422 VAL A CA 1
ATOM 3304 C C . VAL A 1 422 ? -0.740 -11.827 -1.508 1.00 92.69 422 VAL A C 1
ATOM 3306 O O . VAL A 1 422 ? -1.366 -11.889 -0.450 1.00 92.69 422 VAL A O 1
ATOM 3309 N N . PHE A 1 423 ? -1.154 -11.129 -2.553 1.00 93.56 423 PHE A N 1
ATOM 3310 C CA . PHE A 1 423 ? -2.357 -10.316 -2.596 1.00 93.56 423 PHE A CA 1
ATOM 3311 C C . PHE A 1 423 ? -3.312 -10.873 -3.653 1.00 93.56 423 PHE A C 1
ATOM 3313 O O . PHE A 1 423 ? -2.876 -11.272 -4.727 1.00 93.56 423 PHE A O 1
ATOM 3320 N N . TYR A 1 424 ? -4.607 -10.925 -3.356 1.00 94.44 424 TYR A N 1
ATOM 3321 C CA . TYR A 1 424 ? -5.627 -11.382 -4.295 1.00 94.44 424 TYR A CA 1
ATOM 3322 C C . TYR A 1 424 ? -6.543 -10.223 -4.655 1.00 94.44 424 TYR A C 1
ATOM 3324 O O . TYR A 1 424 ? -7.110 -9.570 -3.778 1.00 94.44 424 TYR A O 1
ATOM 3332 N N . LEU A 1 425 ? -6.690 -9.961 -5.952 1.00 92.75 425 LEU A N 1
ATOM 3333 C CA . LEU A 1 425 ? -7.436 -8.798 -6.434 1.00 92.75 425 LEU A CA 1
ATOM 3334 C C . LEU A 1 425 ? -8.940 -9.070 -6.577 1.00 92.75 425 LEU A C 1
ATOM 3336 O O . LEU A 1 425 ? -9.711 -8.137 -6.770 1.00 92.75 425 LEU A O 1
ATOM 3340 N N . ASP A 1 426 ? -9.375 -10.327 -6.449 1.00 91.88 426 ASP A N 1
ATOM 3341 C CA . ASP A 1 426 ? -10.742 -10.792 -6.722 1.00 91.88 426 ASP A CA 1
ATOM 3342 C C . ASP A 1 426 ? -11.838 -9.992 -6.018 1.00 91.88 426 ASP A C 1
ATOM 3344 O O . ASP A 1 426 ? -12.915 -9.797 -6.576 1.00 91.88 426 ASP A O 1
ATOM 3348 N N . ARG A 1 427 ? -11.557 -9.472 -4.818 1.00 90.12 427 ARG A N 1
ATOM 3349 C CA . ARG A 1 427 ? -12.481 -8.618 -4.059 1.00 90.12 427 ARG A CA 1
ATOM 3350 C C . ARG A 1 427 ? -12.769 -7.278 -4.739 1.00 90.12 427 ARG A C 1
ATOM 3352 O O . ARG A 1 427 ? -13.713 -6.619 -4.330 1.00 90.12 427 ARG A O 1
ATOM 3359 N N . TYR A 1 428 ? -11.981 -6.859 -5.723 1.00 92.44 428 TYR A N 1
ATOM 3360 C CA . TYR A 1 428 ? -12.112 -5.576 -6.418 1.00 92.44 428 TYR A CA 1
ATOM 3361 C C . TYR A 1 428 ? -12.419 -5.745 -7.908 1.00 92.44 428 TYR A C 1
ATOM 3363 O O . TYR A 1 428 ? -12.531 -4.745 -8.610 1.00 92.44 428 TYR A O 1
ATOM 3371 N N . LEU A 1 429 ? -12.564 -6.978 -8.401 1.00 93.12 429 LEU A N 1
ATOM 3372 C CA . LEU A 1 429 ? -12.829 -7.257 -9.810 1.00 93.12 429 LEU A CA 1
ATOM 3373 C C . LEU A 1 429 ? -14.319 -7.191 -10.141 1.00 93.12 429 LEU A C 1
ATOM 3375 O O . LEU A 1 429 ? -15.173 -7.665 -9.388 1.00 93.12 429 LEU A O 1
ATOM 3379 N N . LYS A 1 430 ? -14.622 -6.684 -11.336 1.00 91.06 430 LYS A N 1
ATOM 3380 C CA . LYS A 1 430 ? -15.981 -6.642 -11.889 1.00 91.06 430 LYS A CA 1
ATOM 3381 C C . LYS A 1 430 ? -16.624 -8.030 -11.996 1.00 91.06 430 LYS A C 1
ATOM 3383 O O . LYS A 1 430 ? -17.818 -8.177 -11.722 1.00 91.06 430 LYS A O 1
ATOM 3388 N N . ASP A 1 431 ? -15.832 -9.047 -12.331 1.00 90.50 431 ASP A N 1
ATOM 3389 C CA . ASP A 1 431 ? -16.294 -10.428 -12.523 1.00 90.50 431 ASP A CA 1
ATOM 3390 C C . ASP A 1 431 ? -16.916 -11.039 -11.261 1.00 90.50 431 ASP A C 1
ATOM 3392 O O . ASP A 1 431 ? -17.798 -11.889 -11.356 1.00 90.50 431 ASP A O 1
ATOM 3396 N N . ARG A 1 432 ? -16.491 -10.578 -10.077 1.00 89.31 432 ARG A N 1
ATOM 3397 C CA . ARG A 1 432 ? -16.982 -11.028 -8.763 1.00 89.31 432 ARG A CA 1
ATOM 3398 C C . ARG A 1 432 ? -17.958 -10.046 -8.118 1.00 89.31 432 ARG A C 1
ATOM 3400 O O . ARG A 1 432 ? -18.178 -10.073 -6.906 1.00 89.31 432 ARG A O 1
ATOM 3407 N N . SER A 1 433 ? -18.529 -9.139 -8.909 1.00 86.69 433 SER A N 1
ATOM 3408 C CA . SER A 1 433 ? -19.363 -8.048 -8.394 1.00 86.69 433 SER A CA 1
ATOM 3409 C C . SER A 1 433 ? -20.559 -8.542 -7.571 1.00 86.69 433 SER A C 1
ATOM 3411 O O . SER A 1 433 ? -20.870 -7.943 -6.543 1.00 86.69 433 SER A O 1
ATOM 3413 N N . GLU A 1 434 ? -21.217 -9.641 -7.953 1.00 87.88 434 GLU A N 1
ATOM 3414 C CA . GLU A 1 434 ? -22.364 -10.188 -7.211 1.00 87.88 434 GLU A CA 1
ATOM 3415 C C . GLU A 1 434 ? -21.982 -10.685 -5.809 1.00 87.88 434 GLU A C 1
ATOM 3417 O O . GLU A 1 434 ? -22.671 -10.405 -4.818 1.00 87.88 434 GLU A O 1
ATOM 3422 N N . GLU A 1 435 ? -20.865 -11.402 -5.708 1.00 88.81 435 GLU A N 1
ATOM 3423 C CA . GLU A 1 435 ? -20.301 -11.869 -4.448 1.00 88.81 435 GLU A CA 1
ATOM 3424 C C . GLU A 1 435 ? -19.870 -10.693 -3.569 1.00 88.81 435 GLU A C 1
ATOM 3426 O O . GLU A 1 435 ? -20.195 -10.663 -2.380 1.00 88.81 435 GLU A O 1
ATOM 3431 N N . ILE A 1 436 ? -19.229 -9.683 -4.161 1.00 86.94 436 ILE A N 1
ATOM 3432 C CA . ILE A 1 436 ? -18.818 -8.458 -3.467 1.00 86.94 436 ILE A CA 1
ATOM 3433 C C . ILE A 1 436 ? -20.034 -7.715 -2.914 1.00 86.94 436 ILE A C 1
ATOM 3435 O O . ILE A 1 436 ? -20.025 -7.341 -1.746 1.00 86.94 436 ILE A O 1
ATOM 3439 N N . PHE A 1 437 ? -21.110 -7.539 -3.689 1.00 85.31 437 PHE A N 1
ATOM 3440 C CA . PHE A 1 437 ? -22.335 -6.897 -3.193 1.00 85.31 437 PHE A CA 1
ATOM 3441 C C . PHE A 1 437 ? -22.917 -7.622 -1.979 1.00 85.31 437 PHE A C 1
ATOM 3443 O O . PHE A 1 437 ? -23.409 -6.973 -1.054 1.00 85.31 437 PHE A O 1
ATOM 3450 N N . THR A 1 438 ? -22.845 -8.954 -1.972 1.00 87.94 438 THR A N 1
ATOM 3451 C CA . THR A 1 438 ? -23.271 -9.763 -0.823 1.00 87.94 438 THR A CA 1
ATOM 3452 C C . THR A 1 438 ? -22.397 -9.449 0.393 1.00 87.94 438 THR A C 1
ATOM 3454 O O . THR A 1 438 ? -22.925 -9.078 1.437 1.00 87.94 438 THR A O 1
ATOM 3457 N N . ILE A 1 439 ? -21.066 -9.483 0.233 1.00 87.00 439 ILE A N 1
ATOM 3458 C CA . ILE A 1 439 ? -20.112 -9.145 1.303 1.00 87.00 439 ILE A CA 1
ATOM 3459 C C . ILE A 1 439 ? -20.349 -7.723 1.829 1.00 87.00 439 ILE A C 1
ATOM 3461 O O . ILE A 1 439 ? -20.370 -7.521 3.041 1.00 87.00 439 ILE A O 1
ATOM 3465 N N . GLN A 1 440 ? -20.528 -6.735 0.947 1.00 83.81 440 GLN A N 1
ATOM 3466 C CA . GLN A 1 440 ? -20.725 -5.338 1.341 1.00 83.81 440 GLN A CA 1
ATOM 3467 C C . GLN A 1 440 ? -22.050 -5.136 2.080 1.00 83.81 440 GLN A C 1
ATOM 3469 O O . GLN A 1 440 ? -22.087 -4.425 3.081 1.00 83.81 440 GLN A O 1
ATOM 3474 N N . THR A 1 441 ? -23.123 -5.797 1.641 1.00 84.50 441 THR A N 1
ATOM 3475 C CA . THR A 1 441 ? -24.422 -5.745 2.330 1.00 84.50 441 THR A CA 1
ATOM 3476 C C . THR A 1 441 ? -24.313 -6.342 3.733 1.00 84.50 441 THR A C 1
ATOM 3478 O O . THR A 1 441 ? -24.681 -5.688 4.707 1.00 84.50 441 THR A O 1
ATOM 3481 N N . ASP A 1 442 ? -23.707 -7.525 3.857 1.00 85.81 442 ASP A N 1
ATOM 3482 C CA . ASP A 1 442 ? -23.488 -8.177 5.151 1.00 85.81 442 ASP A CA 1
ATOM 3483 C C . ASP A 1 442 ? -22.572 -7.339 6.066 1.00 85.81 442 ASP A C 1
ATOM 3485 O O . ASP A 1 442 ? -22.766 -7.277 7.283 1.00 85.81 442 ASP A O 1
ATOM 3489 N N . MET A 1 443 ? -21.576 -6.654 5.490 1.00 81.81 443 MET A N 1
ATOM 3490 C CA . MET A 1 443 ? -20.673 -5.763 6.219 1.00 81.81 443 MET A CA 1
ATOM 3491 C C . MET A 1 443 ? -21.393 -4.514 6.742 1.00 81.81 443 MET A C 1
ATOM 3493 O O . MET A 1 443 ? -21.139 -4.097 7.874 1.00 81.81 443 MET A O 1
ATOM 3497 N N . LEU A 1 444 ? -22.304 -3.932 5.959 1.00 80.31 444 LEU A N 1
ATOM 3498 C CA . LEU A 1 444 ? -23.144 -2.815 6.396 1.00 80.31 444 LEU A CA 1
ATOM 3499 C C . LEU A 1 444 ? -24.076 -3.228 7.537 1.00 80.31 444 LEU A C 1
ATOM 3501 O O . LEU A 1 444 ? -24.164 -2.517 8.541 1.00 80.31 444 LEU A O 1
ATOM 3505 N N . ASP A 1 445 ? -24.703 -4.399 7.434 1.00 84.06 445 ASP A N 1
ATOM 3506 C CA . ASP A 1 445 ? -25.538 -4.948 8.504 1.00 84.06 445 ASP A CA 1
ATOM 3507 C C . ASP A 1 445 ? -24.716 -5.189 9.782 1.00 84.06 445 ASP A C 1
ATOM 3509 O O . ASP A 1 445 ? -25.156 -4.880 10.896 1.00 84.06 445 ASP A O 1
ATOM 3513 N N . ALA A 1 446 ? -23.485 -5.691 9.650 1.00 83.38 446 ALA A N 1
ATOM 3514 C CA . ALA A 1 446 ? -22.563 -5.842 10.773 1.00 83.38 446 ALA A CA 1
ATOM 3515 C C . ALA A 1 446 ? -22.170 -4.486 11.396 1.00 83.38 446 ALA A C 1
ATOM 3517 O O . ALA A 1 446 ? -22.100 -4.372 12.626 1.00 83.38 446 ALA A O 1
ATOM 3518 N N . LEU A 1 447 ? -21.955 -3.446 10.585 1.00 79.88 447 LEU A N 1
ATOM 3519 C CA . LEU A 1 447 ? -21.628 -2.095 11.052 1.00 79.88 447 LEU A CA 1
ATOM 3520 C C . LEU A 1 447 ? -22.805 -1.438 11.793 1.00 79.88 447 LEU A C 1
ATOM 3522 O O . LEU A 1 447 ? -22.614 -0.856 12.866 1.00 79.88 447 LEU A O 1
ATOM 3526 N N . ASP A 1 448 ? -24.029 -1.577 11.283 1.00 83.12 448 ASP A N 1
ATOM 3527 C CA . ASP A 1 448 ? -25.244 -1.099 11.953 1.00 83.12 448 ASP A CA 1
ATOM 3528 C C . ASP A 1 448 ? -25.451 -1.823 13.295 1.00 83.12 448 ASP A C 1
ATOM 3530 O O . ASP A 1 448 ? -25.679 -1.201 14.338 1.00 83.12 448 ASP A O 1
ATOM 3534 N N . ASN A 1 449 ? -25.245 -3.142 13.322 1.00 85.06 449 ASN A N 1
ATOM 3535 C CA . ASN A 1 449 ? -25.279 -3.921 14.560 1.00 85.06 449 ASN A CA 1
ATOM 3536 C C . ASN A 1 449 ? -24.187 -3.499 15.558 1.00 85.06 449 ASN A C 1
ATOM 3538 O O . ASN A 1 449 ? -24.454 -3.421 16.762 1.00 85.06 449 ASN A O 1
ATOM 3542 N N . THR A 1 450 ? -22.984 -3.166 15.080 1.00 83.88 450 THR A N 1
ATOM 3543 C CA . THR A 1 450 ? -21.889 -2.626 15.906 1.00 83.88 450 THR A CA 1
ATOM 3544 C C . THR A 1 450 ? -22.277 -1.283 16.520 1.00 83.88 450 THR A C 1
ATOM 3546 O O . THR A 1 450 ? -22.099 -1.077 17.722 1.00 83.88 450 THR A O 1
ATOM 3549 N N . THR A 1 451 ? -22.885 -0.398 15.730 1.00 84.00 451 THR A N 1
ATOM 3550 C CA . THR A 1 451 ? -23.363 0.918 16.176 1.00 84.00 451 THR A CA 1
ATOM 3551 C C . THR A 1 451 ? -24.460 0.777 17.233 1.00 84.00 451 THR A C 1
ATOM 3553 O O . THR A 1 451 ? -24.381 1.380 18.306 1.00 84.00 451 THR A O 1
ATOM 3556 N N . LYS A 1 452 ? -25.448 -0.097 16.997 1.00 87.00 452 LYS A N 1
ATOM 3557 C CA . LYS A 1 452 ? -26.504 -0.423 17.971 1.00 87.00 452 LYS A CA 1
ATOM 3558 C C . LYS A 1 452 ? -25.920 -0.965 19.275 1.00 87.00 452 LYS A C 1
ATOM 3560 O O . LYS A 1 452 ? -26.330 -0.536 20.356 1.00 87.00 452 LYS A O 1
ATOM 3565 N N . LEU A 1 453 ? -24.945 -1.871 19.194 1.00 86.50 453 LEU A N 1
ATOM 3566 C CA . LEU A 1 453 ? -24.257 -2.395 20.372 1.00 86.50 453 LEU A CA 1
ATOM 3567 C C . LEU A 1 453 ? -23.453 -1.317 21.101 1.00 86.50 453 LEU A C 1
ATOM 3569 O O . LEU A 1 453 ? -23.494 -1.293 22.331 1.00 86.50 453 LEU A O 1
ATOM 3573 N N . GLY A 1 454 ? -22.799 -0.402 20.383 1.00 86.31 454 GLY A N 1
ATOM 3574 C CA . GLY A 1 454 ? -22.150 0.785 20.946 1.00 86.31 454 GLY A CA 1
ATOM 3575 C C . GLY A 1 454 ? -23.123 1.623 21.774 1.00 86.31 454 GLY A C 1
ATOM 3576 O O . GLY A 1 454 ? -22.897 1.834 22.961 1.00 86.31 454 GLY A O 1
ATOM 3577 N N . VAL A 1 455 ? -24.291 1.955 21.218 1.00 87.38 455 VAL A N 1
ATOM 3578 C CA . VAL A 1 455 ? -25.345 2.686 21.945 1.00 87.38 455 VAL A CA 1
ATOM 3579 C C . VAL A 1 455 ? -25.826 1.918 23.182 1.00 87.38 455 VAL A C 1
ATOM 3581 O O . VAL A 1 455 ? -26.063 2.516 24.233 1.00 87.38 455 VAL A O 1
ATOM 3584 N N . THR A 1 456 ? -25.984 0.590 23.105 1.00 85.94 456 THR A N 1
ATOM 3585 C CA . THR A 1 456 ? -26.352 -0.204 24.294 1.00 85.94 456 THR A CA 1
ATOM 3586 C C . THR A 1 456 ? -25.246 -0.237 25.344 1.00 85.94 456 THR A C 1
ATOM 3588 O O . THR A 1 456 ? -25.552 -0.171 26.533 1.00 85.94 456 THR A O 1
ATOM 3591 N N . ASN A 1 457 ? -23.982 -0.296 24.920 1.00 87.94 457 ASN A N 1
ATOM 3592 C CA . ASN A 1 457 ? -22.823 -0.229 25.796 1.00 87.94 457 ASN A CA 1
ATOM 3593 C C . ASN A 1 457 ? -22.809 1.113 26.533 1.00 87.94 457 ASN A C 1
ATOM 3595 O O . ASN A 1 457 ? -22.812 1.119 27.759 1.00 87.94 457 ASN A O 1
ATOM 3599 N N . ASP A 1 458 ? -22.952 2.220 25.807 1.00 86.38 458 ASP A N 1
ATOM 3600 C CA . ASP A 1 458 ? -22.955 3.568 26.377 1.00 86.38 458 ASP A CA 1
ATOM 3601 C C . ASP A 1 458 ? -24.143 3.796 27.318 1.00 86.38 458 ASP A C 1
ATOM 3603 O O . ASP A 1 458 ? -24.012 4.446 28.350 1.00 86.38 458 ASP A O 1
ATOM 3607 N N . ARG A 1 459 ? -25.313 3.208 27.045 1.00 86.00 459 ARG A N 1
ATOM 3608 C CA . ARG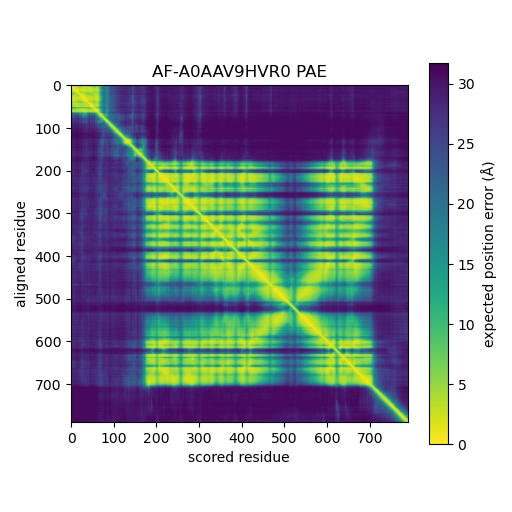 A 1 459 ? -26.457 3.260 27.980 1.00 86.00 459 ARG A CA 1
ATOM 3609 C C . ARG A 1 459 ? -26.167 2.580 29.320 1.00 86.00 459 ARG A C 1
ATOM 3611 O O . ARG A 1 459 ? -26.736 2.978 30.346 1.00 86.00 459 ARG A O 1
ATOM 3618 N N . ILE A 1 460 ? -25.334 1.541 29.308 1.00 85.12 460 ILE A N 1
ATOM 3619 C CA . ILE A 1 460 ? -24.952 0.784 30.500 1.00 85.12 460 ILE A CA 1
ATOM 3620 C C . ILE A 1 460 ? -23.811 1.495 31.229 1.00 85.12 460 ILE A C 1
ATOM 3622 O O . ILE A 1 460 ? -23.928 1.709 32.434 1.00 85.12 460 ILE A O 1
ATOM 3626 N N . THR A 1 461 ? -22.756 1.894 30.514 1.00 86.44 461 THR A N 1
ATOM 3627 C CA . THR A 1 461 ? -21.523 2.437 31.098 1.00 86.44 461 THR A CA 1
ATOM 3628 C C . THR A 1 461 ? -21.573 3.938 31.322 1.00 86.44 461 THR A C 1
ATOM 3630 O O . THR A 1 461 ? -20.982 4.414 32.274 1.00 86.44 461 THR A O 1
ATOM 3633 N N . THR A 1 462 ? -22.296 4.719 30.527 1.00 88.25 462 THR A N 1
ATOM 3634 C CA . THR A 1 462 ? -22.226 6.184 30.601 1.00 88.25 462 THR A CA 1
ATOM 3635 C C . THR A 1 462 ? -23.309 6.754 31.518 1.00 88.25 462 THR A C 1
ATOM 3637 O O . THR A 1 462 ? -24.484 6.366 31.496 1.00 88.25 462 THR A O 1
ATOM 3640 N N . TRP A 1 463 ? -22.927 7.702 32.370 1.00 85.56 463 TRP A N 1
ATOM 3641 C CA . TRP A 1 463 ? -23.843 8.541 33.136 1.00 85.56 463 TRP A CA 1
ATOM 3642 C C . TRP A 1 463 ? -23.613 10.010 32.797 1.00 85.56 463 TRP A C 1
ATOM 3644 O O . TRP A 1 463 ? -22.489 10.503 32.843 1.00 85.56 463 TRP A O 1
ATOM 3654 N N . GLU A 1 464 ? -24.688 10.716 32.465 1.00 86.75 464 GLU A N 1
ATOM 3655 C CA . GLU A 1 464 ? -24.662 12.151 32.206 1.00 86.75 464 GLU A CA 1
ATOM 3656 C C . GLU A 1 464 ? -25.160 12.897 33.442 1.00 86.75 464 GLU A C 1
ATOM 3658 O O . GLU A 1 464 ? -26.261 12.647 33.943 1.00 86.75 464 GLU A O 1
ATOM 3663 N N . ASN A 1 465 ? -24.355 13.837 33.936 1.00 83.06 465 ASN A N 1
ATOM 3664 C CA . ASN A 1 465 ? -24.778 14.681 35.038 1.00 83.06 465 ASN A CA 1
ATOM 3665 C C . ASN A 1 465 ? -25.886 15.642 34.568 1.00 83.06 465 ASN A C 1
ATOM 3667 O O . ASN A 1 465 ? -25.631 16.487 33.708 1.00 83.06 465 ASN A O 1
ATOM 3671 N N . PRO A 1 466 ? -27.089 15.616 35.168 1.00 82.81 466 PRO A N 1
ATOM 3672 C CA . PRO A 1 466 ? -28.214 16.431 34.710 1.00 82.81 466 PRO A CA 1
ATOM 3673 C C . PRO A 1 466 ? -27.991 17.942 34.872 1.00 82.81 466 PRO A C 1
ATOM 3675 O O . PRO A 1 466 ? -28.668 18.724 34.210 1.00 82.81 466 PRO A O 1
ATOM 3678 N N . LYS A 1 467 ? -27.066 18.365 35.745 1.00 82.81 467 LYS A N 1
ATOM 3679 C CA . LYS A 1 467 ? -26.773 19.782 36.014 1.00 82.81 467 LYS A CA 1
ATOM 3680 C C . LYS A 1 467 ? -25.582 20.305 35.223 1.00 82.81 467 LYS A C 1
ATOM 3682 O O . LYS A 1 467 ? -25.620 21.436 34.762 1.00 82.81 467 LYS A O 1
ATOM 3687 N N . THR A 1 468 ? -24.519 19.509 35.106 1.00 85.75 468 THR A N 1
ATOM 3688 C CA . THR A 1 468 ? -23.272 19.942 34.453 1.00 85.75 468 THR A CA 1
ATOM 3689 C C . THR A 1 468 ? -23.138 19.443 33.022 1.00 85.75 468 THR A C 1
ATOM 3691 O O . THR A 1 468 ? -22.179 19.819 32.358 1.00 85.75 468 THR A O 1
ATOM 3694 N N . LYS A 1 469 ? -24.052 18.576 32.557 1.00 82.69 469 LYS A N 1
ATOM 3695 C CA . LYS A 1 469 ? -24.025 17.942 31.228 1.00 82.69 469 LYS A CA 1
ATOM 3696 C C . LYS A 1 469 ? -22.747 17.154 30.918 1.00 82.69 469 LYS A C 1
ATOM 3698 O O . LYS A 1 469 ? -22.541 16.709 29.798 1.00 82.69 469 LYS A O 1
ATOM 3703 N N . LYS A 1 470 ? -21.903 16.927 31.927 1.00 87.38 470 LYS A N 1
ATOM 3704 C CA . LYS A 1 470 ? -20.675 16.149 31.801 1.00 87.38 470 LYS A CA 1
ATOM 3705 C C . LYS A 1 470 ? -21.012 14.660 31.817 1.00 87.38 470 LYS A C 1
ATOM 3707 O O . LYS A 1 470 ? -21.664 14.188 32.754 1.00 87.38 470 LYS A O 1
ATOM 3712 N N . THR A 1 471 ? -20.548 13.936 30.807 1.00 83.94 471 THR A N 1
ATOM 3713 C CA . THR A 1 471 ? -20.613 12.475 30.732 1.00 83.94 471 THR A CA 1
ATOM 3714 C C . THR A 1 471 ? -19.433 11.864 31.477 1.00 83.94 471 THR A C 1
ATOM 3716 O O . THR A 1 471 ? -18.290 12.287 31.305 1.00 83.94 471 THR A O 1
ATOM 3719 N N . VAL A 1 472 ? -19.708 10.883 32.330 1.00 85.06 472 VAL A N 1
ATOM 3720 C CA . VAL A 1 472 ? -18.707 10.142 33.105 1.00 85.06 472 VAL A CA 1
ATOM 3721 C C . VAL A 1 472 ? -19.028 8.654 33.000 1.00 85.06 472 VAL A C 1
ATOM 3723 O O . VAL A 1 472 ? -20.201 8.274 32.998 1.00 85.06 472 VAL A O 1
ATOM 3726 N N . ASP A 1 473 ? -18.002 7.810 32.914 1.00 87.56 473 ASP A N 1
ATOM 3727 C CA . ASP A 1 473 ? -18.176 6.359 32.992 1.00 87.56 473 ASP A CA 1
ATOM 3728 C C . ASP A 1 473 ? -18.603 5.959 34.419 1.00 87.56 473 ASP A C 1
ATOM 3730 O O . ASP A 1 473 ? -17.968 6.313 35.417 1.00 87.56 473 ASP A O 1
ATOM 3734 N N . ARG A 1 474 ? -19.706 5.218 34.522 1.00 86.31 474 ARG A N 1
ATOM 3735 C CA . ARG A 1 474 ? -20.276 4.677 35.758 1.00 86.31 474 ARG A CA 1
ATOM 3736 C C . ARG A 1 474 ? -19.316 3.730 36.454 1.00 86.31 474 ARG A C 1
ATOM 3738 O O . ARG A 1 474 ? -19.356 3.672 37.680 1.00 86.31 474 ARG A O 1
ATOM 3745 N N . ARG A 1 475 ? -18.466 3.010 35.712 1.00 86.44 475 ARG A N 1
ATOM 3746 C CA . ARG A 1 475 ? -17.441 2.135 36.301 1.00 86.44 475 ARG A CA 1
ATOM 3747 C C . ARG A 1 475 ? -16.438 2.949 37.091 1.00 86.44 475 ARG A C 1
ATOM 3749 O O . ARG A 1 475 ? -16.299 2.737 38.290 1.00 86.44 475 ARG A O 1
ATOM 3756 N N . VAL A 1 476 ? -15.853 3.948 36.435 1.00 88.69 476 VAL A N 1
ATOM 3757 C CA . VAL A 1 476 ? -14.879 4.858 37.044 1.00 88.69 476 VAL A CA 1
ATOM 3758 C C . VAL A 1 476 ? -15.497 5.569 38.248 1.00 88.69 476 VAL A C 1
ATOM 3760 O O . VAL A 1 476 ? -14.913 5.582 39.324 1.00 88.69 476 VAL A O 1
ATOM 3763 N N . MET A 1 477 ? -16.733 6.066 38.124 1.00 88.44 477 MET A N 1
ATOM 3764 C CA . MET A 1 477 ? -17.438 6.703 39.243 1.00 88.44 477 MET A CA 1
ATOM 3765 C C . MET A 1 477 ? -17.653 5.749 40.430 1.00 88.44 477 MET A C 1
ATOM 3767 O O . MET A 1 477 ? -17.524 6.151 41.587 1.00 88.44 477 MET A O 1
ATOM 3771 N N . ALA A 1 478 ? -18.018 4.494 40.170 1.00 88.19 478 ALA A N 1
ATOM 3772 C CA . ALA A 1 478 ? -18.244 3.512 41.222 1.00 88.19 478 ALA A CA 1
ATOM 3773 C C . ALA A 1 478 ? -16.931 3.070 41.891 1.00 88.19 478 ALA A C 1
ATOM 3775 O O . ALA A 1 478 ? -16.904 2.914 43.113 1.00 88.19 478 ALA A O 1
ATOM 3776 N N . GLU A 1 479 ? -15.845 2.931 41.128 1.00 90.19 479 GLU A N 1
ATOM 3777 C CA . GLU A 1 479 ? -14.496 2.672 41.644 1.00 90.19 479 GLU A CA 1
ATOM 3778 C C . GLU A 1 479 ? -13.998 3.830 42.521 1.00 90.19 479 GLU A C 1
ATOM 3780 O O . GLU A 1 479 ? -13.570 3.606 43.655 1.00 90.19 479 GLU A O 1
ATOM 3785 N N . GLU A 1 480 ? -14.148 5.075 42.061 1.00 90.44 480 GLU A N 1
ATOM 3786 C CA . GLU A 1 480 ? -13.824 6.273 42.843 1.00 90.44 480 GLU A CA 1
ATOM 3787 C C . GLU A 1 480 ? -14.661 6.355 44.128 1.00 90.44 480 GLU A C 1
ATOM 3789 O O . GLU A 1 480 ? -14.132 6.636 45.205 1.00 90.44 480 GLU A O 1
ATOM 3794 N N . ALA A 1 481 ? -15.962 6.060 44.057 1.00 90.81 481 ALA A N 1
ATOM 3795 C CA . ALA A 1 481 ? -16.831 6.049 45.232 1.00 90.81 481 ALA A CA 1
ATOM 3796 C C . ALA A 1 481 ? -16.400 4.989 46.261 1.00 90.81 481 ALA A C 1
ATOM 3798 O O . ALA A 1 481 ? -16.403 5.264 47.464 1.00 90.81 481 ALA A O 1
ATOM 3799 N N . ILE A 1 482 ? -16.001 3.795 45.807 1.00 91.75 482 ILE A N 1
ATOM 3800 C CA . ILE A 1 482 ? -15.449 2.749 46.678 1.00 91.75 482 ILE A CA 1
ATOM 3801 C C . ILE A 1 482 ? -14.158 3.236 47.333 1.00 91.75 482 ILE A C 1
ATOM 3803 O O . ILE A 1 482 ? -14.050 3.159 48.557 1.00 91.75 482 ILE A O 1
ATOM 3807 N N . ALA A 1 483 ? -13.224 3.789 46.555 1.00 90.81 483 ALA A N 1
ATOM 3808 C CA . ALA A 1 483 ? -11.958 4.303 47.069 1.00 90.81 483 ALA A CA 1
ATOM 3809 C C . ALA A 1 483 ? -12.171 5.405 48.120 1.00 90.81 483 ALA A C 1
ATOM 3811 O O . ALA A 1 483 ? -11.526 5.398 49.169 1.00 90.81 483 ALA A O 1
ATOM 3812 N N . LEU A 1 484 ? -13.129 6.312 47.898 1.00 91.50 484 LEU A N 1
ATOM 3813 C CA . LEU A 1 484 ? -13.491 7.357 48.860 1.00 91.50 484 LEU A CA 1
ATOM 3814 C C . LEU A 1 484 ? -14.055 6.780 50.163 1.00 91.50 484 LEU A C 1
ATOM 3816 O O . LEU A 1 484 ? -13.667 7.212 51.252 1.00 91.50 484 LEU A O 1
ATOM 3820 N N . PHE A 1 485 ? -14.959 5.801 50.083 1.00 90.88 485 PHE A N 1
ATOM 3821 C CA . PHE A 1 485 ? -15.504 5.164 51.283 1.00 90.88 485 PHE A CA 1
ATOM 3822 C C . PHE A 1 485 ? -14.449 4.342 52.032 1.00 90.88 485 PHE A C 1
ATOM 3824 O O . PHE A 1 485 ? -14.432 4.362 53.264 1.00 90.88 485 PHE A O 1
ATOM 3831 N N . GLU A 1 486 ? -13.543 3.666 51.324 1.00 89.38 486 GLU A N 1
ATOM 3832 C CA . GLU A 1 486 ? -12.426 2.927 51.921 1.00 89.38 486 GLU A CA 1
ATOM 3833 C C . GLU A 1 486 ? -11.414 3.874 52.583 1.00 89.38 486 GLU A C 1
ATOM 3835 O O . GLU A 1 486 ? -10.993 3.621 53.713 1.00 89.38 486 GLU A O 1
ATOM 3840 N N . ALA A 1 487 ? -11.101 5.013 51.959 1.00 87.56 487 ALA A N 1
ATOM 3841 C CA . ALA A 1 487 ? -10.262 6.053 52.550 1.00 87.56 487 ALA A CA 1
ATOM 3842 C C . ALA A 1 487 ? -10.892 6.637 53.824 1.00 87.56 487 ALA A C 1
ATOM 3844 O O . ALA A 1 487 ? -10.210 6.779 54.841 1.00 87.56 487 ALA A O 1
ATOM 3845 N N . GLN A 1 488 ? -12.200 6.915 53.812 1.00 87.50 488 GLN A N 1
ATOM 3846 C CA . GLN A 1 488 ? -12.914 7.407 54.992 1.00 87.50 488 GLN A CA 1
ATOM 3847 C C . GLN A 1 488 ? -12.949 6.359 56.114 1.00 87.50 488 GLN A C 1
ATOM 3849 O O . GLN A 1 488 ? -12.720 6.700 57.275 1.00 87.50 488 GLN A O 1
ATOM 3854 N N . ARG A 1 489 ? -13.168 5.080 55.781 1.00 87.94 489 ARG A N 1
ATOM 3855 C CA . ARG A 1 489 ? -13.097 3.966 56.739 1.00 87.94 489 ARG A CA 1
ATOM 3856 C C . ARG A 1 489 ? -11.705 3.877 57.365 1.00 87.94 489 ARG A C 1
ATOM 3858 O O . ARG A 1 489 ? -11.580 3.786 58.584 1.00 87.94 489 ARG A O 1
ATOM 3865 N N . ASN A 1 490 ? -10.658 3.931 56.543 1.00 84.19 490 ASN A N 1
ATOM 3866 C CA . ASN A 1 490 ? -9.271 3.867 57.000 1.00 84.19 490 ASN A CA 1
ATOM 3867 C C . ASN A 1 490 ? -8.906 5.087 57.854 1.00 84.19 490 ASN A C 1
ATOM 3869 O O . ASN A 1 490 ? -8.185 4.942 58.832 1.00 84.19 490 ASN A O 1
ATOM 3873 N N . ARG A 1 491 ? -9.447 6.273 57.551 1.00 84.75 491 ARG A N 1
ATOM 3874 C CA . ARG A 1 491 ? -9.260 7.474 58.374 1.00 84.75 491 ARG A CA 1
ATOM 3875 C C . ARG A 1 491 ? -9.818 7.290 59.787 1.00 84.75 491 ARG A C 1
ATOM 3877 O O . ARG A 1 491 ? -9.129 7.638 60.738 1.00 84.75 491 ARG A O 1
ATOM 3884 N N . ILE A 1 492 ? -11.016 6.716 59.926 1.00 85.94 492 ILE A N 1
ATOM 3885 C CA . ILE A 1 492 ? -11.610 6.410 61.240 1.00 85.94 492 ILE A CA 1
ATOM 3886 C C . ILE A 1 492 ? -10.750 5.379 61.985 1.00 85.94 492 ILE A C 1
ATOM 3888 O O . ILE A 1 492 ? -10.388 5.611 63.135 1.00 85.94 492 ILE A O 1
ATOM 3892 N N . LYS A 1 493 ? -10.337 4.292 61.316 1.00 83.19 493 LYS A N 1
ATOM 3893 C CA . LYS A 1 493 ? -9.442 3.287 61.919 1.00 83.19 493 LYS A CA 1
ATOM 3894 C C . LYS A 1 493 ? -8.107 3.891 62.368 1.00 83.19 493 LYS A C 1
ATOM 3896 O O . LYS A 1 493 ? -7.653 3.604 63.467 1.00 83.19 493 LYS A O 1
ATOM 3901 N N . ASN A 1 494 ? -7.507 4.765 61.561 1.00 81.19 494 ASN A N 1
ATOM 3902 C CA . ASN A 1 494 ? -6.265 5.462 61.899 1.00 81.19 494 ASN A CA 1
ATOM 3903 C C . ASN A 1 494 ? -6.426 6.366 63.133 1.00 81.19 494 ASN A C 1
ATOM 3905 O O . ASN A 1 494 ? -5.529 6.408 63.969 1.00 81.19 494 ASN A O 1
ATOM 3909 N N . PHE A 1 495 ? -7.563 7.053 63.291 1.00 83.06 495 PHE A N 1
ATOM 3910 C CA . PHE A 1 495 ? -7.841 7.824 64.510 1.00 83.06 495 PHE A CA 1
ATOM 3911 C C . PHE A 1 495 ? -7.968 6.934 65.753 1.00 83.06 495 PHE A C 1
ATOM 3913 O O . PHE A 1 495 ? -7.453 7.301 66.807 1.00 83.06 495 PHE A O 1
ATOM 3920 N N . ALA A 1 496 ? -8.587 5.758 65.631 1.00 81.69 496 ALA A N 1
ATOM 3921 C CA . ALA A 1 496 ? -8.661 4.796 66.729 1.00 81.69 496 ALA A CA 1
ATOM 3922 C C . ALA A 1 496 ? -7.271 4.241 67.093 1.00 81.69 496 ALA A C 1
ATOM 3924 O O . ALA A 1 496 ? -6.885 4.258 68.257 1.00 81.69 496 ALA A O 1
ATOM 3925 N N . TYR A 1 497 ? -6.462 3.875 66.095 1.00 79.06 497 TYR A N 1
ATOM 3926 C CA . TYR A 1 497 ? -5.071 3.468 66.312 1.00 79.06 497 TYR A CA 1
ATOM 3927 C C . TYR A 1 497 ? -4.214 4.568 66.961 1.00 79.06 497 TYR A C 1
ATOM 3929 O O . TYR A 1 497 ? -3.349 4.260 67.780 1.00 79.06 497 TYR A O 1
ATOM 3937 N N . TRP A 1 498 ? -4.440 5.841 66.613 1.00 81.19 498 TRP A N 1
ATOM 3938 C CA . TRP A 1 498 ? -3.770 6.979 67.251 1.00 81.19 498 TRP A CA 1
ATOM 3939 C C . TRP A 1 498 ? -4.158 7.114 68.728 1.00 81.19 498 TRP A C 1
ATOM 3941 O O . TRP A 1 498 ? -3.288 7.308 69.573 1.00 81.19 498 TRP A O 1
ATOM 3951 N N . ARG A 1 499 ? -5.446 6.956 69.053 1.00 82.38 499 ARG A N 1
ATOM 3952 C CA . ARG A 1 499 ? -5.942 6.986 70.436 1.00 82.38 499 ARG A CA 1
ATOM 3953 C C . ARG A 1 499 ? -5.331 5.870 71.286 1.00 82.38 499 ARG A C 1
ATOM 3955 O O . ARG A 1 499 ? -4.873 6.135 72.395 1.00 82.38 499 ARG A O 1
ATOM 3962 N N . ASP A 1 500 ? -5.290 4.647 70.764 1.00 77.94 500 ASP A N 1
ATOM 3963 C CA . ASP A 1 500 ? -4.706 3.499 71.470 1.00 77.94 500 ASP A CA 1
ATOM 3964 C C . ASP A 1 500 ? -3.198 3.697 71.700 1.00 77.94 500 ASP A C 1
ATOM 3966 O O . ASP A 1 500 ? -2.675 3.385 72.773 1.00 77.94 500 ASP A O 1
ATOM 3970 N N . TYR A 1 501 ? -2.506 4.290 70.722 1.00 78.44 501 TYR A N 1
ATOM 3971 C CA . TYR A 1 501 ? -1.105 4.689 70.848 1.00 78.44 501 TYR A CA 1
ATOM 3972 C C . TYR A 1 501 ? -0.894 5.748 71.945 1.00 78.44 501 TYR A C 1
ATOM 3974 O O . TYR A 1 501 ? -0.016 5.573 72.792 1.00 78.44 501 TYR A O 1
ATOM 3982 N N . GLU A 1 502 ? -1.702 6.814 71.976 1.00 80.31 502 GLU A N 1
ATOM 3983 C CA . GLU A 1 502 ? -1.633 7.847 73.023 1.00 80.31 502 GLU A CA 1
ATOM 3984 C C . GLU A 1 502 ? -1.873 7.257 74.422 1.00 80.31 502 GLU A C 1
ATOM 3986 O O . GLU A 1 502 ? -1.151 7.584 75.369 1.00 80.31 502 GLU A O 1
ATOM 3991 N N . ALA A 1 503 ? -2.839 6.343 74.556 1.00 78.75 503 ALA A N 1
ATOM 3992 C CA . ALA A 1 503 ? -3.128 5.657 75.813 1.00 78.75 503 ALA A CA 1
ATOM 3993 C C . ALA A 1 503 ? -1.963 4.759 76.270 1.00 78.75 503 ALA A C 1
ATOM 3995 O O . ALA A 1 503 ? -1.583 4.781 77.444 1.00 78.75 503 ALA A O 1
ATOM 3996 N N . ALA A 1 504 ? -1.348 4.009 75.352 1.00 75.31 504 ALA A N 1
ATOM 3997 C CA . ALA A 1 504 ? -0.192 3.164 75.647 1.00 75.31 504 ALA A CA 1
ATOM 3998 C C . ALA A 1 504 ? 1.065 3.982 76.002 1.00 75.31 504 ALA A C 1
ATOM 4000 O O . ALA A 1 504 ? 1.819 3.604 76.904 1.00 75.31 504 ALA A O 1
ATOM 4001 N N . GLN A 1 505 ? 1.264 5.133 75.350 1.00 74.69 505 GLN A N 1
ATOM 4002 C CA . GLN A 1 505 ? 2.334 6.072 75.685 1.00 74.69 505 GLN A CA 1
ATOM 4003 C C . GLN A 1 505 ? 2.129 6.674 77.085 1.00 74.69 505 GLN A C 1
ATOM 4005 O O . GLN A 1 505 ? 3.074 6.734 77.874 1.00 74.69 505 GLN A O 1
ATOM 4010 N N . ALA A 1 506 ? 0.895 7.056 77.432 1.00 77.75 506 ALA A N 1
ATOM 4011 C CA . ALA A 1 506 ? 0.545 7.534 78.771 1.00 77.75 506 ALA A CA 1
ATOM 4012 C C . ALA A 1 506 ? 0.718 6.453 79.859 1.00 77.75 506 ALA A C 1
ATOM 4014 O O . ALA A 1 506 ? 1.058 6.776 80.996 1.00 77.75 506 ALA A O 1
ATOM 4015 N N . ALA A 1 507 ? 0.542 5.173 79.510 1.00 78.62 507 ALA A N 1
ATOM 4016 C CA . ALA A 1 507 ? 0.770 4.026 80.392 1.00 78.62 507 ALA A CA 1
ATOM 4017 C C . ALA A 1 507 ? 2.258 3.638 80.563 1.00 78.62 507 ALA A C 1
ATOM 4019 O O . ALA A 1 507 ? 2.566 2.711 81.313 1.00 78.62 507 ALA A O 1
ATOM 4020 N N . GLY A 1 508 ? 3.189 4.342 79.907 1.00 71.31 508 GLY A N 1
ATOM 4021 C CA . GLY A 1 508 ? 4.634 4.154 80.079 1.00 71.31 508 GLY A CA 1
ATOM 4022 C C . GLY A 1 508 ? 5.248 3.013 79.261 1.00 71.31 508 GLY A C 1
ATOM 4023 O O . GLY A 1 508 ? 6.351 2.566 79.582 1.00 71.31 508 GLY A O 1
ATOM 4024 N N . VAL A 1 509 ? 4.569 2.535 78.212 1.00 71.50 509 VAL A N 1
ATOM 4025 C CA . VAL A 1 509 ? 5.099 1.497 77.313 1.00 71.50 509 VAL A CA 1
ATOM 4026 C C . VAL A 1 509 ? 6.205 2.095 76.431 1.00 71.50 509 VAL A C 1
ATOM 4028 O O . VAL A 1 509 ? 5.938 2.928 75.567 1.00 71.50 509 VAL A O 1
ATOM 4031 N N . GLN A 1 510 ? 7.458 1.687 76.651 1.00 56.00 510 GLN A N 1
ATOM 4032 C CA . GLN A 1 510 ? 8.596 2.048 75.793 1.00 56.00 510 GLN A CA 1
ATOM 4033 C C . GLN A 1 510 ? 8.670 1.094 74.582 1.00 56.00 510 GLN A C 1
ATOM 4035 O O . GLN A 1 510 ? 8.357 -0.086 74.718 1.00 56.00 510 GLN A O 1
ATOM 4040 N N . ASP A 1 511 ? 9.066 1.618 73.414 1.00 58.56 511 ASP A N 1
ATOM 4041 C CA . ASP A 1 511 ? 9.137 0.954 72.089 1.00 58.56 511 ASP A CA 1
ATOM 4042 C C . ASP A 1 511 ? 7.830 0.813 71.272 1.00 58.56 511 ASP A C 1
ATOM 4044 O O . ASP A 1 511 ? 7.725 -0.063 70.406 1.00 58.56 511 ASP A O 1
ATOM 4048 N N . LEU A 1 512 ? 6.843 1.695 71.465 1.00 59.28 512 LEU A N 1
ATOM 4049 C CA . LEU A 1 512 ? 5.682 1.794 70.570 1.00 59.28 512 LEU A CA 1
ATOM 4050 C C . LEU A 1 512 ? 5.896 2.917 69.538 1.00 59.28 512 LEU A C 1
ATOM 4052 O O . LEU A 1 512 ? 6.246 4.032 69.909 1.00 59.28 512 LEU A O 1
ATOM 4056 N N . TYR A 1 513 ? 5.674 2.639 68.250 1.00 58.84 513 TYR A N 1
ATOM 4057 C CA . TYR A 1 513 ? 5.715 3.630 67.163 1.00 58.84 513 TYR A CA 1
ATOM 4058 C C . TYR A 1 513 ? 4.408 3.572 66.364 1.00 58.84 513 TYR A C 1
ATOM 4060 O O . TYR A 1 513 ? 4.029 2.503 65.883 1.00 58.84 513 TYR A O 1
ATOM 4068 N N . TYR A 1 514 ? 3.734 4.715 66.203 1.00 59.94 514 TYR A N 1
ATOM 4069 C CA . TYR A 1 514 ? 2.580 4.856 65.312 1.00 59.94 514 TYR A CA 1
ATOM 4070 C C . TYR A 1 514 ? 3.035 5.302 63.919 1.00 59.94 514 TYR A C 1
ATOM 4072 O O . TYR A 1 514 ? 3.615 6.378 63.765 1.00 59.94 514 TYR A O 1
ATOM 4080 N N . VAL A 1 515 ? 2.746 4.493 62.897 1.00 55.66 515 VAL A N 1
ATOM 4081 C CA . VAL A 1 515 ? 2.935 4.864 61.489 1.00 55.66 515 VAL A CA 1
ATOM 4082 C C . VAL A 1 515 ? 1.550 5.000 60.851 1.00 55.66 515 VAL A C 1
ATOM 4084 O O . VAL A 1 515 ? 0.857 3.993 60.700 1.00 55.66 515 VAL A O 1
ATOM 4087 N N . PRO A 1 516 ? 1.105 6.218 60.485 1.00 53.66 516 PRO A N 1
ATOM 4088 C CA . PRO A 1 516 ? -0.162 6.388 59.791 1.00 53.66 516 PRO A CA 1
ATOM 4089 C C . PRO A 1 516 ? -0.130 5.653 58.447 1.00 53.66 516 PRO A C 1
ATOM 4091 O O . PRO A 1 516 ? 0.766 5.886 57.635 1.00 53.66 516 PRO A O 1
ATOM 4094 N N . ALA A 1 517 ? -1.160 4.855 58.156 1.00 50.25 517 ALA A N 1
ATOM 4095 C CA . ALA A 1 517 ? -1.283 4.096 56.904 1.00 50.25 517 ALA A CA 1
ATOM 4096 C C . ALA A 1 517 ? -1.313 4.960 55.616 1.00 50.25 517 ALA A C 1
ATOM 4098 O O . ALA A 1 517 ? -1.361 4.428 54.514 1.00 50.25 517 ALA A O 1
ATOM 4099 N N . VAL A 1 518 ? -1.305 6.293 55.734 1.00 48.00 518 VAL A N 1
ATOM 4100 C CA . VAL A 1 518 ? -1.369 7.246 54.611 1.00 48.00 518 VAL A CA 1
ATOM 4101 C C . VAL A 1 518 ? 0.021 7.565 54.030 1.00 48.00 518 VAL A C 1
ATOM 4103 O O . VAL A 1 518 ? 0.100 8.156 52.959 1.00 48.00 518 VAL A O 1
ATOM 4106 N N . LEU A 1 519 ? 1.123 7.179 54.691 1.00 44.16 519 LEU A N 1
ATOM 4107 C CA . LEU A 1 519 ? 2.464 7.679 54.348 1.00 44.16 519 LEU A CA 1
ATOM 4108 C C . LEU A 1 519 ? 3.426 6.714 53.639 1.00 44.16 519 LEU A C 1
ATOM 4110 O O . LEU A 1 519 ? 4.579 7.093 53.447 1.00 44.16 519 LEU A O 1
ATOM 4114 N N . THR A 1 520 ? 3.025 5.520 53.191 1.00 42.25 520 THR A N 1
ATOM 4115 C CA . THR A 1 520 ? 4.013 4.600 52.599 1.00 42.25 520 THR A CA 1
ATOM 4116 C C . THR A 1 520 ? 3.491 3.700 51.477 1.00 42.25 520 THR A C 1
ATOM 4118 O O . THR A 1 520 ? 2.775 2.735 51.722 1.00 42.25 520 THR A O 1
ATOM 4121 N N . HIS A 1 521 ? 4.033 3.897 50.270 1.00 43.91 521 HIS A N 1
ATOM 4122 C CA . HIS A 1 521 ? 4.308 2.833 49.285 1.00 43.91 521 HIS A CA 1
ATOM 4123 C C . HIS A 1 521 ? 5.468 1.911 49.738 1.00 43.91 521 HIS A C 1
ATOM 4125 O O . HIS A 1 521 ? 6.194 1.358 48.920 1.00 43.91 521 HIS A O 1
ATOM 4131 N N . ILE A 1 522 ? 5.687 1.790 51.048 1.00 41.88 522 ILE A N 1
ATOM 4132 C CA . ILE A 1 522 ? 6.753 1.005 51.671 1.00 41.88 522 ILE A CA 1
ATOM 4133 C C . ILE A 1 522 ? 6.072 -0.189 52.325 1.00 41.88 522 ILE A C 1
ATOM 4135 O O . ILE A 1 522 ? 5.060 -0.032 53.011 1.00 41.88 522 ILE A O 1
ATOM 4139 N N . GLU A 1 523 ? 6.612 -1.375 52.062 1.00 36.75 523 GLU A N 1
ATOM 4140 C CA . GLU A 1 523 ? 6.141 -2.643 52.605 1.00 36.75 523 GLU A CA 1
ATOM 4141 C C . GLU A 1 523 ? 5.882 -2.577 54.125 1.00 36.75 523 GLU A C 1
ATOM 4143 O O . GLU A 1 523 ? 6.638 -1.935 54.862 1.00 36.75 523 GLU A O 1
ATOM 4148 N N . PRO A 1 524 ? 4.844 -3.275 54.622 1.00 41.62 524 PRO A N 1
ATOM 4149 C CA . PRO A 1 524 ? 4.376 -3.209 56.006 1.00 41.62 524 PRO A CA 1
ATOM 4150 C C . PRO A 1 524 ? 5.284 -3.997 56.967 1.00 41.62 524 PRO A C 1
ATOM 4152 O O . PRO A 1 524 ? 4.832 -4.904 57.657 1.00 41.62 524 PRO A O 1
ATOM 4155 N N . GLN A 1 525 ? 6.576 -3.676 57.032 1.00 38.69 525 GLN A N 1
ATOM 4156 C CA . GLN A 1 525 ? 7.557 -4.484 57.772 1.00 38.69 525 GLN A CA 1
ATOM 4157 C C . GLN A 1 525 ? 7.785 -4.024 59.228 1.00 38.69 525 GLN A C 1
ATOM 4159 O O . GLN A 1 525 ? 8.506 -4.684 59.972 1.00 38.69 525 GLN A O 1
ATOM 4164 N N . HIS A 1 526 ? 7.128 -2.955 59.700 1.00 43.78 526 HIS A N 1
ATOM 4165 C CA . HIS A 1 526 ? 7.263 -2.487 61.091 1.00 43.78 526 HIS A CA 1
ATOM 4166 C C . HIS A 1 526 ? 5.925 -2.068 61.734 1.00 43.78 526 HIS A C 1
ATOM 4168 O O . HIS A 1 526 ? 5.745 -0.923 62.130 1.00 43.78 526 HIS A O 1
ATOM 4174 N N . HIS A 1 527 ? 4.986 -3.012 61.880 1.00 46.59 527 HIS A N 1
ATOM 4175 C CA . HIS A 1 527 ? 3.820 -2.877 62.768 1.00 46.59 527 HIS A CA 1
ATOM 4176 C C . HIS A 1 527 ? 4.027 -3.753 64.017 1.00 46.59 527 HIS A C 1
ATOM 4178 O O . HIS A 1 527 ? 3.995 -4.978 63.918 1.00 46.59 527 HIS A O 1
ATOM 4184 N N . LYS A 1 528 ? 4.234 -3.157 65.201 1.00 46.97 528 LYS A N 1
ATOM 4185 C CA . LYS A 1 528 ? 4.185 -3.882 66.494 1.00 46.97 528 LYS A CA 1
ATOM 4186 C C . LYS A 1 528 ? 2.862 -3.705 67.256 1.00 46.97 528 LYS A C 1
ATOM 4188 O O . LYS A 1 528 ? 2.688 -4.330 68.295 1.00 46.97 528 LYS A O 1
ATOM 4193 N N . MET A 1 529 ? 1.908 -2.928 66.736 1.00 50.56 529 MET A N 1
ATOM 4194 C CA . MET A 1 529 ? 0.520 -2.959 67.213 1.00 50.56 529 MET A CA 1
ATOM 4195 C C . MET A 1 529 ? -0.202 -4.134 66.536 1.00 50.56 529 MET A C 1
ATOM 4197 O O . MET A 1 529 ? -0.811 -3.975 65.482 1.00 50.56 529 MET A O 1
ATOM 4201 N N . GLN A 1 530 ? -0.059 -5.344 67.080 1.00 45.94 530 GLN A N 1
ATOM 4202 C CA . GLN A 1 530 ? -0.825 -6.509 66.628 1.00 45.94 530 GLN A CA 1
ATOM 4203 C C . GLN A 1 530 ? -2.189 -6.518 67.334 1.00 45.94 530 GLN A C 1
ATOM 4205 O O . GLN A 1 530 ? -2.302 -6.995 68.459 1.00 45.94 530 GLN A O 1
ATOM 4210 N N . GLY A 1 531 ? -3.212 -5.964 66.679 1.00 58.06 531 GLY A N 1
ATOM 4211 C CA . GLY A 1 531 ? -4.602 -5.981 67.145 1.00 58.06 531 GLY A CA 1
ATOM 4212 C C . GLY A 1 531 ? -5.509 -5.058 66.325 1.00 58.06 531 GLY A C 1
ATOM 4213 O O . GLY A 1 531 ? -5.036 -4.088 65.727 1.00 58.06 531 GLY A O 1
ATOM 4214 N N . GLU A 1 532 ? -6.809 -5.360 66.263 1.00 64.88 532 GLU A N 1
ATOM 4215 C CA . GLU A 1 532 ? -7.797 -4.349 65.862 1.00 64.88 532 GLU A CA 1
ATOM 4216 C C . GLU A 1 532 ? -7.903 -3.296 66.981 1.00 64.88 532 GLU A C 1
ATOM 4218 O O . GLU A 1 532 ? -7.850 -3.681 68.152 1.00 64.88 532 GLU A O 1
ATOM 4223 N N . PRO A 1 533 ? -7.997 -1.992 66.654 1.00 71.88 533 PRO A N 1
ATOM 4224 C CA . PRO A 1 533 ? -8.029 -0.941 67.661 1.00 71.88 533 PRO A CA 1
ATOM 4225 C C . PRO A 1 533 ? -9.345 -0.990 68.435 1.00 71.88 533 PRO A C 1
ATOM 4227 O O . PRO A 1 533 ? -10.364 -1.451 67.909 1.00 71.88 533 PRO A O 1
ATOM 4230 N N . GLU A 1 534 ? -9.353 -0.487 69.666 1.00 75.19 534 GLU A N 1
ATOM 4231 C CA . GLU A 1 534 ? -10.581 -0.434 70.457 1.00 75.19 534 GLU A CA 1
ATOM 4232 C C . GLU A 1 534 ? -11.475 0.699 69.930 1.00 75.19 534 GLU A C 1
ATOM 4234 O O . GLU A 1 534 ? -11.228 1.885 70.156 1.00 75.19 534 GLU A O 1
ATOM 4239 N N . LEU A 1 535 ? -12.499 0.337 69.154 1.00 82.12 535 LEU A N 1
ATOM 4240 C CA . LEU A 1 535 ? -13.407 1.284 68.504 1.00 82.12 535 LEU A CA 1
ATOM 4241 C C . LEU A 1 535 ? -14.508 1.752 69.465 1.00 82.12 535 LEU A C 1
ATOM 4243 O O . LEU A 1 535 ? -15.121 0.943 70.164 1.00 82.12 535 LEU A O 1
ATOM 4247 N N . LEU A 1 536 ? -14.824 3.050 69.447 1.00 86.31 536 LEU A N 1
ATOM 4248 C CA . LEU A 1 536 ? -15.999 3.562 70.159 1.00 86.31 536 LEU A CA 1
ATOM 4249 C C . LEU A 1 536 ? -17.299 3.067 69.502 1.00 86.31 536 LEU A C 1
ATOM 4251 O O . LEU A 1 536 ? -17.322 2.846 68.290 1.00 86.31 536 LEU A O 1
ATOM 4255 N N . PRO A 1 537 ? -18.416 2.993 70.253 1.00 86.56 537 PRO A N 1
ATOM 4256 C CA . PRO A 1 537 ? -19.727 2.641 69.699 1.00 86.56 537 PRO A CA 1
ATOM 4257 C C . PRO A 1 537 ? -20.107 3.455 68.449 1.00 86.56 537 PRO A C 1
ATOM 4259 O O . PRO A 1 537 ? -20.537 2.880 67.450 1.00 86.56 537 PRO A O 1
ATOM 4262 N N . ASP A 1 538 ? -19.847 4.766 68.461 1.00 85.62 538 ASP A N 1
ATOM 4263 C CA . ASP A 1 538 ? -20.128 5.670 67.337 1.00 85.62 538 ASP A CA 1
ATOM 4264 C C . ASP A 1 538 ? -19.220 5.397 66.115 1.00 85.62 538 ASP A C 1
ATOM 4266 O O . ASP A 1 538 ? -19.644 5.520 64.964 1.00 85.62 538 ASP A O 1
ATOM 4270 N N . GLU A 1 539 ? -17.963 4.995 66.342 1.00 86.81 539 GLU A N 1
ATOM 4271 C CA . GLU A 1 539 ? -17.008 4.639 65.279 1.00 86.81 539 GLU A CA 1
ATOM 4272 C C . GLU A 1 539 ? -17.379 3.301 64.631 1.00 86.81 539 GLU A C 1
ATOM 4274 O O . GLU A 1 539 ? -17.280 3.160 63.410 1.00 86.81 539 GLU A O 1
ATOM 4279 N N . ILE A 1 540 ? -17.852 2.342 65.434 1.00 86.38 540 ILE A N 1
ATOM 4280 C CA . ILE A 1 540 ? -18.379 1.055 64.966 1.00 86.38 540 ILE A CA 1
ATOM 4281 C C . ILE A 1 540 ? -19.597 1.292 64.068 1.00 86.38 540 ILE A C 1
ATOM 4283 O O . ILE A 1 540 ? -19.666 0.732 62.973 1.00 86.38 540 ILE A O 1
ATOM 4287 N N . GLU A 1 541 ? -20.529 2.156 64.481 1.00 90.62 541 GLU A N 1
ATOM 4288 C CA . GLU A 1 541 ? -21.706 2.501 63.678 1.00 90.62 541 GLU A CA 1
ATOM 4289 C C . GLU A 1 541 ? -21.314 3.191 62.358 1.00 90.62 541 GLU A C 1
ATOM 4291 O O . GLU A 1 541 ? -21.802 2.821 61.283 1.00 90.62 541 GLU A O 1
ATOM 4296 N N . ALA A 1 542 ? -20.377 4.144 62.403 1.00 88.25 542 ALA A N 1
ATOM 4297 C CA . ALA A 1 542 ? -19.893 4.847 61.217 1.00 88.25 542 ALA A CA 1
ATOM 4298 C C . ALA A 1 542 ? -19.167 3.917 60.228 1.00 88.25 542 ALA A C 1
ATOM 4300 O O . ALA A 1 542 ? -19.393 4.008 59.015 1.00 88.25 542 ALA A O 1
ATOM 4301 N N . ILE A 1 543 ? -18.322 3.007 60.725 1.00 88.75 543 ILE A N 1
ATOM 4302 C CA . ILE A 1 543 ? -17.636 1.997 59.907 1.00 88.75 543 ILE A CA 1
ATOM 4303 C C . ILE A 1 543 ? -18.653 1.029 59.300 1.00 88.75 543 ILE A C 1
ATOM 4305 O O . ILE A 1 543 ? -18.622 0.827 58.086 1.00 88.75 543 ILE A O 1
ATOM 4309 N N . ALA A 1 544 ? -19.599 0.507 60.085 1.00 90.94 544 ALA A N 1
ATOM 4310 C CA . ALA A 1 544 ? -20.645 -0.384 59.584 1.00 90.94 544 ALA A CA 1
ATOM 4311 C C . ALA A 1 544 ? -21.475 0.289 58.476 1.00 90.94 544 ALA A C 1
ATOM 4313 O O . ALA A 1 544 ? -21.753 -0.304 57.431 1.00 90.94 544 ALA A O 1
ATOM 4314 N N . HIS A 1 545 ? -21.816 1.569 58.639 1.00 91.56 545 HIS A N 1
ATOM 4315 C CA . HIS A 1 545 ? -22.505 2.335 57.606 1.00 91.56 545 HIS A CA 1
ATOM 4316 C C . HIS A 1 545 ? -21.665 2.489 56.322 1.00 91.56 545 HIS A C 1
ATOM 4318 O O . HIS A 1 545 ? -22.192 2.294 55.222 1.00 91.56 545 HIS A O 1
ATOM 4324 N N . LEU A 1 546 ? -20.362 2.776 56.421 1.00 90.12 546 LEU A N 1
ATOM 4325 C CA . LEU A 1 546 ? -19.466 2.828 55.256 1.00 90.12 546 LEU A CA 1
ATOM 4326 C C . LEU A 1 546 ? -19.328 1.462 54.575 1.00 90.12 546 LEU A C 1
ATOM 4328 O O . LEU A 1 546 ? -19.391 1.386 53.350 1.00 90.12 546 LEU A O 1
ATOM 4332 N N . GLU A 1 547 ? -19.224 0.380 55.341 1.00 91.12 547 GLU A N 1
ATOM 4333 C CA . GLU A 1 547 ? -19.156 -0.984 54.810 1.00 91.12 547 GLU A CA 1
ATOM 4334 C C . GLU A 1 547 ? -20.433 -1.371 54.065 1.00 91.12 547 GLU A C 1
ATOM 4336 O O . GLU A 1 547 ? -20.360 -1.938 52.973 1.00 91.12 547 GLU A O 1
ATOM 4341 N N . THR A 1 548 ? -21.612 -0.997 54.576 1.00 94.12 548 THR A N 1
ATOM 4342 C CA . THR A 1 548 ? -22.866 -1.223 53.839 1.00 94.12 548 THR A CA 1
ATOM 4343 C C . THR A 1 548 ? -22.914 -0.437 52.529 1.00 94.12 548 THR A C 1
ATOM 4345 O O . THR A 1 548 ? -23.413 -0.960 51.530 1.00 94.12 548 THR A O 1
ATOM 4348 N N . LYS A 1 549 ? -22.378 0.791 52.490 1.00 91.94 549 LYS A N 1
ATOM 4349 C CA . LYS A 1 549 ? -22.274 1.587 51.257 1.00 91.94 549 LYS A CA 1
ATOM 4350 C C . LYS A 1 549 ? -21.301 0.965 50.261 1.00 91.94 549 LYS A C 1
ATOM 4352 O O . LYS A 1 549 ? -21.681 0.782 49.109 1.00 91.94 549 LYS A O 1
ATOM 4357 N N . ILE A 1 550 ? -20.105 0.577 50.706 1.00 91.12 550 ILE A N 1
ATOM 4358 C CA . ILE A 1 550 ? -19.113 -0.122 49.877 1.00 91.12 550 ILE A CA 1
ATOM 4359 C C . ILE A 1 550 ? -19.728 -1.395 49.295 1.00 91.12 550 ILE A C 1
ATOM 4361 O O . ILE A 1 550 ? -19.658 -1.614 48.089 1.00 91.12 550 ILE A O 1
ATOM 4365 N N . LYS A 1 551 ? -20.402 -2.201 50.124 1.00 94.00 551 LYS A N 1
ATOM 4366 C CA . LYS A 1 551 ? -21.070 -3.431 49.686 1.00 94.00 551 LYS A CA 1
ATOM 4367 C C . LYS A 1 551 ? -22.148 -3.161 48.635 1.00 94.00 551 LYS A C 1
ATOM 4369 O O . LYS A 1 551 ? -22.234 -3.896 47.658 1.00 94.00 551 LYS A O 1
ATOM 4374 N N . LYS A 1 552 ? -22.951 -2.105 48.804 1.00 93.44 552 LYS A N 1
ATOM 4375 C CA . LYS A 1 552 ? -23.975 -1.707 47.822 1.00 93.44 552 LYS A CA 1
ATOM 4376 C C . LYS A 1 552 ? -23.364 -1.286 46.485 1.00 93.44 552 LYS A C 1
ATOM 4378 O O . LYS A 1 552 ? -23.861 -1.716 45.450 1.00 93.44 552 LYS A O 1
ATOM 4383 N N . VAL A 1 553 ? -22.307 -0.472 46.497 1.00 91.38 553 VAL A N 1
ATOM 4384 C CA . VAL A 1 553 ? -21.647 -0.012 45.260 1.00 91.38 553 VAL A CA 1
ATOM 4385 C C . VAL A 1 553 ? -20.935 -1.170 44.556 1.00 91.38 553 VAL A C 1
ATOM 4387 O O . VAL A 1 553 ? -21.092 -1.315 43.348 1.00 91.38 553 VAL A O 1
ATOM 4390 N N . LYS A 1 554 ? -20.255 -2.055 45.299 1.00 92.38 554 LYS A N 1
ATOM 4391 C CA . LYS A 1 554 ? -19.651 -3.283 44.747 1.00 92.38 554 LYS A CA 1
ATOM 4392 C C . LYS A 1 554 ? -20.700 -4.196 44.105 1.00 92.38 554 LYS A C 1
ATOM 4394 O O . LYS A 1 554 ? -20.526 -4.602 42.965 1.00 92.38 554 LYS A O 1
ATOM 4399 N N . ALA A 1 555 ? -21.837 -4.418 44.768 1.00 92.12 555 ALA A N 1
ATOM 4400 C CA . ALA A 1 555 ? -22.939 -5.191 44.189 1.00 92.12 555 ALA A CA 1
ATOM 4401 C C . ALA A 1 555 ? -23.518 -4.544 42.915 1.00 92.12 555 ALA A C 1
ATOM 4403 O O . ALA A 1 555 ? -23.953 -5.245 42.004 1.00 92.12 555 ALA A O 1
ATOM 4404 N N . HIS A 1 556 ? -23.529 -3.210 42.832 1.00 88.25 556 HIS A N 1
ATOM 4405 C CA . HIS A 1 556 ? -23.967 -2.504 41.629 1.00 88.25 556 HIS A CA 1
ATOM 4406 C C . HIS A 1 556 ? -22.973 -2.653 40.467 1.00 88.25 556 HIS A C 1
ATOM 4408 O O . HIS A 1 556 ? -23.409 -2.889 39.341 1.00 88.25 556 HIS A O 1
ATOM 4414 N N . LEU A 1 557 ? -21.664 -2.577 40.740 1.00 89.94 557 LEU A N 1
ATOM 4415 C CA . LEU A 1 557 ? -20.612 -2.875 39.760 1.00 89.94 557 LEU A CA 1
ATOM 4416 C C . LEU A 1 557 ? -20.733 -4.306 39.232 1.00 89.94 557 LEU A C 1
ATOM 4418 O O . LEU A 1 557 ? -20.812 -4.499 38.024 1.00 89.94 557 LEU A O 1
ATOM 4422 N N . GLU A 1 558 ? -20.857 -5.290 40.125 1.00 90.81 558 GLU A N 1
ATOM 4423 C CA . GLU A 1 558 ? -21.031 -6.697 39.746 1.00 90.81 558 GLU A CA 1
ATOM 4424 C C . GLU A 1 558 ? -22.286 -6.909 38.888 1.00 90.81 558 GLU A C 1
ATOM 4426 O O . GLU A 1 558 ? -22.242 -7.616 37.882 1.00 90.81 558 GLU A O 1
ATOM 4431 N N . ALA A 1 559 ? -23.408 -6.273 39.240 1.00 89.12 559 ALA A N 1
ATOM 4432 C CA . ALA A 1 559 ? -24.630 -6.343 38.443 1.00 89.12 559 ALA A CA 1
ATOM 4433 C C . ALA A 1 559 ? -24.449 -5.724 37.046 1.00 89.12 559 ALA A C 1
ATOM 4435 O O . ALA A 1 559 ? -24.979 -6.245 36.063 1.00 89.12 559 ALA A O 1
ATOM 4436 N N . MET A 1 560 ? -23.698 -4.626 36.941 1.00 87.88 560 MET A N 1
ATOM 4437 C CA . MET A 1 560 ? -23.404 -3.976 35.665 1.00 87.88 560 MET A CA 1
ATOM 4438 C C . MET A 1 560 ? -22.466 -4.821 34.797 1.00 87.88 560 MET A C 1
ATOM 4440 O O . MET A 1 560 ? -22.713 -4.970 33.601 1.00 87.88 560 MET A O 1
ATOM 4444 N N . ASP A 1 561 ? -21.450 -5.439 35.397 1.00 87.88 561 ASP A N 1
ATOM 4445 C CA . ASP A 1 561 ? -20.542 -6.359 34.713 1.00 87.88 561 ASP A CA 1
ATOM 4446 C C . ASP A 1 561 ? -21.280 -7.599 34.210 1.00 87.88 561 ASP A C 1
ATOM 4448 O O . ASP A 1 561 ? -21.105 -7.989 33.056 1.00 87.88 561 ASP A O 1
ATOM 4452 N N . GLN A 1 562 ? -22.180 -8.164 35.019 1.00 89.00 562 GLN A N 1
ATOM 4453 C CA . GLN A 1 562 ? -23.057 -9.259 34.598 1.00 89.00 562 GLN A CA 1
ATOM 4454 C C . GLN A 1 562 ? -23.969 -8.846 33.439 1.00 89.00 562 GLN A C 1
ATOM 4456 O O . GLN A 1 562 ? -24.142 -9.612 32.489 1.00 89.00 562 GLN A O 1
ATOM 4461 N N . LEU A 1 563 ? -24.540 -7.637 33.481 1.00 87.12 563 LEU A N 1
ATOM 4462 C CA . LEU A 1 563 ? -25.348 -7.105 32.381 1.00 87.12 563 LEU A CA 1
ATOM 4463 C C . LEU A 1 563 ? -24.518 -6.966 31.105 1.00 87.12 563 LEU A C 1
ATOM 4465 O O . LEU A 1 563 ? -24.935 -7.469 30.065 1.00 87.12 563 LEU A O 1
ATOM 4469 N N . MET A 1 564 ? -23.321 -6.382 31.178 1.00 87.00 564 MET A N 1
ATOM 4470 C CA . MET A 1 564 ? -22.421 -6.269 30.028 1.00 87.00 564 MET A CA 1
ATOM 4471 C C . MET A 1 564 ? -22.008 -7.634 29.481 1.00 87.00 564 MET A C 1
ATOM 4473 O O . MET A 1 564 ? -22.038 -7.849 28.266 1.00 87.00 564 MET A O 1
ATOM 4477 N N . GLN A 1 565 ? -21.667 -8.573 30.363 1.00 88.31 565 GLN A N 1
ATOM 4478 C CA . GLN A 1 565 ? -21.299 -9.929 29.981 1.00 88.31 565 GLN A CA 1
ATOM 4479 C C . GLN A 1 565 ? -22.472 -10.660 29.315 1.00 88.31 565 GLN A C 1
ATOM 4481 O O . GLN A 1 565 ? -22.255 -11.425 28.381 1.00 88.31 565 GLN A O 1
ATOM 4486 N N . LYS A 1 566 ? -23.715 -10.375 29.715 1.00 87.62 566 LYS A N 1
ATOM 4487 C CA . LYS A 1 566 ? -24.917 -10.979 29.133 1.00 87.62 566 LYS A CA 1
ATOM 4488 C C . LYS A 1 566 ? -25.369 -10.327 27.823 1.00 87.62 566 LYS A C 1
ATOM 4490 O O . LYS A 1 566 ? -25.798 -11.048 26.929 1.00 87.62 566 LYS A O 1
ATOM 4495 N N . SER A 1 567 ? -25.328 -8.998 27.706 1.00 81.81 567 SER A N 1
ATOM 4496 C CA . SER A 1 567 ? -25.947 -8.279 26.580 1.00 81.81 567 SER A CA 1
ATOM 4497 C C . SER A 1 567 ? -24.962 -7.748 25.541 1.00 81.81 567 SER A C 1
ATOM 4499 O O . SER A 1 567 ? -25.314 -7.690 24.369 1.00 81.81 567 SER A O 1
ATOM 4501 N N . VAL A 1 568 ? -23.745 -7.361 25.936 1.00 87.12 568 VAL A N 1
ATOM 4502 C CA . VAL A 1 568 ? -22.791 -6.681 25.039 1.00 87.12 568 VAL A CA 1
ATOM 4503 C C . VAL A 1 568 ? -21.667 -7.613 24.599 1.00 87.12 568 VAL A C 1
ATOM 4505 O O . VAL A 1 568 ? -21.350 -7.671 23.414 1.00 87.12 568 VAL A O 1
ATOM 4508 N N . THR A 1 569 ? -21.062 -8.371 25.521 1.00 85.62 569 THR A N 1
ATOM 4509 C CA . THR A 1 569 ? -19.910 -9.223 25.175 1.00 85.62 569 THR A CA 1
ATOM 4510 C C . THR A 1 569 ? -20.199 -10.326 24.149 1.00 85.62 569 THR A C 1
ATOM 4512 O O . THR A 1 569 ? -19.360 -10.485 23.263 1.00 85.62 569 THR A O 1
ATOM 4515 N N . PRO A 1 570 ? -21.333 -11.066 24.178 1.00 87.38 570 PRO A N 1
ATOM 4516 C CA . PRO A 1 570 ? -21.600 -12.067 23.147 1.00 87.38 570 PRO A CA 1
ATOM 4517 C C . PRO A 1 570 ? -21.855 -11.413 21.789 1.00 87.38 570 PRO A C 1
ATOM 4519 O O . PRO A 1 570 ? -21.370 -11.921 20.787 1.00 87.38 570 PRO A O 1
ATOM 4522 N N . GLY A 1 571 ? -22.542 -10.264 21.761 1.00 84.75 571 GLY A N 1
ATOM 4523 C CA . GLY A 1 571 ? -22.780 -9.502 20.535 1.00 84.75 571 GLY A CA 1
ATOM 4524 C C . GLY A 1 571 ? -21.480 -9.009 19.903 1.00 84.75 571 GLY A C 1
ATOM 4525 O O . GLY A 1 571 ? -21.271 -9.218 18.715 1.00 84.75 571 GLY A O 1
ATOM 4526 N N . LYS A 1 572 ? -20.565 -8.442 20.706 1.00 84.38 572 LYS A N 1
ATOM 4527 C CA . LYS A 1 572 ? -19.228 -8.038 20.238 1.00 84.38 572 LYS A CA 1
ATOM 4528 C C . LYS A 1 572 ? -18.431 -9.223 19.691 1.00 84.38 572 LYS A C 1
ATOM 4530 O O . LYS A 1 572 ? -17.923 -9.138 18.586 1.00 84.38 572 LYS A O 1
ATOM 4535 N N . LYS A 1 573 ? -18.385 -10.350 20.414 1.00 86.38 573 LYS A N 1
ATOM 4536 C CA . LYS A 1 573 ? -17.675 -11.557 19.952 1.00 86.38 573 LYS A CA 1
ATOM 4537 C C . LYS A 1 573 ? -18.254 -12.121 18.654 1.00 86.38 573 LYS A C 1
ATOM 4539 O O . LYS A 1 573 ? -17.496 -12.439 17.749 1.00 86.38 573 LYS A O 1
ATOM 4544 N N . ALA A 1 574 ? -19.579 -12.222 18.558 1.00 85.75 574 ALA A N 1
ATOM 4545 C CA . ALA A 1 574 ? -20.244 -12.705 17.353 1.00 85.75 574 ALA A CA 1
ATOM 4546 C C . ALA A 1 574 ? -19.974 -11.783 16.156 1.00 85.75 574 ALA A C 1
ATOM 4548 O O . ALA A 1 574 ? -19.702 -12.268 15.064 1.00 85.75 574 ALA A O 1
ATOM 4549 N N . LEU A 1 575 ? -19.990 -10.462 16.359 1.00 83.06 575 LEU A N 1
ATOM 4550 C CA . LEU A 1 575 ? -19.640 -9.505 15.311 1.00 83.06 575 LEU A CA 1
ATOM 4551 C C . LEU A 1 575 ? -18.167 -9.571 14.922 1.00 83.06 575 LEU A C 1
ATOM 4553 O O . LEU A 1 575 ? -17.876 -9.531 13.734 1.00 83.06 575 LEU A O 1
ATOM 4557 N N . ASP A 1 576 ? -17.253 -9.733 15.879 1.00 79.81 576 ASP A N 1
ATOM 4558 C CA . ASP A 1 576 ? -15.832 -9.924 15.583 1.00 79.81 576 ASP A CA 1
ATOM 4559 C C . ASP A 1 576 ? -15.608 -11.197 14.749 1.00 79.81 576 ASP A C 1
ATOM 4561 O O . ASP A 1 576 ? -14.777 -11.212 13.843 1.00 79.81 576 ASP A O 1
ATOM 4565 N N . GLU A 1 577 ? -16.350 -12.274 15.023 1.00 83.81 577 GLU A N 1
ATOM 4566 C CA . GLU A 1 577 ? -16.312 -13.512 14.235 1.00 83.81 577 GLU A CA 1
ATOM 4567 C C . GLU A 1 577 ? -16.895 -13.329 12.829 1.00 83.81 577 GLU A C 1
ATOM 4569 O O . GLU A 1 577 ? -16.294 -13.788 11.857 1.00 83.81 577 GLU A O 1
ATOM 4574 N N . VAL A 1 578 ? -18.035 -12.643 12.705 1.00 85.00 578 VAL A N 1
ATOM 4575 C CA . VAL A 1 578 ? -18.651 -12.322 11.408 1.00 85.00 578 VAL A CA 1
ATOM 4576 C C . VAL A 1 578 ? -17.724 -11.434 10.582 1.00 85.00 578 VAL A C 1
ATOM 4578 O O . VAL A 1 578 ? -17.447 -11.756 9.431 1.00 85.00 578 VAL A O 1
ATOM 4581 N N . ALA A 1 579 ? -17.172 -10.376 11.176 1.00 78.25 579 ALA A N 1
ATOM 4582 C CA . ALA A 1 579 ? -16.233 -9.478 10.518 1.00 78.25 579 ALA A CA 1
ATOM 4583 C C . ALA A 1 579 ? -14.992 -10.237 10.030 1.00 78.25 579 ALA A C 1
ATOM 4585 O O . ALA A 1 579 ? -14.626 -10.121 8.865 1.00 78.25 579 ALA A O 1
ATOM 4586 N N . LYS A 1 580 ? -14.388 -11.089 10.871 1.00 81.75 580 LYS A N 1
ATOM 4587 C CA . LYS A 1 580 ? -13.249 -11.935 10.468 1.00 81.75 580 LYS A CA 1
ATOM 4588 C C . LYS A 1 580 ? -13.573 -12.821 9.268 1.00 81.75 580 LYS A C 1
ATOM 4590 O O . LYS A 1 580 ? -12.753 -12.917 8.361 1.00 81.75 580 LYS A O 1
ATOM 4595 N N . LYS A 1 581 ? -14.760 -13.436 9.237 1.00 83.25 581 LYS A N 1
ATOM 4596 C CA . LYS A 1 581 ? -15.200 -14.246 8.092 1.00 83.25 581 LYS A CA 1
ATOM 4597 C C . LYS A 1 581 ? -15.383 -13.400 6.831 1.00 83.25 581 LYS A C 1
ATOM 4599 O O . LYS A 1 581 ? -14.838 -13.753 5.790 1.00 83.25 581 LYS A O 1
ATOM 4604 N N . LEU A 1 582 ? -16.061 -12.256 6.933 1.00 82.69 582 LEU A N 1
ATOM 4605 C CA . LEU A 1 582 ? -16.276 -11.338 5.806 1.00 82.69 582 LEU A CA 1
ATOM 4606 C C . LEU A 1 582 ? -14.963 -10.770 5.237 1.00 82.69 582 LEU A C 1
ATOM 4608 O O . LEU A 1 582 ? -14.860 -10.545 4.031 1.00 82.69 582 LEU A O 1
ATOM 4612 N N . PHE A 1 583 ? -13.948 -10.560 6.079 1.00 78.69 583 PHE A N 1
ATOM 4613 C CA . PHE A 1 583 ? -12.610 -10.154 5.634 1.00 78.69 583 PHE A CA 1
ATOM 4614 C C . PHE A 1 583 ? -11.791 -11.307 5.032 1.00 78.69 583 PHE A C 1
ATOM 4616 O O . PHE A 1 583 ? -10.879 -11.054 4.249 1.00 78.69 583 PHE A O 1
ATOM 4623 N N . SER A 1 584 ? -12.105 -12.562 5.370 1.00 82.25 584 SER A N 1
ATOM 4624 C CA . SER A 1 584 ? -11.414 -13.738 4.816 1.00 82.25 584 SER A CA 1
ATOM 4625 C C . SER A 1 584 ? -11.905 -14.153 3.424 1.00 82.25 584 SER A C 1
ATOM 4627 O O . SER A 1 584 ? -11.176 -14.813 2.686 1.00 82.25 584 SER A O 1
ATOM 4629 N N . TYR A 1 585 ? -13.126 -13.771 3.041 1.00 85.19 585 TYR A N 1
ATOM 4630 C CA . TYR A 1 585 ? -13.652 -14.100 1.718 1.00 85.19 585 TYR A CA 1
ATOM 4631 C C . TYR A 1 585 ? -12.875 -13.389 0.612 1.00 85.19 585 TYR A C 1
ATOM 4633 O O . TYR A 1 585 ? -12.640 -12.182 0.698 1.00 85.19 585 TYR A O 1
ATOM 4641 N N . LEU A 1 586 ? -12.523 -14.143 -0.438 1.00 83.50 586 LEU A N 1
ATOM 4642 C CA . LEU A 1 586 ? -11.777 -13.670 -1.611 1.00 83.50 586 LEU A CA 1
ATOM 4643 C C . LEU A 1 586 ? -10.380 -13.099 -1.296 1.00 83.50 586 LEU A C 1
ATOM 4645 O O . LEU A 1 586 ? -9.788 -12.442 -2.145 1.00 83.50 586 LEU A O 1
ATOM 4649 N N . THR A 1 587 ? -9.842 -13.339 -0.095 1.00 85.25 587 THR A N 1
ATOM 4650 C CA . THR A 1 587 ? -8.495 -12.886 0.304 1.00 85.25 587 THR A CA 1
ATOM 4651 C C . THR A 1 587 ? -7.533 -14.037 0.571 1.00 85.25 587 THR A C 1
ATOM 4653 O O . THR A 1 587 ? -6.320 -13.848 0.503 1.00 85.25 587 THR A O 1
ATOM 4656 N N . VAL A 1 588 ? -8.055 -15.231 0.866 1.00 84.50 588 VAL A N 1
ATOM 4657 C CA . VAL A 1 588 ? -7.274 -16.448 1.103 1.00 84.50 588 VAL A CA 1
ATOM 4658 C C . VAL A 1 588 ? -7.980 -17.631 0.435 1.00 84.50 588 VAL A C 1
ATOM 4660 O O . VAL A 1 588 ? -9.204 -17.736 0.552 1.00 84.50 588 VAL A O 1
ATOM 4663 N N . PRO A 1 589 ? -7.244 -18.543 -0.228 1.00 83.25 589 PRO A N 1
ATOM 4664 C CA . PRO A 1 589 ? -7.805 -19.797 -0.711 1.00 83.25 589 PRO A CA 1
ATOM 4665 C C . PRO A 1 589 ? -8.426 -20.612 0.421 1.00 83.25 589 PRO A C 1
ATOM 4667 O O . PRO A 1 589 ? -7.787 -20.862 1.445 1.00 83.25 589 PRO A O 1
ATOM 4670 N N . GLY A 1 590 ? -9.679 -21.014 0.235 1.00 77.12 590 GLY A N 1
ATOM 4671 C CA . GLY A 1 590 ? -10.459 -21.754 1.222 1.00 77.12 590 GLY A CA 1
ATOM 4672 C C . GLY A 1 590 ? -11.117 -22.993 0.629 1.00 77.12 590 GLY A C 1
ATOM 4673 O O . GLY A 1 590 ? -10.994 -23.272 -0.562 1.00 77.12 590 GLY A O 1
ATOM 4674 N N . ASP A 1 591 ? -11.841 -23.724 1.476 1.00 74.88 591 ASP A N 1
ATOM 4675 C CA . ASP A 1 591 ? -12.542 -24.951 1.078 1.00 74.88 591 ASP A CA 1
ATOM 4676 C C . ASP A 1 591 ? -13.756 -24.668 0.167 1.00 74.88 591 ASP A C 1
ATOM 4678 O O . ASP A 1 591 ? -14.145 -25.513 -0.640 1.00 74.88 591 ASP A O 1
ATOM 4682 N N . ASP A 1 592 ? -14.349 -23.474 0.278 1.00 81.50 592 ASP A N 1
ATOM 4683 C CA . ASP A 1 592 ? -15.503 -23.055 -0.518 1.00 81.50 592 ASP A CA 1
ATOM 4684 C C . ASP A 1 592 ? -15.066 -22.480 -1.874 1.00 81.50 592 ASP A C 1
ATOM 4686 O O . ASP A 1 592 ? -14.575 -21.353 -1.961 1.00 81.50 592 ASP A O 1
ATOM 4690 N N . GLU A 1 593 ? -15.348 -23.209 -2.956 1.00 81.38 593 GLU A N 1
ATOM 4691 C CA . GLU A 1 593 ? -15.000 -22.815 -4.333 1.00 81.38 593 GLU A CA 1
ATOM 4692 C C . GLU A 1 593 ? -15.585 -21.449 -4.740 1.00 81.38 593 GLU A C 1
ATOM 4694 O O . GLU A 1 593 ? -14.962 -20.699 -5.488 1.00 81.38 593 GLU A O 1
ATOM 4699 N N . ARG A 1 594 ? -16.750 -21.076 -4.189 1.00 83.19 594 ARG A N 1
ATOM 4700 C CA . ARG A 1 594 ? -17.382 -19.766 -4.428 1.00 83.19 594 ARG A CA 1
ATOM 4701 C C . ARG A 1 594 ? -16.535 -18.595 -3.921 1.00 83.19 594 ARG A C 1
ATOM 4703 O O . ARG A 1 594 ? -16.559 -17.530 -4.526 1.00 83.19 594 ARG A O 1
ATOM 4710 N N . TRP A 1 595 ? -15.838 -18.779 -2.803 1.00 84.31 595 TRP A N 1
ATOM 4711 C CA . TRP A 1 595 ? -15.074 -17.727 -2.126 1.00 84.31 595 TRP A CA 1
ATOM 4712 C C . TRP A 1 595 ? -13.569 -17.849 -2.358 1.00 84.31 595 TRP A C 1
ATOM 4714 O O . TRP A 1 595 ? -12.794 -17.118 -1.738 1.00 84.31 595 TRP A O 1
ATOM 4724 N N . ASN A 1 596 ? -13.166 -18.764 -3.239 1.00 87.75 596 ASN A N 1
ATOM 4725 C CA . ASN A 1 596 ? -11.777 -18.995 -3.577 1.00 87.75 596 ASN A CA 1
ATOM 4726 C C . ASN A 1 596 ? -11.289 -17.915 -4.561 1.00 87.75 596 ASN A C 1
ATOM 4728 O O . ASN A 1 596 ? -11.864 -17.789 -5.648 1.00 87.75 596 ASN A O 1
ATOM 4732 N N . PRO A 1 597 ? -10.261 -17.126 -4.206 1.00 89.12 597 PRO A N 1
ATOM 4733 C CA . PRO A 1 597 ? -9.708 -16.134 -5.113 1.00 89.12 597 PRO A CA 1
ATOM 4734 C C . PRO A 1 597 ? -8.919 -16.795 -6.252 1.00 89.12 597 PRO A C 1
ATOM 4736 O O . PRO A 1 597 ? -8.276 -17.829 -6.060 1.00 89.12 597 PRO A O 1
ATOM 4739 N N . THR A 1 598 ? -8.954 -16.193 -7.441 1.00 89.31 598 THR A N 1
ATOM 4740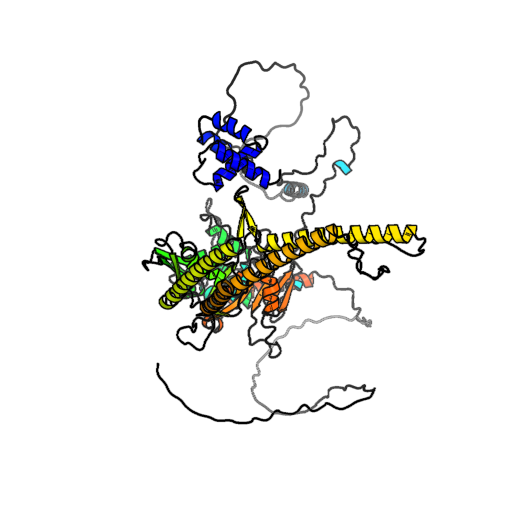 C CA . THR A 1 598 ? -8.276 -16.706 -8.640 1.00 89.31 598 THR A CA 1
ATOM 4741 C C . THR A 1 598 ? -7.146 -15.801 -9.125 1.00 89.31 598 THR A C 1
ATOM 4743 O O . THR A 1 598 ? -6.211 -16.289 -9.752 1.00 89.31 598 THR A O 1
ATOM 4746 N N . HIS A 1 599 ? -7.183 -14.504 -8.818 1.00 90.62 599 HIS A N 1
ATOM 4747 C CA . HIS A 1 599 ? -6.241 -13.512 -9.336 1.00 90.62 599 HIS A CA 1
ATOM 4748 C C . HIS A 1 599 ? -5.135 -13.238 -8.323 1.00 90.62 599 HIS A C 1
ATOM 4750 O O . HIS A 1 599 ? -5.196 -12.292 -7.532 1.00 90.62 599 HIS A O 1
ATOM 4756 N N . LYS A 1 600 ? -4.128 -14.113 -8.338 1.00 94.00 600 LYS A N 1
ATOM 4757 C CA . LYS A 1 600 ? -2.973 -14.063 -7.442 1.00 94.00 600 LYS A CA 1
ATOM 4758 C C . LYS A 1 600 ? -1.934 -13.048 -7.916 1.00 94.00 600 LYS A C 1
ATOM 4760 O O . LYS A 1 600 ? -1.414 -13.148 -9.024 1.00 94.00 600 LYS A O 1
ATOM 4765 N N . TYR A 1 601 ? -1.564 -12.153 -7.011 1.00 95.31 601 TYR A N 1
ATOM 4766 C CA . TYR A 1 601 ? -0.480 -11.198 -7.167 1.00 95.31 601 TYR A CA 1
ATOM 4767 C C . TYR A 1 601 ? 0.593 -11.440 -6.114 1.00 95.31 601 TYR A C 1
ATOM 4769 O O . TYR A 1 601 ? 0.314 -11.600 -4.926 1.00 95.31 601 TYR A O 1
ATOM 4777 N N . THR A 1 602 ? 1.842 -11.436 -6.552 1.00 94.94 602 THR A N 1
ATOM 4778 C CA . THR A 1 602 ? 3.005 -11.665 -5.704 1.00 94.94 602 THR A CA 1
ATOM 4779 C C . THR A 1 602 ? 3.769 -10.356 -5.535 1.00 94.94 602 THR A C 1
ATOM 4781 O O . THR A 1 602 ? 4.007 -9.649 -6.512 1.00 94.94 602 THR A O 1
ATOM 4784 N N . LEU A 1 603 ? 4.156 -10.010 -4.305 1.00 95.12 603 LEU A N 1
ATOM 4785 C CA . LEU A 1 603 ? 4.954 -8.815 -4.037 1.00 95.12 603 LEU A CA 1
ATOM 4786 C C . LEU A 1 603 ? 6.366 -8.995 -4.614 1.00 95.12 603 LEU A C 1
ATOM 4788 O O . LEU A 1 603 ? 7.086 -9.929 -4.248 1.00 95.12 603 LEU A O 1
ATOM 4792 N N . CYS A 1 604 ? 6.761 -8.083 -5.499 1.00 93.88 604 CYS A N 1
ATOM 4793 C CA . CYS A 1 604 ? 8.036 -8.125 -6.219 1.00 93.88 604 CYS A CA 1
ATOM 4794 C C . CYS A 1 604 ? 9.042 -7.109 -5.681 1.00 93.88 604 CYS A C 1
ATOM 4796 O O . CYS A 1 604 ? 10.248 -7.360 -5.708 1.00 93.88 604 CYS A O 1
ATOM 4798 N N . GLY A 1 605 ? 8.562 -5.968 -5.180 1.00 93.56 605 GLY A N 1
ATOM 4799 C CA . GLY A 1 605 ? 9.433 -4.914 -4.683 1.00 93.56 605 GLY A CA 1
ATOM 4800 C C . GLY A 1 605 ? 8.758 -3.938 -3.730 1.00 93.56 605 GLY A C 1
ATOM 4801 O O . GLY A 1 605 ? 7.550 -3.702 -3.804 1.00 93.56 605 GLY A O 1
ATOM 4802 N N . VAL A 1 606 ? 9.566 -3.371 -2.833 1.00 94.56 606 VAL A N 1
ATOM 4803 C CA . VAL A 1 606 ? 9.158 -2.350 -1.860 1.00 94.56 606 VAL A CA 1
ATOM 4804 C C . VAL A 1 606 ? 10.191 -1.228 -1.834 1.00 94.56 606 VAL A C 1
ATOM 4806 O O . VAL A 1 606 ? 11.395 -1.484 -1.752 1.00 94.56 606 VAL A O 1
ATOM 4809 N N . VAL A 1 607 ? 9.727 0.021 -1.870 1.00 92.00 607 VAL A N 1
ATOM 4810 C CA . VAL A 1 607 ? 10.584 1.215 -1.831 1.00 92.00 607 VAL A CA 1
ATOM 4811 C C . VAL A 1 607 ? 10.047 2.208 -0.815 1.00 92.00 607 VAL A C 1
ATOM 4813 O O . VAL A 1 607 ? 8.930 2.694 -0.954 1.00 92.00 607 VAL A O 1
ATOM 4816 N N . ASN A 1 608 ? 10.850 2.566 0.182 1.00 85.50 608 ASN A N 1
ATOM 4817 C CA . ASN A 1 608 ? 10.489 3.630 1.123 1.00 85.50 608 ASN A CA 1
ATOM 4818 C C . ASN A 1 608 ? 11.223 4.938 0.801 1.00 85.50 608 ASN A C 1
ATOM 4820 O O . ASN A 1 608 ? 10.600 5.994 0.731 1.00 85.50 608 ASN A O 1
ATOM 4824 N N . THR A 1 609 ? 12.531 4.864 0.543 1.00 85.62 609 THR A N 1
ATOM 4825 C CA . THR A 1 609 ? 13.387 6.019 0.237 1.00 85.62 609 THR A CA 1
ATOM 4826 C C . THR A 1 609 ? 13.998 5.891 -1.158 1.00 85.62 609 THR A C 1
ATOM 4828 O O . THR A 1 609 ? 14.046 4.805 -1.724 1.00 85.62 609 THR A O 1
ATOM 4831 N N . GLU A 1 610 ? 14.482 6.994 -1.728 1.00 83.81 610 GLU A N 1
ATOM 4832 C CA . GLU A 1 610 ? 15.122 7.009 -3.057 1.00 83.81 610 GLU A CA 1
ATOM 4833 C C . GLU A 1 610 ? 16.429 6.195 -3.136 1.00 83.81 610 GLU A C 1
ATOM 4835 O O . GLU A 1 610 ? 16.819 5.755 -4.214 1.00 83.81 610 GLU A O 1
ATOM 4840 N N . ASN A 1 611 ? 17.098 5.971 -1.999 1.00 86.94 611 ASN A N 1
ATOM 4841 C CA . ASN A 1 611 ? 18.409 5.319 -1.932 1.00 86.94 611 ASN A CA 1
ATOM 4842 C C . ASN A 1 611 ? 18.346 3.858 -1.468 1.00 86.94 611 ASN A C 1
ATOM 4844 O O . ASN A 1 611 ? 19.388 3.203 -1.401 1.00 86.94 611 ASN A O 1
ATOM 4848 N N . GLU A 1 612 ? 17.161 3.340 -1.134 1.00 90.31 612 GLU A N 1
ATOM 4849 C CA . GLU A 1 612 ? 16.980 1.974 -0.642 1.00 90.31 612 GLU A CA 1
ATOM 4850 C C . GLU A 1 612 ? 15.834 1.265 -1.370 1.00 90.31 612 GLU A C 1
ATOM 4852 O O . GLU A 1 612 ? 14.686 1.710 -1.346 1.00 90.31 612 GLU A O 1
ATOM 4857 N N . VAL A 1 613 ? 16.148 0.117 -1.970 1.00 93.31 613 VAL A N 1
ATOM 4858 C CA . VAL A 1 613 ? 15.209 -0.692 -2.755 1.00 93.31 613 VAL A CA 1
ATOM 4859 C C . VAL A 1 613 ? 15.248 -2.127 -2.259 1.00 93.31 613 VAL A C 1
ATOM 4861 O O . VAL A 1 613 ? 16.324 -2.712 -2.122 1.00 93.31 613 VAL A O 1
ATOM 4864 N N . PHE A 1 614 ? 14.080 -2.710 -2.013 1.00 94.38 614 PHE A N 1
ATOM 4865 C CA . PHE A 1 614 ? 13.936 -4.125 -1.697 1.00 94.38 614 PHE A CA 1
ATOM 4866 C C . PHE A 1 614 ? 13.326 -4.832 -2.898 1.00 94.38 614 PHE A C 1
ATOM 4868 O O . PHE A 1 614 ? 12.259 -4.435 -3.360 1.00 94.38 614 PHE A O 1
ATOM 4875 N N . ILE A 1 615 ? 13.996 -5.868 -3.397 1.00 93.44 615 ILE A N 1
ATOM 4876 C CA . ILE A 1 615 ? 13.536 -6.651 -4.548 1.00 93.44 615 ILE A CA 1
ATOM 4877 C C . ILE A 1 615 ? 13.525 -8.128 -4.173 1.00 93.44 615 ILE A C 1
ATOM 4879 O O . ILE A 1 615 ? 14.439 -8.609 -3.496 1.00 93.44 615 ILE A O 1
ATOM 4883 N N . ARG A 1 616 ? 12.494 -8.851 -4.603 1.00 89.38 616 ARG A N 1
ATOM 4884 C CA . ARG A 1 616 ? 12.427 -10.304 -4.462 1.00 89.38 616 ARG A CA 1
ATOM 4885 C C . ARG A 1 616 ? 13.511 -10.954 -5.331 1.00 89.38 616 ARG A C 1
ATOM 4887 O O . ARG A 1 616 ? 13.666 -10.605 -6.496 1.00 89.38 616 ARG A O 1
ATOM 4894 N N . ALA A 1 617 ? 14.285 -11.867 -4.757 1.00 80.12 617 ALA A N 1
ATOM 4895 C CA . ALA A 1 617 ? 15.305 -12.616 -5.478 1.00 80.12 617 ALA A CA 1
ATOM 4896 C C . ALA A 1 617 ? 14.676 -13.759 -6.290 1.00 80.12 617 ALA A C 1
ATOM 4898 O O . ALA A 1 617 ? 13.712 -14.389 -5.847 1.00 80.12 617 ALA A O 1
ATOM 4899 N N . ASP A 1 618 ? 15.259 -14.053 -7.453 1.00 66.81 618 ASP A N 1
ATOM 4900 C CA . ASP A 1 618 ? 14.847 -15.181 -8.284 1.00 66.81 618 ASP A CA 1
ATOM 4901 C C . ASP A 1 618 ? 15.074 -16.500 -7.537 1.00 66.81 618 ASP A C 1
ATOM 4903 O O . ASP A 1 618 ? 16.163 -16.761 -7.017 1.00 66.81 618 ASP A O 1
ATOM 4907 N N . ALA A 1 619 ? 14.072 -17.379 -7.546 1.00 51.28 619 ALA A N 1
ATOM 4908 C CA . ALA A 1 619 ? 14.137 -18.690 -6.894 1.00 51.28 619 ALA A CA 1
ATOM 4909 C C . ALA A 1 619 ? 15.233 -19.627 -7.460 1.00 51.28 619 ALA A C 1
ATOM 4911 O O . ALA A 1 619 ? 15.468 -20.695 -6.904 1.00 51.28 619 ALA A O 1
ATOM 4912 N N . GLY A 1 620 ? 15.904 -19.248 -8.557 1.00 44.84 620 GLY A N 1
ATOM 4913 C CA . GLY A 1 620 ? 16.966 -20.023 -9.214 1.00 44.84 620 GLY A CA 1
ATOM 4914 C C . GLY A 1 620 ? 18.405 -19.630 -8.844 1.00 44.84 620 GLY A C 1
ATOM 4915 O O . GLY A 1 620 ? 19.349 -20.158 -9.435 1.00 44.84 620 GLY A O 1
ATOM 4916 N N . GLY A 1 621 ? 18.606 -18.686 -7.919 1.00 41.75 621 GLY A N 1
ATOM 4917 C CA . GLY A 1 621 ? 19.932 -18.203 -7.522 1.00 41.75 621 GLY A CA 1
ATOM 4918 C C . GLY A 1 621 ? 20.524 -18.942 -6.319 1.00 41.75 621 GLY A C 1
ATOM 4919 O O . GLY A 1 621 ? 20.293 -18.532 -5.187 1.00 41.75 621 GLY A O 1
ATOM 4920 N N . ASP A 1 622 ? 21.352 -19.957 -6.591 1.00 42.78 622 ASP A N 1
ATOM 4921 C CA . ASP A 1 622 ? 22.078 -20.806 -5.626 1.00 42.78 622 ASP A CA 1
ATOM 4922 C C . ASP A 1 622 ? 21.170 -21.605 -4.665 1.00 42.78 622 ASP A C 1
ATOM 4924 O O . ASP A 1 622 ? 20.517 -21.051 -3.783 1.00 42.78 622 ASP A O 1
ATOM 4928 N N . ASP A 1 623 ? 21.249 -22.940 -4.745 1.00 46.03 623 ASP A N 1
ATOM 4929 C CA . ASP A 1 623 ? 20.614 -23.948 -3.859 1.00 46.03 623 ASP A CA 1
ATOM 4930 C C . ASP A 1 623 ? 20.947 -23.783 -2.350 1.00 46.03 623 ASP A C 1
ATOM 4932 O O . ASP A 1 623 ? 20.576 -24.608 -1.515 1.00 46.03 623 ASP A O 1
ATOM 4936 N N . SER A 1 624 ? 21.683 -22.730 -1.981 1.00 51.53 624 SER A N 1
ATOM 4937 C CA . SER A 1 624 ? 22.120 -22.412 -0.621 1.00 51.53 624 SER A CA 1
ATOM 4938 C C . SER A 1 624 ? 21.340 -21.272 0.047 1.00 51.53 624 SER A C 1
ATOM 4940 O O . SER A 1 624 ? 21.533 -21.041 1.243 1.00 51.53 624 SER A O 1
ATOM 4942 N N . THR A 1 625 ? 20.447 -20.578 -0.670 1.00 52.06 625 THR A N 1
ATOM 4943 C CA . THR A 1 625 ? 19.628 -19.508 -0.079 1.00 52.06 625 THR A CA 1
ATOM 4944 C C . THR A 1 625 ? 18.415 -20.113 0.627 1.00 52.06 625 THR A C 1
ATOM 4946 O O . THR A 1 625 ? 17.495 -20.621 -0.013 1.00 52.06 625 THR A O 1
ATOM 4949 N N . SER A 1 626 ? 18.396 -20.071 1.964 1.00 56.25 626 SER A N 1
ATOM 4950 C CA . SER A 1 626 ? 17.231 -20.489 2.753 1.00 56.25 626 SER A CA 1
ATOM 4951 C C . SER A 1 626 ? 15.966 -19.758 2.278 1.00 56.25 626 SER A C 1
ATOM 4953 O O . SER A 1 626 ? 16.040 -18.562 1.986 1.00 56.25 626 SER A O 1
ATOM 4955 N N . PRO A 1 627 ? 14.783 -20.403 2.293 1.00 60.25 627 PRO A N 1
ATOM 4956 C CA . PRO A 1 627 ? 13.526 -19.773 1.878 1.00 60.25 627 PRO A CA 1
ATOM 4957 C C . PRO A 1 627 ? 13.179 -18.520 2.698 1.00 60.25 627 PRO A C 1
ATOM 4959 O O . PRO A 1 627 ? 12.365 -17.713 2.271 1.00 60.25 627 PRO A O 1
ATOM 4962 N N . GLU A 1 628 ? 13.807 -18.332 3.858 1.00 58.84 628 GLU A N 1
ATOM 4963 C CA . GLU A 1 628 ? 13.654 -17.146 4.699 1.00 58.84 628 GLU A CA 1
ATOM 4964 C C . GLU A 1 628 ? 14.370 -15.902 4.140 1.00 58.84 628 GLU A C 1
ATOM 4966 O O . GLU A 1 628 ? 13.977 -14.794 4.484 1.00 58.84 628 GLU A O 1
ATOM 4971 N N . MET A 1 629 ? 15.377 -16.050 3.267 1.00 60.28 629 MET A N 1
ATOM 4972 C CA . MET A 1 629 ? 16.203 -14.962 2.708 1.00 60.28 629 MET A CA 1
ATOM 4973 C C . MET A 1 629 ? 15.894 -14.678 1.227 1.00 60.28 629 MET A C 1
ATOM 4975 O O . MET A 1 629 ? 16.789 -14.429 0.423 1.00 60.28 629 MET A O 1
ATOM 4979 N N . GLN A 1 630 ? 14.613 -14.723 0.856 1.00 82.81 630 GLN A N 1
ATOM 4980 C CA . GLN A 1 630 ? 14.143 -14.498 -0.520 1.00 82.81 630 GLN A CA 1
ATOM 4981 C C . GLN A 1 630 ? 14.203 -13.035 -0.987 1.00 82.81 630 GLN A C 1
ATOM 4983 O O . GLN A 1 630 ? 13.881 -12.754 -2.138 1.00 82.81 630 GLN A O 1
ATOM 4988 N N . TRP A 1 631 ? 14.585 -12.090 -0.128 1.00 91.00 631 TRP A N 1
ATOM 4989 C CA . TRP A 1 631 ? 14.594 -10.666 -0.455 1.00 91.00 631 TRP A CA 1
ATOM 4990 C C . TRP A 1 631 ? 16.012 -10.126 -0.521 1.00 91.00 631 TRP A C 1
ATOM 4992 O O . TRP A 1 631 ? 16.890 -10.544 0.229 1.00 91.00 631 TRP A O 1
ATOM 5002 N N . LYS A 1 632 ? 16.239 -9.159 -1.404 1.00 91.62 632 LYS A N 1
ATOM 5003 C CA . LYS A 1 632 ? 17.518 -8.476 -1.567 1.00 91.62 632 LYS A CA 1
ATOM 5004 C C . LYS A 1 632 ? 17.327 -6.988 -1.316 1.00 91.62 632 LYS A C 1
ATOM 5006 O O . LYS A 1 632 ? 16.578 -6.328 -2.033 1.00 91.62 632 LYS A O 1
ATOM 5011 N N . LYS A 1 633 ? 18.012 -6.459 -0.304 1.00 92.69 633 LYS A N 1
ATOM 5012 C CA . LYS A 1 633 ? 18.100 -5.022 -0.046 1.00 92.69 633 LYS A CA 1
ATOM 5013 C C . LYS A 1 633 ? 19.268 -4.455 -0.841 1.00 92.69 633 LYS A C 1
ATOM 5015 O O . LYS A 1 633 ? 20.396 -4.934 -0.727 1.00 92.69 633 LYS A O 1
ATOM 5020 N N . ILE A 1 634 ? 18.997 -3.433 -1.640 1.00 92.25 634 ILE A N 1
ATOM 5021 C CA . ILE A 1 634 ? 19.982 -2.701 -2.428 1.00 92.25 634 ILE A CA 1
ATOM 5022 C C . ILE A 1 634 ? 19.994 -1.267 -1.914 1.00 92.25 634 ILE A C 1
ATOM 5024 O O . ILE A 1 634 ? 18.963 -0.599 -1.929 1.00 92.25 634 ILE A O 1
ATOM 5028 N N . THR A 1 635 ? 21.152 -0.795 -1.459 1.00 90.69 635 THR A N 1
ATOM 5029 C CA . THR A 1 635 ? 21.298 0.566 -0.934 1.00 90.69 635 THR A CA 1
ATOM 5030 C C . THR A 1 635 ? 22.414 1.316 -1.640 1.00 90.69 635 THR A C 1
ATOM 5032 O O . THR A 1 635 ? 23.482 0.754 -1.905 1.00 90.69 635 THR A O 1
ATOM 5035 N N . TYR A 1 636 ? 22.191 2.601 -1.889 1.00 87.69 636 TYR A N 1
ATOM 5036 C CA . TYR A 1 636 ? 23.177 3.506 -2.463 1.00 87.69 636 TYR A CA 1
ATOM 5037 C C . TYR A 1 636 ? 23.680 4.502 -1.418 1.00 87.69 636 TYR A C 1
ATOM 5039 O O . TYR A 1 636 ? 22.918 5.291 -0.869 1.00 87.69 636 TYR A O 1
AT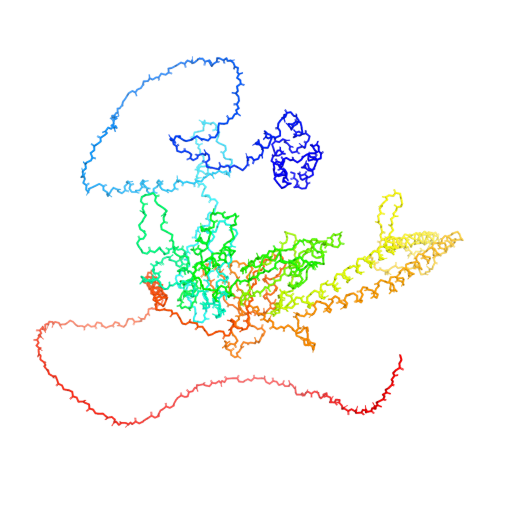OM 5047 N N . ASN A 1 637 ? 24.990 4.480 -1.172 1.00 84.94 637 ASN A N 1
ATOM 5048 C CA . ASN A 1 637 ? 25.660 5.341 -0.202 1.00 84.94 637 ASN A CA 1
ATOM 5049 C C . ASN A 1 637 ? 26.756 6.146 -0.905 1.00 84.94 637 ASN A C 1
ATOM 5051 O O . ASN A 1 637 ? 27.899 5.695 -0.990 1.00 84.94 637 ASN A O 1
ATOM 5055 N N . GLY A 1 638 ? 26.402 7.316 -1.450 1.00 73.31 638 GLY A N 1
ATOM 5056 C CA . GLY A 1 638 ? 27.375 8.295 -1.958 1.00 73.31 638 GLY A CA 1
ATOM 5057 C C . GLY A 1 638 ? 28.363 7.743 -2.994 1.00 73.31 638 GLY A C 1
ATOM 5058 O O . GLY A 1 638 ? 29.525 8.134 -2.996 1.00 73.31 638 GLY A O 1
ATOM 5059 N N . GLY A 1 639 ? 27.924 6.801 -3.838 1.00 72.94 639 GLY A N 1
ATOM 5060 C CA . GLY A 1 639 ? 28.759 6.187 -4.873 1.00 72.94 639 GLY A CA 1
ATOM 5061 C C . GLY A 1 639 ? 29.033 4.694 -4.708 1.00 72.94 639 GLY A C 1
ATOM 5062 O O . GLY A 1 639 ? 29.506 4.051 -5.645 1.00 72.94 639 GLY A O 1
ATOM 5063 N N . ILE A 1 640 ? 28.726 4.126 -3.540 1.00 83.00 640 ILE A N 1
ATOM 5064 C CA . ILE A 1 640 ? 28.880 2.696 -3.267 1.00 83.00 640 ILE A CA 1
ATOM 5065 C C . ILE A 1 640 ? 27.501 2.042 -3.239 1.00 83.00 640 ILE A C 1
ATOM 5067 O O . ILE A 1 640 ? 26.625 2.458 -2.482 1.00 83.00 640 ILE A O 1
ATOM 5071 N N . VAL A 1 641 ? 27.334 0.989 -4.041 1.00 87.38 641 VAL A N 1
ATOM 5072 C CA . VAL A 1 641 ? 26.131 0.148 -4.048 1.00 87.38 641 VAL A CA 1
ATOM 5073 C C . VAL A 1 641 ? 26.392 -1.093 -3.200 1.00 87.38 641 VAL A C 1
ATOM 5075 O O . VAL A 1 641 ? 27.220 -1.935 -3.567 1.00 87.38 641 VAL A O 1
ATOM 5078 N N . SER A 1 642 ? 25.682 -1.219 -2.081 1.00 88.50 642 SER A N 1
ATOM 5079 C CA . SER A 1 642 ? 25.673 -2.425 -1.245 1.00 88.50 642 SER A CA 1
ATOM 5080 C C . SER A 1 642 ? 24.421 -3.254 -1.497 1.00 88.50 642 SER A C 1
ATOM 5082 O O . SER A 1 642 ? 23.343 -2.718 -1.744 1.00 88.50 642 SER A O 1
ATOM 5084 N N . GLN A 1 643 ? 24.586 -4.575 -1.468 1.00 90.44 643 GLN A N 1
ATOM 5085 C CA . GLN A 1 643 ? 23.512 -5.542 -1.668 1.00 90.44 643 GLN A CA 1
ATOM 5086 C C . GLN A 1 643 ? 23.597 -6.606 -0.584 1.00 90.44 643 GLN A C 1
ATOM 5088 O O . GLN A 1 643 ? 24.656 -7.208 -0.404 1.00 90.44 643 GLN A O 1
ATOM 5093 N N . GLU A 1 644 ? 22.495 -6.831 0.120 1.00 89.56 644 GLU A N 1
ATOM 5094 C CA . GLU A 1 644 ? 22.384 -7.824 1.187 1.00 89.56 644 GLU A CA 1
ATOM 5095 C C . GLU A 1 644 ? 21.098 -8.638 1.031 1.00 89.56 644 GLU A C 1
ATOM 5097 O O . GLU A 1 644 ? 20.070 -8.111 0.606 1.00 89.56 644 GLU A O 1
ATOM 5102 N N . PHE A 1 645 ? 21.158 -9.931 1.349 1.00 89.56 645 PHE A N 1
ATOM 5103 C CA . PHE A 1 645 ? 19.963 -10.767 1.423 1.00 89.56 645 PHE A CA 1
ATOM 5104 C C . PHE A 1 645 ? 19.296 -10.575 2.784 1.00 89.56 645 PHE A C 1
ATOM 5106 O O . PHE A 1 645 ? 19.960 -10.594 3.821 1.00 89.56 645 PHE A O 1
ATOM 5113 N N . VAL A 1 646 ? 17.984 -10.376 2.773 1.00 89.25 646 VAL A N 1
ATOM 5114 C CA . VAL A 1 646 ? 17.160 -10.063 3.939 1.00 89.25 646 VAL A CA 1
ATOM 5115 C C . VAL A 1 646 ? 15.908 -10.931 3.954 1.00 89.25 646 VAL A C 1
ATOM 5117 O O . VAL A 1 646 ? 15.524 -11.534 2.952 1.00 89.25 646 VAL A O 1
ATOM 5120 N N . THR A 1 647 ? 15.267 -11.001 5.119 1.00 89.56 647 THR A N 1
ATOM 5121 C CA . THR A 1 647 ? 13.995 -11.714 5.279 1.00 89.56 647 THR A CA 1
ATOM 5122 C C . THR A 1 647 ? 12.811 -10.801 4.996 1.00 89.56 647 THR A C 1
ATOM 5124 O O . THR A 1 647 ? 12.912 -9.588 5.189 1.00 89.56 647 THR A O 1
ATOM 5127 N N . PHE A 1 648 ? 11.665 -11.370 4.609 1.00 89.00 648 PHE A N 1
ATOM 5128 C CA . PHE A 1 648 ? 10.442 -10.591 4.378 1.00 89.00 648 PHE A CA 1
ATOM 5129 C C . PHE A 1 648 ? 10.033 -9.765 5.609 1.00 89.00 648 PHE A C 1
ATOM 5131 O O . PHE A 1 648 ? 9.700 -8.591 5.488 1.00 89.00 648 PHE A O 1
ATOM 5138 N N . LYS A 1 649 ? 10.178 -10.332 6.812 1.00 87.69 649 LYS A N 1
ATOM 5139 C CA . LYS A 1 649 ? 9.923 -9.623 8.072 1.00 87.69 649 LYS A CA 1
ATOM 5140 C C . LYS A 1 649 ? 10.804 -8.377 8.231 1.00 87.69 649 LYS A C 1
ATOM 5142 O O . LYS A 1 649 ? 10.344 -7.339 8.692 1.00 87.69 649 LYS A O 1
ATOM 5147 N N . THR A 1 650 ? 12.072 -8.458 7.828 1.00 86.75 650 THR A N 1
ATOM 5148 C CA . THR A 1 650 ? 12.968 -7.294 7.834 1.00 86.75 650 THR A CA 1
ATOM 5149 C C . THR A 1 650 ? 12.506 -6.241 6.828 1.00 86.75 650 THR A C 1
ATOM 5151 O O . THR A 1 650 ? 12.570 -5.054 7.133 1.00 86.75 650 THR A O 1
ATOM 5154 N N . VAL A 1 651 ? 12.005 -6.648 5.655 1.00 88.00 651 VAL A N 1
ATOM 5155 C CA . VAL A 1 651 ? 11.440 -5.721 4.659 1.00 88.00 651 VAL A CA 1
ATOM 5156 C C . VAL A 1 651 ? 10.243 -4.973 5.243 1.00 88.00 651 VAL A C 1
ATOM 5158 O O . VAL A 1 651 ? 10.220 -3.747 5.196 1.00 88.00 651 VAL A O 1
ATOM 5161 N N . THR A 1 652 ? 9.289 -5.674 5.861 1.00 86.56 652 THR A N 1
ATOM 5162 C CA . THR A 1 652 ? 8.106 -5.034 6.457 1.00 86.56 652 THR A CA 1
ATOM 5163 C C . THR A 1 652 ? 8.477 -4.107 7.617 1.00 86.56 652 THR A C 1
ATOM 5165 O O . THR A 1 652 ? 8.004 -2.976 7.667 1.00 86.56 652 THR A O 1
ATOM 5168 N N . GLU A 1 653 ? 9.382 -4.522 8.508 1.00 85.12 653 GLU A N 1
ATOM 5169 C CA . GLU A 1 653 ? 9.808 -3.697 9.650 1.00 85.12 653 GLU A CA 1
ATOM 5170 C C . GLU A 1 653 ? 10.575 -2.434 9.216 1.00 85.12 653 GLU A C 1
ATOM 5172 O O . GLU A 1 653 ? 10.414 -1.371 9.820 1.00 85.12 653 GLU A O 1
ATOM 5177 N N . THR A 1 654 ? 11.409 -2.530 8.174 1.00 83.62 654 THR A N 1
ATOM 5178 C CA . THR A 1 654 ? 12.278 -1.422 7.732 1.00 83.62 654 THR A CA 1
ATOM 5179 C C . THR A 1 654 ? 11.605 -0.492 6.728 1.00 83.62 654 THR A C 1
ATOM 5181 O O . THR A 1 654 ? 11.712 0.728 6.856 1.00 83.62 654 THR A O 1
ATOM 5184 N N . ALA A 1 655 ? 10.905 -1.043 5.736 1.00 81.06 655 ALA A N 1
ATOM 5185 C CA . ALA A 1 655 ? 10.319 -0.277 4.643 1.00 81.06 655 ALA A CA 1
ATOM 5186 C C . ALA A 1 655 ? 8.860 0.113 4.902 1.00 81.06 655 ALA A C 1
ATOM 5188 O O . ALA A 1 655 ? 8.430 1.155 4.415 1.00 81.06 655 ALA A O 1
ATOM 5189 N N . CYS A 1 656 ? 8.128 -0.684 5.687 1.00 80.25 656 CYS A N 1
ATOM 5190 C CA . CYS A 1 656 ? 6.703 -0.486 5.979 1.00 80.25 656 CYS A CA 1
ATOM 5191 C C . CYS A 1 656 ? 6.431 -0.100 7.443 1.00 80.25 656 CYS A C 1
ATOM 5193 O O . CYS A 1 656 ? 5.290 -0.132 7.905 1.00 80.25 656 CYS A O 1
ATOM 5195 N N . GLY A 1 657 ? 7.480 0.282 8.178 1.00 71.50 657 GLY A N 1
ATOM 5196 C CA . GLY A 1 657 ? 7.396 0.690 9.575 1.00 71.50 657 GLY A CA 1
ATOM 5197 C C . GLY A 1 657 ? 6.607 1.988 9.803 1.00 71.50 657 GLY A C 1
ATOM 5198 O O . GLY A 1 657 ? 6.077 2.627 8.893 1.00 71.50 657 GLY A O 1
ATOM 5199 N N . LYS A 1 658 ? 6.541 2.424 11.061 1.00 67.69 658 LYS A N 1
ATOM 5200 C CA . LYS A 1 658 ? 5.756 3.598 11.477 1.00 67.69 658 LYS A CA 1
ATOM 5201 C C . LYS A 1 658 ? 6.229 4.872 10.760 1.00 67.69 658 LYS A C 1
ATOM 5203 O O . LYS A 1 658 ? 7.408 5.202 10.842 1.00 67.69 658 LYS A O 1
ATOM 5208 N N . LYS A 1 659 ? 5.301 5.615 10.137 1.00 66.62 659 LYS A N 1
ATOM 5209 C CA . LYS A 1 659 ? 5.561 6.851 9.361 1.00 66.62 659 LYS A CA 1
ATOM 5210 C C . LYS A 1 659 ? 6.386 6.655 8.074 1.00 66.62 659 LYS A C 1
ATOM 5212 O O . LYS A 1 659 ? 6.923 7.626 7.548 1.00 66.62 659 LYS A O 1
ATOM 5217 N N . SER A 1 660 ? 6.520 5.424 7.579 1.00 75.81 660 SER A N 1
ATOM 5218 C CA . SER A 1 660 ? 7.050 5.162 6.229 1.00 75.81 660 SER A CA 1
ATOM 5219 C C . SER A 1 660 ? 6.013 5.543 5.170 1.00 75.81 660 SER A C 1
ATOM 5221 O O . SER A 1 660 ? 4.850 5.667 5.507 1.00 75.81 660 SER A O 1
ATOM 5223 N N . SER A 1 661 ? 6.380 5.736 3.904 1.00 84.31 661 SER A N 1
ATOM 5224 C CA . SER A 1 661 ? 5.392 5.905 2.818 1.00 84.31 661 SER A CA 1
ATOM 5225 C C . SER A 1 661 ? 5.697 4.931 1.681 1.00 84.31 661 SER A C 1
ATOM 5227 O O . SER A 1 661 ? 6.114 5.354 0.605 1.00 84.31 661 SER A O 1
ATOM 5229 N N . PRO A 1 662 ? 5.601 3.610 1.920 1.00 90.94 662 PRO A N 1
ATOM 5230 C CA . PRO A 1 662 ? 6.145 2.623 1.005 1.00 90.94 662 PRO A CA 1
ATOM 5231 C C . PRO A 1 662 ? 5.405 2.623 -0.336 1.00 90.94 662 PRO A C 1
ATOM 5233 O O . PRO A 1 662 ? 4.174 2.665 -0.405 1.00 90.94 662 PRO A O 1
ATOM 5236 N N . LEU A 1 663 ? 6.191 2.540 -1.402 1.00 93.06 663 LEU A N 1
ATOM 5237 C CA . LEU A 1 663 ? 5.771 2.154 -2.738 1.00 93.06 663 LEU A CA 1
ATOM 5238 C C . LEU A 1 663 ? 5.860 0.627 -2.830 1.00 93.06 663 LEU A C 1
ATOM 5240 O O . LEU A 1 663 ? 6.913 0.053 -2.552 1.00 93.06 663 LEU A O 1
ATOM 5244 N N . LEU A 1 664 ? 4.760 -0.019 -3.194 1.00 95.50 664 LEU A N 1
ATOM 5245 C CA . LEU A 1 664 ? 4.631 -1.465 -3.329 1.00 95.50 664 LEU A CA 1
ATOM 5246 C C . LEU A 1 664 ? 4.399 -1.813 -4.794 1.00 95.50 664 LEU A C 1
ATOM 5248 O O . LEU A 1 664 ? 3.565 -1.185 -5.447 1.00 95.50 664 LEU A O 1
ATOM 5252 N N . VAL A 1 665 ? 5.096 -2.835 -5.285 1.00 96.81 665 VAL A N 1
ATOM 5253 C CA . VAL A 1 665 ? 4.907 -3.365 -6.638 1.00 96.81 665 VAL A CA 1
ATOM 5254 C C . VAL A 1 665 ? 4.569 -4.843 -6.550 1.00 96.81 665 VAL A C 1
ATOM 5256 O O . VAL A 1 665 ? 5.347 -5.639 -6.015 1.00 96.81 665 VAL A O 1
ATOM 5259 N N . TYR A 1 666 ? 3.418 -5.196 -7.103 1.00 96.88 666 TYR A N 1
ATOM 5260 C CA . TYR A 1 666 ? 2.920 -6.558 -7.209 1.00 96.88 666 TYR A CA 1
ATOM 5261 C C . TYR A 1 666 ? 2.840 -6.976 -8.674 1.00 96.88 666 TYR A C 1
ATOM 5263 O O . TYR A 1 666 ? 2.513 -6.146 -9.516 1.00 96.88 666 TYR A O 1
ATOM 5271 N N . ALA A 1 667 ? 3.072 -8.253 -8.970 1.00 96.50 667 ALA A N 1
ATOM 5272 C CA . ALA A 1 667 ? 2.912 -8.804 -10.315 1.00 96.50 667 ALA A CA 1
ATOM 5273 C C . ALA A 1 667 ? 2.137 -10.124 -10.310 1.00 96.50 667 ALA A C 1
ATOM 5275 O O . ALA A 1 667 ? 2.170 -10.867 -9.322 1.00 96.50 667 ALA A O 1
ATOM 5276 N N . THR A 1 668 ? 1.457 -10.416 -11.417 1.00 95.56 668 THR A N 1
ATOM 5277 C CA . THR A 1 668 ? 0.822 -11.714 -11.666 1.00 95.56 668 THR A CA 1
ATOM 5278 C C . THR A 1 668 ? 1.867 -12.811 -11.867 1.00 95.56 668 THR A C 1
ATOM 5280 O O . THR A 1 668 ? 3.009 -12.561 -12.263 1.00 95.56 668 THR A O 1
ATOM 5283 N N . ASP A 1 669 ? 1.469 -14.063 -11.632 1.00 93.00 669 ASP A N 1
ATOM 5284 C CA . ASP A 1 669 ? 2.319 -15.212 -11.962 1.00 93.00 669 ASP A CA 1
ATOM 5285 C C . ASP A 1 669 ? 2.591 -15.284 -13.486 1.00 93.00 669 ASP A C 1
ATOM 5287 O O . ASP A 1 669 ? 3.611 -15.830 -13.896 1.00 93.00 669 ASP A O 1
ATOM 5291 N N . GLU A 1 670 ? 1.734 -14.699 -14.331 1.00 91.94 670 GLU A N 1
ATOM 5292 C CA . GLU A 1 670 ? 1.936 -14.616 -15.785 1.00 91.94 670 GLU A CA 1
ATOM 5293 C C . GLU A 1 670 ? 3.113 -13.695 -16.141 1.00 91.94 670 GLU A C 1
ATOM 5295 O O . GLU A 1 670 ? 4.059 -14.143 -16.788 1.00 91.94 670 GLU A O 1
ATOM 5300 N N . ALA A 1 671 ? 3.134 -12.461 -15.624 1.00 92.75 671 ALA A N 1
ATOM 5301 C CA . ALA A 1 671 ? 4.234 -11.520 -15.865 1.00 92.75 671 ALA A CA 1
ATOM 5302 C C . ALA A 1 671 ? 5.570 -11.964 -15.247 1.00 92.75 671 ALA A C 1
ATOM 5304 O O . ALA A 1 671 ? 6.640 -11.584 -15.731 1.00 92.75 671 ALA A O 1
ATOM 5305 N N . LEU A 1 672 ? 5.526 -12.761 -14.174 1.00 92.56 672 LEU A N 1
ATOM 5306 C CA . LEU A 1 672 ? 6.718 -13.324 -13.535 1.00 92.56 672 LEU A CA 1
ATOM 5307 C C . LEU A 1 672 ? 7.328 -14.496 -14.310 1.00 92.56 672 LEU A C 1
ATOM 5309 O O . LEU A 1 672 ? 8.539 -14.690 -14.246 1.00 92.56 672 LEU A O 1
ATOM 5313 N N . ASN A 1 673 ? 6.505 -15.272 -15.017 1.00 92.50 673 ASN A N 1
ATOM 5314 C CA . ASN A 1 673 ? 6.938 -16.458 -15.761 1.00 92.50 673 ASN A CA 1
ATOM 5315 C C . ASN A 1 673 ? 7.118 -16.199 -17.265 1.00 92.50 673 ASN A C 1
ATOM 5317 O O . ASN A 1 673 ? 7.362 -17.141 -18.018 1.00 92.50 673 ASN A O 1
ATOM 5321 N N . GLU A 1 674 ? 6.982 -14.951 -17.711 1.00 92.25 674 GLU A N 1
ATOM 5322 C CA . GLU A 1 674 ? 7.192 -14.583 -19.106 1.00 92.25 674 GLU A CA 1
ATOM 5323 C C . GLU A 1 674 ? 8.667 -14.740 -19.514 1.00 92.25 674 GLU A C 1
ATOM 5325 O O . GLU A 1 674 ? 9.585 -14.445 -18.744 1.00 92.25 674 GLU A O 1
ATOM 5330 N N . ASP A 1 675 ? 8.911 -15.183 -20.748 1.00 91.75 675 ASP A N 1
ATOM 5331 C CA . ASP A 1 675 ? 10.267 -15.332 -21.268 1.00 91.75 675 ASP A CA 1
ATOM 5332 C C . ASP A 1 675 ? 10.912 -13.949 -21.513 1.00 91.75 675 ASP A C 1
ATOM 5334 O O . ASP A 1 675 ? 10.365 -13.131 -22.264 1.00 91.75 675 ASP A O 1
ATOM 5338 N N . PRO A 1 676 ? 12.100 -13.657 -20.944 1.00 89.31 676 PRO A N 1
ATOM 5339 C CA . PRO A 1 676 ? 12.764 -12.375 -21.157 1.00 89.31 676 PRO A CA 1
ATOM 5340 C C . PRO A 1 676 ? 13.128 -12.145 -22.630 1.00 89.31 676 PRO A C 1
ATOM 5342 O O . PRO A 1 676 ? 13.880 -12.915 -23.237 1.00 89.31 676 PRO A O 1
ATOM 5345 N N . LEU A 1 677 ? 12.663 -11.032 -23.201 1.00 91.06 677 LEU A N 1
ATOM 5346 C CA . LEU A 1 677 ? 12.994 -10.643 -24.568 1.00 91.06 677 LEU A CA 1
ATOM 5347 C C . LEU A 1 677 ? 14.477 -10.252 -24.678 1.00 91.06 677 LEU A C 1
ATOM 5349 O O . LEU A 1 677 ? 14.982 -9.470 -23.854 1.00 91.06 677 LEU A O 1
ATOM 5353 N N . PRO A 1 678 ? 15.190 -10.747 -25.709 1.00 91.94 678 PRO A N 1
ATOM 5354 C CA . PRO A 1 678 ? 16.569 -10.360 -25.944 1.00 91.94 678 PRO A CA 1
ATOM 5355 C C . PRO A 1 678 ? 16.643 -8.905 -26.411 1.00 91.94 678 PRO A C 1
ATOM 5357 O O . PRO A 1 678 ? 15.826 -8.449 -27.211 1.00 91.94 678 PRO A O 1
ATOM 5360 N N . LEU A 1 679 ? 17.687 -8.198 -25.975 1.00 89.81 679 LEU A N 1
ATOM 5361 C CA . LEU A 1 679 ? 17.952 -6.838 -26.438 1.00 89.81 679 LEU A CA 1
ATOM 5362 C C . LEU A 1 679 ? 18.121 -6.796 -27.963 1.00 89.81 679 LEU A C 1
ATOM 5364 O O . LEU A 1 679 ? 18.777 -7.657 -28.567 1.00 89.81 679 LEU A O 1
ATOM 5368 N N . ASN A 1 680 ? 17.571 -5.756 -28.586 1.00 90.12 680 ASN A N 1
ATOM 5369 C CA . ASN A 1 680 ? 17.778 -5.509 -30.006 1.00 90.12 680 ASN A CA 1
ATOM 5370 C C . ASN A 1 680 ? 19.228 -5.049 -30.274 1.00 90.12 680 ASN A C 1
ATOM 5372 O O . ASN A 1 680 ? 19.969 -4.650 -29.371 1.00 90.12 680 ASN A O 1
ATOM 5376 N N . GLU A 1 681 ? 19.669 -5.100 -31.533 1.00 88.56 681 GLU A N 1
ATOM 5377 C CA . GLU A 1 681 ? 21.056 -4.748 -31.869 1.00 88.56 681 GLU A CA 1
ATOM 5378 C C . GLU A 1 681 ? 21.392 -3.277 -31.562 1.00 88.56 681 GLU A C 1
ATOM 5380 O O . GLU A 1 681 ? 22.525 -2.972 -31.189 1.00 88.56 681 GLU A O 1
ATOM 5385 N N . ALA A 1 682 ? 20.427 -2.358 -31.652 1.00 89.50 682 ALA A N 1
ATOM 5386 C CA . ALA A 1 682 ? 20.639 -0.950 -31.317 1.00 89.50 682 ALA A CA 1
ATOM 5387 C C . ALA A 1 682 ? 20.886 -0.744 -29.807 1.00 89.50 682 ALA A C 1
ATOM 5389 O O . ALA A 1 682 ? 21.829 -0.040 -29.440 1.00 89.50 682 ALA A O 1
ATOM 5390 N N . GLN A 1 683 ? 20.110 -1.413 -28.950 1.00 90.50 683 GLN A N 1
ATOM 5391 C CA . GLN A 1 683 ? 20.235 -1.435 -27.488 1.00 90.50 683 GLN A CA 1
ATOM 5392 C C . GLN A 1 683 ? 21.560 -2.079 -27.067 1.00 90.50 683 GLN A C 1
ATOM 5394 O O . GLN A 1 683 ? 22.338 -1.478 -26.328 1.00 90.50 683 GLN A O 1
ATOM 5399 N N . LYS A 1 684 ? 21.902 -3.251 -27.623 1.00 91.50 684 LYS A N 1
ATOM 5400 C CA . LYS A 1 684 ? 23.206 -3.895 -27.370 1.00 91.50 684 LYS A CA 1
ATOM 5401 C C . LYS A 1 684 ? 24.370 -2.986 -27.748 1.00 91.50 684 LYS A C 1
ATOM 5403 O O . LYS A 1 684 ? 25.368 -2.907 -27.033 1.00 91.50 684 LYS A O 1
ATOM 5408 N N . ASN A 1 685 ? 24.273 -2.310 -28.891 1.00 92.12 685 ASN A N 1
ATOM 5409 C CA . ASN A 1 685 ? 25.317 -1.403 -29.354 1.00 92.12 685 ASN A CA 1
ATOM 5410 C C . ASN A 1 685 ? 25.425 -0.141 -28.489 1.00 92.12 685 ASN A C 1
ATOM 5412 O O . ASN A 1 685 ? 26.524 0.398 -28.368 1.00 92.12 685 ASN A O 1
ATOM 5416 N N . PHE A 1 686 ? 24.331 0.331 -27.891 1.00 92.69 686 PHE A N 1
ATOM 5417 C CA . PHE A 1 686 ? 24.355 1.407 -26.901 1.00 92.69 686 PHE A CA 1
ATOM 5418 C C . PHE A 1 686 ? 25.151 0.986 -25.658 1.00 92.69 686 PHE A C 1
ATOM 5420 O O . PHE A 1 686 ? 26.184 1.594 -25.366 1.00 92.69 686 PHE A O 1
ATOM 5427 N N . VAL A 1 687 ? 24.770 -0.128 -25.024 1.00 92.69 687 VAL A N 1
ATOM 5428 C CA . VAL A 1 687 ? 25.419 -0.625 -23.797 1.00 92.69 687 VAL A CA 1
ATOM 5429 C C . VAL A 1 687 ? 26.898 -0.939 -24.029 1.00 92.69 687 VAL A C 1
ATOM 5431 O O . VAL A 1 687 ? 27.762 -0.507 -23.268 1.00 92.69 687 VAL A O 1
ATOM 5434 N N . LYS A 1 688 ? 27.239 -1.601 -25.145 1.00 93.88 688 LYS A N 1
ATOM 5435 C CA . LYS A 1 688 ? 28.641 -1.869 -25.519 1.00 93.88 688 LYS A CA 1
ATOM 5436 C C . LYS A 1 688 ? 29.475 -0.594 -25.628 1.00 93.88 688 LYS A C 1
ATOM 5438 O O . LYS A 1 688 ? 30.664 -0.608 -25.301 1.00 93.88 688 LYS A O 1
ATOM 5443 N N . ARG A 1 689 ? 28.895 0.499 -26.135 1.00 92.62 689 ARG A N 1
ATOM 5444 C CA . ARG A 1 689 ? 29.617 1.766 -26.259 1.00 92.62 689 ARG A CA 1
ATOM 5445 C C . ARG A 1 689 ? 29.777 2.463 -24.909 1.00 92.62 689 ARG A C 1
ATOM 5447 O O . ARG A 1 689 ? 30.868 2.983 -24.687 1.00 92.62 689 ARG A O 1
ATOM 5454 N N . ASP A 1 690 ? 28.778 2.445 -24.024 1.00 93.44 690 ASP A N 1
ATOM 5455 C CA . ASP A 1 690 ? 28.944 2.973 -22.658 1.00 93.44 690 ASP A CA 1
ATOM 5456 C C . ASP A 1 690 ? 29.994 2.172 -21.874 1.00 93.44 690 ASP A C 1
ATOM 5458 O O . ASP A 1 690 ? 30.952 2.750 -21.361 1.00 93.44 690 ASP A O 1
ATOM 5462 N N . ASN A 1 691 ? 29.934 0.837 -21.911 1.00 93.94 691 ASN A N 1
ATOM 5463 C CA . ASN A 1 691 ? 30.936 -0.023 -21.270 1.00 93.94 691 ASN A CA 1
ATOM 5464 C C . ASN A 1 691 ? 32.352 0.269 -21.794 1.00 93.94 691 ASN A C 1
ATOM 5466 O O . ASN A 1 691 ? 33.314 0.348 -21.027 1.00 93.94 691 ASN A O 1
ATOM 5470 N N . ARG A 1 692 ? 32.505 0.522 -23.102 1.00 93.38 692 ARG A N 1
ATOM 5471 C CA . ARG A 1 692 ? 33.792 0.933 -23.687 1.00 93.38 692 ARG A CA 1
ATOM 5472 C C . ARG A 1 692 ? 34.261 2.303 -23.181 1.00 93.38 692 ARG A C 1
ATOM 5474 O O . ARG A 1 692 ? 35.471 2.506 -23.054 1.00 93.38 692 ARG A O 1
ATOM 5481 N N . LEU A 1 693 ? 33.357 3.250 -22.934 1.00 91.25 693 LEU A N 1
ATOM 5482 C CA . LEU A 1 693 ? 33.701 4.549 -22.346 1.00 91.25 693 LEU A CA 1
ATOM 5483 C C . LEU A 1 693 ? 34.128 4.393 -20.885 1.00 91.25 693 LEU A C 1
ATOM 5485 O O . LEU A 1 693 ? 35.166 4.933 -20.502 1.00 91.25 693 LEU A O 1
ATOM 5489 N N . PHE A 1 694 ? 33.417 3.574 -20.112 1.00 92.00 694 PHE A N 1
ATOM 5490 C CA . PHE A 1 694 ? 33.775 3.271 -18.729 1.00 92.00 694 PHE A CA 1
ATOM 5491 C C . PHE A 1 694 ? 35.138 2.564 -18.618 1.00 92.00 694 PHE A C 1
ATOM 5493 O O . PHE A 1 694 ? 35.973 2.903 -17.781 1.00 92.00 694 PHE A O 1
ATOM 5500 N N . GLN A 1 695 ? 35.444 1.638 -19.528 1.00 90.81 695 GLN A N 1
ATOM 5501 C CA . GLN A 1 695 ? 36.762 0.995 -19.585 1.00 90.81 695 GLN A CA 1
ATOM 5502 C C . GLN A 1 695 ? 37.891 1.985 -19.907 1.00 90.81 695 GLN A C 1
ATOM 5504 O O . GLN A 1 695 ? 38.987 1.872 -19.352 1.00 90.81 695 GLN A O 1
ATOM 5509 N N . GLN A 1 696 ? 37.645 2.975 -20.772 1.00 91.12 696 GLN A N 1
ATOM 5510 C CA . GLN A 1 696 ? 38.611 4.050 -21.027 1.00 91.12 696 GLN A CA 1
ATOM 5511 C C . GLN A 1 696 ? 38.815 4.934 -19.796 1.00 91.12 696 GLN A C 1
ATOM 5513 O O . GLN A 1 696 ? 39.938 5.363 -19.538 1.00 91.12 696 GLN A O 1
ATOM 5518 N N . GLU A 1 697 ? 37.753 5.197 -19.039 1.00 89.44 697 GLU A N 1
ATOM 5519 C CA . GLU A 1 697 ? 37.796 5.935 -17.777 1.00 89.44 697 GLU A CA 1
ATOM 5520 C C . GLU A 1 697 ? 38.687 5.221 -16.744 1.00 89.44 697 GLU A C 1
ATOM 5522 O O . GLU A 1 697 ? 39.634 5.813 -16.220 1.00 89.44 697 GLU A O 1
ATOM 5527 N N . LEU A 1 698 ? 38.478 3.912 -16.557 1.00 88.94 698 LEU A N 1
ATOM 5528 C CA . LEU A 1 698 ? 39.310 3.051 -15.707 1.00 88.94 698 LEU A CA 1
ATOM 5529 C C . LEU A 1 698 ? 40.777 3.008 -16.171 1.00 88.94 698 LEU A C 1
ATOM 5531 O O . LEU A 1 698 ? 41.698 3.072 -15.354 1.00 88.94 698 LEU A O 1
ATOM 5535 N N . ALA A 1 699 ? 41.016 2.920 -17.484 1.00 88.44 699 ALA A N 1
ATOM 5536 C CA . ALA A 1 699 ? 42.366 2.888 -18.045 1.00 88.44 699 ALA A CA 1
ATOM 5537 C C . ALA A 1 699 ? 43.113 4.217 -17.845 1.00 88.44 699 ALA A C 1
ATOM 5539 O O . ALA A 1 699 ? 44.279 4.208 -17.445 1.00 88.44 699 ALA A O 1
ATOM 5540 N N . LYS A 1 700 ? 42.436 5.354 -18.068 1.00 87.12 700 LYS A N 1
ATOM 5541 C CA . LYS A 1 700 ? 42.987 6.694 -17.817 1.00 87.12 700 LYS A CA 1
ATOM 5542 C C . LYS A 1 700 ? 43.383 6.854 -16.355 1.00 87.12 700 LYS A C 1
ATOM 5544 O O . LYS A 1 700 ? 44.490 7.316 -16.083 1.00 87.12 700 LYS A O 1
ATOM 5549 N N . LYS A 1 701 ? 42.539 6.403 -15.422 1.00 82.38 701 LYS A N 1
ATOM 5550 C CA . LYS A 1 701 ? 42.864 6.455 -13.994 1.00 82.38 701 LYS A CA 1
ATOM 5551 C C . LYS A 1 701 ? 44.085 5.604 -13.650 1.00 82.38 701 LYS A C 1
ATOM 5553 O O . LYS A 1 701 ? 45.018 6.114 -13.039 1.00 82.38 701 LYS A O 1
ATOM 5558 N N . ARG A 1 702 ? 44.137 4.357 -14.131 1.00 81.00 702 ARG A N 1
ATOM 5559 C CA . ARG A 1 702 ? 45.288 3.462 -13.921 1.00 81.00 702 ARG A CA 1
ATOM 5560 C C . ARG A 1 702 ? 46.598 4.037 -14.469 1.00 81.00 702 ARG A C 1
ATOM 5562 O O . ARG A 1 702 ? 47.657 3.754 -13.925 1.00 81.00 702 ARG A O 1
ATOM 5569 N N . SER A 1 703 ? 46.537 4.829 -15.541 1.00 78.50 703 SER A N 1
ATOM 5570 C CA . SER A 1 703 ? 47.709 5.524 -16.093 1.00 78.50 703 SER A CA 1
ATOM 5571 C C . SER A 1 703 ? 48.096 6.809 -15.349 1.00 78.50 703 SER A C 1
ATOM 5573 O O . SER A 1 703 ? 49.227 7.262 -15.489 1.00 78.50 703 SER A O 1
ATOM 5575 N N . ALA A 1 704 ? 47.172 7.394 -14.579 1.00 73.94 704 ALA A N 1
ATOM 5576 C CA . ALA A 1 704 ? 47.376 8.620 -13.808 1.00 73.94 704 ALA A CA 1
ATOM 5577 C C . ALA A 1 704 ? 47.836 8.360 -12.360 1.00 73.94 704 ALA A C 1
ATOM 5579 O O . ALA A 1 704 ? 48.321 9.280 -11.703 1.00 73.94 704 ALA A O 1
ATOM 5580 N N . GLU A 1 705 ? 47.704 7.130 -11.854 1.00 60.22 705 GLU A N 1
ATOM 5581 C CA . GLU A 1 705 ? 48.286 6.736 -10.569 1.00 60.22 705 GLU A CA 1
ATOM 5582 C C . GLU A 1 705 ? 49.818 6.612 -10.685 1.00 60.22 705 GLU A C 1
ATOM 5584 O O . GLU A 1 705 ? 50.312 5.880 -11.550 1.00 60.22 705 GLU A O 1
ATOM 5589 N N . PRO A 1 706 ? 50.607 7.299 -9.834 1.00 55.00 706 PRO A N 1
ATOM 5590 C CA . PRO A 1 706 ? 52.048 7.092 -9.796 1.00 55.00 706 PRO A CA 1
ATOM 5591 C C . PRO A 1 706 ? 52.348 5.646 -9.365 1.00 55.00 706 PRO A C 1
ATOM 5593 O O . PRO A 1 706 ? 51.605 5.083 -8.556 1.00 55.00 706 PRO A O 1
ATOM 5596 N N . PRO A 1 707 ? 53.429 5.020 -9.866 1.00 47.03 707 PRO A N 1
ATOM 5597 C CA . PRO A 1 707 ? 53.798 3.682 -9.430 1.00 47.03 707 PRO A CA 1
ATOM 5598 C C . PRO A 1 707 ? 53.998 3.684 -7.913 1.00 47.03 707 PRO A C 1
ATOM 5600 O O . PRO A 1 707 ? 54.861 4.389 -7.394 1.00 47.03 707 PRO A O 1
ATOM 5603 N N . SER A 1 708 ? 53.187 2.889 -7.214 1.00 38.66 708 SER A N 1
ATOM 5604 C CA . SER A 1 708 ? 53.363 2.584 -5.797 1.00 38.66 708 SER A CA 1
ATOM 5605 C C . SER A 1 708 ? 54.812 2.146 -5.547 1.00 38.66 708 SER A C 1
ATOM 5607 O O . SER A 1 708 ? 55.283 1.147 -6.102 1.00 38.66 708 SER A O 1
ATOM 5609 N N . GLU A 1 709 ? 55.535 2.908 -4.722 1.00 48.75 709 GLU A N 1
ATOM 5610 C CA . GLU A 1 709 ? 56.818 2.501 -4.152 1.00 48.75 709 GLU A CA 1
ATOM 5611 C C . GLU A 1 709 ? 56.585 1.293 -3.238 1.00 48.75 709 GLU A C 1
ATOM 5613 O O . GLU A 1 709 ? 56.303 1.417 -2.050 1.00 48.75 709 GLU A O 1
ATOM 5618 N N . GLY A 1 710 ? 56.648 0.098 -3.819 1.00 46.28 710 GLY A N 1
ATOM 5619 C CA . GLY A 1 710 ? 56.276 -1.107 -3.093 1.00 46.28 710 GLY A CA 1
ATOM 5620 C C . GLY A 1 710 ? 56.637 -2.410 -3.784 1.00 46.28 710 GLY A C 1
ATOM 5621 O O . GLY A 1 710 ? 55.869 -3.357 -3.697 1.00 46.28 710 GLY A O 1
ATOM 5622 N N . SER A 1 711 ? 57.775 -2.482 -4.483 1.00 36.53 711 SER A N 1
ATOM 5623 C CA . SER A 1 711 ? 58.556 -3.724 -4.654 1.00 36.53 711 SER A CA 1
ATOM 5624 C C . SER A 1 711 ? 59.807 -3.465 -5.487 1.00 36.53 711 SER A C 1
ATOM 5626 O O . SER A 1 711 ? 59.801 -3.545 -6.716 1.00 36.53 711 SER A O 1
ATOM 5628 N N . GLN A 1 712 ? 60.925 -3.205 -4.807 1.00 39.59 712 GLN A N 1
ATOM 5629 C CA . GLN A 1 712 ? 62.240 -3.370 -5.414 1.00 39.59 712 GLN A CA 1
ATOM 5630 C C . GLN A 1 712 ? 62.474 -4.857 -5.708 1.00 39.59 712 GLN A C 1
ATOM 5632 O O . GLN A 1 712 ? 62.930 -5.618 -4.856 1.00 39.59 712 GLN A O 1
ATOM 5637 N N . SER A 1 713 ? 62.191 -5.276 -6.939 1.00 39.12 713 SER A N 1
ATOM 5638 C CA . SER A 1 713 ? 62.723 -6.531 -7.462 1.00 39.12 713 SER A CA 1
ATOM 5639 C C . SER A 1 713 ? 64.181 -6.313 -7.865 1.00 39.12 713 SER A C 1
ATOM 5641 O O . SER A 1 713 ? 64.505 -5.476 -8.707 1.00 39.12 713 SER A O 1
ATOM 5643 N N . LYS A 1 714 ? 65.061 -7.053 -7.188 1.00 38.69 714 LYS A N 1
ATOM 5644 C CA . LYS A 1 714 ? 66.525 -7.046 -7.287 1.00 38.69 714 LYS A CA 1
ATOM 5645 C C . LYS A 1 714 ? 67.027 -6.938 -8.733 1.00 38.69 714 LYS A C 1
ATOM 5647 O O . LYS A 1 714 ? 66.997 -7.900 -9.495 1.00 38.69 714 LYS A O 1
ATOM 5652 N N . LYS A 1 715 ? 67.596 -5.777 -9.062 1.00 36.72 715 LYS A N 1
ATOM 5653 C CA . LYS A 1 715 ? 68.473 -5.570 -10.218 1.00 36.72 715 LYS A CA 1
ATOM 5654 C C . LYS A 1 715 ? 69.778 -6.338 -9.971 1.00 36.72 715 LYS A C 1
ATOM 5656 O O . LYS A 1 715 ? 70.619 -5.893 -9.192 1.00 36.72 715 LYS A O 1
ATOM 5661 N N . LEU A 1 716 ? 69.952 -7.489 -10.622 1.00 39.19 716 LEU A N 1
ATOM 5662 C CA . LEU A 1 716 ? 71.268 -8.110 -10.760 1.00 39.19 716 LEU A CA 1
ATOM 5663 C C . LEU A 1 716 ? 72.054 -7.307 -11.805 1.00 39.19 716 LEU A C 1
ATOM 5665 O O . LEU A 1 716 ? 71.771 -7.352 -12.999 1.00 39.19 716 LEU A O 1
ATOM 5669 N N . GLN A 1 717 ? 73.022 -6.532 -11.330 1.00 37.03 717 GLN A N 1
ATOM 5670 C CA . GLN A 1 717 ? 74.041 -5.895 -12.152 1.00 37.03 717 GLN A CA 1
ATOM 5671 C C . GLN A 1 717 ? 75.006 -6.953 -12.699 1.00 37.03 717 GLN A C 1
ATOM 5673 O O . GLN A 1 717 ? 75.680 -7.626 -11.921 1.00 37.03 717 GLN A O 1
ATOM 5678 N N . LYS A 1 718 ? 75.131 -7.044 -14.026 1.00 36.88 718 LYS A N 1
ATOM 5679 C CA . LYS A 1 718 ? 76.387 -7.400 -14.698 1.00 36.88 718 LYS A CA 1
ATOM 5680 C C . LYS A 1 718 ? 76.563 -6.504 -15.927 1.00 36.88 718 LYS A C 1
ATOM 5682 O O . LYS A 1 718 ? 75.905 -6.684 -16.945 1.00 36.88 718 LYS A O 1
ATOM 5687 N N . SER A 1 719 ? 77.449 -5.521 -15.787 1.00 37.22 719 SER A N 1
ATOM 5688 C CA . SER A 1 719 ? 78.308 -5.000 -16.857 1.00 37.22 719 SER A CA 1
ATOM 5689 C C . SER A 1 719 ? 79.105 -6.174 -17.466 1.00 37.22 719 SER A C 1
ATOM 5691 O O . SER A 1 719 ? 79.288 -7.192 -16.804 1.00 37.22 719 SER A O 1
ATOM 5693 N N . SER A 1 720 ? 79.597 -6.202 -18.700 1.00 34.09 720 SER A N 1
ATOM 5694 C CA . SER A 1 720 ? 79.982 -5.199 -19.697 1.00 34.09 720 SER A CA 1
ATOM 5695 C C . SER A 1 720 ? 80.322 -5.966 -20.985 1.00 34.09 720 SER A C 1
ATOM 5697 O O . SER A 1 720 ? 80.968 -7.005 -20.875 1.00 34.09 720 SER A O 1
ATOM 5699 N N . SER A 1 721 ? 79.998 -5.445 -22.170 1.00 31.12 721 SER A N 1
ATOM 5700 C CA . SER A 1 721 ? 80.957 -5.302 -23.287 1.00 31.12 721 SER A CA 1
ATOM 5701 C C . SER A 1 721 ? 80.275 -4.655 -24.492 1.00 31.12 721 SER A C 1
ATOM 5703 O O . SER A 1 721 ? 79.250 -5.132 -24.969 1.00 31.12 721 SER A O 1
ATOM 5705 N N . MET A 1 722 ? 80.877 -3.570 -24.971 1.00 38.03 722 MET A N 1
ATOM 5706 C CA . MET A 1 722 ? 80.638 -2.940 -26.268 1.00 38.03 722 MET A CA 1
ATOM 5707 C C . MET A 1 722 ? 81.387 -3.720 -27.356 1.00 38.03 722 MET A C 1
ATOM 5709 O O . MET A 1 722 ? 82.539 -4.069 -27.121 1.00 38.03 722 MET A O 1
ATOM 5713 N N . ASP A 1 723 ? 80.755 -3.961 -28.505 1.00 30.72 723 ASP A N 1
ATOM 5714 C CA . ASP A 1 723 ? 81.318 -3.828 -29.868 1.00 30.72 723 ASP A CA 1
ATOM 5715 C C . ASP A 1 723 ? 80.193 -4.202 -30.858 1.00 30.72 723 ASP A C 1
ATOM 5717 O O . ASP A 1 723 ? 79.642 -5.294 -30.792 1.00 30.72 723 ASP A O 1
ATOM 5721 N N . SER A 1 724 ? 79.570 -3.247 -31.547 1.00 38.16 724 SER A N 1
ATOM 5722 C CA . SER A 1 724 ? 79.969 -2.652 -32.834 1.00 38.16 724 SER A CA 1
ATOM 5723 C C . SER A 1 724 ? 79.389 -3.363 -34.065 1.00 38.16 724 SER A C 1
ATOM 5725 O O . SER A 1 724 ? 79.815 -4.439 -34.458 1.00 38.16 724 SER A O 1
ATOM 5727 N N . LEU A 1 725 ? 78.500 -2.599 -34.712 1.00 32.12 725 LEU A N 1
ATOM 5728 C CA . LEU A 1 725 ? 78.403 -2.346 -36.153 1.00 32.12 725 LEU A CA 1
ATOM 5729 C C . LEU A 1 725 ? 77.805 -3.404 -37.095 1.00 32.12 725 LEU A C 1
ATOM 5731 O O . LEU A 1 725 ? 78.369 -4.462 -37.324 1.00 32.12 725 LEU A O 1
ATOM 5735 N N . ALA A 1 726 ? 76.759 -2.920 -37.784 1.00 30.94 726 ALA A N 1
ATOM 5736 C CA . ALA A 1 726 ? 76.362 -3.201 -39.166 1.00 30.94 726 ALA A CA 1
ATOM 5737 C C . ALA A 1 726 ? 75.996 -4.666 -39.484 1.00 30.94 726 ALA A C 1
ATOM 5739 O O . ALA A 1 726 ? 76.751 -5.604 -39.298 1.00 30.94 726 ALA A O 1
ATOM 5740 N N . THR A 1 727 ? 74.877 -4.950 -40.141 1.00 37.88 727 THR A N 1
ATOM 5741 C CA . THR A 1 727 ? 74.670 -4.541 -41.532 1.00 37.88 727 THR A CA 1
ATOM 5742 C C . THR A 1 727 ? 73.212 -4.802 -41.915 1.00 37.88 727 THR A C 1
ATOM 5744 O O . THR A 1 727 ? 72.689 -5.891 -41.691 1.00 37.88 727 THR A O 1
ATOM 5747 N N . ASN A 1 728 ? 72.578 -3.813 -42.544 1.00 37.75 728 ASN A N 1
ATOM 5748 C CA . ASN A 1 728 ? 71.344 -3.987 -43.301 1.00 37.75 728 ASN A CA 1
ATOM 5749 C C . ASN A 1 728 ? 71.579 -4.959 -44.464 1.00 37.75 728 ASN A C 1
ATOM 5751 O O . ASN A 1 728 ? 72.467 -4.727 -45.286 1.00 37.75 728 ASN A O 1
ATOM 5755 N N . LYS A 1 729 ? 70.731 -5.978 -44.608 1.00 39.22 729 LYS A 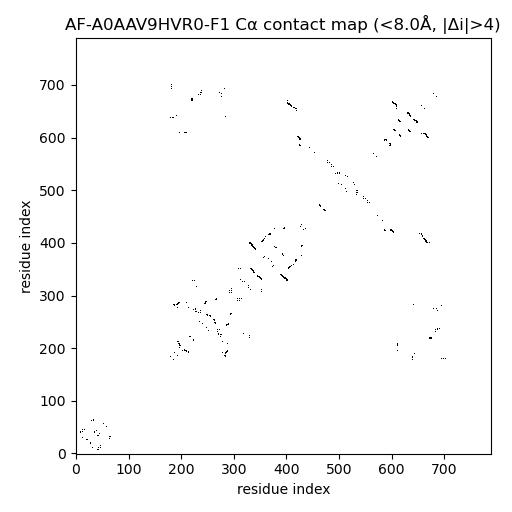N 1
ATOM 5756 C CA . LYS A 1 729 ? 70.508 -6.613 -45.908 1.00 39.22 729 LYS A CA 1
ATOM 5757 C C . LYS A 1 729 ? 69.068 -7.093 -46.030 1.00 39.22 729 LYS A C 1
ATOM 5759 O O . LYS A 1 729 ? 68.656 -8.059 -45.402 1.00 39.22 729 LYS A O 1
ATOM 5764 N N . ALA A 1 730 ? 68.331 -6.373 -46.866 1.00 32.59 730 ALA A N 1
ATOM 5765 C CA . ALA A 1 730 ? 67.143 -6.858 -47.538 1.00 32.59 730 ALA A CA 1
ATOM 5766 C C . ALA A 1 730 ? 67.521 -7.978 -48.522 1.00 32.59 730 ALA A C 1
ATOM 5768 O O . ALA A 1 730 ? 68.535 -7.854 -49.209 1.00 32.59 730 ALA A O 1
ATOM 5769 N N . SER A 1 731 ? 66.704 -9.030 -48.592 1.00 33.66 731 SER A N 1
ATOM 5770 C CA . SER A 1 731 ? 66.411 -9.860 -49.778 1.00 33.66 731 SER A CA 1
ATOM 5771 C C . SER A 1 731 ? 65.423 -10.939 -49.311 1.00 33.66 731 SER A C 1
ATOM 5773 O O . SER A 1 731 ? 65.747 -11.694 -48.406 1.00 33.66 731 SER A O 1
ATOM 5775 N N . ALA A 1 732 ? 64.144 -10.873 -49.670 1.00 31.36 732 ALA A N 1
ATOM 5776 C CA . ALA A 1 732 ? 63.562 -11.306 -50.943 1.00 31.36 732 ALA A CA 1
ATOM 5777 C C . ALA A 1 732 ? 63.459 -12.835 -51.081 1.00 31.36 732 ALA A C 1
ATOM 5779 O O . ALA A 1 732 ? 64.470 -13.531 -51.098 1.00 31.36 732 ALA A O 1
ATOM 5780 N N . GLY A 1 733 ? 62.217 -13.280 -51.306 1.00 31.44 733 GLY A N 1
ATOM 5781 C CA . GLY A 1 733 ? 61.847 -14.594 -51.831 1.00 31.44 733 GLY A CA 1
ATOM 5782 C C . GLY A 1 733 ? 61.635 -15.662 -50.755 1.00 31.44 733 GLY A C 1
ATOM 5783 O O . GLY A 1 733 ? 62.318 -15.665 -49.746 1.00 31.44 733 GLY A O 1
ATOM 5784 N N . SER A 1 734 ? 60.742 -16.632 -50.905 1.00 30.78 734 SER A N 1
ATOM 5785 C CA . SER A 1 734 ? 59.829 -16.971 -51.994 1.00 30.78 734 SER A CA 1
ATOM 5786 C C . SER A 1 734 ? 59.102 -18.255 -51.573 1.00 30.78 734 SER A C 1
ATOM 5788 O O . SER A 1 734 ? 59.754 -19.114 -50.990 1.00 30.78 734 SER A O 1
ATOM 5790 N N . LEU A 1 735 ? 57.843 -18.398 -51.999 1.00 34.72 735 LEU A N 1
ATOM 5791 C CA . LEU A 1 735 ? 57.128 -19.654 -52.299 1.00 34.72 735 LEU A CA 1
ATOM 5792 C C . LEU A 1 735 ? 56.744 -20.614 -51.154 1.00 34.72 735 LEU A C 1
ATOM 5794 O O . LEU A 1 735 ? 57.593 -21.229 -50.519 1.00 34.72 735 LEU A O 1
ATOM 5798 N N . ASP A 1 736 ? 55.420 -20.737 -50.999 1.00 35.00 736 ASP A N 1
ATOM 5799 C CA . ASP A 1 736 ? 54.577 -21.936 -51.178 1.00 35.00 736 ASP A CA 1
ATOM 5800 C C . ASP A 1 736 ? 55.036 -23.288 -50.615 1.00 35.00 736 ASP A C 1
ATOM 5802 O O . ASP A 1 736 ? 56.150 -23.757 -50.846 1.00 35.00 736 ASP A O 1
ATOM 5806 N N . GLY A 1 737 ? 54.096 -23.973 -49.956 1.00 36.22 737 GLY A N 1
ATOM 5807 C CA . GLY A 1 737 ? 54.306 -25.321 -49.438 1.00 36.22 737 GLY A CA 1
ATOM 5808 C C . GLY A 1 737 ? 53.199 -25.818 -48.514 1.00 36.22 737 GLY A C 1
ATOM 5809 O O . GLY A 1 737 ? 53.453 -26.193 -47.375 1.00 36.22 737 GLY A O 1
ATOM 5810 N N . ASP A 1 738 ? 51.976 -25.794 -49.012 1.00 37.44 738 ASP A N 1
ATOM 5811 C CA . ASP A 1 738 ? 50.788 -26.503 -48.552 1.00 37.44 738 ASP A CA 1
ATOM 5812 C C . ASP A 1 738 ? 51.053 -28.014 -48.402 1.00 37.44 738 ASP A C 1
ATOM 5814 O O . ASP A 1 738 ? 51.443 -28.666 -49.364 1.00 37.44 738 ASP A O 1
ATOM 5818 N N . TYR A 1 739 ? 50.796 -28.572 -47.210 1.00 38.66 739 TYR A N 1
ATOM 5819 C CA . TYR A 1 739 ? 50.521 -29.999 -46.985 1.00 38.66 739 TYR A CA 1
ATOM 5820 C C . TYR A 1 739 ? 49.607 -30.179 -45.760 1.00 38.66 739 TYR A C 1
ATOM 5822 O O . TYR A 1 739 ? 50.005 -29.944 -44.619 1.00 38.66 739 TYR A O 1
ATOM 5830 N N . GLU A 1 740 ? 48.374 -30.620 -46.015 1.00 35.03 740 GLU A N 1
ATOM 5831 C CA . GLU A 1 740 ? 47.522 -31.340 -45.063 1.00 35.03 740 GLU A CA 1
ATOM 5832 C C . GLU A 1 740 ? 48.085 -32.749 -44.801 1.00 35.03 740 GLU A C 1
ATOM 5834 O O . GLU A 1 740 ? 48.527 -33.399 -45.749 1.00 35.03 740 GLU A O 1
ATOM 5839 N N . MET A 1 741 ? 47.994 -33.242 -43.555 1.00 35.16 741 MET A N 1
ATOM 5840 C CA . MET A 1 741 ? 47.435 -34.566 -43.189 1.00 35.16 741 MET A CA 1
ATOM 5841 C C . MET A 1 741 ? 47.754 -34.959 -41.728 1.00 35.16 741 MET A C 1
ATOM 5843 O O . MET A 1 741 ? 48.907 -35.156 -41.360 1.00 35.16 741 MET A O 1
ATOM 5847 N N . THR A 1 742 ? 46.674 -35.093 -40.947 1.00 32.84 742 THR A N 1
ATOM 5848 C CA . THR A 1 742 ? 46.300 -36.210 -40.042 1.00 32.84 742 THR A CA 1
ATOM 5849 C C . THR A 1 742 ? 47.245 -36.746 -38.951 1.00 32.84 742 THR A C 1
ATOM 5851 O O . THR A 1 742 ? 48.309 -37.286 -39.231 1.00 32.84 742 THR A O 1
ATOM 5854 N N . ASP A 1 743 ? 46.703 -36.721 -37.725 1.00 33.31 743 ASP A N 1
ATOM 5855 C CA . ASP A 1 743 ? 46.611 -37.779 -36.700 1.00 33.31 743 ASP A CA 1
ATOM 5856 C C . ASP A 1 743 ? 47.793 -38.729 -36.428 1.00 33.31 743 ASP A C 1
ATOM 5858 O O . ASP A 1 743 ? 48.098 -39.609 -37.228 1.00 33.31 743 ASP A O 1
ATOM 5862 N N . ALA A 1 744 ? 48.309 -38.673 -35.190 1.00 34.28 744 ALA A N 1
ATOM 5863 C CA . ALA A 1 744 ? 48.417 -39.836 -34.291 1.00 34.28 744 ALA A CA 1
ATOM 5864 C C . ALA A 1 744 ? 48.896 -39.432 -32.878 1.00 34.28 744 ALA A C 1
ATOM 5866 O O . ALA A 1 744 ? 50.019 -38.979 -32.680 1.00 34.28 744 ALA A O 1
ATOM 5867 N N . ASP A 1 745 ? 47.985 -39.601 -31.922 1.00 31.91 745 ASP A N 1
ATOM 5868 C CA . ASP A 1 745 ? 48.121 -40.282 -30.625 1.00 31.91 745 ASP A CA 1
ATOM 5869 C C . ASP A 1 745 ? 49.520 -40.478 -29.987 1.00 31.91 745 ASP A C 1
ATOM 5871 O O . ASP A 1 745 ? 50.377 -41.189 -30.512 1.00 31.91 745 ASP A O 1
ATOM 5875 N N . SER A 1 746 ? 49.679 -39.972 -28.757 1.00 32.91 746 SER A N 1
ATOM 5876 C CA . SER A 1 746 ? 50.453 -40.641 -27.698 1.00 32.91 746 SER A CA 1
ATOM 5877 C C . SER A 1 746 ? 50.148 -40.020 -26.329 1.00 32.91 746 SER A C 1
ATOM 5879 O O . SER A 1 746 ? 50.447 -38.850 -26.082 1.00 32.91 746 SER A O 1
ATOM 5881 N N . GLY A 1 747 ? 49.547 -40.818 -25.443 1.00 29.22 747 GLY A N 1
ATOM 5882 C CA . GLY A 1 747 ? 49.201 -40.456 -24.071 1.00 29.22 747 GLY A CA 1
ATOM 5883 C C . GLY A 1 747 ? 50.374 -40.373 -23.086 1.00 29.22 747 GLY A C 1
ATOM 5884 O O . GLY A 1 747 ? 51.495 -40.800 -23.354 1.00 29.22 747 GLY A O 1
ATOM 5885 N N . GLY A 1 748 ? 50.067 -39.855 -21.895 1.00 28.09 748 GLY A N 1
ATOM 5886 C CA . GLY A 1 748 ? 50.976 -39.811 -20.751 1.00 28.09 748 GLY A CA 1
ATOM 5887 C C . GLY A 1 748 ? 50.328 -39.169 -19.522 1.00 28.09 748 GLY A C 1
ATOM 5888 O O . GLY A 1 748 ? 50.354 -37.955 -19.364 1.00 28.09 748 GLY A O 1
ATOM 5889 N N . TYR A 1 749 ? 49.743 -40.009 -18.665 1.00 32.16 749 TYR A N 1
ATOM 5890 C CA . TYR A 1 749 ? 49.296 -39.713 -17.298 1.00 32.16 749 TYR A CA 1
ATOM 5891 C C . TYR A 1 749 ? 50.409 -39.093 -16.437 1.00 32.16 749 TYR A C 1
ATOM 5893 O O . TYR A 1 749 ? 51.476 -39.695 -16.362 1.00 32.16 749 TYR A O 1
ATOM 5901 N N . VAL A 1 750 ? 50.109 -38.034 -15.668 1.00 32.16 750 VAL A N 1
ATOM 5902 C CA . VAL A 1 750 ? 50.650 -37.827 -14.305 1.00 32.16 750 VAL A CA 1
ATOM 5903 C C . VAL A 1 750 ? 49.625 -37.076 -13.439 1.00 32.16 750 VAL A C 1
ATOM 5905 O O . VAL A 1 750 ? 49.244 -35.946 -13.728 1.00 32.16 750 VAL A O 1
ATOM 5908 N N . THR A 1 751 ? 49.197 -37.736 -12.367 1.00 30.72 751 THR A N 1
ATOM 5909 C CA . THR A 1 751 ? 48.435 -37.241 -11.210 1.00 30.72 751 THR A CA 1
ATOM 5910 C C . THR A 1 751 ? 49.351 -36.561 -10.182 1.00 30.72 751 THR A C 1
ATOM 5912 O O . THR A 1 751 ? 50.454 -37.049 -9.947 1.00 30.72 751 THR A O 1
ATOM 5915 N N . PHE A 1 752 ? 48.877 -35.502 -9.515 1.00 29.50 752 PHE A N 1
ATOM 5916 C CA . PHE A 1 752 ? 49.449 -34.969 -8.264 1.00 29.50 752 PHE A CA 1
ATOM 5917 C C . PHE A 1 752 ? 48.303 -34.332 -7.453 1.00 29.50 752 PHE A C 1
ATOM 5919 O O . PHE A 1 752 ? 47.704 -33.355 -7.893 1.00 29.50 752 PHE A O 1
ATOM 5926 N N . ASP A 1 753 ? 47.715 -35.059 -6.505 1.00 28.98 753 ASP A N 1
ATOM 5927 C CA . ASP A 1 753 ? 48.021 -35.075 -5.062 1.00 28.98 753 ASP A CA 1
ATOM 5928 C C . ASP A 1 753 ? 47.922 -33.711 -4.353 1.00 28.98 753 ASP A C 1
ATOM 5930 O O . ASP A 1 753 ? 48.756 -32.818 -4.503 1.00 28.98 753 ASP A O 1
ATOM 5934 N N . SER A 1 754 ? 46.869 -33.594 -3.535 1.00 35.22 754 SER A N 1
ATOM 5935 C CA . SER A 1 754 ? 46.644 -32.546 -2.534 1.00 35.22 754 SER A CA 1
ATOM 5936 C C . SER A 1 754 ? 47.409 -32.850 -1.236 1.00 35.22 754 SER A C 1
ATOM 5938 O O . SER A 1 754 ? 47.489 -34.017 -0.850 1.00 35.22 754 SER A O 1
ATOM 5940 N N . PRO A 1 755 ? 47.922 -31.839 -0.507 1.00 38.22 755 PRO A N 1
ATOM 5941 C CA . PRO A 1 755 ? 48.583 -32.064 0.773 1.00 38.22 755 PRO A CA 1
ATOM 5942 C C . PRO A 1 755 ? 47.624 -31.983 1.984 1.00 38.22 755 PRO A C 1
ATOM 5944 O O . PRO A 1 755 ? 46.528 -31.429 1.876 1.00 38.22 755 PRO A O 1
ATOM 5947 N N . PRO A 1 756 ? 48.032 -32.547 3.141 1.00 39.81 756 PRO A N 1
ATOM 5948 C CA . PRO A 1 756 ? 47.128 -33.039 4.174 1.00 39.81 756 PRO A CA 1
ATOM 5949 C C . PRO A 1 756 ? 46.931 -32.088 5.361 1.00 39.81 756 PRO A C 1
ATOM 5951 O O . PRO A 1 756 ? 47.732 -31.199 5.644 1.00 39.81 756 PRO A O 1
ATOM 5954 N N . ASN A 1 757 ? 45.862 -32.379 6.096 1.00 33.44 757 ASN A N 1
ATOM 5955 C CA . ASN A 1 757 ? 45.483 -31.801 7.376 1.00 33.44 757 ASN A CA 1
ATOM 5956 C C . ASN A 1 757 ? 46.074 -32.644 8.527 1.00 33.44 757 ASN A C 1
ATOM 5958 O O . ASN A 1 757 ? 45.993 -33.870 8.474 1.00 33.44 757 ASN A O 1
ATOM 5962 N N . PHE A 1 758 ? 46.635 -32.012 9.564 1.00 29.70 758 PHE A N 1
ATOM 5963 C CA . PHE A 1 758 ? 46.990 -32.658 10.838 1.00 29.70 758 PHE A CA 1
ATOM 5964 C C . PHE A 1 758 ? 47.020 -31.624 11.972 1.00 29.70 758 PHE A C 1
ATOM 5966 O O . PHE A 1 758 ? 47.933 -30.804 12.025 1.00 29.70 758 PHE A O 1
ATOM 5973 N N . GLN A 1 759 ? 46.061 -31.711 12.899 1.00 29.00 759 GLN A N 1
ATOM 5974 C CA . GLN A 1 759 ? 46.328 -31.828 14.341 1.00 29.00 759 GLN A CA 1
ATOM 5975 C C . GLN A 1 759 ? 45.021 -32.062 15.123 1.00 29.00 759 GLN A C 1
ATOM 5977 O O . GLN A 1 759 ? 44.231 -31.152 15.354 1.00 29.00 759 GLN A O 1
ATOM 5982 N N . GLU A 1 760 ? 44.827 -33.310 15.555 1.00 30.53 760 GLU A N 1
ATOM 5983 C CA . GLU A 1 760 ? 44.026 -33.674 16.728 1.00 30.53 760 GLU A CA 1
ATOM 5984 C C . GLU A 1 760 ? 44.842 -33.433 18.012 1.00 30.53 760 GLU A C 1
ATOM 5986 O O . GLU A 1 760 ? 46.042 -33.708 18.024 1.00 30.53 760 GLU A O 1
ATOM 5991 N N . MET A 1 761 ? 44.191 -33.014 19.109 1.00 28.86 761 MET A N 1
ATOM 5992 C CA . MET A 1 761 ? 44.085 -33.792 20.365 1.00 28.86 761 MET A CA 1
ATOM 5993 C C . MET A 1 761 ? 43.535 -32.954 21.538 1.00 28.86 761 MET A C 1
ATOM 5995 O O . MET A 1 761 ? 44.201 -32.030 21.995 1.00 28.86 761 MET A O 1
ATOM 5999 N N . GLN A 1 762 ? 42.371 -33.369 22.062 1.00 32.03 762 GLN A N 1
ATOM 6000 C CA . GLN A 1 762 ? 41.954 -33.506 23.485 1.00 32.03 762 GLN A CA 1
ATOM 6001 C C . GLN A 1 762 ? 40.420 -33.748 23.482 1.00 32.03 762 GLN A C 1
ATOM 6003 O O . GLN A 1 762 ? 39.666 -32.846 23.145 1.00 32.03 762 GLN A O 1
ATOM 6008 N N . GLN A 1 763 ? 39.909 -34.994 23.507 1.00 32.22 763 GLN A N 1
ATOM 6009 C CA . GLN A 1 763 ? 39.533 -35.827 24.683 1.00 32.22 763 GLN A CA 1
ATOM 6010 C C . GLN A 1 763 ? 38.747 -35.058 25.778 1.00 32.22 763 GLN A C 1
ATOM 6012 O O . GLN A 1 763 ? 39.216 -34.008 26.185 1.00 32.22 763 GLN A O 1
ATOM 6017 N N . VAL A 1 764 ? 37.619 -35.481 26.384 1.00 28.41 764 VAL A N 1
ATOM 6018 C CA . VAL A 1 764 ? 36.862 -36.754 26.519 1.00 28.41 764 VAL A CA 1
ATOM 6019 C C . VAL A 1 764 ? 35.511 -36.449 27.242 1.00 28.41 764 VAL A C 1
ATOM 6021 O O . VAL A 1 764 ? 35.434 -35.438 27.932 1.00 28.41 764 VAL A O 1
ATOM 6024 N N . ALA A 1 765 ? 34.534 -37.381 27.167 1.00 28.36 765 ALA A N 1
ATOM 6025 C CA . ALA A 1 765 ? 33.294 -37.548 27.980 1.00 28.36 765 ALA A CA 1
ATOM 6026 C C . ALA A 1 765 ? 32.054 -36.732 27.533 1.00 28.36 765 ALA A C 1
ATOM 6028 O O . ALA A 1 765 ? 32.153 -35.540 27.309 1.00 28.36 765 ALA A O 1
ATOM 6029 N N . THR A 1 766 ? 30.828 -37.253 27.375 1.00 28.64 766 THR A N 1
ATOM 6030 C CA . THR A 1 766 ? 30.190 -38.536 27.734 1.00 28.64 766 THR A CA 1
ATOM 6031 C C . THR A 1 766 ? 28.920 -38.738 26.895 1.00 28.64 766 THR A C 1
ATOM 6033 O O . THR A 1 766 ? 28.186 -37.799 26.605 1.00 28.64 766 THR A O 1
ATOM 6036 N N . SER A 1 767 ? 28.656 -39.993 26.556 1.00 28.03 767 SER A N 1
ATOM 6037 C CA . SER A 1 767 ? 27.506 -40.549 25.842 1.00 28.03 767 SER A CA 1
ATOM 6038 C C . SER A 1 767 ? 26.279 -40.790 26.737 1.00 28.03 767 SER A C 1
ATOM 6040 O O . SER A 1 767 ? 26.422 -41.478 27.745 1.00 28.03 767 SER A O 1
ATOM 6042 N N . THR A 1 768 ? 25.083 -40.325 26.345 1.00 32.97 768 THR A N 1
ATOM 6043 C CA . THR A 1 768 ? 23.833 -41.110 26.101 1.00 32.97 768 THR A CA 1
ATOM 6044 C C . THR A 1 768 ? 22.610 -40.184 25.923 1.00 32.97 768 THR A C 1
ATOM 6046 O O . THR A 1 768 ? 22.420 -39.289 26.743 1.00 32.97 768 THR A O 1
ATOM 6049 N N . PRO A 1 769 ? 21.742 -40.400 24.910 1.00 33.06 769 PRO A N 1
ATOM 6050 C CA . PRO A 1 769 ? 20.427 -39.767 24.825 1.00 33.06 769 PRO A CA 1
ATOM 6051 C C . PRO A 1 769 ? 19.319 -40.680 25.385 1.00 33.06 769 PRO A C 1
ATOM 6053 O O . PRO A 1 769 ? 19.305 -41.890 25.154 1.00 33.06 769 PRO A O 1
ATOM 6056 N N . LEU A 1 770 ? 18.383 -40.076 26.120 1.00 28.31 770 LEU A N 1
ATOM 6057 C CA . LEU A 1 770 ? 17.183 -40.715 26.656 1.00 28.31 770 LEU A CA 1
ATOM 6058 C C . LEU A 1 770 ? 16.088 -40.832 25.586 1.00 28.31 770 LEU A C 1
ATOM 6060 O O . LEU A 1 770 ? 15.719 -39.862 24.928 1.00 28.31 770 LEU A O 1
ATOM 6064 N N . LEU A 1 771 ? 15.571 -42.055 25.482 1.00 30.69 771 LEU A N 1
ATOM 6065 C CA . LEU A 1 771 ? 14.341 -42.486 24.823 1.00 30.69 771 LEU A CA 1
ATOM 6066 C C . LEU A 1 771 ? 13.125 -41.654 25.282 1.00 30.69 771 LEU A C 1
ATOM 6068 O O . LEU A 1 771 ? 12.918 -41.500 26.486 1.00 30.69 771 LEU A O 1
ATOM 6072 N N . ILE A 1 772 ? 12.254 -41.248 24.352 1.00 32.31 772 ILE A N 1
ATOM 6073 C CA . ILE A 1 772 ? 10.855 -40.890 24.649 1.00 32.31 772 ILE A CA 1
ATOM 6074 C C . ILE A 1 772 ? 9.949 -41.776 23.773 1.00 32.31 772 ILE A C 1
ATOM 6076 O O . ILE A 1 772 ? 10.233 -41.911 22.580 1.00 32.31 772 ILE A O 1
ATOM 6080 N N . PRO A 1 773 ? 8.908 -42.433 24.326 1.00 35.88 773 PRO A N 1
ATOM 6081 C CA . PRO A 1 773 ? 8.176 -43.483 23.631 1.00 35.88 773 PRO A CA 1
ATOM 6082 C C . PRO A 1 773 ? 6.986 -42.971 22.812 1.00 35.88 773 PRO A C 1
ATOM 6084 O O . PRO A 1 773 ? 6.306 -42.011 23.168 1.00 35.88 773 PRO A O 1
ATOM 6087 N N . GLN A 1 774 ? 6.729 -43.713 21.736 1.00 30.22 774 GLN A N 1
ATOM 6088 C CA . GLN A 1 774 ? 5.562 -43.648 20.862 1.00 30.22 774 GLN A CA 1
ATOM 6089 C C . GLN A 1 774 ? 4.256 -43.893 21.634 1.00 30.22 774 GLN A C 1
ATOM 6091 O O . GLN A 1 774 ? 4.134 -44.881 22.360 1.00 30.22 774 GLN A O 1
ATOM 6096 N N . ALA A 1 775 ? 3.264 -43.027 21.421 1.00 30.48 775 ALA A N 1
ATOM 6097 C CA . ALA A 1 775 ? 1.884 -43.258 21.830 1.00 30.48 775 ALA A CA 1
ATOM 6098 C C . ALA A 1 775 ? 1.150 -44.058 20.744 1.00 30.48 775 ALA A C 1
ATOM 6100 O O . ALA A 1 775 ? 1.192 -43.729 19.558 1.00 30.48 775 ALA A O 1
ATOM 6101 N N . THR A 1 776 ? 0.511 -45.138 21.173 1.00 31.62 776 THR A N 1
ATOM 6102 C CA . THR A 1 776 ? -0.220 -46.104 20.362 1.00 31.62 776 THR A CA 1
ATOM 6103 C C . THR A 1 776 ? -1.648 -45.649 20.073 1.00 31.62 776 THR A C 1
ATOM 6105 O O . THR A 1 776 ? -2.360 -45.146 20.939 1.00 31.62 776 THR A O 1
ATOM 6108 N N . ASN A 1 777 ? -2.069 -45.899 18.834 1.00 32.12 777 ASN A N 1
ATOM 6109 C CA . ASN A 1 777 ? -3.443 -45.800 18.359 1.00 32.12 777 ASN A CA 1
ATOM 6110 C C . ASN A 1 777 ? -4.360 -46.797 19.086 1.00 32.12 777 ASN A C 1
ATOM 6112 O O . ASN A 1 777 ? -4.044 -47.986 19.161 1.00 32.12 777 ASN A O 1
ATOM 6116 N N . ALA A 1 778 ? -5.530 -46.330 19.528 1.00 32.47 778 ALA A N 1
ATOM 6117 C CA . ALA A 1 778 ? -6.648 -47.179 19.920 1.00 32.47 778 ALA A CA 1
ATOM 6118 C C . ALA A 1 778 ? -7.958 -46.665 19.307 1.00 32.47 778 ALA A C 1
ATOM 6120 O O . ALA A 1 778 ? -8.458 -45.583 19.602 1.00 32.47 778 ALA A O 1
ATOM 6121 N N . THR A 1 779 ? -8.473 -47.507 18.427 1.00 31.28 779 THR A N 1
ATOM 6122 C CA . THR A 1 779 ? -9.729 -47.488 17.690 1.00 31.28 779 THR A CA 1
ATOM 6123 C C . THR A 1 779 ? -10.945 -47.532 18.620 1.00 31.28 779 THR A C 1
ATOM 6125 O O . THR A 1 779 ? -11.019 -48.418 19.465 1.00 31.28 779 THR A O 1
ATOM 6128 N N . THR A 1 780 ? -11.961 -46.693 18.392 1.00 33.78 780 THR A N 1
ATOM 6129 C CA . THR A 1 780 ? -13.365 -47.058 18.667 1.00 33.78 780 THR A CA 1
ATOM 6130 C C . THR A 1 780 ? -14.284 -46.495 17.581 1.00 33.78 780 THR A C 1
ATOM 6132 O O . THR A 1 780 ? -14.456 -45.292 17.429 1.00 33.78 780 THR A O 1
ATOM 6135 N N . ASN A 1 781 ? -14.864 -47.417 16.812 1.00 32.50 781 ASN A N 1
ATOM 6136 C CA . ASN A 1 781 ? -16.060 -47.216 16.001 1.00 32.50 781 ASN A CA 1
ATOM 6137 C C . ASN A 1 781 ? -17.279 -47.111 16.924 1.00 32.50 781 ASN A C 1
ATOM 6139 O O . ASN A 1 781 ? -17.417 -47.961 17.801 1.00 32.50 781 ASN A O 1
ATOM 6143 N N . THR A 1 782 ? -18.219 -46.201 16.659 1.00 32.28 782 THR A N 1
ATOM 6144 C CA . THR A 1 782 ? -19.667 -46.494 16.682 1.00 32.28 782 THR A CA 1
ATOM 6145 C C . THR A 1 782 ? -20.398 -45.495 15.779 1.00 32.28 782 THR A C 1
ATOM 6147 O O . THR A 1 782 ? -19.989 -44.352 15.607 1.00 32.28 782 THR A O 1
ATOM 6150 N N . THR A 1 783 ? -21.461 -45.991 15.167 1.00 33.88 783 THR A N 1
ATOM 6151 C CA . THR A 1 783 ? -22.080 -45.595 13.907 1.00 33.88 783 THR A CA 1
ATOM 6152 C C . THR A 1 783 ? -23.532 -45.163 14.149 1.00 33.88 783 THR A C 1
ATOM 6154 O O . THR A 1 783 ? -24.183 -45.798 14.970 1.00 33.88 783 THR A O 1
ATOM 6157 N N . GLN A 1 784 ? -24.029 -44.202 13.344 1.00 34.19 784 GLN A N 1
ATOM 6158 C CA . GLN A 1 784 ? -25.450 -43.896 13.011 1.00 34.19 784 GLN A CA 1
ATOM 6159 C C . GLN A 1 784 ? -26.380 -43.433 14.160 1.00 34.19 784 GLN A C 1
ATOM 6161 O O . GLN A 1 784 ? -26.294 -43.915 15.276 1.00 34.19 784 GLN A O 1
ATOM 6166 N N . GLY A 1 785 ? -27.357 -42.535 13.984 1.00 31.98 785 GLY A N 1
ATOM 6167 C CA . GLY A 1 785 ? -27.934 -41.852 12.822 1.00 31.98 785 GLY A CA 1
ATOM 6168 C C . GLY A 1 785 ? -29.367 -41.373 13.159 1.00 31.98 785 GLY A C 1
ATOM 6169 O O . GLY A 1 785 ? -29.977 -41.921 14.072 1.00 31.98 785 GLY A O 1
ATOM 6170 N N . SER A 1 786 ? -29.907 -40.434 12.361 1.00 34.09 786 SER A N 1
ATOM 6171 C CA . SER A 1 786 ? -31.332 -40.007 12.289 1.00 34.09 786 SER A CA 1
ATOM 6172 C C . SER A 1 786 ? -31.865 -39.176 13.478 1.00 34.09 786 SER A C 1
ATOM 6174 O O . SER A 1 786 ? -31.588 -39.493 14.622 1.00 34.09 786 SER A O 1
ATOM 6176 N N . GLY A 1 787 ? -32.666 -38.117 13.347 1.00 30.72 787 GLY A N 1
ATOM 6177 C CA . GLY A 1 787 ? -33.362 -37.481 12.232 1.00 30.72 787 GLY A CA 1
ATOM 6178 C C . GLY A 1 787 ? -34.329 -36.416 12.797 1.00 30.72 787 GLY A C 1
ATOM 6179 O O . GLY A 1 787 ? -34.617 -36.430 13.988 1.00 30.72 787 GLY A O 1
ATOM 6180 N N . ALA A 1 788 ? -34.801 -35.515 11.930 1.00 39.31 788 ALA A N 1
ATOM 6181 C CA . ALA A 1 788 ? -36.054 -34.745 12.006 1.00 39.31 788 ALA A CA 1
ATOM 6182 C C . ALA A 1 788 ? -36.548 -34.227 13.380 1.00 39.31 788 ALA A C 1
ATOM 6184 O O . ALA A 1 788 ? -37.196 -34.956 14.126 1.00 39.31 788 ALA A O 1
ATOM 6185 N N . THR A 1 789 ? -36.403 -32.927 13.646 1.00 39.25 789 THR A N 1
ATOM 6186 C CA . THR A 1 789 ? -37.488 -31.911 13.693 1.00 39.25 789 THR A CA 1
ATOM 6187 C C . THR A 1 789 ? -36.924 -30.545 14.049 1.00 39.25 789 THR A C 1
ATOM 6189 O O . THR A 1 789 ? -35.942 -30.502 14.821 1.00 39.25 789 THR A O 1
#

Sequence (789 aa):
MSDNVIEGEIDKFIELIGESLTGDPFKDRSIIRNALRYNSNQAENIASVWFDLNNKDTFIERYQVSEWDPTAFGATREGDPTPIIYGVTGSESFAPSRPPSRSDNRSPLPPLLGEKAQGYTDADENDPDLARALANSRIDIGGNAYTSNVQFGPANRDDYDPSQWSMVTQTRIEEPQGEPDPSFRKRRPKQEVFLRTTAARSTGSGHRLGALMMIFHKIPGARNALLLTGNAPPEGYGNHKDWWEGTPILPAGGQPTEGGQSPVPNWEDEVCRLIAFLDDSDRSYGTIDTLAGETSASSAMLTSTDPEKEFFHQLANELENRSKPDVASVFISDVEVINYQQKLLQALDRFGILELSFAEDAYPSPSNLYNVWDLIFYTDVKQTVQTPSDGRIAWISYPADVITCRLQYGAEMGKEIDIPEVFYLDRYLKDRSEEIFTIQTDMLDALDNTTKLGVTNDRITTWENPKTKKTVDRRVMAEEAIALFEAQRNRIKNFAYWRDYEAAQAAGVQDLYYVPAVLTHIEPQHHKMQGEPELLPDEIEAIAHLETKIKKVKAHLEAMDQLMQKSVTPGKKALDEVAKKLFSYLTVPGDDERWNPTHKYTLCGVVNTENEVFIRADAGGDDSTSPEMQWKKITYNGGIVSQEFVTFKTVTETACGKKSSPLLVYATDEALNEDPLPLNEAQKNFVKRDNRLFQQELAKKRSAEPPSEGSQSKKLQKSSSMDSLATNKASAGSLDGDYEMTDADSGGYVTFDSPPNFQEMQQVATSTPLLIPQATNATTNTTQGSGAT

Secondary structure (DSSP, 8-state):
--HHHHHHHHHHHHHHH-S-SSS-HHHHHHHHHHHHHHTTT-HHHHHHHHHHSS-HHHHHHHHH--S--GGGG---SS----------------PPP------------------------S-STT-HHHHHHHHHHTS------------PPPS--S---GGGTS----TT-----PPPPTTTTBPPTTPPPEEEPPTTT-SSS---HHHHHHHHHHSHHHHHHHHHHSPPPTT-S---TTGGGT---PPTT----TTSPPPPPPHHHHHHHHHHHHHH-SBSEEE-HHHHHHHHHHTTTSS---HHHHHHHHHHHHHHHTT-HHHHTTT-EEEEEEETTT--EEEEEEESEEEEE--TT-SSPP-BHHHHHHHHHSHHHHHGGG-GGG-EEEEEEE--SEEEEEEE--TT-----B--SEEE-GGGBGGGHHHHHHHHHHHHHHHHHHHHHHHHHHHHHEEE-TTT--EEEHHHHHHHHHHHHHHHHHHHHHHHHHHHHHHHHHTT-TT-----TTS-SS-S------S-----HHHHHHHHHHHHHHHHHHHHHHHHHHHHHHHTHHHHHHHHHHHHHHHHTTTS--S-GGG----EEEEEEEEEETTEEEEEPPTTS-TTS-GGG-EEEEEEETTEEEEEEE-HHHHHHHHSSTT---EEEEEEHHHHSSPPPPPPHHHHHHHHHHHHHHHHHHHHHHHHSPPPS--------------------------------------------PPPP-----------PPP-PPPPP------------

Radius of gyration: 42.44 Å; Cα contacts (8 Å, |Δi|>4): 811; chains: 1; bounding box: 119×123×133 Å